Protein AF-A0A6B0ZKD5-F1 (afdb_monomer)

Structure (mmCIF, N/CA/C/O backbone):
data_AF-A0A6B0ZKD5-F1
#
_entry.id   AF-A0A6B0ZKD5-F1
#
loop_
_atom_site.group_PDB
_atom_site.id
_atom_site.type_symbol
_atom_site.label_atom_id
_atom_site.label_alt_id
_atom_site.label_comp_id
_atom_site.label_asym_id
_atom_site.label_entity_id
_atom_site.label_seq_id
_atom_site.pdbx_PDB_ins_code
_atom_site.Cartn_x
_atom_site.Cartn_y
_atom_site.Cartn_z
_atom_site.occupancy
_atom_site.B_iso_or_equiv
_atom_site.auth_seq_id
_atom_site.auth_comp_id
_atom_site.auth_asym_id
_atom_site.auth_atom_id
_atom_site.pdbx_PDB_model_num
ATOM 1 N N . MET A 1 1 ? 13.095 12.455 43.077 1.00 32.50 1 MET A N 1
ATOM 2 C CA . MET A 1 1 ? 12.187 12.335 44.243 1.00 32.50 1 MET A CA 1
ATOM 3 C C . MET A 1 1 ? 10.774 12.578 43.734 1.00 32.50 1 MET A C 1
ATOM 5 O O . MET A 1 1 ? 10.645 13.452 42.883 1.00 32.50 1 MET A O 1
ATOM 9 N N . PRO A 1 2 ? 9.773 11.761 44.107 1.00 31.36 2 PRO A N 1
ATOM 10 C CA . PRO A 1 2 ? 9.274 11.672 45.490 1.00 31.36 2 PRO A CA 1
ATOM 11 C C . PRO A 1 2 ? 9.996 10.660 46.392 1.00 31.36 2 PRO A C 1
ATOM 13 O O . PRO A 1 2 ? 11.012 10.091 46.000 1.00 31.36 2 PRO A O 1
ATOM 16 N N . GLN A 1 3 ? 9.487 10.489 47.613 1.00 25.59 3 GLN A N 1
ATOM 17 C CA . GLN A 1 3 ? 9.979 9.563 48.636 1.00 25.59 3 GLN A CA 1
ATOM 18 C C . GLN A 1 3 ? 8.893 8.533 48.972 1.00 25.59 3 GLN A C 1
ATOM 20 O O . GLN A 1 3 ? 7.734 8.918 49.105 1.00 25.59 3 GLN A O 1
ATOM 25 N N . ASN A 1 4 ? 9.279 7.265 49.147 1.00 24.36 4 ASN A N 1
ATOM 26 C CA . ASN A 1 4 ? 8.912 6.406 50.286 1.00 24.36 4 ASN A CA 1
ATOM 27 C C . ASN A 1 4 ? 9.417 4.977 50.039 1.00 24.36 4 ASN A C 1
ATOM 29 O O . ASN A 1 4 ? 9.015 4.335 49.075 1.00 24.36 4 ASN A O 1
ATOM 33 N N . TRP A 1 5 ? 10.269 4.473 50.932 1.00 24.14 5 TRP A N 1
ATOM 34 C CA . TRP A 1 5 ? 10.707 3.075 50.958 1.00 24.14 5 TRP A CA 1
ATOM 35 C C . TRP A 1 5 ? 10.790 2.646 52.430 1.00 24.14 5 TRP A C 1
ATOM 37 O O . TRP A 1 5 ? 11.478 3.326 53.198 1.00 24.14 5 TRP A O 1
ATOM 47 N N . PRO A 1 6 ? 10.084 1.590 52.870 1.00 25.80 6 PRO A N 1
ATOM 48 C CA . PRO A 1 6 ? 10.218 1.089 54.231 1.00 25.80 6 PRO A CA 1
ATOM 49 C C . PRO A 1 6 ? 11.539 0.330 54.392 1.00 25.80 6 PRO A C 1
ATOM 51 O O . PRO A 1 6 ? 11.945 -0.435 53.519 1.00 25.80 6 PRO A O 1
ATOM 54 N N . SER A 1 7 ? 12.201 0.526 55.527 1.00 23.55 7 SER A N 1
ATOM 55 C CA . SER A 1 7 ? 13.404 -0.207 55.913 1.00 23.55 7 SER A CA 1
ATOM 56 C C . SER A 1 7 ? 13.069 -1.309 56.912 1.00 23.55 7 SER A C 1
ATOM 58 O O . SER A 1 7 ? 12.477 -0.987 57.938 1.00 23.55 7 SER A O 1
ATOM 60 N N . GLU A 1 8 ? 13.575 -2.529 56.711 1.00 25.05 8 GLU A N 1
ATOM 61 C CA . GLU A 1 8 ? 14.349 -3.203 57.764 1.00 25.05 8 GLU A CA 1
ATOM 62 C C . GLU A 1 8 ? 15.214 -4.360 57.234 1.00 25.05 8 GLU A C 1
ATOM 64 O O . GLU A 1 8 ? 15.318 -4.585 56.030 1.00 25.05 8 GLU A O 1
ATOM 69 N N . GLN A 1 9 ? 15.964 -4.985 58.141 1.00 24.61 9 GLN A N 1
ATOM 70 C CA . GLN A 1 9 ? 17.125 -5.839 57.875 1.00 24.61 9 GLN A CA 1
ATOM 71 C C . GLN A 1 9 ? 16.780 -7.327 58.058 1.00 24.61 9 GLN A C 1
ATOM 73 O O . GLN A 1 9 ? 15.927 -7.650 58.877 1.00 24.61 9 GLN A O 1
ATOM 78 N N . THR A 1 10 ? 17.546 -8.247 57.458 1.00 22.11 10 THR A N 1
ATOM 79 C CA . THR A 1 10 ? 18.546 -9.078 58.186 1.00 22.11 10 THR A CA 1
ATOM 80 C C . THR A 1 10 ? 19.118 -10.228 57.340 1.00 22.11 10 THR A C 1
ATOM 82 O O . THR A 1 10 ? 18.389 -10.857 56.592 1.00 22.11 10 THR A O 1
ATOM 85 N N . ALA A 1 11 ? 20.402 -10.545 57.591 1.00 22.91 11 ALA A N 1
ATOM 86 C CA . ALA A 1 11 ? 21.037 -11.877 57.489 1.00 22.91 11 ALA A CA 1
ATOM 87 C C . ALA A 1 11 ? 21.065 -12.627 56.124 1.00 22.91 11 ALA A C 1
ATOM 89 O O . ALA A 1 11 ? 20.282 -12.376 55.226 1.00 22.91 11 ALA A O 1
ATOM 90 N N . SER A 1 12 ? 21.937 -13.619 55.891 1.00 22.58 12 SER A N 1
ATOM 91 C CA . SER A 1 12 ? 23.348 -13.810 56.296 1.00 22.58 12 SER A CA 1
ATOM 92 C C . SER A 1 12 ? 23.932 -14.986 55.493 1.00 22.58 12 SER A C 1
ATOM 94 O O . SER A 1 12 ? 23.327 -16.056 55.485 1.00 22.58 12 SER A O 1
ATOM 96 N N . CYS A 1 13 ? 25.110 -14.851 54.874 1.00 20.25 13 CYS A N 1
ATOM 97 C CA . CYS A 1 13 ? 25.723 -15.973 54.146 1.00 20.25 13 CYS A CA 1
ATOM 98 C C . CYS A 1 13 ? 26.270 -17.056 55.105 1.00 20.25 13 CYS A C 1
ATOM 100 O O . CYS A 1 13 ? 27.072 -16.718 55.982 1.00 20.25 13 CYS A O 1
ATOM 102 N N . PRO A 1 14 ? 25.922 -18.347 54.929 1.00 27.47 14 PRO A N 1
ATOM 103 C CA . PRO A 1 14 ? 26.632 -19.451 55.569 1.00 27.47 14 PRO A CA 1
ATOM 104 C C . PRO A 1 14 ? 27.992 -19.693 54.891 1.00 27.47 14 PRO A C 1
ATOM 106 O O . PRO A 1 14 ? 28.202 -19.335 53.733 1.00 27.47 14 PRO A O 1
ATOM 109 N N . ALA A 1 15 ? 28.928 -20.309 55.614 1.00 22.44 15 ALA A N 1
ATOM 110 C CA . ALA A 1 15 ? 30.298 -20.535 55.151 1.00 22.44 15 ALA A CA 1
ATOM 111 C C . ALA A 1 15 ? 30.579 -22.010 54.825 1.00 22.44 15 ALA A C 1
ATOM 113 O O . ALA A 1 15 ? 30.022 -22.905 55.457 1.00 22.44 15 ALA A O 1
ATOM 114 N N . LEU A 1 16 ? 31.554 -22.252 53.944 1.00 24.36 16 LEU A N 1
ATOM 115 C CA . LEU A 1 16 ? 32.298 -23.514 53.858 1.00 24.36 16 LEU A CA 1
ATOM 116 C C . LEU A 1 16 ? 33.792 -23.237 53.596 1.00 24.36 16 LEU A C 1
ATOM 118 O O . LEU A 1 16 ? 34.178 -22.105 53.299 1.00 24.36 16 LEU A O 1
ATOM 122 N N . ARG A 1 17 ? 34.651 -24.228 53.863 1.00 21.83 17 ARG A N 1
ATOM 123 C CA . ARG A 1 17 ? 36.090 -24.032 54.131 1.00 21.83 17 ARG A CA 1
ATOM 124 C C . ARG A 1 17 ? 37.024 -24.399 52.970 1.00 21.83 17 ARG A C 1
ATOM 126 O O . ARG A 1 17 ? 36.640 -25.078 52.031 1.00 21.83 17 ARG A O 1
ATOM 133 N N . TRP A 1 18 ? 38.261 -23.920 53.134 1.00 23.19 18 TRP A N 1
ATOM 134 C CA . TRP A 1 18 ? 39.512 -24.286 52.460 1.00 23.19 18 TRP A CA 1
ATOM 135 C C . TRP A 1 18 ? 39.600 -25.694 51.851 1.00 23.19 18 TRP A C 1
ATOM 137 O O . TRP A 1 18 ? 39.217 -26.660 52.502 1.00 23.19 18 TRP A O 1
ATOM 147 N N . ASP A 1 19 ? 40.381 -25.792 50.768 1.00 22.67 19 ASP A N 1
ATOM 148 C CA . ASP A 1 19 ? 41.685 -26.464 50.887 1.00 22.67 19 ASP A CA 1
ATOM 149 C C . ASP A 1 19 ? 42.801 -25.793 50.047 1.00 22.67 19 ASP A C 1
ATOM 151 O O . ASP A 1 19 ? 42.557 -24.858 49.280 1.00 22.67 19 ASP A O 1
ATOM 155 N N . ARG A 1 20 ? 44.053 -26.204 50.294 1.00 23.72 20 ARG A N 1
ATOM 156 C CA . ARG A 1 20 ? 45.346 -25.743 49.716 1.00 23.72 20 ARG A CA 1
ATOM 157 C C . ARG A 1 20 ? 46.337 -26.937 49.755 1.00 23.72 20 ARG A C 1
ATOM 159 O O . ARG A 1 20 ? 46.019 -27.887 50.464 1.00 23.72 20 ARG A O 1
ATOM 166 N N . PRO A 1 21 ? 47.543 -26.929 49.125 1.00 39.62 21 PRO A N 1
ATOM 167 C CA . PRO A 1 21 ? 48.383 -25.803 48.677 1.00 39.62 21 PRO A CA 1
ATOM 168 C C . PRO A 1 21 ? 48.635 -25.893 47.138 1.00 39.62 21 PRO A C 1
ATOM 170 O O . PRO A 1 21 ? 47.628 -25.984 46.452 1.00 39.62 21 PRO A O 1
ATOM 173 N N . ALA A 1 22 ? 49.801 -25.815 46.465 1.00 26.08 22 ALA A N 1
ATOM 174 C CA . ALA A 1 22 ? 51.227 -25.599 46.781 1.00 26.08 22 ALA A CA 1
ATOM 175 C C . ALA A 1 22 ? 52.012 -25.086 45.540 1.00 26.08 22 ALA A C 1
ATOM 177 O O . ALA A 1 22 ? 51.499 -25.167 44.434 1.00 26.08 22 ALA A O 1
ATOM 178 N N . GLU A 1 23 ? 53.260 -24.632 45.768 1.00 25.92 23 GLU A N 1
ATOM 179 C CA . GLU A 1 23 ? 54.350 -24.334 44.795 1.00 25.92 23 GLU A CA 1
ATOM 180 C C . GLU A 1 23 ? 54.085 -23.247 43.715 1.00 25.92 23 GLU A C 1
ATOM 182 O O . GLU A 1 23 ? 53.020 -23.173 43.124 1.00 25.92 23 GLU A O 1
ATOM 187 N N . GLY A 1 24 ? 54.998 -22.331 43.362 1.00 25.45 24 GLY A N 1
ATOM 188 C CA . GLY A 1 24 ? 56.330 -21.951 43.871 1.00 25.45 24 GLY A CA 1
ATOM 189 C C . GLY A 1 24 ? 57.078 -21.135 42.786 1.00 25.45 24 GLY A C 1
ATOM 190 O O . GLY A 1 24 ? 56.886 -21.398 41.609 1.00 25.45 24 GLY A O 1
ATOM 191 N N . GLY A 1 25 ? 57.929 -20.131 43.038 1.00 25.55 25 GLY A N 1
ATOM 192 C CA . GLY A 1 25 ? 58.360 -19.426 44.256 1.00 25.55 25 GLY A CA 1
ATOM 193 C C . GLY A 1 25 ? 59.545 -18.475 43.934 1.00 25.55 25 GLY A C 1
ATOM 194 O O . GLY A 1 25 ? 60.042 -18.506 42.812 1.00 25.55 25 GLY A O 1
ATOM 195 N N . ARG A 1 26 ? 60.072 -17.724 44.930 1.00 24.44 26 ARG A N 1
ATOM 196 C CA . ARG A 1 26 ? 61.235 -16.777 44.833 1.00 24.44 26 ARG A CA 1
ATOM 197 C C . ARG A 1 26 ? 60.934 -15.473 44.042 1.00 24.44 26 ARG A C 1
ATOM 199 O O . ARG A 1 26 ? 60.014 -15.461 43.242 1.00 24.44 26 ARG A O 1
ATOM 206 N N . ALA A 1 27 ? 61.655 -14.346 44.161 1.00 26.92 27 ALA A N 1
ATOM 207 C CA . ALA A 1 27 ? 62.470 -13.710 45.227 1.00 26.92 27 ALA A CA 1
ATOM 208 C C . ALA A 1 27 ? 62.927 -12.302 44.729 1.00 26.92 27 ALA A C 1
ATOM 210 O O . ALA A 1 27 ? 63.001 -12.107 43.523 1.00 26.92 27 ALA A O 1
ATOM 211 N N . SER A 1 28 ? 63.334 -11.298 45.524 1.00 27.72 28 SER A N 1
ATOM 212 C CA . SER A 1 28 ? 63.054 -10.916 46.928 1.00 27.72 28 SER A CA 1
ATOM 213 C C . SER A 1 28 ? 63.718 -9.552 47.241 1.00 27.72 28 SER A C 1
ATOM 215 O O . SER A 1 28 ? 64.893 -9.393 46.923 1.00 27.72 28 SER A O 1
ATOM 217 N N . GLY A 1 29 ? 63.055 -8.608 47.931 1.00 26.86 29 GLY A N 1
ATOM 218 C CA . GLY A 1 29 ? 63.664 -7.318 48.325 1.00 26.86 29 GLY A CA 1
ATOM 219 C C . GLY A 1 29 ? 62.989 -6.644 49.534 1.00 26.86 29 GLY A C 1
ATOM 220 O O . GLY A 1 29 ? 61.791 -6.386 49.512 1.00 26.86 29 GLY A O 1
ATOM 221 N N . ARG A 1 30 ? 63.754 -6.380 50.604 1.00 27.56 30 ARG A N 1
ATOM 222 C CA . ARG A 1 30 ? 63.364 -5.632 51.832 1.00 27.56 30 ARG A CA 1
ATOM 223 C C . ARG A 1 30 ? 64.118 -4.280 51.856 1.00 27.56 30 ARG A C 1
ATOM 225 O O . ARG A 1 30 ? 65.011 -4.112 51.036 1.00 27.56 30 ARG A O 1
ATOM 232 N N . TRP A 1 31 ? 63.868 -3.277 52.710 1.00 25.92 31 TRP A N 1
ATOM 233 C CA . TRP A 1 31 ? 63.451 -3.202 54.133 1.00 25.92 31 TRP A CA 1
ATOM 234 C C . TRP A 1 31 ? 62.695 -1.870 54.410 1.00 25.92 31 TRP A C 1
ATOM 236 O O . TRP A 1 31 ? 62.814 -0.960 53.602 1.00 25.92 31 TRP A O 1
ATOM 246 N N . GLY A 1 32 ? 61.965 -1.629 55.517 1.00 25.14 32 GLY A N 1
ATOM 247 C CA . GLY A 1 32 ? 61.517 -2.483 56.639 1.00 25.14 32 GLY A CA 1
ATOM 248 C C . GLY A 1 32 ? 61.256 -1.699 57.960 1.00 25.14 32 GLY A C 1
ATOM 249 O O . GLY A 1 32 ? 61.911 -0.690 58.173 1.00 25.14 32 GLY A O 1
ATOM 250 N N . ARG A 1 33 ? 60.401 -2.232 58.872 1.00 25.94 33 ARG A N 1
ATOM 251 C CA . ARG A 1 33 ? 60.141 -1.806 60.296 1.00 25.94 33 ARG A CA 1
ATOM 252 C C . ARG A 1 33 ? 59.504 -0.387 60.481 1.00 25.94 33 ARG A C 1
ATOM 254 O O . ARG A 1 33 ? 59.696 0.459 59.628 1.00 25.94 33 ARG A O 1
ATOM 261 N N . THR A 1 34 ? 58.698 -0.025 61.505 1.00 26.19 34 THR A N 1
ATOM 262 C CA . THR A 1 34 ? 58.311 -0.599 62.833 1.00 26.19 34 THR A CA 1
ATOM 263 C C . THR A 1 34 ? 56.982 0.036 63.365 1.00 26.19 34 THR A C 1
ATOM 265 O O . THR A 1 34 ? 56.647 1.101 62.878 1.00 26.19 34 THR A O 1
ATOM 268 N N . LEU A 1 35 ? 56.295 -0.584 64.362 1.00 25.58 35 LEU A N 1
ATOM 269 C CA . LEU A 1 35 ? 55.397 -0.058 65.464 1.00 25.58 35 LEU A CA 1
ATOM 270 C C . LEU A 1 35 ? 54.510 1.226 65.281 1.00 25.58 35 LEU A C 1
ATOM 272 O O . LEU A 1 35 ? 54.975 2.209 64.734 1.00 25.58 35 LEU A O 1
ATOM 276 N N . GLY A 1 36 ? 53.293 1.399 65.851 1.00 25.22 36 GLY A N 1
ATOM 277 C CA . GLY A 1 36 ? 52.372 0.541 66.641 1.00 25.22 36 GLY A CA 1
ATOM 278 C C . GLY A 1 36 ? 51.341 1.320 67.534 1.00 25.22 36 GLY A C 1
ATOM 279 O O . GLY A 1 36 ? 51.620 2.444 67.921 1.00 25.22 36 GLY A O 1
ATOM 280 N N . ARG A 1 37 ? 50.217 0.669 67.932 1.00 25.16 37 ARG A N 1
ATOM 281 C CA . ARG A 1 37 ? 49.216 0.976 69.025 1.00 25.16 37 ARG A CA 1
ATOM 282 C C . ARG A 1 37 ? 48.246 2.207 69.000 1.00 25.16 37 ARG A C 1
ATOM 284 O O . ARG A 1 37 ? 48.686 3.338 68.929 1.00 25.16 37 ARG A O 1
ATOM 291 N N . CYS A 1 38 ? 46.956 1.903 69.283 1.00 22.62 38 CYS A N 1
ATOM 292 C CA . CYS A 1 38 ? 45.906 2.551 70.144 1.00 22.62 38 CYS A CA 1
ATOM 293 C C . CYS A 1 38 ? 45.604 4.083 70.122 1.00 22.62 38 CYS A C 1
ATOM 295 O O . CYS A 1 38 ? 46.518 4.881 70.021 1.00 22.62 38 CYS A O 1
ATOM 297 N N . GLY A 1 39 ? 44.371 4.583 70.380 1.00 24.78 39 GLY A N 1
ATOM 298 C CA . GLY A 1 39 ? 43.031 3.958 70.554 1.00 24.78 39 GLY A CA 1
ATOM 299 C C . GLY A 1 39 ? 42.052 4.718 71.510 1.00 24.78 39 GLY A C 1
ATOM 300 O O . GLY A 1 39 ? 42.525 5.417 72.397 1.00 24.78 39 GLY A O 1
ATOM 301 N N . ARG A 1 40 ? 40.718 4.471 71.405 1.00 25.53 40 ARG A N 1
ATOM 302 C CA . ARG A 1 40 ? 39.573 4.984 72.251 1.00 25.53 40 ARG A CA 1
ATOM 303 C C . ARG A 1 40 ? 39.243 6.503 72.106 1.00 25.53 40 ARG A C 1
ATOM 305 O O . ARG A 1 40 ? 40.074 7.222 71.576 1.00 25.53 40 ARG A O 1
ATOM 312 N N . SER A 1 41 ? 38.061 7.062 72.456 1.00 24.70 41 SER A N 1
ATOM 313 C CA . SER A 1 41 ? 36.817 6.577 73.135 1.00 24.70 41 SER A CA 1
ATOM 314 C C . SER A 1 41 ? 35.530 7.366 72.733 1.00 24.70 41 SER A C 1
ATOM 316 O O . SER A 1 41 ? 35.609 8.379 72.052 1.00 24.70 41 SER A O 1
ATOM 318 N N . THR A 1 42 ? 34.358 6.880 73.184 1.00 24.62 42 THR A N 1
ATOM 319 C CA . THR A 1 42 ? 32.969 7.443 73.158 1.00 24.62 42 THR A CA 1
ATOM 320 C C . THR A 1 42 ? 32.735 8.507 74.284 1.00 24.62 42 THR A C 1
ATOM 322 O O . THR A 1 42 ? 33.754 8.842 74.895 1.00 24.62 42 THR A O 1
ATOM 325 N N . PRO A 1 43 ? 31.514 9.030 74.661 1.00 42.50 43 PRO A N 1
ATOM 326 C CA . PRO A 1 43 ? 30.100 8.740 74.261 1.00 42.50 43 PRO A CA 1
ATOM 327 C C . PRO A 1 43 ? 29.080 9.940 74.160 1.00 42.50 43 PRO A C 1
ATOM 329 O O . PRO A 1 43 ? 29.460 11.067 74.419 1.00 42.50 43 PRO A O 1
ATOM 332 N N . ALA A 1 44 ? 27.789 9.633 73.851 1.00 26.80 44 ALA A N 1
ATOM 333 C CA . ALA A 1 44 ? 26.468 10.273 74.209 1.00 26.80 44 ALA A CA 1
ATOM 334 C C . ALA A 1 44 ? 26.267 11.828 74.191 1.00 26.80 44 ALA A C 1
ATOM 336 O O . ALA A 1 44 ? 27.203 12.573 74.410 1.00 26.80 44 ALA A O 1
ATOM 337 N N . GLY A 1 45 ? 25.087 12.462 74.005 1.00 25.06 45 GLY A N 1
ATOM 338 C CA . GLY A 1 45 ? 23.633 12.136 74.067 1.00 25.06 45 GLY A CA 1
ATOM 339 C C . GLY A 1 45 ? 22.892 13.227 74.913 1.00 25.06 45 GLY A C 1
ATOM 340 O O . GLY A 1 45 ? 23.594 14.058 75.481 1.00 25.06 45 GLY A O 1
ATOM 341 N N . PRO A 1 46 ? 21.555 13.230 75.174 1.00 41.81 46 PRO A N 1
ATOM 342 C CA . PRO A 1 46 ? 20.363 12.883 74.358 1.00 41.81 46 PRO A CA 1
ATOM 343 C C . PRO A 1 46 ? 19.115 13.849 74.508 1.00 41.81 46 PRO A C 1
ATOM 345 O O . PRO A 1 46 ? 18.950 14.437 75.564 1.00 41.81 46 PRO A O 1
ATOM 348 N N . ARG A 1 47 ? 18.140 13.840 73.554 1.00 24.17 47 ARG A N 1
ATOM 349 C CA . ARG A 1 47 ? 16.633 13.975 73.722 1.00 24.17 47 ARG A CA 1
ATOM 350 C C . ARG A 1 47 ? 15.985 15.214 74.460 1.00 24.17 47 ARG A C 1
ATOM 352 O O . ARG A 1 47 ? 16.697 15.937 75.135 1.00 24.17 47 ARG A O 1
ATOM 359 N N . PRO A 1 48 ? 14.627 15.413 74.512 1.00 43.06 48 PRO A N 1
ATOM 360 C CA . PRO A 1 48 ? 13.503 15.231 73.539 1.00 43.06 48 PRO A CA 1
ATOM 361 C C . PRO A 1 48 ? 12.367 16.339 73.587 1.00 43.06 48 PRO A C 1
ATOM 363 O O . PRO A 1 48 ? 12.489 17.296 74.337 1.00 43.06 48 PRO A O 1
ATOM 366 N N . ARG A 1 49 ? 11.199 16.088 72.925 1.00 25.52 49 ARG A N 1
ATOM 367 C CA . ARG A 1 49 ? 9.796 16.607 73.172 1.00 25.52 49 ARG A CA 1
ATOM 368 C C . ARG A 1 49 ? 9.429 18.051 72.715 1.00 25.52 49 ARG A C 1
ATOM 370 O O . ARG A 1 49 ? 10.153 18.980 73.025 1.00 25.52 49 ARG A O 1
ATOM 377 N N . SER A 1 50 ? 8.461 18.267 71.794 1.00 27.55 50 SER A N 1
ATOM 378 C CA . SER A 1 50 ? 6.953 18.268 71.839 1.00 27.55 50 SER A CA 1
ATOM 379 C C . SER A 1 50 ? 6.345 19.561 72.436 1.00 27.55 50 SER A C 1
ATOM 381 O O . SER A 1 50 ? 6.799 19.980 73.490 1.00 27.55 50 SER A O 1
ATOM 383 N N . HIS A 1 51 ? 5.392 20.296 71.827 1.00 27.67 51 HIS A N 1
ATOM 384 C CA . HIS A 1 51 ? 4.021 19.982 71.328 1.00 27.67 51 HIS A CA 1
ATOM 385 C C . HIS A 1 51 ? 3.613 20.888 70.112 1.00 27.67 51 HIS A C 1
ATOM 387 O O . HIS A 1 51 ? 4.338 21.828 69.812 1.00 27.67 51 HIS A O 1
ATOM 393 N N . LEU A 1 52 ? 2.626 20.578 69.239 1.00 27.73 52 LEU A N 1
ATOM 394 C CA . LEU A 1 52 ? 1.158 20.874 69.302 1.00 27.73 52 LEU A CA 1
ATOM 395 C C . LEU A 1 52 ? 0.791 22.224 69.975 1.00 27.73 52 LEU A C 1
ATOM 397 O O . LEU A 1 52 ? 1.335 22.513 71.031 1.00 27.73 52 LEU A O 1
ATOM 401 N N . SER A 1 53 ? -0.134 23.079 69.506 1.00 26.69 53 SER A N 1
ATOM 402 C CA . SER A 1 53 ? -1.059 23.155 68.339 1.00 26.69 53 SER A CA 1
ATOM 403 C C . SER A 1 53 ? -1.420 24.655 68.124 1.00 26.69 53 SER A C 1
ATOM 405 O O . SER A 1 53 ? -1.340 25.412 69.082 1.00 26.69 53 SER A O 1
ATOM 407 N N . GLY A 1 54 ? -1.720 25.207 66.940 1.00 25.09 54 GLY A N 1
ATOM 408 C CA . GLY A 1 54 ? -2.920 24.984 66.111 1.00 25.09 54 GLY A CA 1
ATOM 409 C C . GLY A 1 54 ? -4.015 26.042 66.393 1.00 25.09 54 GLY A C 1
ATOM 410 O O . GLY A 1 54 ? -4.585 26.026 67.478 1.00 25.09 54 GLY A O 1
ATOM 411 N N . GLY A 1 55 ? -4.321 26.945 65.443 1.00 25.44 55 GLY A N 1
ATOM 412 C CA . GLY A 1 55 ? -5.358 27.986 65.606 1.00 25.44 55 GLY A CA 1
ATOM 413 C C . GLY A 1 55 ? -5.484 28.990 64.440 1.00 25.44 55 GLY A C 1
ATOM 414 O O . GLY A 1 55 ? -4.507 29.284 63.760 1.00 25.44 55 GLY A O 1
ATOM 415 N N . SER A 1 56 ? -6.706 29.492 64.221 1.00 25.30 56 SER A N 1
ATOM 416 C CA . SER A 1 56 ? -7.148 30.546 63.272 1.00 25.30 56 SER A CA 1
ATOM 417 C C . SER A 1 56 ? -6.373 31.878 63.356 1.00 25.30 56 SER A C 1
ATOM 419 O O . SER A 1 56 ? -5.840 32.185 64.415 1.00 25.30 56 SER A O 1
ATOM 421 N N . GLY A 1 57 ? -6.368 32.778 62.359 1.00 26.30 57 GLY A N 1
ATOM 422 C CA . GLY A 1 57 ? -7.097 32.860 61.078 1.00 26.30 57 GLY A CA 1
ATOM 423 C C . GLY A 1 57 ? -6.786 34.196 60.353 1.00 26.30 57 GLY A C 1
ATOM 424 O O . GLY A 1 57 ? -5.969 34.969 60.844 1.00 26.30 57 GLY A O 1
ATOM 425 N N . GLY A 1 58 ? -7.387 34.468 59.183 1.00 22.64 58 GLY A N 1
ATOM 426 C CA . GLY A 1 58 ? -7.156 35.710 58.400 1.00 22.64 58 GLY A CA 1
ATOM 427 C C . GLY A 1 58 ? -7.929 36.955 58.901 1.00 22.64 58 GLY A C 1
ATOM 428 O O . GLY A 1 58 ? -8.547 36.853 59.962 1.00 22.64 58 GLY A O 1
ATOM 429 N N . PRO A 1 59 ? -7.992 38.087 58.142 1.00 41.66 59 PRO A N 1
ATOM 430 C CA . PRO A 1 59 ? -7.650 38.217 56.709 1.00 41.66 59 PRO A CA 1
ATOM 431 C C . PRO A 1 59 ? -6.940 39.528 56.230 1.00 41.66 59 PRO A C 1
ATOM 433 O O . PRO A 1 59 ? -6.931 40.541 56.913 1.00 41.66 59 PRO A O 1
ATOM 436 N N . ALA A 1 60 ? -6.503 39.500 54.958 1.00 24.64 60 ALA A N 1
ATOM 437 C CA . ALA A 1 60 ? -6.515 40.587 53.946 1.00 24.64 60 ALA A CA 1
ATOM 438 C C . ALA A 1 60 ? -5.662 41.893 54.047 1.00 24.64 60 ALA A C 1
ATOM 440 O O . ALA A 1 60 ? -5.351 42.428 55.102 1.00 24.64 60 ALA A O 1
ATOM 441 N N . SER A 1 61 ? -5.405 42.445 52.844 1.00 25.19 61 SER A N 1
ATOM 442 C CA . SER A 1 61 ? -4.964 43.815 52.468 1.00 25.19 61 SER A CA 1
ATOM 443 C C . SER A 1 61 ? -3.544 44.330 52.809 1.00 25.19 61 SER A C 1
ATOM 445 O O . SER A 1 61 ? -3.290 44.878 53.872 1.00 25.19 61 SER A O 1
ATOM 447 N N . THR A 1 62 ? -2.657 44.230 51.803 1.00 25.28 62 THR A N 1
ATOM 448 C CA . THR A 1 62 ? -1.927 45.319 51.078 1.00 25.28 62 THR A CA 1
ATOM 449 C C . THR A 1 62 ? -1.942 46.774 51.605 1.00 25.28 62 THR A C 1
ATOM 451 O O . THR A 1 62 ? -2.977 47.179 52.130 1.00 25.28 62 THR A O 1
ATOM 454 N N . PRO A 1 63 ? -0.945 47.643 51.264 1.00 37.72 63 PRO A N 1
ATOM 455 C CA . PRO A 1 63 ? 0.137 47.488 50.266 1.00 37.72 63 PRO A CA 1
ATOM 456 C C . PRO A 1 63 ? 1.561 47.807 50.806 1.00 37.72 63 PRO A C 1
ATOM 458 O O . PRO A 1 63 ? 1.768 47.970 52.003 1.00 37.72 63 PRO A O 1
ATOM 461 N N . ALA A 1 64 ? 2.560 47.876 49.916 1.00 23.94 64 ALA A N 1
ATOM 462 C CA . ALA A 1 64 ? 3.970 48.137 50.241 1.00 23.94 64 ALA A CA 1
ATOM 463 C C . ALA A 1 64 ? 4.387 49.611 50.062 1.00 23.94 64 ALA A C 1
ATOM 465 O O . ALA A 1 64 ? 3.860 50.266 49.170 1.00 23.94 64 ALA A O 1
ATOM 466 N N . THR A 1 65 ? 5.414 50.065 50.802 1.00 24.34 65 THR A N 1
ATOM 467 C CA . THR A 1 65 ? 6.659 50.642 50.226 1.00 24.34 65 THR A CA 1
ATOM 468 C C . THR A 1 65 ? 7.782 50.815 51.264 1.00 24.34 65 THR A C 1
ATOM 470 O O . THR A 1 65 ? 7.537 50.924 52.459 1.00 24.34 65 THR A O 1
ATOM 473 N N . ALA A 1 66 ? 9.009 50.840 50.736 1.00 24.73 66 ALA A N 1
ATOM 474 C CA . ALA A 1 66 ? 10.322 51.119 51.332 1.00 24.73 66 ALA A CA 1
ATOM 475 C C . ALA A 1 66 ? 10.422 52.450 52.146 1.00 24.73 66 ALA A C 1
ATOM 477 O O . ALA A 1 66 ? 9.498 53.254 52.123 1.00 24.73 66 ALA A O 1
ATOM 478 N N . THR A 1 67 ? 11.515 52.802 52.853 1.00 24.39 67 THR A N 1
ATOM 479 C CA . THR A 1 67 ? 12.954 52.512 52.608 1.00 24.39 67 THR A CA 1
ATOM 480 C C . THR A 1 67 ? 13.829 52.772 53.859 1.00 24.39 67 THR A C 1
ATOM 482 O O . THR A 1 67 ? 13.400 53.516 54.734 1.00 24.39 67 THR A O 1
ATOM 485 N N . ALA A 1 68 ? 15.091 52.297 53.837 1.00 22.78 68 ALA A N 1
ATOM 486 C CA . ALA A 1 68 ? 16.257 52.769 54.627 1.00 22.78 68 ALA A CA 1
ATOM 487 C C . ALA A 1 68 ? 16.306 52.428 56.148 1.00 22.78 68 ALA A C 1
ATOM 489 O O . ALA A 1 68 ? 15.271 52.218 56.764 1.00 22.78 68 ALA A O 1
ATOM 490 N N . SER A 1 69 ? 17.460 52.378 56.848 1.00 24.69 69 SER A N 1
ATOM 491 C CA . SER A 1 69 ? 18.866 52.058 56.472 1.00 24.69 69 SER A CA 1
ATOM 492 C C . SER A 1 69 ? 19.793 52.052 57.714 1.00 24.69 69 SER A C 1
ATOM 494 O O . SER A 1 69 ? 19.831 53.075 58.397 1.00 24.69 69 SER A O 1
ATOM 496 N N . SER A 1 70 ? 20.632 51.024 57.941 1.00 24.52 70 SER A N 1
ATOM 497 C CA . SER A 1 70 ? 21.894 51.180 58.712 1.00 24.52 70 SER A CA 1
ATOM 498 C C . SER A 1 70 ? 22.875 49.986 58.674 1.00 24.52 70 SER A C 1
ATOM 500 O O . SER A 1 70 ? 22.529 48.835 58.912 1.00 24.52 70 SER A O 1
ATOM 502 N N . THR A 1 71 ? 24.132 50.354 58.416 1.00 26.84 71 THR A N 1
ATOM 503 C CA . THR A 1 71 ? 25.450 49.833 58.855 1.00 26.84 71 THR A CA 1
ATOM 504 C C . THR A 1 71 ? 25.500 49.176 60.266 1.00 26.84 71 THR A C 1
ATOM 506 O O . THR A 1 71 ? 24.631 49.451 61.084 1.00 26.84 71 THR A O 1
ATOM 509 N N . ILE A 1 72 ? 26.497 48.350 60.666 1.00 25.72 72 ILE A N 1
ATOM 510 C CA . ILE A 1 72 ? 27.970 48.529 60.533 1.00 25.72 72 ILE A CA 1
ATOM 511 C C . ILE A 1 72 ? 28.819 47.219 60.683 1.00 25.72 72 ILE A C 1
ATOM 513 O O . ILE A 1 72 ? 28.312 46.178 61.087 1.00 25.72 72 ILE A O 1
ATOM 517 N N . LEU A 1 73 ? 30.115 47.341 60.346 1.00 28.41 73 LEU A N 1
ATOM 518 C CA . LEU A 1 73 ? 31.308 46.444 60.415 1.00 28.41 73 LEU A CA 1
ATOM 519 C C . LEU A 1 73 ? 31.733 45.966 61.845 1.00 28.41 73 LEU A C 1
ATOM 521 O O . LEU A 1 73 ? 31.123 46.410 62.810 1.00 28.41 73 LEU A O 1
ATOM 525 N N . GLU A 1 74 ? 32.826 45.222 62.145 1.00 30.06 74 GLU A N 1
ATOM 526 C CA . GLU A 1 74 ? 33.723 44.191 61.523 1.00 30.06 74 GLU A CA 1
ATOM 527 C C . GLU A 1 74 ? 34.940 43.949 62.479 1.00 30.06 74 GLU A C 1
ATOM 529 O O . GLU A 1 74 ? 35.317 44.886 63.179 1.00 30.06 74 GLU A O 1
ATOM 534 N N . ALA A 1 75 ? 35.572 42.753 62.509 1.00 26.94 75 ALA A N 1
ATOM 535 C CA . ALA A 1 75 ? 36.998 42.489 62.878 1.00 26.94 75 ALA A CA 1
ATOM 536 C C . ALA A 1 75 ? 37.313 40.962 62.869 1.00 26.94 75 ALA A C 1
ATOM 538 O O . ALA A 1 75 ? 36.402 40.184 63.133 1.00 26.94 75 ALA A O 1
ATOM 539 N N . ALA A 1 76 ? 38.536 40.409 62.722 1.00 31.17 76 ALA A N 1
ATOM 540 C CA . ALA A 1 76 ? 39.840 40.758 62.098 1.00 31.17 76 ALA A CA 1
ATOM 541 C C . ALA A 1 76 ? 40.801 39.533 62.304 1.00 31.17 76 ALA A C 1
ATOM 543 O O . ALA A 1 76 ? 40.544 38.735 63.200 1.00 31.17 76 ALA A O 1
ATOM 544 N N . GLY A 1 77 ? 41.927 39.281 61.608 1.00 24.09 77 GLY A N 1
ATOM 545 C CA . GLY A 1 77 ? 42.546 39.861 60.402 1.00 24.09 77 GLY A CA 1
ATOM 546 C C . GLY A 1 77 ? 44.074 39.565 60.301 1.00 24.09 77 GLY A C 1
ATOM 547 O O . GLY A 1 77 ? 44.703 39.302 61.320 1.00 24.09 77 GLY A O 1
ATOM 548 N N . LEU A 1 78 ? 44.674 39.733 59.101 1.00 26.66 78 LEU A N 1
ATOM 549 C CA . LEU A 1 78 ? 46.121 40.016 58.835 1.00 26.66 78 LEU A CA 1
ATOM 550 C C . LEU A 1 78 ? 47.167 38.846 58.933 1.00 26.66 78 LEU A C 1
ATOM 552 O O . LEU A 1 78 ? 46.842 37.780 59.442 1.00 26.66 78 LEU A O 1
ATOM 556 N N . PRO A 1 79 ? 48.445 39.011 58.477 1.00 41.97 79 PRO A N 1
ATOM 557 C CA . PRO A 1 79 ? 48.879 39.372 57.102 1.00 41.97 79 PRO A CA 1
ATOM 558 C C . PRO A 1 79 ? 50.158 38.623 56.581 1.00 41.97 79 PRO A C 1
ATOM 560 O O . PRO A 1 79 ? 50.904 38.042 57.363 1.00 41.97 79 PRO A O 1
ATOM 563 N N . GLY A 1 80 ? 50.521 38.743 55.283 1.00 24.31 80 GLY A N 1
ATOM 564 C CA . GLY A 1 80 ? 51.915 38.509 54.804 1.00 24.31 80 GLY A CA 1
ATOM 565 C C . GLY A 1 80 ? 52.129 37.925 53.384 1.00 24.31 80 GLY A C 1
ATOM 566 O O . GLY A 1 80 ? 51.279 37.217 52.857 1.00 24.31 80 GLY A O 1
ATOM 567 N N . ARG A 1 81 ? 53.295 38.204 52.765 1.00 24.31 81 ARG A N 1
ATOM 568 C CA . ARG A 1 81 ? 53.821 37.652 51.479 1.00 24.31 81 ARG A CA 1
ATOM 569 C C . ARG A 1 81 ? 55.329 37.343 51.630 1.00 24.31 81 ARG A C 1
ATOM 571 O O . ARG A 1 81 ? 55.979 38.079 52.372 1.00 24.31 81 ARG A O 1
ATOM 578 N N . PRO A 1 82 ? 55.908 36.322 50.950 1.00 26.38 82 PRO A N 1
ATOM 579 C CA . PRO A 1 82 ? 56.588 36.561 49.656 1.00 26.38 82 PRO A CA 1
ATOM 580 C C . PRO A 1 82 ? 56.498 35.389 48.630 1.00 26.38 82 PRO A C 1
ATOM 582 O O . PRO A 1 82 ? 55.632 34.528 48.728 1.00 26.38 82 PRO A O 1
ATOM 585 N N . ILE A 1 83 ? 57.350 35.421 47.591 1.00 26.12 83 ILE A N 1
ATOM 586 C CA . ILE A 1 83 ? 57.290 34.679 46.305 1.00 26.12 83 ILE A CA 1
ATOM 587 C C . ILE A 1 83 ? 58.405 33.602 46.234 1.00 26.12 83 ILE A C 1
ATOM 589 O O . ILE A 1 83 ? 59.504 33.867 46.723 1.00 26.12 83 ILE A O 1
ATOM 593 N N . PRO A 1 84 ? 58.169 32.409 45.638 1.00 29.58 84 PRO A N 1
ATOM 594 C CA . PRO A 1 84 ? 58.825 32.076 44.358 1.00 29.58 84 PRO A CA 1
ATOM 595 C C . PRO A 1 84 ? 57.937 31.335 43.330 1.00 29.58 84 PRO A C 1
ATOM 597 O O . PRO A 1 84 ? 56.891 30.774 43.642 1.00 29.58 84 PRO A O 1
ATOM 600 N N . CYS A 1 85 ? 58.380 31.346 42.069 1.00 19.78 85 CYS A N 1
ATOM 601 C CA . CYS A 1 85 ? 57.694 30.768 40.906 1.00 19.78 85 CYS A CA 1
ATOM 602 C C . CYS A 1 85 ? 58.027 29.281 40.669 1.00 19.78 85 CYS A C 1
ATOM 604 O O . CYS A 1 85 ? 59.097 28.827 41.057 1.00 19.78 85 CYS A O 1
ATOM 606 N N . VAL A 1 86 ? 57.229 28.604 39.830 1.00 23.94 86 VAL A N 1
ATOM 607 C CA . VAL A 1 86 ? 57.715 27.966 38.580 1.00 23.94 86 VAL A CA 1
ATOM 608 C C . VAL A 1 86 ? 56.543 27.786 37.598 1.00 23.94 86 VAL A C 1
ATOM 610 O O . VAL A 1 86 ? 55.383 27.741 37.996 1.00 23.94 86 VAL A O 1
ATOM 613 N N . ARG A 1 87 ? 56.841 27.758 36.293 1.00 24.39 87 ARG A N 1
ATOM 614 C CA . ARG A 1 87 ? 55.873 27.793 35.182 1.00 24.39 87 ARG A CA 1
ATOM 615 C C . ARG A 1 87 ? 56.145 26.640 34.214 1.00 24.39 87 ARG A C 1
ATOM 617 O O . ARG A 1 87 ? 57.197 26.637 33.580 1.00 24.39 87 ARG A O 1
ATOM 624 N N . GLN A 1 88 ? 55.192 25.729 34.017 1.00 24.36 88 GLN A N 1
ATOM 625 C CA . GLN A 1 88 ? 55.209 24.781 32.892 1.00 24.36 88 GLN A CA 1
ATOM 626 C C . GLN A 1 88 ? 53.855 24.717 32.173 1.00 24.36 88 GLN A C 1
ATOM 628 O O . GLN A 1 88 ? 52.825 25.124 32.704 1.00 24.36 88 GLN A O 1
ATOM 633 N N . ARG A 1 89 ? 53.897 24.289 30.906 1.00 25.53 89 ARG A N 1
ATOM 634 C CA . ARG A 1 89 ? 52.757 24.238 29.980 1.00 25.53 89 ARG A CA 1
ATOM 635 C C . ARG A 1 89 ? 52.128 22.844 30.002 1.00 25.53 89 ARG A C 1
ATOM 637 O O . ARG A 1 89 ? 52.851 21.865 29.864 1.00 25.53 89 ARG A O 1
ATOM 644 N N . GLY A 1 90 ? 50.801 22.767 30.022 1.00 22.73 90 GLY A N 1
ATOM 645 C CA . GLY A 1 90 ? 50.050 21.537 29.766 1.00 22.73 90 GLY A CA 1
ATOM 646 C C . GLY A 1 90 ? 48.596 21.863 29.431 1.00 22.73 90 GLY A C 1
ATOM 647 O O . GLY A 1 90 ? 48.003 22.725 30.072 1.00 22.73 90 GLY A O 1
ATOM 648 N N . ARG A 1 91 ? 48.037 21.219 28.402 1.00 29.28 91 ARG A N 1
ATOM 649 C CA . ARG A 1 91 ? 46.591 21.250 28.126 1.00 29.28 91 ARG A CA 1
ATOM 650 C C . ARG A 1 91 ? 45.915 20.157 28.950 1.00 29.28 91 ARG A C 1
ATOM 652 O O . ARG A 1 91 ? 46.469 19.065 29.002 1.00 29.28 91 ARG A O 1
ATOM 659 N N . LEU A 1 92 ? 44.704 20.409 29.442 1.00 24.78 92 LEU A N 1
ATOM 660 C CA . LEU A 1 92 ? 43.591 19.447 29.463 1.00 24.78 92 LEU A CA 1
ATOM 661 C C . LEU A 1 92 ? 42.286 20.177 29.830 1.00 24.78 92 LEU A C 1
ATOM 663 O O . LEU A 1 92 ? 42.314 21.159 30.566 1.00 24.78 92 LEU A O 1
ATOM 667 N N . THR A 1 93 ? 41.163 19.728 29.269 1.00 26.06 93 THR A N 1
ATOM 668 C CA . THR A 1 93 ? 39.842 20.382 29.360 1.00 26.06 93 THR A CA 1
ATOM 669 C C . THR A 1 93 ? 38.769 19.373 29.762 1.00 26.06 93 THR A C 1
ATOM 671 O O . THR A 1 93 ? 38.533 18.416 29.027 1.00 26.06 93 THR A O 1
ATOM 674 N N . ALA A 1 94 ? 38.132 19.606 30.911 1.00 26.14 94 ALA A N 1
ATOM 675 C CA . ALA A 1 94 ? 37.049 18.827 31.527 1.00 26.14 94 ALA A CA 1
ATOM 676 C C . ALA A 1 94 ? 36.529 19.653 32.734 1.00 26.14 94 ALA A C 1
ATOM 678 O O . ALA A 1 94 ? 37.364 20.242 33.415 1.00 26.14 94 ALA A O 1
ATOM 679 N N . LEU A 1 95 ? 35.237 19.797 33.069 1.00 25.05 95 LEU A N 1
ATOM 680 C CA . LEU A 1 95 ? 33.960 19.307 32.511 1.00 25.05 95 LEU A CA 1
ATOM 681 C C . LEU A 1 95 ? 32.859 20.402 32.647 1.00 25.05 95 LEU A C 1
ATOM 683 O O . LEU A 1 95 ? 33.070 21.426 33.289 1.00 25.05 95 LEU A O 1
ATOM 687 N N . HIS A 1 96 ? 31.689 20.159 32.043 1.00 24.78 96 HIS A N 1
ATOM 688 C CA . HIS A 1 96 ? 30.393 20.843 32.274 1.00 24.78 96 HIS A CA 1
ATOM 689 C C . HIS A 1 96 ? 29.778 20.475 33.662 1.00 24.78 96 HIS A C 1
ATOM 691 O O . HIS A 1 96 ? 30.360 19.600 34.309 1.00 24.78 96 HIS A O 1
ATOM 697 N N . PRO A 1 97 ? 28.606 21.013 34.110 1.00 39.03 97 PRO A N 1
ATOM 698 C CA . PRO A 1 97 ? 27.601 21.827 33.395 1.00 39.03 97 PRO A CA 1
ATOM 699 C C . PRO A 1 97 ? 27.122 23.136 34.079 1.00 39.03 97 PRO A C 1
ATOM 701 O O . PRO A 1 97 ? 27.536 23.488 35.173 1.00 39.03 97 PRO A O 1
ATOM 704 N N . TRP A 1 98 ? 26.240 23.820 33.338 1.00 27.33 98 TRP A N 1
ATOM 705 C CA . TRP A 1 98 ? 25.287 24.900 33.652 1.00 27.33 98 TRP A CA 1
ATOM 706 C C . TRP A 1 98 ? 24.969 25.264 35.114 1.00 27.33 98 TRP A C 1
ATOM 708 O O . TRP A 1 98 ? 24.604 24.394 35.896 1.00 27.33 98 TRP A O 1
ATOM 718 N N . ASP A 1 99 ? 24.895 26.577 35.367 1.00 23.00 99 ASP A N 1
ATOM 719 C CA . ASP A 1 99 ? 23.868 27.203 36.217 1.00 23.00 99 ASP A CA 1
ATOM 720 C C . ASP A 1 99 ? 23.525 28.619 35.689 1.00 23.00 99 ASP A C 1
ATOM 722 O O . ASP A 1 99 ? 24.203 29.137 34.794 1.00 23.00 99 ASP A O 1
ATOM 726 N N . GLU A 1 100 ? 22.419 29.199 36.159 1.00 26.25 100 GLU A N 1
ATOM 727 C CA . GLU A 1 100 ? 21.666 30.274 35.484 1.00 26.25 100 GLU A CA 1
ATOM 728 C C . GLU A 1 100 ? 22.264 31.700 35.576 1.00 26.25 100 GLU A C 1
ATOM 730 O O . GLU A 1 100 ? 22.879 32.094 36.566 1.00 26.25 100 GLU A O 1
ATOM 735 N N . CYS A 1 101 ? 21.997 32.535 34.559 1.00 23.20 101 CYS A N 1
ATOM 736 C CA . CYS A 1 101 ? 22.219 33.986 34.624 1.00 23.20 101 CYS A CA 1
ATOM 737 C C . CYS A 1 101 ? 20.914 34.739 34.925 1.00 23.20 101 CYS A C 1
ATOM 739 O O . CYS A 1 101 ? 20.164 35.074 34.006 1.00 23.20 101 CYS A O 1
ATOM 741 N N . THR A 1 102 ? 20.696 35.093 36.192 1.00 30.34 102 THR A N 1
ATOM 742 C CA . THR A 1 102 ? 19.661 36.053 36.607 1.00 30.34 102 THR A CA 1
ATOM 743 C C . THR A 1 102 ? 20.251 37.182 37.451 1.00 30.34 102 THR A C 1
ATOM 745 O O . THR A 1 102 ? 20.466 36.995 38.644 1.00 30.34 102 THR A O 1
ATOM 748 N N . ASP A 1 103 ? 20.443 38.362 36.853 1.00 24.88 103 ASP A N 1
ATOM 749 C CA . ASP A 1 103 ? 20.054 39.636 37.482 1.00 24.88 103 ASP A CA 1
ATOM 750 C C . ASP A 1 103 ? 19.968 40.776 36.438 1.00 24.88 103 ASP A C 1
ATOM 752 O O . ASP A 1 103 ? 20.563 40.694 35.360 1.00 24.88 103 ASP A O 1
ATOM 756 N N . GLN A 1 104 ? 19.241 41.850 36.757 1.00 37.25 104 GLN A N 1
ATOM 757 C CA . GLN A 1 104 ? 19.229 43.118 36.020 1.00 37.25 104 GLN A CA 1
ATOM 758 C C . GLN A 1 104 ? 19.183 44.318 36.977 1.00 37.25 104 GLN A C 1
ATOM 760 O O . GLN A 1 104 ? 18.128 44.662 37.507 1.00 37.25 104 GLN A O 1
ATOM 765 N N . SER A 1 105 ? 20.287 45.060 37.094 1.00 27.05 105 SER A N 1
ATOM 766 C CA . SER A 1 105 ? 20.250 46.462 37.534 1.00 27.05 105 SER A CA 1
ATOM 767 C C . SER A 1 105 ? 21.492 47.241 37.073 1.00 27.05 105 SER A C 1
ATOM 769 O O . SER A 1 105 ? 22.590 46.694 37.015 1.00 27.05 105 SER A O 1
ATOM 771 N N . GLY A 1 106 ? 21.316 48.527 36.736 1.00 23.77 106 GLY A N 1
ATOM 772 C CA . GLY A 1 106 ? 22.406 49.448 36.366 1.00 23.77 106 GLY A CA 1
ATOM 773 C C . GLY A 1 106 ? 22.304 50.027 34.941 1.00 23.77 106 GLY A C 1
ATOM 774 O O . GLY A 1 106 ? 22.474 49.290 33.973 1.00 23.77 106 GLY A O 1
ATOM 775 N N . PRO A 1 107 ? 22.045 51.340 34.774 1.00 45.50 107 PRO A N 1
ATOM 776 C CA . PRO A 1 107 ? 22.037 52.002 33.467 1.00 45.50 107 PRO A CA 1
ATOM 777 C C . PRO A 1 107 ? 23.414 52.578 33.092 1.00 45.50 107 PRO A C 1
ATOM 779 O O . PRO A 1 107 ? 24.142 53.004 33.984 1.00 45.50 107 PRO A O 1
ATOM 782 N N . LEU A 1 108 ? 23.715 52.700 31.786 1.00 29.06 108 LEU A N 1
ATOM 783 C CA . LEU A 1 108 ? 24.277 53.915 31.149 1.00 29.06 108 LEU A CA 1
ATOM 784 C C . LEU A 1 108 ? 24.502 53.762 29.622 1.00 29.06 108 LEU A C 1
ATOM 786 O O . LEU A 1 108 ? 24.756 52.680 29.109 1.00 29.06 108 LEU A O 1
ATOM 790 N N . GLU A 1 109 ? 24.431 54.912 28.946 1.00 26.36 109 GLU A N 1
ATOM 791 C CA . GLU A 1 109 ? 25.005 55.289 27.636 1.00 26.36 109 GLU A CA 1
ATOM 792 C C . GLU A 1 109 ? 24.659 54.545 26.323 1.00 26.36 109 GLU A C 1
ATOM 794 O O . GLU A 1 109 ? 25.061 53.424 26.022 1.00 26.36 109 GLU A O 1
ATOM 799 N N . TRP A 1 110 ? 24.040 55.318 25.419 1.00 29.61 110 TRP A N 1
ATOM 800 C CA . TRP A 1 110 ? 23.918 55.041 23.986 1.00 29.61 110 TRP A CA 1
ATOM 801 C C . TRP A 1 110 ? 25.293 55.009 23.286 1.00 29.61 110 TRP A C 1
ATOM 803 O O . TRP A 1 110 ? 25.817 56.052 22.887 1.00 29.61 110 TRP A O 1
ATOM 813 N N . ARG A 1 111 ? 25.819 53.819 22.971 1.00 24.66 111 ARG A N 1
ATOM 814 C CA . ARG A 1 111 ? 26.767 53.661 21.851 1.00 24.66 111 ARG A CA 1
ATOM 815 C C . ARG A 1 111 ? 26.027 53.128 20.625 1.00 24.66 111 ARG A C 1
ATOM 817 O O . ARG A 1 111 ? 25.743 51.940 20.524 1.00 24.66 111 ARG A O 1
ATOM 824 N N . ARG A 1 112 ? 25.708 54.032 19.692 1.00 32.81 112 ARG A N 1
ATOM 825 C CA . ARG A 1 112 ? 24.951 53.764 18.454 1.00 32.81 112 ARG A CA 1
ATOM 826 C C . ARG A 1 112 ? 25.770 52.925 17.457 1.00 32.81 112 ARG A C 1
ATOM 828 O O . ARG A 1 112 ? 26.326 53.470 16.508 1.00 32.81 112 ARG A O 1
ATOM 835 N N . SER A 1 113 ? 25.862 51.613 17.668 1.00 29.69 113 SER A N 1
ATOM 836 C CA . SER A 1 113 ? 26.342 50.675 16.647 1.00 29.69 113 SER A CA 1
ATOM 837 C C . SER A 1 113 ? 25.250 50.410 15.603 1.00 29.69 113 SER A C 1
ATOM 839 O O . SER A 1 113 ? 24.061 50.364 15.923 1.00 29.69 113 SER A O 1
ATOM 841 N N . ASN A 1 114 ? 25.645 50.248 14.337 1.00 32.06 114 ASN A N 1
ATOM 842 C CA . ASN A 1 114 ? 24.714 49.870 13.273 1.00 32.06 114 ASN A CA 1
ATOM 843 C C . ASN A 1 114 ? 24.225 48.434 13.501 1.00 32.06 114 ASN A C 1
ATOM 845 O O . ASN A 1 114 ? 25.024 47.537 13.766 1.00 32.06 114 ASN A O 1
ATOM 849 N N . SER A 1 115 ? 22.916 48.217 13.400 1.00 35.03 115 SER A N 1
ATOM 850 C CA . SER A 1 115 ? 22.256 46.968 13.779 1.00 35.03 115 SER A CA 1
ATOM 851 C C . SER A 1 115 ? 22.374 45.878 12.696 1.00 35.03 115 SER A C 1
ATOM 853 O O . SER A 1 115 ? 21.785 46.018 11.623 1.00 35.03 115 SER A O 1
ATOM 855 N N . PRO A 1 116 ? 23.030 44.727 12.961 1.00 39.50 116 PRO A N 1
ATOM 856 C CA . PRO A 1 116 ? 23.131 43.611 12.012 1.00 39.50 116 PRO A CA 1
ATOM 857 C C . PRO A 1 116 ? 21.853 42.741 11.989 1.00 39.50 116 PRO A C 1
ATOM 859 O O . PRO A 1 116 ? 21.913 41.521 11.857 1.00 39.50 116 PRO A O 1
ATOM 862 N N . GLY A 1 117 ? 20.670 43.355 12.128 1.00 39.91 117 GLY A N 1
ATOM 863 C CA . GLY A 1 117 ? 19.396 42.652 12.343 1.00 39.91 117 GLY A CA 1
ATOM 864 C C . GLY A 1 117 ? 18.911 41.789 11.169 1.00 39.91 117 GLY A C 1
ATOM 865 O O . GLY A 1 117 ? 18.046 40.935 11.360 1.00 39.91 117 GLY A O 1
ATOM 866 N N . GLY A 1 118 ? 19.461 41.990 9.967 1.00 47.69 118 GLY A N 1
ATOM 867 C CA . GLY A 1 118 ? 19.194 41.145 8.798 1.00 47.69 118 GLY A CA 1
ATOM 868 C C . GLY A 1 118 ? 19.993 39.838 8.798 1.00 47.69 118 GLY A C 1
ATOM 869 O O . GLY A 1 118 ? 19.428 38.775 8.543 1.00 47.69 118 GLY A O 1
ATOM 870 N N . ASN A 1 119 ? 21.285 39.898 9.131 1.00 52.12 119 ASN A N 1
ATOM 871 C CA . ASN A 1 119 ? 22.223 38.786 8.940 1.00 52.12 119 ASN A CA 1
ATOM 872 C C . ASN A 1 119 ? 21.845 37.549 9.769 1.00 52.12 119 ASN A C 1
ATOM 874 O O . ASN A 1 119 ? 21.757 36.450 9.223 1.00 52.12 119 ASN A O 1
ATOM 878 N N . CYS A 1 120 ? 21.510 37.730 11.051 1.00 59.91 120 CYS A N 1
ATOM 879 C CA . CYS A 1 120 ? 21.124 36.616 11.924 1.00 59.91 120 CYS A CA 1
ATOM 880 C C . CYS A 1 120 ? 19.871 35.870 11.424 1.00 59.91 120 CYS A C 1
ATOM 882 O O . CYS A 1 120 ? 19.766 34.658 11.602 1.00 59.91 120 CYS A O 1
ATOM 884 N N . ARG A 1 121 ? 18.932 36.567 10.760 1.00 72.12 121 ARG A N 1
ATOM 885 C CA . ARG A 1 121 ? 17.721 35.947 10.190 1.00 72.12 121 ARG A CA 1
ATOM 886 C C . ARG A 1 121 ? 18.027 35.091 8.961 1.00 72.12 121 ARG A C 1
ATOM 888 O O . ARG A 1 121 ? 17.404 34.048 8.791 1.00 72.12 121 ARG A O 1
ATOM 895 N N . VAL A 1 122 ? 18.983 35.512 8.129 1.00 80.12 122 VAL A N 1
ATOM 896 C CA . VAL A 1 122 ? 19.447 34.733 6.967 1.00 80.12 122 VAL A CA 1
ATOM 897 C C . VAL A 1 122 ? 20.201 33.482 7.426 1.00 80.12 122 VAL A C 1
ATOM 899 O O . VAL A 1 122 ? 19.969 32.401 6.891 1.00 80.12 122 VAL A O 1
ATOM 902 N N . GLY A 1 123 ? 21.036 33.603 8.461 1.00 81.12 123 GLY A N 1
ATOM 903 C CA . GLY A 1 123 ? 21.740 32.461 9.043 1.00 81.12 123 GLY A CA 1
ATOM 904 C C . GLY A 1 123 ? 20.811 31.404 9.632 1.00 81.12 123 GLY A C 1
ATOM 905 O O . GLY A 1 123 ? 20.938 30.222 9.318 1.00 81.12 123 GLY A O 1
ATOM 906 N N . GLU A 1 124 ? 19.818 31.827 10.418 1.00 84.38 124 GLU A N 1
ATOM 907 C CA . GLU A 1 124 ? 18.793 30.926 10.955 1.00 84.38 124 GLU A CA 1
ATOM 908 C C . GLU A 1 124 ? 17.989 30.232 9.841 1.00 84.38 124 GLU A C 1
ATOM 910 O O . GLU A 1 124 ? 17.788 29.018 9.890 1.00 84.38 124 GLU A O 1
ATOM 915 N N . PHE A 1 125 ? 17.603 30.969 8.794 1.00 87.88 125 PHE A N 1
ATOM 916 C CA . PHE A 1 125 ? 16.904 30.415 7.631 1.00 87.88 125 PHE A CA 1
ATOM 917 C C . PHE A 1 125 ? 17.713 29.312 6.928 1.00 87.88 125 PHE A C 1
ATOM 919 O O . PHE A 1 125 ? 17.157 28.271 6.568 1.00 87.88 125 PHE A O 1
ATOM 926 N N . ILE A 1 126 ? 19.027 29.516 6.764 1.00 87.12 126 ILE A N 1
ATOM 927 C CA . ILE A 1 126 ? 19.936 28.551 6.127 1.00 87.12 126 ILE A CA 1
ATOM 928 C C . ILE A 1 126 ? 20.200 27.347 7.041 1.00 87.12 126 ILE A C 1
ATOM 930 O O . ILE A 1 126 ? 20.144 26.214 6.567 1.00 87.12 126 ILE A O 1
ATOM 934 N N . GLN A 1 127 ? 20.414 27.550 8.345 1.00 87.81 127 GLN A N 1
ATOM 935 C CA . GLN A 1 127 ? 20.563 26.453 9.312 1.00 87.81 127 GLN A CA 1
ATOM 936 C C . GLN A 1 127 ? 19.312 25.554 9.336 1.00 87.81 127 GLN A C 1
ATOM 938 O O . GLN A 1 127 ? 19.453 24.331 9.380 1.00 87.81 127 GLN A O 1
ATOM 943 N N . LEU A 1 128 ? 18.107 26.137 9.247 1.00 90.12 128 LEU A N 1
ATOM 944 C CA . LEU A 1 128 ? 16.834 25.406 9.167 1.00 90.12 128 LEU A CA 1
ATOM 945 C C . LEU A 1 128 ? 16.600 24.733 7.808 1.00 90.12 128 LEU A C 1
ATOM 947 O O . LEU A 1 128 ? 16.049 23.636 7.763 1.00 90.12 128 LEU A O 1
ATOM 951 N N . LEU A 1 129 ? 17.043 25.346 6.703 1.00 93.44 129 LEU A N 1
ATOM 952 C CA . LEU A 1 129 ? 17.046 24.696 5.389 1.00 93.44 129 LEU A CA 1
ATOM 953 C C . LEU A 1 129 ? 17.949 23.457 5.409 1.00 93.44 129 LEU A C 1
ATOM 955 O O . LEU A 1 129 ? 17.554 22.406 4.913 1.00 93.44 129 LEU A O 1
ATOM 959 N N . VAL A 1 130 ? 19.143 23.549 6.002 1.00 91.81 130 VAL A N 1
ATOM 960 C CA . VAL A 1 130 ? 20.089 22.427 6.058 1.00 91.81 130 VAL A CA 1
ATOM 961 C C . VAL A 1 130 ? 19.588 21.326 6.997 1.00 91.81 130 VAL A C 1
ATOM 963 O O . VAL A 1 130 ? 19.538 20.170 6.580 1.00 91.81 130 VAL A O 1
ATOM 966 N N . SER A 1 131 ? 19.150 21.645 8.223 1.00 89.44 131 SER A N 1
ATOM 967 C CA . SER A 1 131 ? 18.613 20.634 9.152 1.00 89.44 131 SER A CA 1
ATOM 968 C C . SER A 1 131 ? 17.337 19.971 8.623 1.00 89.44 131 SER A C 1
ATOM 970 O O . SER A 1 131 ? 17.218 18.744 8.674 1.00 89.44 131 SER A O 1
ATOM 972 N N . GLY A 1 132 ? 16.434 20.753 8.026 1.00 92.56 132 GLY A N 1
ATOM 973 C CA . GLY A 1 132 ? 15.239 20.247 7.360 1.00 92.56 132 GLY A CA 1
ATOM 974 C C . GLY A 1 132 ? 15.563 19.362 6.154 1.00 92.56 132 GLY A C 1
ATOM 975 O O . GLY A 1 132 ? 14.955 18.307 5.996 1.00 92.56 132 GLY A O 1
ATOM 976 N N . ALA A 1 133 ? 16.568 19.707 5.341 1.00 95.12 133 ALA A N 1
ATOM 977 C CA . ALA A 1 133 ? 17.019 18.873 4.225 1.00 95.12 133 ALA A CA 1
ATOM 978 C C . ALA A 1 133 ? 17.681 17.559 4.683 1.00 95.12 133 ALA A C 1
ATOM 980 O O . ALA A 1 133 ? 17.543 16.539 4.006 1.00 95.12 133 ALA A O 1
ATOM 981 N N . ILE A 1 134 ? 18.356 17.548 5.838 1.00 94.50 134 ILE A N 1
ATOM 982 C CA . ILE A 1 134 ? 18.897 16.327 6.456 1.00 94.50 134 ILE A CA 1
ATOM 983 C C . ILE A 1 134 ? 17.756 15.403 6.908 1.00 94.50 134 ILE A C 1
ATOM 985 O O . ILE A 1 134 ? 17.712 14.245 6.496 1.00 94.50 134 ILE A O 1
ATOM 989 N N . ALA A 1 135 ? 16.792 15.902 7.690 1.00 91.75 135 ALA A N 1
ATOM 990 C CA . ALA A 1 135 ? 15.629 15.106 8.101 1.00 91.75 135 ALA A CA 1
ATOM 991 C C . ALA A 1 135 ? 14.816 14.627 6.881 1.00 91.75 135 ALA A C 1
ATOM 993 O O . ALA A 1 135 ? 14.477 13.448 6.756 1.00 91.75 135 ALA A O 1
ATOM 994 N N . GLY A 1 136 ? 14.599 15.529 5.921 1.00 95.06 136 GLY A N 1
ATOM 995 C CA . GLY A 1 136 ? 13.936 15.255 4.652 1.00 95.06 136 GLY A CA 1
ATOM 996 C C . GLY A 1 136 ? 14.627 14.180 3.817 1.00 95.06 136 GLY A C 1
ATOM 997 O O . GLY A 1 136 ? 13.957 13.387 3.160 1.00 95.06 136 GLY A O 1
ATOM 998 N N . SER A 1 137 ? 15.955 14.080 3.879 1.00 96.25 137 SER A N 1
ATOM 999 C CA . SER A 1 137 ? 16.733 13.049 3.185 1.00 96.25 137 SER A CA 1
ATOM 1000 C C . SER A 1 137 ? 16.431 11.635 3.711 1.00 96.25 137 SER A C 1
ATOM 1002 O O . SER A 1 137 ? 16.310 10.706 2.913 1.00 96.25 137 SER A O 1
ATOM 1004 N N . ILE A 1 138 ? 16.189 11.463 5.017 1.00 95.81 138 ILE A N 1
ATOM 1005 C CA . ILE A 1 138 ? 15.742 10.180 5.601 1.00 95.81 138 ILE A CA 1
ATOM 1006 C C . ILE A 1 138 ? 14.345 9.820 5.069 1.00 95.81 138 ILE A C 1
ATOM 1008 O O . ILE A 1 138 ? 14.123 8.702 4.596 1.00 95.81 138 ILE A O 1
ATOM 1012 N N . TYR A 1 139 ? 13.419 10.788 5.045 1.00 95.75 139 TYR A N 1
ATOM 1013 C CA . TYR A 1 139 ? 12.090 10.597 4.451 1.00 95.75 139 TYR A CA 1
ATOM 1014 C C . TYR A 1 139 ? 12.168 10.289 2.946 1.00 95.75 139 TYR A C 1
ATOM 1016 O O . TYR A 1 139 ? 11.378 9.494 2.446 1.00 95.75 139 TYR A O 1
ATOM 1024 N N . SER A 1 140 ? 13.142 10.860 2.232 1.00 96.69 140 SER A N 1
ATOM 1025 C CA . SER A 1 140 ? 13.358 10.673 0.789 1.00 96.69 140 SER A CA 1
ATOM 1026 C C . SER A 1 140 ? 13.764 9.244 0.433 1.00 96.69 140 SER A C 1
ATOM 1028 O O . SER A 1 140 ? 13.270 8.694 -0.551 1.00 96.69 140 SER A O 1
ATOM 1030 N N . LEU A 1 141 ? 14.620 8.620 1.251 1.00 97.00 141 LEU A N 1
ATOM 1031 C CA . LEU A 1 141 ? 15.016 7.216 1.096 1.00 97.00 141 LEU A CA 1
ATOM 1032 C C . LEU A 1 141 ? 13.802 6.282 1.235 1.00 97.00 141 LEU A C 1
ATOM 1034 O O . LEU A 1 141 ? 13.551 5.450 0.360 1.00 97.00 141 LEU A O 1
ATOM 1038 N N . ILE A 1 142 ? 12.996 6.466 2.287 1.00 97.19 142 ILE A N 1
ATOM 1039 C CA . ILE A 1 142 ? 11.781 5.667 2.513 1.00 97.19 142 ILE A CA 1
ATOM 1040 C C . ILE A 1 142 ? 10.731 5.950 1.422 1.00 97.19 142 ILE A C 1
ATOM 1042 O O . ILE A 1 142 ? 10.134 5.014 0.892 1.00 97.19 142 ILE A O 1
ATOM 1046 N N . ALA A 1 143 ? 10.538 7.210 1.019 1.00 97.00 143 ALA A N 1
ATOM 1047 C CA . ALA A 1 143 ? 9.594 7.606 -0.031 1.00 97.00 143 ALA A CA 1
ATOM 1048 C C . ALA A 1 143 ? 9.963 7.026 -1.408 1.00 97.00 143 ALA A C 1
ATOM 1050 O O . ALA A 1 143 ? 9.079 6.607 -2.163 1.00 97.00 143 ALA A O 1
ATOM 1051 N N . ALA A 1 144 ? 11.259 6.939 -1.724 1.00 94.56 144 ALA A N 1
ATOM 1052 C CA . ALA A 1 144 ? 11.753 6.262 -2.917 1.00 94.56 144 ALA A CA 1
ATOM 1053 C C . ALA A 1 144 ? 11.439 4.754 -2.886 1.00 94.56 144 ALA A C 1
ATOM 1055 O O . ALA A 1 144 ? 10.941 4.219 -3.878 1.00 94.56 144 ALA A O 1
ATOM 1056 N N . GLY A 1 145 ? 11.641 4.084 -1.742 1.00 93.88 145 GLY A N 1
ATOM 1057 C CA . GLY A 1 145 ? 11.295 2.669 -1.550 1.00 93.88 145 GLY A CA 1
ATOM 1058 C C . GLY A 1 145 ? 9.786 2.387 -1.615 1.00 93.88 145 GLY A C 1
ATOM 1059 O O . GLY A 1 145 ? 9.358 1.453 -2.300 1.00 93.88 145 GLY A O 1
ATOM 1060 N N . LEU A 1 146 ? 8.965 3.232 -0.980 1.00 93.81 146 LEU A N 1
ATOM 1061 C CA . LEU A 1 146 ? 7.497 3.210 -1.076 1.00 93.81 146 LEU A CA 1
ATOM 1062 C C . LEU A 1 146 ? 7.028 3.358 -2.526 1.00 93.81 146 LEU A C 1
ATOM 1064 O O . LEU A 1 146 ? 6.177 2.600 -2.988 1.00 93.81 146 LEU A O 1
ATOM 1068 N N . THR A 1 147 ? 7.619 4.298 -3.264 1.00 91.38 147 THR A N 1
ATOM 1069 C CA . THR A 1 147 ? 7.272 4.536 -4.668 1.00 91.38 147 THR A CA 1
ATOM 1070 C C . THR A 1 147 ? 7.692 3.358 -5.548 1.00 91.38 147 THR A C 1
ATOM 1072 O O . THR A 1 147 ? 6.891 2.895 -6.354 1.00 91.38 147 THR A O 1
ATOM 1075 N N . LEU A 1 148 ? 8.898 2.808 -5.381 1.00 89.00 148 LEU A N 1
ATOM 1076 C CA . LEU A 1 148 ? 9.392 1.675 -6.176 1.00 89.00 148 LEU A CA 1
ATOM 1077 C C . LEU A 1 148 ? 8.599 0.371 -5.939 1.00 89.00 148 LEU A C 1
ATOM 1079 O O . LEU A 1 148 ? 8.273 -0.341 -6.890 1.00 89.00 148 LEU A O 1
ATOM 1083 N N . SER A 1 149 ? 8.252 0.056 -4.690 1.00 87.62 149 SER A N 1
ATOM 1084 C CA . SER A 1 149 ? 7.446 -1.134 -4.356 1.00 87.62 149 SER A CA 1
ATOM 1085 C C . SER A 1 149 ? 5.998 -1.015 -4.841 1.00 87.62 149 SER A C 1
ATOM 1087 O O . SER A 1 149 ? 5.498 -1.924 -5.511 1.00 87.62 149 SER A O 1
ATOM 1089 N N . TYR A 1 150 ? 5.345 0.127 -4.603 1.00 86.88 150 TYR A N 1
ATOM 1090 C CA . TYR A 1 150 ? 3.979 0.359 -5.072 1.00 86.88 150 TYR A CA 1
ATOM 1091 C C . TYR A 1 150 ? 3.882 0.388 -6.601 1.00 86.88 150 TYR A C 1
ATOM 1093 O O . TYR A 1 150 ? 3.003 -0.254 -7.168 1.00 86.88 150 TYR A O 1
ATOM 1101 N N . THR A 1 151 ? 4.801 1.063 -7.295 1.00 78.38 151 THR A N 1
ATOM 1102 C CA . THR A 1 151 ? 4.765 1.142 -8.768 1.00 78.38 151 THR A CA 1
ATOM 1103 C C . THR A 1 151 ? 5.013 -0.195 -9.464 1.00 78.38 151 THR A C 1
ATOM 1105 O O . THR A 1 151 ? 4.467 -0.430 -10.536 1.00 78.38 151 THR A O 1
ATOM 1108 N N . SER A 1 152 ? 5.804 -1.085 -8.862 1.00 75.62 152 SER A N 1
ATOM 1109 C CA . SER A 1 152 ? 6.143 -2.393 -9.439 1.00 75.62 152 SER A CA 1
ATOM 1110 C C . SER A 1 152 ? 5.138 -3.511 -9.133 1.00 75.62 152 SER A C 1
ATOM 1112 O O . SER A 1 152 ? 5.209 -4.563 -9.768 1.00 75.62 152 SER A O 1
ATOM 1114 N N . THR A 1 153 ? 4.231 -3.326 -8.162 1.00 76.25 153 THR A N 1
ATOM 1115 C CA . THR A 1 153 ? 3.313 -4.392 -7.691 1.00 76.25 153 THR A CA 1
ATOM 1116 C C . THR A 1 153 ? 1.887 -3.957 -7.339 1.00 76.25 153 THR A C 1
ATOM 1118 O O . THR A 1 153 ? 1.039 -4.809 -7.075 1.00 76.25 153 THR A O 1
ATOM 1121 N N . GLY A 1 154 ? 1.606 -2.654 -7.263 1.00 76.44 154 GLY A N 1
ATOM 1122 C CA . GLY A 1 154 ? 0.360 -2.114 -6.709 1.00 76.44 154 GLY A CA 1
ATOM 1123 C C . GLY A 1 154 ? 0.221 -2.248 -5.184 1.00 76.44 154 GLY A C 1
ATOM 1124 O O . GLY A 1 154 ? -0.814 -1.874 -4.639 1.00 76.44 154 GLY A O 1
ATOM 1125 N N . ILE A 1 155 ? 1.229 -2.773 -4.473 1.00 84.00 155 ILE A N 1
ATOM 1126 C CA . ILE A 1 155 ? 1.196 -2.965 -3.015 1.00 84.00 155 ILE A CA 1
ATOM 1127 C C . ILE A 1 155 ? 1.931 -1.809 -2.333 1.00 84.00 155 ILE A C 1
ATOM 1129 O O . ILE A 1 155 ? 3.131 -1.627 -2.516 1.00 84.00 155 ILE A O 1
ATOM 1133 N N . PHE A 1 156 ? 1.217 -1.027 -1.523 1.00 88.25 156 PHE A N 1
ATOM 1134 C CA . PHE A 1 156 ? 1.809 0.082 -0.775 1.00 88.25 156 PHE A CA 1
ATOM 1135 C C . PHE A 1 156 ? 2.371 -0.404 0.559 1.00 88.25 156 PHE A C 1
ATOM 1137 O O . PHE A 1 156 ? 1.616 -0.738 1.471 1.00 88.25 156 PHE A O 1
ATOM 1144 N N . ASN A 1 157 ? 3.698 -0.473 0.667 1.00 91.12 157 ASN A N 1
ATOM 1145 C CA . ASN A 1 157 ? 4.334 -1.164 1.779 1.00 91.12 157 ASN A CA 1
ATOM 1146 C C . ASN A 1 157 ? 4.440 -0.332 3.067 1.00 91.12 157 ASN A C 1
ATOM 1148 O O . ASN A 1 157 ? 5.493 0.227 3.375 1.00 91.12 157 ASN A O 1
ATOM 1152 N N . LEU A 1 158 ? 3.382 -0.362 3.879 1.00 91.81 158 LEU A N 1
ATOM 1153 C CA . LEU A 1 158 ? 3.397 0.179 5.242 1.00 91.81 158 LEU A CA 1
ATOM 1154 C C . LEU A 1 158 ? 4.418 -0.508 6.174 1.00 91.81 158 LEU A C 1
ATOM 1156 O O . LEU A 1 158 ? 4.675 0.006 7.252 1.00 91.81 158 LEU A O 1
ATOM 1160 N N . ALA A 1 159 ? 5.045 -1.624 5.783 1.00 93.00 159 ALA A N 1
ATOM 1161 C CA . ALA A 1 159 ? 6.039 -2.309 6.611 1.00 93.00 159 ALA A CA 1
ATOM 1162 C C . ALA A 1 159 ? 7.403 -1.602 6.700 1.00 93.00 159 ALA A C 1
ATOM 1164 O O . ALA A 1 159 ? 8.252 -2.028 7.483 1.00 93.00 159 ALA A O 1
ATOM 1165 N N . TYR A 1 160 ? 7.669 -0.565 5.894 1.00 95.56 160 TYR A N 1
ATOM 1166 C CA . TYR A 1 160 ? 9.007 0.035 5.847 1.00 95.56 160 TYR A CA 1
ATOM 1167 C C . TYR A 1 160 ? 9.433 0.739 7.142 1.00 95.56 160 TYR A C 1
ATOM 1169 O O . TYR A 1 160 ? 10.634 0.817 7.378 1.00 95.56 160 TYR A O 1
ATOM 1177 N N . GLY A 1 161 ? 8.499 1.165 8.003 1.00 94.25 161 GLY A N 1
ATOM 1178 C CA . GLY A 1 161 ? 8.829 1.610 9.365 1.00 94.25 161 GLY A CA 1
ATOM 1179 C C . GLY A 1 161 ? 9.498 0.493 10.171 1.00 94.25 161 GLY A C 1
ATOM 1180 O O . GLY A 1 161 ? 10.625 0.649 10.639 1.00 94.25 161 GLY A O 1
ATOM 1181 N N . GLY A 1 162 ? 8.870 -0.685 10.209 1.00 94.19 162 GLY A N 1
ATOM 1182 C CA . GLY A 1 162 ? 9.434 -1.858 10.876 1.00 94.19 162 GLY A CA 1
ATOM 1183 C C . GLY A 1 162 ? 10.720 -2.384 10.233 1.00 94.19 162 GLY A C 1
ATOM 1184 O O . GLY A 1 162 ? 11.646 -2.749 10.942 1.00 94.19 162 GLY A O 1
ATOM 1185 N N . ILE A 1 163 ? 10.841 -2.358 8.901 1.00 96.62 163 ILE A N 1
ATOM 1186 C CA . ILE A 1 163 ? 12.075 -2.784 8.207 1.00 96.62 163 ILE A CA 1
ATOM 1187 C C . ILE A 1 163 ? 13.243 -1.827 8.504 1.00 96.62 163 ILE A C 1
ATOM 1189 O O . ILE A 1 163 ? 14.370 -2.284 8.714 1.00 96.62 163 ILE A O 1
ATOM 1193 N N . ALA A 1 164 ? 12.985 -0.515 8.551 1.00 96.94 164 ALA A N 1
ATOM 1194 C CA . ALA A 1 164 ? 13.973 0.482 8.959 1.00 96.94 164 ALA A CA 1
ATOM 1195 C C . ALA A 1 164 ? 14.424 0.248 10.409 1.00 96.94 164 ALA A C 1
ATOM 1197 O O . ALA A 1 164 ? 15.625 0.208 10.676 1.00 96.94 164 ALA A O 1
ATOM 1198 N N . TYR A 1 165 ? 13.468 0.007 11.310 1.00 95.88 165 TYR A N 1
ATOM 1199 C CA . TYR A 1 165 ? 13.730 -0.307 12.710 1.00 95.88 165 TYR A CA 1
ATOM 1200 C C . TYR A 1 165 ? 14.585 -1.569 12.894 1.00 95.88 165 TYR A C 1
ATOM 1202 O O . TYR A 1 165 ? 15.663 -1.495 13.475 1.00 95.88 165 TYR A O 1
ATOM 1210 N N . THR A 1 166 ? 14.168 -2.708 12.332 1.00 95.94 166 THR A N 1
ATOM 1211 C CA . THR A 1 166 ? 14.903 -3.980 12.430 1.00 95.94 166 THR A CA 1
ATOM 1212 C C . THR A 1 166 ? 16.326 -3.869 11.886 1.00 95.94 166 THR A C 1
ATOM 1214 O O . THR A 1 166 ? 17.254 -4.445 12.449 1.00 95.94 166 THR A O 1
ATOM 1217 N N . SER A 1 167 ? 16.527 -3.093 10.817 1.00 96.44 167 SER A N 1
ATOM 1218 C CA . SER A 1 167 ? 17.862 -2.847 10.259 1.00 96.44 167 SER A CA 1
ATOM 1219 C C . SER A 1 167 ? 18.725 -1.984 11.186 1.00 96.44 167 SER A C 1
ATOM 1221 O O . SER A 1 167 ? 19.902 -2.285 11.375 1.00 96.44 167 SER A O 1
ATOM 1223 N N . ALA A 1 168 ? 18.148 -0.940 11.793 1.00 95.06 168 ALA A N 1
ATOM 1224 C CA . ALA A 1 168 ? 18.831 -0.099 12.775 1.00 95.06 168 ALA A CA 1
ATOM 1225 C C . ALA A 1 168 ? 19.203 -0.885 14.045 1.00 95.06 168 ALA A C 1
ATOM 1227 O O . ALA A 1 168 ? 20.333 -0.774 14.516 1.00 95.06 168 ALA A O 1
ATOM 1228 N N . MET A 1 169 ? 18.290 -1.724 14.548 1.00 92.88 169 MET A N 1
ATOM 1229 C CA . MET A 1 169 ? 18.520 -2.595 15.703 1.00 92.88 169 MET A CA 1
ATOM 1230 C C . MET A 1 169 ? 19.614 -3.630 15.418 1.00 92.88 169 MET A C 1
ATOM 1232 O O . MET A 1 169 ? 20.568 -3.734 16.183 1.00 92.88 169 MET A O 1
ATOM 1236 N N . LEU A 1 170 ? 19.556 -4.332 14.280 1.00 92.88 170 LEU A N 1
ATOM 1237 C CA . LEU A 1 170 ? 20.601 -5.285 13.892 1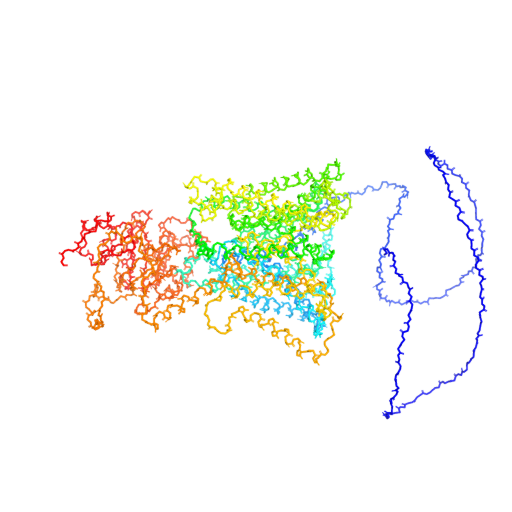.00 92.88 170 LEU A CA 1
ATOM 1238 C C . LEU A 1 170 ? 21.979 -4.611 13.774 1.00 92.88 170 LEU A C 1
ATOM 1240 O O . LEU A 1 170 ? 22.977 -5.160 14.231 1.00 92.88 170 LEU A O 1
ATOM 1244 N N . TYR A 1 171 ? 22.043 -3.406 13.204 1.00 93.06 171 TYR A N 1
ATOM 1245 C CA . TYR A 1 171 ? 23.280 -2.626 13.112 1.00 93.06 171 TYR A CA 1
ATOM 1246 C C . TYR A 1 171 ? 23.817 -2.187 14.490 1.00 93.06 171 TYR A C 1
ATOM 1248 O O . TYR A 1 171 ? 25.020 -2.291 14.733 1.00 93.06 171 TYR A O 1
ATOM 1256 N N . PHE A 1 172 ? 22.940 -1.741 15.398 1.00 90.94 172 PHE A N 1
ATOM 1257 C CA . PHE A 1 172 ? 23.287 -1.397 16.783 1.00 90.94 172 PHE A CA 1
ATOM 1258 C C . PHE A 1 172 ? 23.874 -2.604 17.527 1.00 90.94 172 PHE A C 1
ATOM 1260 O O . PHE A 1 172 ? 24.981 -2.525 18.064 1.00 90.94 172 PHE A O 1
ATOM 1267 N N . GLN A 1 173 ? 23.178 -3.742 17.480 1.00 89.19 173 GLN A N 1
ATOM 1268 C CA . GLN A 1 173 ? 23.612 -4.980 18.126 1.00 89.19 173 GLN A CA 1
ATOM 1269 C C . GLN A 1 173 ? 24.942 -5.496 17.554 1.00 89.19 173 GLN A C 1
ATOM 1271 O O . GLN A 1 173 ? 25.832 -5.854 18.320 1.00 89.19 173 GLN A O 1
ATOM 1276 N N . LEU A 1 174 ? 25.138 -5.455 16.227 1.00 88.19 174 LEU A N 1
ATOM 1277 C CA . LEU A 1 174 ? 26.400 -5.854 15.587 1.00 88.19 174 LEU A CA 1
ATOM 1278 C C . LEU A 1 174 ? 27.610 -5.021 16.038 1.00 88.19 174 LEU A C 1
ATOM 1280 O O . LEU A 1 174 ? 28.716 -5.550 16.090 1.00 88.19 174 LEU A O 1
ATOM 1284 N N . ILE A 1 175 ? 27.437 -3.732 16.345 1.00 85.69 175 ILE A N 1
ATOM 1285 C CA . ILE A 1 175 ? 28.542 -2.893 16.836 1.00 85.69 175 ILE A CA 1
ATOM 1286 C C . ILE A 1 175 ? 28.873 -3.220 18.292 1.00 85.69 175 ILE A C 1
ATOM 1288 O O . ILE A 1 175 ? 30.049 -3.382 18.624 1.00 85.69 175 ILE A O 1
ATOM 1292 N N . ASN A 1 176 ? 27.853 -3.347 19.141 1.00 80.88 176 ASN A N 1
ATOM 1293 C CA . ASN A 1 176 ? 28.053 -3.526 20.577 1.00 80.88 176 ASN A CA 1
ATOM 1294 C C . ASN A 1 176 ? 28.507 -4.948 20.926 1.00 80.88 176 ASN A C 1
ATOM 1296 O O . ASN A 1 176 ? 29.504 -5.103 21.624 1.00 80.88 176 ASN A O 1
ATOM 1300 N N . ALA A 1 177 ? 27.845 -5.978 20.387 1.00 71.75 177 ALA A N 1
ATOM 1301 C CA . ALA A 1 177 ? 28.140 -7.379 20.705 1.00 71.75 177 ALA A CA 1
ATOM 1302 C C . ALA A 1 177 ? 29.505 -7.851 20.167 1.00 71.75 177 ALA A C 1
ATOM 1304 O O . ALA A 1 177 ? 30.116 -8.755 20.730 1.00 71.75 177 ALA A O 1
ATOM 1305 N N . LEU A 1 178 ? 30.020 -7.227 19.097 1.00 68.56 178 LEU A N 1
ATOM 1306 C CA . LEU A 1 178 ? 31.389 -7.471 18.625 1.00 68.56 178 LEU A CA 1
ATOM 1307 C C . LEU A 1 178 ? 32.438 -6.628 19.377 1.00 68.56 178 LEU A C 1
ATOM 1309 O O . LEU A 1 178 ? 33.620 -6.961 19.334 1.00 68.56 178 LEU A O 1
ATOM 1313 N N . GLY A 1 179 ? 32.037 -5.533 20.034 1.00 65.31 179 GLY A N 1
ATOM 1314 C CA . GLY A 1 179 ? 32.930 -4.651 20.793 1.00 65.31 179 GLY A CA 1
ATOM 1315 C C . GLY A 1 179 ? 33.947 -3.865 19.951 1.00 65.31 179 GLY A C 1
ATOM 1316 O O . GLY A 1 179 ? 34.992 -3.475 20.471 1.00 65.31 179 GLY A O 1
ATOM 1317 N N . ILE A 1 180 ? 33.699 -3.647 18.648 1.00 61.50 180 ILE A N 1
ATOM 1318 C CA . ILE A 1 180 ? 34.703 -3.081 17.724 1.00 61.50 180 ILE A CA 1
ATOM 1319 C C . ILE A 1 180 ? 34.341 -1.663 17.264 1.00 61.50 180 ILE A C 1
ATOM 1321 O O . ILE A 1 180 ? 33.698 -1.459 16.235 1.00 61.50 180 ILE A O 1
ATOM 1325 N N . GLU A 1 181 ? 34.878 -0.658 17.957 1.00 67.94 181 GLU A N 1
ATOM 1326 C CA . GLU A 1 181 ? 34.687 0.771 17.648 1.00 67.94 181 GLU A CA 1
ATOM 1327 C C . GLU A 1 181 ? 35.370 1.260 16.348 1.00 67.94 181 GLU A C 1
ATOM 1329 O O . GLU A 1 181 ? 35.332 2.453 16.021 1.00 67.94 181 GLU A O 1
ATOM 1334 N N . SER A 1 182 ? 36.035 0.384 15.589 1.00 82.56 182 SER A N 1
ATOM 1335 C CA . SER A 1 182 ? 36.793 0.798 14.403 1.00 82.56 182 SER A CA 1
ATOM 1336 C C . SER A 1 182 ? 35.876 1.211 13.243 1.00 82.56 182 SER A C 1
ATOM 1338 O O . SER A 1 182 ? 34.850 0.584 12.972 1.00 82.56 182 SER A O 1
ATOM 1340 N N . LEU A 1 183 ? 36.277 2.250 12.499 1.00 83.81 183 LEU A N 1
ATOM 1341 C CA . LEU A 1 183 ? 35.558 2.707 11.299 1.00 83.81 183 LEU A CA 1
ATOM 1342 C C . LEU A 1 183 ? 35.365 1.571 10.279 1.00 83.81 183 LEU A C 1
ATOM 1344 O O . LEU A 1 183 ? 34.310 1.481 9.657 1.00 83.81 183 LEU A O 1
ATOM 1348 N N . GLY A 1 184 ? 36.359 0.686 10.141 1.00 85.06 184 GLY A N 1
ATOM 1349 C CA . GLY A 1 184 ? 36.286 -0.475 9.255 1.00 85.06 184 GLY A CA 1
ATOM 1350 C C . GLY A 1 184 ? 35.144 -1.423 9.620 1.00 85.06 184 GLY A C 1
ATOM 1351 O O . GLY A 1 184 ? 34.380 -1.804 8.737 1.00 85.06 184 GLY A O 1
ATOM 1352 N N . MET A 1 185 ? 34.969 -1.739 10.908 1.00 84.19 185 MET A N 1
ATOM 1353 C CA . MET A 1 185 ? 33.871 -2.608 11.348 1.00 84.19 185 MET A CA 1
ATOM 1354 C C . MET A 1 185 ? 32.511 -1.907 11.330 1.00 84.19 185 MET A C 1
ATOM 1356 O O . MET A 1 185 ? 31.538 -2.536 10.932 1.00 84.19 185 MET A O 1
ATOM 1360 N N . ARG A 1 186 ? 32.420 -0.603 11.635 1.00 88.50 186 ARG A N 1
ATOM 1361 C CA . ARG A 1 186 ? 31.158 0.145 11.446 1.00 88.50 186 ARG A CA 1
ATOM 1362 C C . ARG A 1 186 ? 30.694 0.132 9.989 1.00 88.50 186 ARG A C 1
ATOM 1364 O O . ARG A 1 186 ? 29.523 -0.132 9.720 1.00 88.50 186 ARG A O 1
ATOM 1371 N N . LEU A 1 187 ? 31.608 0.367 9.045 1.00 90.44 187 LEU A N 1
ATOM 1372 C CA . LEU A 1 187 ? 31.305 0.299 7.615 1.00 90.44 187 LEU A CA 1
ATOM 1373 C C . LEU A 1 187 ? 30.993 -1.136 7.163 1.00 90.44 187 LEU A C 1
ATOM 1375 O O . LEU A 1 187 ? 30.056 -1.324 6.390 1.00 90.44 187 LEU A O 1
ATOM 1379 N N . LEU A 1 188 ? 31.704 -2.149 7.671 1.00 90.81 188 LEU A N 1
ATOM 1380 C CA . LEU A 1 188 ? 31.397 -3.555 7.390 1.00 90.81 188 LEU A CA 1
ATOM 1381 C C . LEU A 1 188 ? 29.990 -3.933 7.877 1.00 90.81 188 LEU A C 1
ATOM 1383 O O . LEU A 1 188 ? 29.228 -4.503 7.104 1.00 90.81 188 LEU A O 1
ATOM 1387 N N . SER A 1 189 ? 29.616 -3.563 9.105 1.00 91.25 189 SER A N 1
ATOM 1388 C CA . SER A 1 189 ? 28.275 -3.789 9.659 1.00 91.25 189 SER A CA 1
ATOM 1389 C C . SER A 1 189 ? 27.199 -3.045 8.868 1.00 91.25 189 SER A C 1
ATOM 1391 O O . SER A 1 189 ? 26.161 -3.625 8.558 1.00 91.25 189 SER A O 1
ATOM 1393 N N . PHE A 1 190 ? 27.454 -1.796 8.457 1.00 93.12 190 PHE A N 1
ATOM 1394 C CA . PHE A 1 190 ? 26.563 -1.049 7.563 1.00 93.12 190 PHE A CA 1
ATOM 1395 C C . PHE A 1 190 ? 26.347 -1.785 6.230 1.00 93.12 190 PHE A C 1
ATOM 1397 O O . PHE A 1 190 ? 25.204 -2.010 5.829 1.00 93.12 190 PHE A O 1
ATOM 1404 N N . PHE A 1 191 ? 27.419 -2.216 5.557 1.00 94.44 191 PHE A N 1
ATOM 1405 C CA . PHE A 1 191 ? 27.306 -2.942 4.290 1.00 94.44 191 PHE A CA 1
ATOM 1406 C C . PHE A 1 191 ? 26.702 -4.341 4.456 1.00 94.44 191 PHE A C 1
ATOM 1408 O O . PHE A 1 191 ? 25.939 -4.764 3.594 1.00 94.44 191 PHE A O 1
ATOM 1415 N N . LEU A 1 192 ? 26.957 -5.046 5.558 1.00 95.06 192 LEU A N 1
ATOM 1416 C CA . LEU A 1 192 ? 26.338 -6.342 5.846 1.00 95.06 192 LEU A CA 1
ATOM 1417 C C . LEU A 1 192 ? 24.824 -6.195 6.063 1.00 95.06 192 LEU A C 1
ATOM 1419 O O . LEU A 1 192 ? 24.039 -6.947 5.481 1.00 95.06 192 LEU A O 1
ATOM 1423 N N . VAL A 1 193 ? 24.387 -5.183 6.816 1.00 95.69 193 VAL A N 1
ATOM 1424 C CA . VAL A 1 193 ? 22.956 -4.910 7.009 1.00 95.69 193 VAL A CA 1
ATOM 1425 C C . VAL A 1 193 ? 22.296 -4.461 5.700 1.00 95.69 193 VAL A C 1
ATOM 1427 O O . VAL A 1 193 ? 21.274 -5.023 5.305 1.00 95.69 193 VAL A O 1
ATOM 1430 N N . VAL A 1 194 ? 22.876 -3.496 4.980 1.00 95.75 194 VAL A N 1
ATOM 1431 C CA . VAL A 1 194 ? 22.242 -2.891 3.794 1.00 95.75 194 VAL A CA 1
ATOM 1432 C C . VAL A 1 194 ? 22.374 -3.749 2.528 1.00 95.75 194 VAL A C 1
ATOM 1434 O O . VAL A 1 194 ? 21.452 -3.746 1.717 1.00 95.75 194 VAL A O 1
ATOM 1437 N N . LEU A 1 195 ? 23.463 -4.504 2.337 1.00 95.94 195 LEU A N 1
ATOM 1438 C CA . LEU A 1 195 ? 23.719 -5.291 1.115 1.00 95.94 195 LEU A CA 1
ATOM 1439 C C . LEU A 1 195 ? 23.502 -6.806 1.271 1.00 95.94 195 LEU A C 1
ATOM 1441 O O . LEU A 1 195 ? 23.436 -7.494 0.255 1.00 95.94 195 LEU A O 1
ATOM 1445 N N . VAL A 1 196 ? 23.368 -7.337 2.495 1.00 96.81 196 VAL A N 1
ATOM 1446 C CA . VAL A 1 196 ? 23.097 -8.772 2.725 1.00 96.81 196 VAL A CA 1
ATOM 1447 C C . VAL A 1 196 ? 21.761 -8.975 3.438 1.00 96.81 196 VAL A C 1
ATOM 1449 O O . VAL A 1 196 ? 20.859 -9.590 2.869 1.00 96.81 196 VAL A O 1
ATOM 1452 N N . PHE A 1 197 ? 21.579 -8.415 4.637 1.00 97.12 197 PHE A N 1
ATOM 1453 C CA . PHE A 1 197 ? 20.343 -8.608 5.406 1.00 97.12 197 PHE A CA 1
ATOM 1454 C C . PHE A 1 197 ? 19.113 -7.999 4.713 1.00 97.12 197 PHE A C 1
ATOM 1456 O O . PHE A 1 197 ? 18.120 -8.697 4.508 1.00 97.12 197 PHE A O 1
ATOM 1463 N N . CYS A 1 198 ? 19.173 -6.733 4.286 1.00 97.38 198 CYS A N 1
ATOM 1464 C CA . CYS A 1 198 ? 18.028 -6.061 3.663 1.00 97.38 198 CYS A CA 1
ATOM 1465 C C . CYS A 1 198 ? 17.551 -6.740 2.358 1.00 97.38 198 CYS A C 1
ATOM 1467 O O . CYS A 1 198 ? 16.336 -6.911 2.208 1.00 97.38 198 CYS A O 1
ATOM 1469 N N . PRO A 1 199 ? 18.431 -7.185 1.433 1.00 97.31 199 PRO A N 1
ATOM 1470 C CA . PRO A 1 199 ? 18.029 -7.986 0.275 1.00 97.31 199 PRO A CA 1
ATOM 1471 C C . PRO A 1 199 ? 17.432 -9.348 0.629 1.00 97.31 199 PRO A C 1
ATOM 1473 O O . PRO A 1 199 ? 16.420 -9.729 0.040 1.00 97.31 199 PRO A O 1
ATOM 1476 N N . LEU A 1 200 ? 18.012 -10.073 1.595 1.00 96.88 200 LEU A N 1
ATOM 1477 C CA . LEU A 1 200 ? 17.479 -11.366 2.039 1.00 96.88 200 LEU A CA 1
ATOM 1478 C C . LEU A 1 200 ? 16.082 -11.205 2.652 1.00 96.88 200 LEU A C 1
ATOM 1480 O O . LEU A 1 200 ? 15.162 -11.921 2.258 1.00 96.88 200 LEU A O 1
ATOM 1484 N N . LEU A 1 201 ? 15.893 -10.217 3.530 1.00 94.88 201 LEU A N 1
ATOM 1485 C CA . LEU A 1 201 ? 14.600 -9.879 4.125 1.00 94.88 201 LEU A CA 1
ATOM 1486 C C . LEU A 1 201 ? 13.578 -9.431 3.065 1.00 94.88 201 LEU A C 1
ATOM 1488 O O . LEU A 1 201 ? 12.434 -9.878 3.086 1.00 94.88 201 LEU A O 1
ATOM 1492 N N . GLY A 1 202 ? 13.981 -8.598 2.100 1.00 93.19 202 GLY A N 1
ATOM 1493 C CA . GLY A 1 202 ? 13.107 -8.142 1.013 1.00 93.19 202 GLY A CA 1
ATOM 1494 C C . GLY A 1 202 ? 12.661 -9.268 0.085 1.00 93.19 202 GLY A C 1
ATOM 1495 O O . GLY A 1 202 ? 11.482 -9.360 -0.262 1.00 93.19 202 GLY A O 1
ATOM 1496 N N . GLN A 1 203 ? 13.572 -10.175 -0.267 1.00 93.50 203 GLN A N 1
ATOM 1497 C CA . GLN A 1 203 ? 13.249 -11.354 -1.066 1.00 93.50 203 GLN A CA 1
ATOM 1498 C C . GLN A 1 203 ? 12.397 -12.363 -0.280 1.00 93.50 203 GLN A C 1
ATOM 1500 O O . GLN A 1 203 ? 11.463 -12.933 -0.848 1.00 93.50 203 GLN A O 1
ATOM 1505 N N . LEU A 1 204 ? 12.667 -12.548 1.019 1.00 90.56 204 LEU A N 1
ATOM 1506 C CA . LEU A 1 204 ? 11.856 -13.371 1.916 1.00 90.56 204 LEU A CA 1
ATOM 1507 C C . LEU A 1 204 ? 10.423 -12.834 2.001 1.00 90.56 204 LEU A C 1
ATOM 1509 O O . LEU A 1 204 ? 9.491 -13.573 1.700 1.00 90.56 204 LEU A O 1
ATOM 1513 N N . LEU A 1 205 ? 10.234 -11.550 2.323 1.00 88.00 205 LEU A N 1
ATOM 1514 C CA . LEU A 1 205 ? 8.911 -10.921 2.401 1.00 88.00 205 LEU A CA 1
ATOM 1515 C C . LEU A 1 205 ? 8.184 -10.929 1.047 1.00 88.00 205 LEU A C 1
ATOM 1517 O O . LEU A 1 205 ? 6.979 -11.187 1.002 1.00 88.00 205 LEU A O 1
ATOM 1521 N N . ASN A 1 206 ? 8.892 -10.736 -0.072 1.00 87.25 206 ASN A N 1
ATOM 1522 C CA . ASN A 1 206 ? 8.275 -10.866 -1.392 1.00 87.25 206 ASN A CA 1
ATOM 1523 C C . ASN A 1 206 ? 7.761 -12.292 -1.645 1.00 87.25 206 ASN A C 1
ATOM 1525 O O . ASN A 1 206 ? 6.597 -12.477 -1.994 1.00 87.25 206 ASN A O 1
ATOM 1529 N N . VAL A 1 207 ? 8.598 -13.315 -1.451 1.00 83.31 207 VAL A N 1
ATOM 1530 C CA . VAL A 1 207 ? 8.214 -14.712 -1.714 1.00 83.31 207 VAL A CA 1
ATOM 1531 C C . VAL A 1 207 ? 7.158 -15.209 -0.723 1.00 83.31 207 VAL A C 1
ATOM 1533 O O . VAL A 1 207 ? 6.187 -15.840 -1.143 1.00 83.31 207 VAL A O 1
ATOM 1536 N N . ALA A 1 208 ? 7.329 -14.917 0.567 1.00 78.06 208 ALA A N 1
ATOM 1537 C CA . ALA A 1 208 ? 6.506 -15.441 1.652 1.00 78.06 208 ALA A CA 1
ATOM 1538 C C . ALA A 1 208 ? 5.210 -14.655 1.890 1.00 78.06 208 ALA A C 1
ATOM 1540 O O . ALA A 1 208 ? 4.265 -15.237 2.424 1.00 78.06 208 ALA A O 1
ATOM 1541 N N . VAL A 1 209 ? 5.128 -13.375 1.494 1.00 77.19 209 VAL A N 1
ATOM 1542 C CA . VAL A 1 209 ? 3.979 -12.493 1.777 1.00 77.19 209 VAL A CA 1
ATOM 1543 C C . VAL A 1 209 ? 3.432 -11.835 0.509 1.00 77.19 209 VAL A C 1
ATOM 1545 O O . VAL A 1 209 ? 2.316 -12.164 0.103 1.00 77.19 209 VAL A O 1
ATOM 1548 N N . PHE A 1 210 ? 4.197 -10.947 -0.138 1.00 79.12 210 PHE A N 1
ATOM 1549 C CA . PHE A 1 210 ? 3.662 -10.010 -1.139 1.00 79.12 210 PHE A CA 1
ATOM 1550 C C . PHE A 1 210 ? 3.310 -10.632 -2.491 1.00 79.12 210 PHE A C 1
ATOM 1552 O O . PHE A 1 210 ? 2.269 -10.306 -3.061 1.00 79.12 210 PHE A O 1
ATOM 1559 N N . ARG A 1 211 ? 4.119 -11.559 -3.010 1.00 76.75 211 ARG A N 1
ATOM 1560 C CA . ARG A 1 211 ? 3.885 -12.193 -4.317 1.00 76.75 211 ARG A CA 1
ATOM 1561 C C . ARG A 1 211 ? 2.563 -12.982 -4.371 1.00 76.75 211 ARG A C 1
ATOM 1563 O O . ARG A 1 211 ? 1.872 -12.870 -5.381 1.00 76.75 211 ARG A O 1
ATOM 1570 N N . PRO A 1 212 ? 2.148 -13.721 -3.321 1.00 72.38 212 PRO A N 1
ATOM 1571 C CA . PRO A 1 212 ? 0.780 -14.243 -3.215 1.00 72.38 212 PRO A CA 1
ATOM 1572 C C . PRO A 1 212 ? -0.324 -13.173 -3.129 1.00 72.38 212 PRO A C 1
ATOM 1574 O O . PRO A 1 212 ? -1.443 -13.432 -3.557 1.00 72.38 212 PRO A O 1
ATOM 1577 N N . LEU A 1 213 ? -0.031 -11.980 -2.600 1.00 69.50 213 LEU A N 1
ATOM 1578 C CA . LEU A 1 213 ? -1.005 -10.896 -2.403 1.00 69.50 213 LEU A CA 1
ATOM 1579 C C . LEU A 1 213 ? -1.176 -9.966 -3.611 1.00 69.50 213 LEU A C 1
ATOM 1581 O O . LEU A 1 213 ? -2.098 -9.156 -3.614 1.00 69.50 213 LEU A O 1
ATOM 1585 N N . ALA A 1 214 ? -0.355 -10.084 -4.659 1.00 66.31 214 ALA A N 1
ATOM 1586 C CA . ALA A 1 214 ? -0.479 -9.268 -5.873 1.00 66.31 214 ALA A CA 1
ATOM 1587 C C . ALA A 1 214 ? -1.893 -9.335 -6.498 1.00 66.31 214 ALA A C 1
ATOM 1589 O O . ALA A 1 214 ? -2.417 -8.325 -6.969 1.00 66.31 214 ALA A O 1
ATOM 1590 N N . ARG A 1 215 ? -2.539 -10.510 -6.419 1.00 62.50 215 ARG A N 1
ATOM 1591 C CA . ARG A 1 215 ? -3.916 -10.773 -6.883 1.00 62.50 215 ARG A CA 1
ATOM 1592 C C . ARG A 1 215 ? -5.002 -10.591 -5.811 1.00 62.50 215 ARG A C 1
ATOM 1594 O O . ARG A 1 215 ? -6.167 -10.829 -6.101 1.00 62.50 215 ARG A O 1
ATOM 1601 N N . ALA A 1 216 ? -4.646 -10.203 -4.587 1.00 65.69 216 ALA A N 1
ATOM 1602 C CA . ALA A 1 216 ? -5.621 -9.863 -3.553 1.00 65.69 216 ALA A CA 1
ATOM 1603 C C . ALA A 1 216 ? -6.146 -8.429 -3.753 1.00 65.69 216 ALA A C 1
ATOM 1605 O O . ALA A 1 216 ? -5.505 -7.611 -4.423 1.00 65.69 216 ALA A O 1
ATOM 1606 N N . ASN A 1 217 ? -7.295 -8.105 -3.161 1.00 64.38 217 ASN A N 1
ATOM 1607 C CA . ASN A 1 217 ? -7.871 -6.767 -3.280 1.00 64.38 217 ASN A CA 1
ATOM 1608 C C . ASN A 1 217 ? -7.071 -5.698 -2.509 1.00 64.38 217 ASN A C 1
ATOM 1610 O O . ASN A 1 217 ? -6.255 -6.008 -1.637 1.00 64.38 217 ASN A O 1
ATOM 1614 N N . ASP A 1 218 ? -7.311 -4.421 -2.818 1.00 68.25 218 ASP A N 1
ATOM 1615 C CA . ASP A 1 218 ? -6.611 -3.282 -2.197 1.00 68.25 218 ASP A CA 1
ATOM 1616 C C . ASP A 1 218 ? -6.682 -3.308 -0.663 1.00 68.25 218 ASP A C 1
ATOM 1618 O O . ASP A 1 218 ? -5.697 -3.005 0.015 1.00 68.25 218 ASP A O 1
ATOM 1622 N N . ALA A 1 219 ? -7.824 -3.725 -0.106 1.00 67.31 219 ALA A N 1
ATOM 1623 C CA . ALA A 1 219 ? -7.992 -3.874 1.334 1.00 67.31 219 ALA A CA 1
ATOM 1624 C C . ALA A 1 219 ? -7.005 -4.903 1.908 1.00 67.31 219 ALA A C 1
ATOM 1626 O O . ALA A 1 219 ? -6.253 -4.584 2.825 1.00 67.31 219 ALA A O 1
ATOM 1627 N N . ALA A 1 220 ? -6.949 -6.113 1.344 1.00 70.94 220 ALA A N 1
ATOM 1628 C CA . ALA A 1 220 ? -6.010 -7.156 1.750 1.00 70.94 220 ALA A CA 1
ATOM 1629 C C . ALA A 1 220 ? -4.540 -6.722 1.630 1.00 70.94 220 ALA A C 1
ATOM 1631 O O . ALA A 1 220 ? -3.752 -6.968 2.545 1.00 70.94 220 ALA A O 1
ATOM 1632 N N . LYS A 1 221 ? -4.179 -6.032 0.542 1.00 78.19 221 LYS A N 1
ATOM 1633 C CA . LYS A 1 221 ? -2.822 -5.507 0.316 1.00 78.19 221 LYS A CA 1
ATOM 1634 C C . LYS A 1 221 ? -2.387 -4.555 1.436 1.00 78.19 221 LYS A C 1
ATOM 1636 O O . LYS A 1 221 ? -1.302 -4.723 1.989 1.00 78.19 221 LYS A O 1
ATOM 1641 N N . VAL A 1 222 ? -3.254 -3.617 1.831 1.00 81.12 222 VAL A N 1
ATOM 1642 C CA . VAL A 1 222 ? -3.002 -2.711 2.968 1.00 81.12 222 VAL A CA 1
ATOM 1643 C C . VAL A 1 222 ? -2.948 -3.488 4.290 1.00 81.12 222 VAL A C 1
ATOM 1645 O O . VAL A 1 222 ? -1.990 -3.337 5.047 1.00 81.12 222 VAL A O 1
ATOM 1648 N N . MET A 1 223 ? -3.915 -4.375 4.541 1.00 76.19 223 MET A N 1
ATOM 1649 C CA . MET A 1 223 ? -4.008 -5.171 5.773 1.00 76.19 223 MET A CA 1
ATOM 1650 C C . MET A 1 223 ? -2.762 -6.038 6.031 1.00 76.19 223 MET A C 1
ATOM 1652 O O . MET A 1 223 ? -2.278 -6.085 7.160 1.00 76.19 223 MET A O 1
ATOM 1656 N N . ALA A 1 224 ? -2.183 -6.657 4.997 1.00 80.88 224 ALA A N 1
ATOM 1657 C CA . ALA A 1 224 ? -0.940 -7.421 5.129 1.00 80.88 224 ALA A CA 1
ATOM 1658 C C . ALA A 1 224 ? 0.268 -6.554 5.503 1.00 80.88 224 ALA A C 1
ATOM 1660 O O . ALA A 1 224 ? 1.093 -6.962 6.319 1.00 80.88 224 ALA A O 1
ATOM 1661 N N . THR A 1 225 ? 0.383 -5.360 4.914 1.00 88.88 225 THR A N 1
ATOM 1662 C CA . THR A 1 225 ? 1.522 -4.465 5.177 1.00 88.88 225 THR A CA 1
ATOM 1663 C C . THR A 1 225 ? 1.468 -3.862 6.583 1.00 88.88 225 THR A C 1
ATOM 1665 O O . THR A 1 225 ? 2.515 -3.711 7.205 1.00 88.88 225 THR A O 1
ATOM 1668 N N . ILE A 1 226 ? 0.265 -3.633 7.129 1.00 86.75 226 ILE A N 1
ATOM 1669 C CA . ILE A 1 226 ? 0.053 -3.330 8.557 1.00 86.75 226 ILE A CA 1
ATOM 1670 C C . ILE A 1 226 ? 0.428 -4.542 9.428 1.00 86.75 226 ILE A C 1
ATOM 1672 O O . ILE A 1 226 ? 1.072 -4.377 10.459 1.00 86.75 226 ILE A O 1
ATOM 1676 N N . GLY A 1 227 ? 0.100 -5.764 8.992 1.00 81.56 227 GLY A N 1
ATOM 1677 C CA . GLY A 1 227 ? 0.520 -6.996 9.666 1.00 81.56 227 GLY A CA 1
ATOM 1678 C C . GLY A 1 227 ? 2.040 -7.096 9.840 1.00 81.56 227 GLY A C 1
ATOM 1679 O O . GLY A 1 227 ? 2.510 -7.310 10.954 1.00 81.56 227 GLY A O 1
ATOM 1680 N N . ILE A 1 228 ? 2.824 -6.869 8.778 1.00 87.94 228 ILE A N 1
ATOM 1681 C CA . ILE A 1 228 ? 4.300 -6.859 8.870 1.00 87.94 228 ILE A CA 1
ATOM 1682 C C . ILE A 1 228 ? 4.797 -5.683 9.721 1.00 87.94 228 ILE A C 1
ATOM 1684 O O . ILE A 1 228 ? 5.710 -5.868 10.519 1.00 87.94 228 ILE A O 1
ATOM 1688 N N . LEU A 1 229 ? 4.206 -4.489 9.571 1.00 90.69 229 LEU A N 1
ATOM 1689 C CA . LEU A 1 229 ? 4.575 -3.292 10.340 1.00 90.69 229 LEU A CA 1
ATOM 1690 C C . LEU A 1 229 ? 4.519 -3.529 11.858 1.00 90.69 229 LEU A C 1
ATOM 1692 O O . LEU A 1 229 ? 5.344 -2.988 12.587 1.00 90.69 229 LEU A O 1
ATOM 1696 N N . VAL A 1 230 ? 3.566 -4.344 12.314 1.00 84.31 230 VAL A N 1
ATOM 1697 C CA . VAL A 1 230 ? 3.419 -4.747 13.718 1.00 84.31 230 VAL A CA 1
ATOM 1698 C C . VAL A 1 230 ? 4.319 -5.940 14.065 1.00 84.31 230 VAL A C 1
ATOM 1700 O O . VAL A 1 230 ? 5.023 -5.896 15.069 1.00 84.31 230 VAL A O 1
ATOM 1703 N N . ALA A 1 231 ? 4.327 -7.000 13.249 1.00 81.75 231 ALA A N 1
ATOM 1704 C CA . ALA A 1 231 ? 5.046 -8.232 13.587 1.00 81.75 231 ALA A CA 1
ATOM 1705 C C . ALA A 1 231 ? 6.572 -8.127 13.496 1.00 81.75 231 ALA A C 1
ATOM 1707 O O . ALA A 1 231 ? 7.260 -8.813 14.245 1.00 81.75 231 ALA A O 1
ATOM 1708 N N . LEU A 1 232 ? 7.117 -7.340 12.565 1.00 89.75 232 LEU A N 1
ATOM 1709 C CA . LEU A 1 232 ? 8.555 -7.342 12.300 1.00 89.75 232 LEU A CA 1
ATOM 1710 C C . LEU A 1 232 ? 9.378 -6.649 13.409 1.00 89.75 232 LEU A C 1
ATOM 1712 O O . LEU A 1 232 ? 10.367 -7.252 13.830 1.00 89.75 232 LEU A O 1
ATOM 1716 N N . PRO A 1 233 ? 8.983 -5.474 13.950 1.00 89.94 233 PRO A N 1
ATOM 1717 C CA . PRO A 1 233 ? 9.600 -4.932 15.161 1.00 89.94 233 PRO A CA 1
ATOM 1718 C C . PRO A 1 233 ? 9.489 -5.898 16.332 1.00 89.94 233 PRO A C 1
ATOM 1720 O O . PRO A 1 233 ? 10.503 -6.312 16.869 1.00 89.94 233 PRO A O 1
ATOM 1723 N N . ALA A 1 234 ? 8.276 -6.375 16.616 1.00 81.62 234 ALA A N 1
ATOM 1724 C CA . ALA A 1 234 ? 8.008 -7.250 17.749 1.00 81.62 234 ALA A CA 1
ATOM 1725 C C . ALA A 1 234 ? 8.794 -8.577 17.706 1.00 81.62 234 ALA A C 1
ATOM 1727 O O . ALA A 1 234 ? 9.210 -9.082 18.743 1.00 81.62 234 ALA A O 1
ATOM 1728 N N . LEU A 1 235 ? 9.051 -9.126 16.510 1.00 84.56 235 LEU A N 1
ATOM 1729 C CA . LEU A 1 235 ? 9.968 -10.255 16.320 1.00 84.56 235 LEU A CA 1
ATOM 1730 C C . LEU A 1 235 ? 11.431 -9.876 16.581 1.00 84.56 235 LEU A C 1
ATOM 1732 O O . LEU A 1 235 ? 12.188 -10.695 17.089 1.00 84.56 235 LEU A O 1
ATOM 1736 N N . THR A 1 236 ? 11.842 -8.670 16.191 1.00 90.00 236 THR A N 1
ATOM 1737 C CA . THR A 1 236 ? 13.211 -8.178 16.411 1.00 90.00 236 THR A CA 1
ATOM 1738 C C . THR A 1 236 ? 13.477 -8.036 17.902 1.00 90.00 236 THR A C 1
ATOM 1740 O O . THR A 1 236 ? 14.469 -8.568 18.389 1.00 90.00 236 THR A O 1
ATOM 1743 N N . ASP A 1 237 ? 12.551 -7.387 18.604 1.00 84.94 237 ASP A N 1
ATOM 1744 C CA . ASP A 1 237 ? 12.618 -7.127 20.039 1.00 84.94 237 ASP A CA 1
ATOM 1745 C C . ASP A 1 237 ? 12.653 -8.458 20.794 1.00 84.94 237 ASP A C 1
ATOM 1747 O O . ASP A 1 237 ? 13.614 -8.733 21.497 1.00 84.94 237 ASP A O 1
ATOM 1751 N N . LEU A 1 238 ? 11.729 -9.379 20.488 1.00 80.38 238 LEU A N 1
ATOM 1752 C CA . LEU A 1 238 ? 11.719 -10.732 21.055 1.00 80.38 238 LEU A CA 1
ATOM 1753 C C . LEU A 1 238 ? 13.023 -11.523 20.816 1.00 80.38 238 LEU A C 1
ATOM 1755 O O . LEU A 1 238 ? 13.446 -12.283 21.683 1.00 80.38 238 LEU A O 1
ATOM 1759 N N . ILE A 1 239 ? 13.672 -11.377 19.655 1.00 84.50 239 ILE A N 1
ATOM 1760 C CA . ILE A 1 239 ? 14.961 -12.040 19.376 1.00 84.50 239 ILE A CA 1
ATOM 1761 C C . ILE A 1 239 ? 16.101 -11.417 20.200 1.00 84.50 239 ILE A C 1
ATOM 1763 O O . ILE A 1 239 ? 17.000 -12.143 20.626 1.00 84.50 239 ILE A O 1
ATOM 1767 N N . VAL A 1 240 ? 16.071 -10.103 20.443 1.00 85.38 240 VAL A N 1
ATOM 1768 C CA . VAL A 1 240 ? 17.039 -9.406 21.308 1.00 85.38 240 VAL A CA 1
ATOM 1769 C C . VAL A 1 240 ? 16.795 -9.739 22.782 1.00 85.38 240 VAL A C 1
ATOM 1771 O O . VAL A 1 240 ? 17.745 -10.067 23.491 1.00 85.38 240 VAL A O 1
ATOM 1774 N N . ASP A 1 241 ? 15.541 -9.734 23.230 1.00 78.88 241 ASP A N 1
ATOM 1775 C CA . ASP A 1 241 ? 15.148 -10.031 24.609 1.00 78.88 241 ASP A CA 1
ATOM 1776 C C . ASP A 1 241 ? 15.556 -11.471 24.990 1.00 78.88 241 ASP A C 1
ATOM 1778 O O . ASP A 1 241 ? 16.271 -11.678 25.968 1.00 78.88 241 ASP A O 1
ATOM 1782 N N . LEU A 1 242 ? 15.224 -12.472 24.162 1.00 77.88 242 LEU A N 1
ATOM 1783 C CA . LEU A 1 242 ? 15.659 -13.863 24.377 1.00 77.88 242 LEU A CA 1
ATOM 1784 C C . LEU A 1 242 ? 17.185 -14.027 24.245 1.00 77.88 242 LEU A C 1
ATOM 1786 O O . LEU A 1 242 ? 17.808 -14.781 24.997 1.00 77.88 242 LEU A O 1
ATOM 1790 N N . GLY A 1 243 ? 17.809 -13.314 23.302 1.00 80.25 243 GLY A N 1
ATOM 1791 C CA . GLY A 1 243 ? 19.258 -13.345 23.092 1.00 80.25 243 GLY A CA 1
ATOM 1792 C C . GLY A 1 243 ? 20.064 -12.724 24.238 1.00 80.25 243 GLY A C 1
ATOM 1793 O O . GLY A 1 243 ? 21.185 -13.155 24.489 1.00 80.25 243 GLY A O 1
ATOM 1794 N N . THR A 1 244 ? 19.499 -11.748 24.952 1.00 79.38 244 THR A N 1
ATOM 1795 C CA . THR A 1 244 ? 20.090 -11.155 26.163 1.00 79.38 244 THR A CA 1
ATOM 1796 C C . THR A 1 244 ? 19.793 -11.995 27.403 1.00 79.38 244 THR A C 1
ATOM 1798 O O . THR A 1 244 ? 20.723 -12.429 28.076 1.00 79.38 244 THR A O 1
ATOM 1801 N N . LYS A 1 245 ? 18.514 -12.261 27.695 1.00 74.19 245 LYS A N 1
ATOM 1802 C CA . LYS A 1 245 ? 18.061 -12.849 28.968 1.00 74.19 245 LYS A CA 1
ATOM 1803 C C . LYS A 1 245 ? 18.173 -14.373 29.027 1.00 74.19 245 LYS A C 1
ATOM 1805 O O . LYS A 1 245 ? 18.476 -14.916 30.083 1.00 74.19 245 LYS A O 1
ATOM 1810 N N . THR A 1 246 ? 17.915 -15.081 27.923 1.00 73.81 246 THR A N 1
ATOM 1811 C CA . THR A 1 246 ? 17.822 -16.557 27.916 1.00 73.81 246 THR A CA 1
ATOM 1812 C C . THR A 1 246 ? 19.102 -17.248 27.443 1.00 73.81 246 THR A C 1
ATOM 1814 O O . THR A 1 246 ? 19.396 -18.357 27.892 1.00 73.81 246 THR A O 1
ATOM 1817 N N . TRP A 1 247 ? 19.856 -16.634 26.524 1.00 73.94 247 TRP A N 1
ATOM 1818 C CA . TRP A 1 247 ? 20.993 -17.291 25.859 1.00 73.94 247 TRP A CA 1
ATOM 1819 C C . TRP A 1 247 ? 22.349 -16.575 25.973 1.00 73.94 247 TRP A C 1
ATOM 1821 O O . TRP A 1 247 ? 23.322 -17.096 25.428 1.00 73.94 247 TRP A O 1
ATOM 1831 N N . ASP A 1 248 ? 22.419 -15.427 26.657 1.00 77.44 248 ASP A N 1
ATOM 1832 C CA . ASP A 1 248 ? 23.632 -14.611 26.862 1.00 77.44 248 ASP A CA 1
ATOM 1833 C C . ASP A 1 248 ? 24.514 -14.478 25.599 1.00 77.44 248 ASP A C 1
ATOM 1835 O O . ASP A 1 248 ? 25.702 -14.801 25.562 1.00 77.44 248 ASP A O 1
ATOM 1839 N N . TRP A 1 249 ? 23.910 -14.013 24.504 1.00 78.56 249 TRP A N 1
ATOM 1840 C CA . TRP A 1 249 ? 24.589 -13.789 23.222 1.00 78.56 249 TRP A CA 1
ATOM 1841 C C . TRP A 1 249 ? 25.474 -12.524 23.206 1.00 78.56 249 TRP A C 1
ATOM 1843 O O . TRP A 1 249 ? 25.862 -12.065 22.131 1.00 78.56 249 TRP A O 1
ATOM 1853 N N . GLY A 1 250 ? 25.765 -11.914 24.363 1.00 76.88 250 GLY A N 1
ATOM 1854 C CA . GLY A 1 250 ? 26.507 -10.649 24.456 1.00 76.88 250 GLY A CA 1
ATOM 1855 C C . GLY A 1 250 ? 25.788 -9.441 23.833 1.00 76.88 250 GLY A C 1
ATOM 1856 O O . GLY A 1 250 ? 26.414 -8.415 23.560 1.00 76.88 250 GLY A O 1
ATOM 1857 N N . LEU A 1 251 ? 24.482 -9.559 23.576 1.00 82.00 251 LEU A N 1
ATOM 1858 C CA . LEU A 1 251 ? 23.642 -8.473 23.073 1.00 82.00 251 LEU A CA 1
ATOM 1859 C C . LEU A 1 251 ? 23.438 -7.381 24.142 1.00 82.00 251 LEU A C 1
ATOM 1861 O O . LEU A 1 251 ? 23.727 -7.567 25.322 1.00 82.00 251 LEU A O 1
ATOM 1865 N N . GLN A 1 252 ? 22.941 -6.218 23.730 1.00 80.31 252 GLN A N 1
ATOM 1866 C CA . GLN A 1 252 ? 22.496 -5.154 24.639 1.00 80.31 252 GLN A CA 1
ATOM 1867 C C . GLN A 1 252 ? 20.974 -5.168 24.771 1.00 80.31 252 GLN A C 1
ATOM 1869 O O . GLN A 1 252 ? 20.293 -5.484 23.794 1.00 80.31 252 GLN A O 1
ATOM 1874 N N . SER A 1 253 ? 20.443 -4.805 25.946 1.00 73.38 253 SER A N 1
ATOM 1875 C CA . SER A 1 253 ? 18.988 -4.768 26.147 1.00 73.38 253 SER A CA 1
ATOM 1876 C C . SER A 1 253 ? 18.305 -3.777 25.205 1.00 73.38 253 SER A C 1
ATOM 1878 O O . SER A 1 253 ? 18.888 -2.776 24.775 1.00 73.38 253 SER A O 1
ATOM 1880 N N . THR A 1 254 ? 17.044 -4.068 24.912 1.00 66.31 254 THR A N 1
ATOM 1881 C CA . THR A 1 254 ? 16.143 -3.278 24.070 1.00 66.31 254 THR A CA 1
ATOM 1882 C C . THR A 1 254 ? 15.727 -1.957 24.751 1.00 66.31 254 THR A C 1
ATOM 1884 O O . THR A 1 254 ? 15.266 -1.023 24.091 1.00 66.31 254 THR A O 1
ATOM 1887 N N . ASP A 1 255 ? 15.932 -1.848 26.068 1.00 63.06 255 ASP A N 1
ATOM 1888 C CA . ASP A 1 255 ? 15.477 -0.745 26.919 1.00 63.06 255 ASP A CA 1
ATOM 1889 C C . ASP A 1 255 ? 16.193 0.590 26.649 1.00 63.06 255 ASP A C 1
ATOM 1891 O O . ASP A 1 255 ? 17.357 0.790 26.998 1.00 63.06 255 ASP A O 1
ATOM 1895 N N . TYR A 1 256 ? 15.447 1.553 26.099 1.00 57.12 256 TYR A N 1
ATOM 1896 C CA . TYR A 1 256 ? 15.774 2.987 26.105 1.00 57.12 256 TYR A CA 1
ATOM 1897 C C . TYR A 1 256 ? 17.186 3.359 25.602 1.00 57.12 256 TYR A C 1
ATOM 1899 O O . TYR A 1 256 ? 17.916 4.153 26.202 1.00 57.12 256 TYR A O 1
ATOM 1907 N N . VAL A 1 257 ? 17.559 2.833 24.434 1.00 67.31 257 VAL A N 1
ATOM 1908 C CA . VAL A 1 257 ? 18.810 3.178 23.738 1.00 67.31 257 VAL A CA 1
ATOM 1909 C C . VAL A 1 257 ? 18.775 4.621 23.198 1.00 67.31 257 VAL A C 1
ATOM 1911 O O . VAL A 1 257 ? 18.387 4.878 22.056 1.00 67.31 257 VAL A O 1
ATOM 1914 N N . PHE A 1 258 ? 19.235 5.575 24.014 1.00 61.25 258 PHE A N 1
ATOM 1915 C CA . PHE A 1 258 ? 19.318 7.006 23.665 1.00 61.25 258 PHE A CA 1
ATOM 1916 C C . PHE A 1 258 ? 20.582 7.418 22.880 1.00 61.25 258 PHE A C 1
ATOM 1918 O O . PHE A 1 258 ? 20.673 8.541 22.387 1.00 61.25 258 PHE A O 1
ATOM 1925 N N . LEU A 1 259 ? 21.595 6.550 22.785 1.00 73.00 259 LEU A N 1
ATOM 1926 C CA . LEU A 1 259 ? 22.903 6.862 22.187 1.00 73.00 259 LEU A CA 1
ATOM 1927 C C . LEU A 1 259 ? 23.300 5.800 21.155 1.00 73.00 259 LEU A C 1
ATOM 1929 O O . LEU A 1 259 ? 24.168 4.961 21.384 1.00 73.00 259 LEU A O 1
ATOM 1933 N N . THR A 1 260 ? 22.643 5.831 19.996 1.00 80.06 260 THR A N 1
ATOM 1934 C CA . THR A 1 260 ? 22.956 4.937 18.874 1.00 80.06 260 THR A CA 1
ATOM 1935 C C . THR A 1 260 ? 24.257 5.365 18.162 1.00 80.06 260 THR A C 1
ATOM 1937 O O . THR A 1 260 ? 24.498 6.559 17.956 1.00 80.06 260 THR A O 1
ATOM 1940 N N . PRO A 1 261 ? 25.141 4.423 17.775 1.00 82.56 261 PRO A N 1
ATOM 1941 C CA . PRO A 1 261 ? 26.456 4.745 17.229 1.00 82.56 261 PRO A CA 1
ATOM 1942 C C . PRO A 1 261 ? 26.377 5.222 15.771 1.00 82.56 261 PRO A C 1
ATOM 1944 O O . PRO A 1 261 ? 25.890 4.520 14.882 1.00 82.56 261 PRO A O 1
ATOM 1947 N N . GLY A 1 262 ? 26.933 6.404 15.500 1.00 83.69 262 GLY A N 1
ATOM 1948 C CA . GLY A 1 262 ? 27.056 6.951 14.148 1.00 83.69 262 GLY A CA 1
ATOM 1949 C C . GLY A 1 262 ? 27.915 6.084 13.222 1.00 83.69 262 GLY A C 1
ATOM 1950 O O . GLY A 1 262 ? 28.980 5.612 13.616 1.00 83.69 262 GLY A O 1
ATOM 1951 N N . VAL A 1 263 ? 27.497 5.922 11.960 1.00 86.38 263 VAL A N 1
ATOM 1952 C CA . VAL A 1 263 ? 28.241 5.144 10.942 1.00 86.38 263 VAL A CA 1
ATOM 1953 C C . VAL A 1 263 ? 29.668 5.673 10.749 1.00 86.38 263 VAL A C 1
ATOM 1955 O O . VAL A 1 263 ? 30.623 4.902 10.655 1.00 86.38 263 VAL A O 1
ATOM 1958 N N . TRP A 1 264 ? 29.834 6.999 10.750 1.00 82.94 264 TRP A N 1
ATOM 1959 C CA . TRP A 1 264 ? 31.111 7.654 10.465 1.00 82.94 264 TRP A CA 1
ATOM 1960 C C . TRP A 1 264 ? 32.009 7.806 11.704 1.00 82.94 264 TRP A C 1
ATOM 1962 O O . TRP A 1 264 ? 33.087 7.210 11.764 1.00 82.94 264 TRP A O 1
ATOM 1972 N N . LYS A 1 265 ? 31.585 8.574 12.715 1.00 80.50 265 LYS A N 1
ATOM 1973 C CA . LYS A 1 265 ? 32.369 8.852 13.932 1.00 80.50 265 LYS A CA 1
ATOM 1974 C C . LYS A 1 265 ? 31.544 8.624 15.197 1.00 80.50 265 LYS A C 1
ATOM 1976 O O . LYS A 1 265 ? 30.361 8.943 15.240 1.00 80.50 265 LYS A O 1
ATOM 1981 N N . VAL A 1 266 ? 32.217 8.091 16.214 1.00 80.81 266 VAL A N 1
ATOM 1982 C CA . VAL A 1 266 ? 31.723 7.902 17.582 1.00 80.81 266 VAL A CA 1
ATOM 1983 C C . VAL A 1 266 ? 32.861 8.337 18.522 1.00 80.81 266 VAL A C 1
ATOM 1985 O O . VAL A 1 266 ? 33.978 7.856 18.327 1.00 80.81 266 VAL A O 1
ATOM 1988 N N . PRO A 1 267 ? 32.632 9.247 19.490 1.00 78.50 267 PRO A N 1
ATOM 1989 C CA . PRO A 1 267 ? 31.471 10.135 19.608 1.00 78.50 267 PRO A CA 1
ATOM 1990 C C . PRO A 1 267 ? 31.238 10.989 18.348 1.00 78.50 267 PRO A C 1
ATOM 1992 O O . PRO A 1 267 ? 32.120 11.131 17.497 1.00 78.50 267 PRO A O 1
ATOM 1995 N N . SER A 1 268 ? 30.042 11.562 18.210 1.00 82.94 268 SER A N 1
ATOM 1996 C CA . SER A 1 268 ? 29.696 12.367 17.038 1.00 82.94 268 SER A CA 1
ATOM 1997 C C . SER A 1 268 ? 30.419 13.719 17.047 1.00 82.94 268 SER A C 1
ATOM 1999 O O . SER A 1 268 ? 30.100 14.607 17.839 1.00 82.94 268 SER A O 1
ATOM 2001 N N . GLU A 1 269 ? 31.359 13.911 16.125 1.00 88.06 269 GLU A N 1
ATOM 2002 C CA . GLU A 1 269 ? 32.004 15.209 15.897 1.00 88.06 269 GLU A CA 1
ATOM 2003 C C . GLU A 1 269 ? 31.018 16.191 15.243 1.00 88.06 269 GLU A C 1
ATOM 2005 O O . GLU A 1 269 ? 30.185 15.775 14.432 1.00 88.06 269 GLU A O 1
ATOM 2010 N N . THR A 1 270 ? 31.096 17.477 15.600 1.00 88.44 270 THR A N 1
ATOM 2011 C CA . THR A 1 270 ? 30.273 18.557 15.031 1.00 88.44 270 THR A CA 1
ATOM 2012 C C . THR A 1 270 ? 31.170 19.663 14.507 1.00 88.44 270 THR A C 1
ATOM 2014 O O . THR A 1 270 ? 31.940 20.240 15.271 1.00 88.44 270 THR A O 1
ATOM 2017 N N . TRP A 1 271 ? 31.037 19.982 13.221 1.00 88.50 271 TRP A N 1
ATOM 2018 C CA . TRP A 1 271 ? 31.760 21.080 12.590 1.00 88.50 271 TRP A CA 1
ATOM 2019 C C . TRP A 1 271 ? 30.908 22.346 12.576 1.00 88.50 271 TRP A C 1
ATOM 2021 O O . TRP A 1 271 ? 29.696 22.304 12.353 1.00 88.50 271 TRP A O 1
ATOM 2031 N N . THR A 1 272 ? 31.571 23.467 12.838 1.00 87.38 272 THR A N 1
ATOM 2032 C CA . THR A 1 272 ? 31.038 24.829 12.788 1.00 87.38 272 THR A CA 1
ATOM 2033 C C . THR A 1 272 ? 31.704 25.538 11.614 1.00 87.38 272 THR A C 1
ATOM 2035 O O . THR A 1 272 ? 32.911 25.785 11.653 1.00 87.38 272 THR A O 1
ATOM 2038 N N . TYR A 1 273 ? 30.947 25.823 10.558 1.00 84.12 273 TYR A N 1
ATOM 2039 C CA . TYR A 1 273 ? 31.440 26.562 9.400 1.00 84.12 273 TYR A CA 1
ATOM 2040 C C . TYR A 1 273 ? 31.045 28.031 9.547 1.00 84.12 273 TYR A C 1
ATOM 2042 O O . TYR A 1 273 ? 29.870 28.370 9.399 1.00 84.12 273 TYR A O 1
ATOM 2050 N N . ASP A 1 274 ? 32.029 28.879 9.842 1.00 81.81 274 ASP A N 1
ATOM 2051 C CA . ASP A 1 274 ? 31.880 30.335 9.842 1.00 81.81 274 ASP A CA 1
ATOM 2052 C C . ASP A 1 274 ? 31.612 30.813 8.403 1.00 81.81 274 ASP A C 1
ATOM 2054 O O . ASP A 1 274 ? 32.438 30.631 7.503 1.00 81.81 274 ASP A O 1
ATOM 2058 N N . LEU A 1 275 ? 30.430 31.392 8.180 1.00 79.50 275 LEU A N 1
ATOM 2059 C CA . LEU A 1 275 ? 30.007 31.985 6.907 1.00 79.50 275 LEU A CA 1
ATOM 2060 C C . LEU A 1 275 ? 29.977 33.526 6.992 1.00 79.50 275 LEU A C 1
ATOM 2062 O O . LEU A 1 275 ? 29.170 34.193 6.338 1.00 79.50 275 LEU A O 1
ATOM 2066 N N . GLY A 1 276 ? 30.821 34.102 7.856 1.00 75.19 276 GLY A N 1
ATOM 2067 C CA . GLY A 1 276 ? 31.068 35.534 8.082 1.00 75.19 276 GLY A CA 1
ATOM 2068 C C . GLY A 1 276 ? 29.909 36.313 8.713 1.00 75.19 276 GLY A C 1
ATOM 2069 O O . GLY A 1 276 ? 30.078 37.441 9.173 1.00 75.19 276 GLY A O 1
ATOM 2070 N N . SER A 1 277 ? 28.713 35.731 8.708 1.00 70.81 277 SER A N 1
ATOM 2071 C CA . SER A 1 277 ? 27.457 36.341 9.154 1.00 70.81 277 SER A CA 1
ATOM 2072 C C . SER A 1 277 ? 26.626 35.426 10.061 1.00 70.81 277 SER A C 1
ATOM 2074 O O . SER A 1 277 ? 25.684 35.904 10.693 1.00 70.81 277 SER A O 1
ATOM 2076 N N . PHE A 1 278 ? 26.981 34.138 10.131 1.00 76.06 278 PHE A N 1
ATOM 2077 C CA . PHE A 1 278 ? 26.441 33.108 11.020 1.00 76.06 278 PHE A CA 1
ATOM 2078 C C . PHE A 1 278 ? 27.330 31.851 10.974 1.00 76.06 278 PHE A C 1
ATOM 2080 O O . PHE A 1 278 ? 28.042 31.637 9.991 1.00 76.06 278 PHE A O 1
ATOM 2087 N N . ASP A 1 279 ? 27.226 30.999 11.997 1.00 81.06 279 ASP A N 1
ATOM 2088 C CA . ASP A 1 279 ? 27.849 29.671 12.028 1.00 81.06 279 ASP A CA 1
ATOM 2089 C C . ASP A 1 279 ? 26.869 28.594 11.547 1.00 81.06 279 ASP A C 1
ATOM 2091 O O . ASP A 1 279 ? 25.811 28.396 12.150 1.00 81.06 279 ASP A O 1
ATOM 2095 N N . LEU A 1 280 ? 27.238 27.837 10.512 1.00 85.12 280 LEU A N 1
ATOM 2096 C CA . LEU A 1 280 ? 26.509 26.638 10.093 1.00 85.12 280 LEU A CA 1
ATOM 2097 C C . LEU A 1 280 ? 27.030 25.416 10.865 1.00 85.12 280 LEU A C 1
ATOM 2099 O O . LEU A 1 280 ? 28.189 25.027 10.718 1.00 85.12 280 LEU A O 1
ATOM 2103 N N . ARG A 1 281 ? 26.177 24.790 11.684 1.00 87.06 281 ARG A N 1
ATOM 2104 C CA . ARG A 1 281 ? 26.530 23.635 12.531 1.00 87.06 281 ARG A CA 1
ATOM 2105 C C . ARG A 1 281 ? 26.007 22.330 11.929 1.00 87.06 281 ARG A C 1
ATOM 2107 O O . ARG A 1 281 ? 24.795 22.190 11.766 1.00 87.06 281 ARG A O 1
ATOM 2114 N N . ILE A 1 282 ? 26.903 21.377 11.642 1.00 90.38 282 ILE A N 1
ATOM 2115 C CA . ILE A 1 282 ? 26.564 20.049 11.088 1.00 90.38 282 ILE A CA 1
ATOM 2116 C C . ILE A 1 282 ? 27.363 18.945 11.800 1.00 90.38 282 ILE A C 1
ATOM 2118 O O . ILE A 1 282 ? 28.586 19.043 11.935 1.00 90.38 282 ILE A O 1
ATOM 2122 N N . SER A 1 283 ? 26.691 17.875 12.234 1.00 92.12 283 SER A N 1
ATOM 2123 C CA . SER A 1 283 ? 27.327 16.709 12.865 1.00 92.12 283 SER A CA 1
ATOM 2124 C C . SER A 1 283 ? 27.759 15.626 11.869 1.00 92.12 283 SER A C 1
ATOM 2126 O O . SER A 1 283 ? 27.253 15.521 10.754 1.00 92.12 283 SER A O 1
ATOM 2128 N N . SER A 1 284 ? 28.679 14.761 12.288 1.00 91.44 284 SER A N 1
ATOM 2129 C CA . SER A 1 284 ? 29.105 13.558 11.549 1.00 91.44 284 SER A CA 1
ATOM 2130 C C . SER A 1 284 ? 27.963 12.608 11.176 1.00 91.44 284 SER A C 1
ATOM 2132 O O . SER A 1 284 ? 28.021 11.981 10.119 1.00 91.44 284 SER A O 1
ATOM 2134 N N . ASN A 1 285 ? 26.901 12.550 11.980 1.00 92.19 285 ASN A N 1
ATOM 2135 C CA . ASN A 1 285 ? 25.728 11.718 11.707 1.00 92.19 285 ASN A CA 1
ATOM 2136 C C . ASN A 1 285 ? 24.851 12.366 10.619 1.00 92.19 285 ASN A C 1
ATOM 2138 O O . ASN A 1 285 ? 24.411 11.703 9.684 1.00 92.19 285 ASN A O 1
ATOM 2142 N N . GLN A 1 286 ? 24.691 13.691 10.677 1.00 93.06 286 GLN A N 1
ATOM 2143 C CA . GLN A 1 286 ? 23.996 14.482 9.658 1.00 93.06 286 GLN A CA 1
ATOM 2144 C C . GLN A 1 286 ? 24.731 14.467 8.305 1.00 93.06 286 GLN A C 1
ATOM 2146 O O . GLN A 1 286 ? 24.103 14.303 7.259 1.00 93.06 286 GLN A O 1
ATOM 2151 N N . TRP A 1 287 ? 26.066 14.559 8.315 1.00 92.50 287 TRP A N 1
ATOM 2152 C CA . TRP A 1 287 ? 26.893 14.374 7.118 1.00 92.50 287 TRP A CA 1
ATOM 2153 C C . TRP A 1 287 ? 26.741 12.973 6.517 1.00 92.50 287 TRP A C 1
ATOM 2155 O O . TRP A 1 287 ? 26.627 12.853 5.297 1.00 92.50 287 TRP A O 1
ATOM 2165 N N . ALA A 1 288 ? 26.682 11.922 7.344 1.00 91.94 288 ALA A N 1
ATOM 2166 C CA . ALA A 1 288 ? 26.449 10.560 6.865 1.00 91.94 288 ALA A CA 1
ATOM 2167 C C . ALA A 1 288 ? 25.092 10.430 6.148 1.00 91.94 288 ALA A C 1
ATOM 2169 O O . ALA A 1 288 ? 25.047 9.860 5.058 1.00 91.94 288 ALA A O 1
ATOM 2170 N N . VAL A 1 289 ? 24.015 11.021 6.692 1.00 94.25 289 VAL A N 1
ATOM 2171 C CA . VAL A 1 289 ? 22.701 11.081 6.018 1.00 94.25 289 VAL A CA 1
ATOM 2172 C C . VAL A 1 289 ? 22.812 11.750 4.647 1.00 94.25 289 VAL A C 1
ATOM 2174 O O . VAL A 1 289 ? 22.359 11.174 3.660 1.00 94.25 289 VAL A O 1
ATOM 2177 N N . LEU A 1 290 ? 23.426 12.936 4.561 1.00 93.00 290 LEU A N 1
ATOM 2178 C CA . LEU A 1 290 ? 23.532 13.688 3.303 1.00 93.00 290 LEU A CA 1
ATOM 2179 C C . LEU A 1 290 ? 24.341 12.938 2.238 1.00 93.00 290 LEU A C 1
ATOM 2181 O O . LEU A 1 290 ? 23.902 12.838 1.093 1.00 93.00 290 LEU A O 1
ATOM 2185 N N . VAL A 1 291 ? 25.497 12.375 2.605 1.00 94.31 291 VAL A N 1
ATOM 2186 C CA . VAL A 1 291 ? 26.346 11.617 1.672 1.00 94.31 291 VAL A CA 1
ATOM 2187 C C . VAL A 1 291 ? 25.617 10.371 1.166 1.00 94.31 291 VAL A C 1
ATOM 2189 O O . VAL A 1 291 ? 25.577 10.139 -0.042 1.00 94.31 291 VAL A O 1
ATOM 2192 N N . VAL A 1 292 ? 24.983 9.603 2.059 1.00 94.44 292 VAL A N 1
ATOM 2193 C CA . VAL A 1 292 ? 24.203 8.415 1.679 1.00 94.44 292 VAL A CA 1
ATOM 2194 C C . VAL A 1 292 ? 23.022 8.795 0.785 1.00 94.44 292 VAL A C 1
ATOM 2196 O O . VAL A 1 292 ? 22.814 8.160 -0.246 1.00 94.44 292 VAL A O 1
ATOM 2199 N N . ALA A 1 293 ? 22.291 9.861 1.112 1.00 94.31 293 ALA A N 1
ATOM 2200 C CA . ALA A 1 293 ? 21.165 10.337 0.315 1.00 94.31 293 ALA A CA 1
ATOM 2201 C C . ALA A 1 293 ? 21.584 10.766 -1.103 1.00 94.31 293 ALA A C 1
ATOM 2203 O O . ALA A 1 293 ? 20.921 10.389 -2.070 1.00 94.31 293 ALA A O 1
ATOM 2204 N N . VAL A 1 294 ? 22.707 11.479 -1.257 1.00 94.62 294 VAL A N 1
ATOM 2205 C CA . VAL A 1 294 ? 23.248 11.865 -2.575 1.00 94.62 294 VAL A CA 1
ATOM 2206 C C . VAL A 1 294 ? 23.717 10.644 -3.371 1.00 94.62 294 VAL A C 1
ATOM 2208 O O . VAL A 1 294 ? 23.352 10.506 -4.540 1.00 94.62 294 VAL A O 1
ATOM 2211 N N . VAL A 1 295 ? 24.466 9.723 -2.753 1.00 95.06 295 VAL A N 1
ATOM 2212 C CA . VAL A 1 295 ? 24.920 8.478 -3.405 1.00 95.06 295 VAL A CA 1
ATOM 2213 C C . VAL A 1 295 ? 23.729 7.638 -3.871 1.00 95.06 295 VAL A C 1
ATOM 2215 O O . VAL A 1 295 ? 23.727 7.140 -4.997 1.00 95.06 295 VAL A O 1
ATOM 2218 N N . VAL A 1 296 ? 22.678 7.532 -3.054 1.00 94.25 296 VAL A N 1
ATOM 2219 C CA . VAL A 1 296 ? 21.442 6.828 -3.411 1.00 94.25 296 VAL A CA 1
ATOM 2220 C C . VAL A 1 296 ? 20.670 7.545 -4.517 1.00 94.25 296 VAL A C 1
ATOM 2222 O O . VAL A 1 296 ? 20.198 6.880 -5.436 1.00 94.25 296 VAL A O 1
ATOM 2225 N 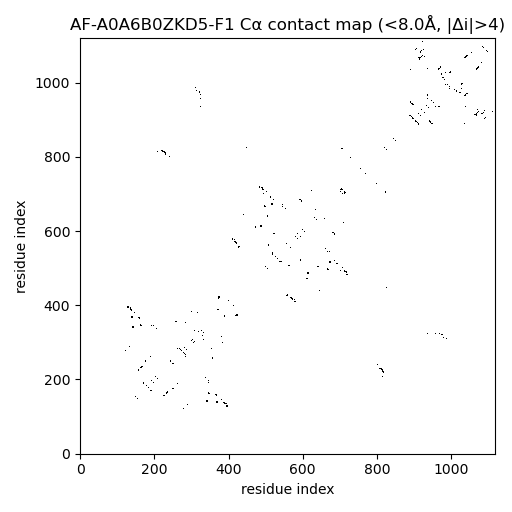N . ALA A 1 297 ? 20.557 8.875 -4.487 1.00 92.31 297 ALA A N 1
ATOM 2226 C CA . ALA A 1 297 ? 19.882 9.633 -5.542 1.00 92.31 297 ALA A CA 1
ATOM 2227 C C . ALA A 1 297 ? 20.569 9.441 -6.906 1.00 92.31 297 ALA A C 1
ATOM 2229 O O . ALA A 1 297 ? 19.897 9.166 -7.902 1.00 92.31 297 ALA A O 1
ATOM 2230 N N . VAL A 1 298 ? 21.906 9.503 -6.943 1.00 93.62 298 VAL A N 1
ATOM 2231 C CA . VAL A 1 298 ? 22.707 9.230 -8.149 1.00 93.62 298 VAL A CA 1
ATOM 2232 C C . VAL A 1 298 ? 22.582 7.763 -8.575 1.00 93.62 298 VAL A C 1
ATOM 2234 O O . VAL A 1 298 ? 22.372 7.490 -9.757 1.00 93.62 298 VAL A O 1
ATOM 2237 N N . GLY A 1 299 ? 22.638 6.817 -7.633 1.00 92.88 299 GLY A N 1
ATOM 2238 C CA . GLY A 1 299 ? 22.486 5.385 -7.904 1.00 92.88 299 GLY A CA 1
ATOM 2239 C C . GLY A 1 299 ? 21.112 5.019 -8.476 1.00 92.88 299 GLY A C 1
ATOM 2240 O O . GLY A 1 299 ? 21.032 4.293 -9.466 1.00 92.88 299 GLY A O 1
ATOM 2241 N N . LEU A 1 300 ? 20.029 5.568 -7.919 1.00 90.00 300 LEU A N 1
ATOM 2242 C CA . LEU A 1 300 ? 18.665 5.387 -8.426 1.00 90.00 300 LEU A CA 1
ATOM 2243 C C . LEU A 1 300 ? 18.460 6.083 -9.777 1.00 90.00 300 LEU A C 1
ATOM 2245 O O . LEU A 1 300 ? 17.816 5.515 -10.657 1.00 90.00 300 LEU A O 1
ATOM 2249 N N . TRP A 1 301 ? 19.029 7.274 -9.984 1.00 90.12 301 TRP A N 1
ATOM 2250 C CA . TRP A 1 301 ? 19.010 7.946 -11.287 1.00 90.12 301 TRP A CA 1
ATOM 2251 C C . TRP A 1 301 ? 19.720 7.107 -12.360 1.00 90.12 301 TRP A C 1
ATOM 2253 O O . TRP A 1 301 ? 19.143 6.854 -13.420 1.00 90.12 301 TRP A O 1
ATOM 2263 N N . ALA A 1 302 ? 20.918 6.597 -12.060 1.00 92.19 302 ALA A N 1
ATOM 2264 C CA . ALA A 1 302 ? 21.678 5.729 -12.955 1.00 92.19 302 ALA A CA 1
ATOM 2265 C C . ALA A 1 302 ? 20.919 4.426 -13.250 1.00 92.19 302 ALA A C 1
ATOM 2267 O O . ALA A 1 302 ? 20.761 4.053 -14.414 1.00 92.19 302 ALA A O 1
ATOM 2268 N N . LEU A 1 303 ? 20.361 3.780 -12.220 1.00 89.94 303 LEU A N 1
ATOM 2269 C CA . LEU A 1 303 ? 19.534 2.583 -12.358 1.00 89.94 303 LEU A CA 1
ATOM 2270 C C . LEU A 1 303 ? 18.343 2.825 -13.298 1.00 89.94 303 LEU A C 1
ATOM 2272 O O . LEU A 1 303 ? 18.172 2.095 -14.275 1.00 89.94 303 LEU A O 1
ATOM 2276 N N . MET A 1 304 ? 17.538 3.856 -13.026 1.00 86.25 304 MET A N 1
ATOM 2277 C CA . MET A 1 304 ? 16.268 4.115 -13.715 1.00 86.25 304 MET A CA 1
ATOM 2278 C C . MET A 1 304 ? 16.436 4.652 -15.145 1.00 86.25 304 MET A C 1
ATOM 2280 O O . MET A 1 304 ? 15.556 4.425 -15.985 1.00 86.25 304 MET A O 1
ATOM 2284 N N . ARG A 1 305 ? 17.541 5.360 -15.426 1.00 86.19 305 ARG A N 1
ATOM 2285 C CA . ARG A 1 305 ? 17.809 6.012 -16.720 1.00 86.19 305 ARG A CA 1
ATOM 2286 C C . ARG A 1 305 ? 18.765 5.234 -17.629 1.00 86.19 305 ARG A C 1
ATOM 2288 O O . ARG A 1 305 ? 18.587 5.289 -18.840 1.00 86.19 305 ARG A O 1
ATOM 2295 N N . HIS A 1 306 ? 19.749 4.520 -17.078 1.00 88.31 306 HIS A N 1
ATOM 2296 C CA . HIS A 1 306 ? 20.835 3.910 -17.861 1.00 88.31 306 HIS A CA 1
ATOM 2297 C C . HIS A 1 306 ? 20.852 2.371 -17.857 1.00 88.31 306 HIS A C 1
ATOM 2299 O O . HIS A 1 306 ? 21.631 1.784 -18.606 1.00 88.31 306 HIS A O 1
ATOM 2305 N N . THR A 1 307 ? 19.993 1.689 -17.087 1.00 91.50 307 THR A N 1
ATOM 2306 C CA . THR A 1 307 ? 19.930 0.211 -17.090 1.00 91.50 307 THR A CA 1
ATOM 2307 C C . THR A 1 307 ? 18.671 -0.333 -17.767 1.00 91.50 307 THR A C 1
ATOM 2309 O O . THR A 1 307 ? 17.579 0.229 -17.645 1.00 91.50 307 THR A O 1
ATOM 2312 N N . ARG A 1 308 ? 18.794 -1.506 -18.411 1.00 88.88 308 ARG A N 1
ATOM 2313 C CA . ARG A 1 308 ? 17.640 -2.257 -18.948 1.00 88.88 308 ARG A CA 1
ATOM 2314 C C . ARG A 1 308 ? 16.618 -2.601 -17.856 1.00 88.88 308 ARG A C 1
ATOM 2316 O O . ARG A 1 308 ? 15.426 -2.623 -18.135 1.00 88.88 308 ARG A O 1
ATOM 2323 N N . MET A 1 309 ? 17.070 -2.822 -16.619 1.00 87.81 309 MET A N 1
ATOM 2324 C CA . MET A 1 309 ? 16.199 -3.093 -15.473 1.00 87.81 309 MET A CA 1
ATOM 2325 C C . MET A 1 309 ? 15.342 -1.875 -15.107 1.00 87.81 309 MET A C 1
ATOM 2327 O O . MET A 1 309 ? 14.145 -2.029 -14.903 1.00 87.81 309 MET A O 1
ATOM 2331 N N . GLY A 1 310 ? 15.911 -0.666 -15.101 1.00 87.50 310 GLY A N 1
ATOM 2332 C CA . GLY A 1 310 ? 15.167 0.577 -14.872 1.00 87.50 310 GLY A CA 1
ATOM 2333 C C . GLY A 1 310 ? 14.122 0.872 -15.953 1.00 87.50 310 GLY A C 1
ATOM 2334 O O . GLY A 1 310 ? 13.019 1.327 -15.645 1.00 87.50 310 GLY A O 1
ATOM 2335 N N . LEU A 1 311 ? 14.433 0.551 -17.212 1.00 89.19 311 LEU A N 1
ATOM 2336 C CA . LEU A 1 311 ? 13.481 0.620 -18.324 1.00 89.19 311 LEU A CA 1
ATOM 2337 C C . LEU A 1 311 ? 12.349 -0.417 -18.171 1.00 89.19 311 LEU A C 1
ATOM 2339 O O . LEU A 1 311 ? 11.175 -0.061 -18.251 1.00 89.19 311 LEU A O 1
ATOM 2343 N N . GLN A 1 312 ? 12.683 -1.677 -17.869 1.00 89.56 312 GLN A N 1
ATOM 2344 C CA . GLN A 1 312 ? 11.707 -2.747 -17.612 1.00 89.56 312 GLN A CA 1
ATOM 2345 C C . GLN A 1 312 ? 10.830 -2.476 -16.384 1.00 89.56 312 GLN A C 1
ATOM 2347 O O . GLN A 1 312 ? 9.642 -2.791 -16.406 1.00 89.56 312 GLN A O 1
ATOM 2352 N N . MET A 1 313 ? 11.383 -1.858 -15.337 1.00 85.12 313 MET A N 1
ATOM 2353 C CA . MET A 1 313 ? 10.616 -1.351 -14.201 1.00 85.12 313 MET A CA 1
ATOM 2354 C C . MET A 1 313 ? 9.577 -0.344 -14.684 1.00 85.12 313 MET A C 1
ATOM 2356 O O . MET A 1 313 ? 8.390 -0.603 -14.519 1.00 85.12 313 MET A O 1
ATOM 2360 N N . ARG A 1 314 ? 9.989 0.744 -15.353 1.00 85.19 314 ARG A N 1
ATOM 2361 C CA . ARG A 1 314 ? 9.067 1.787 -15.847 1.00 85.19 314 ARG A CA 1
ATOM 2362 C C . ARG A 1 314 ? 8.004 1.259 -16.821 1.00 85.19 314 ARG A C 1
ATOM 2364 O O . ARG A 1 314 ? 6.868 1.715 -16.750 1.00 85.19 314 ARG A O 1
ATOM 2371 N N . ALA A 1 315 ? 8.329 0.267 -17.650 1.00 85.81 315 ALA A N 1
ATOM 2372 C CA . ALA A 1 315 ? 7.356 -0.421 -18.503 1.00 85.81 315 ALA A CA 1
ATOM 2373 C C . ALA A 1 315 ? 6.257 -1.130 -17.686 1.00 85.81 315 ALA A C 1
ATOM 2375 O O . ALA A 1 315 ? 5.069 -0.957 -17.960 1.00 85.81 315 ALA A O 1
ATOM 2376 N N . VAL A 1 316 ? 6.643 -1.868 -16.636 1.00 80.69 316 VAL A N 1
ATOM 2377 C CA . VAL A 1 316 ? 5.698 -2.508 -15.703 1.00 80.69 316 VAL A CA 1
ATOM 2378 C C . VAL A 1 316 ? 4.874 -1.468 -14.931 1.00 80.69 316 VAL A C 1
ATOM 2380 O O . VAL A 1 316 ? 3.692 -1.707 -14.712 1.00 80.69 316 VAL A O 1
ATOM 2383 N N . VAL A 1 317 ? 5.439 -0.303 -14.576 1.00 72.94 317 VAL A N 1
ATOM 2384 C CA . VAL A 1 317 ? 4.680 0.789 -13.922 1.00 72.94 317 VAL A CA 1
ATOM 2385 C C . VAL A 1 317 ? 3.561 1.345 -14.813 1.00 72.94 317 VAL A C 1
ATOM 2387 O O . VAL A 1 317 ? 2.501 1.711 -14.305 1.00 72.94 317 VAL A O 1
ATOM 2390 N N . ASP A 1 318 ? 3.795 1.452 -16.124 1.00 77.25 318 ASP A N 1
ATOM 2391 C CA . ASP A 1 318 ? 2.829 2.036 -17.064 1.00 77.25 318 ASP A CA 1
ATOM 2392 C C . ASP A 1 318 ? 1.730 1.034 -17.469 1.00 77.25 318 ASP A C 1
ATOM 2394 O O . ASP A 1 318 ? 0.545 1.353 -17.340 1.00 77.25 318 ASP A O 1
ATOM 2398 N N . ARG A 1 319 ? 2.104 -0.186 -17.897 1.00 78.31 319 ARG A N 1
ATOM 2399 C CA . ARG A 1 319 ? 1.173 -1.283 -18.245 1.00 78.31 319 ARG A CA 1
ATOM 2400 C C . ARG A 1 319 ? 1.794 -2.668 -17.933 1.00 78.31 319 ARG A C 1
ATOM 2402 O O . ARG A 1 319 ? 2.516 -3.198 -18.782 1.00 78.31 319 ARG A O 1
ATOM 2409 N N . PRO A 1 320 ? 1.495 -3.306 -16.779 1.00 77.50 320 PRO A N 1
ATOM 2410 C CA . PRO A 1 320 ? 2.059 -4.611 -16.405 1.00 77.50 320 PRO A CA 1
ATOM 2411 C C . PRO A 1 320 ? 1.821 -5.722 -17.437 1.00 77.50 320 PRO A C 1
ATOM 2413 O O . PRO A 1 320 ? 2.747 -6.455 -17.784 1.00 77.50 320 PRO A O 1
ATOM 2416 N N . ASP A 1 321 ? 0.600 -5.824 -17.964 1.00 81.75 321 ASP A N 1
ATOM 2417 C CA . ASP A 1 321 ? 0.205 -6.883 -18.901 1.00 81.75 321 ASP A CA 1
ATOM 2418 C C . ASP A 1 321 ? 0.920 -6.740 -20.248 1.00 81.75 321 ASP A C 1
ATOM 2420 O O . ASP A 1 321 ? 1.462 -7.709 -20.780 1.00 81.75 321 ASP A O 1
ATOM 2424 N N . LEU A 1 322 ? 1.028 -5.501 -20.746 1.00 86.44 322 LEU A N 1
ATOM 2425 C CA . LEU A 1 322 ? 1.788 -5.175 -21.951 1.00 86.44 322 LEU A CA 1
ATOM 2426 C C . LEU A 1 322 ? 3.288 -5.429 -21.752 1.00 86.44 322 LEU A C 1
ATOM 2428 O O . LEU A 1 322 ? 3.942 -5.922 -22.665 1.00 86.44 322 LEU A O 1
ATOM 2432 N N . ALA A 1 323 ? 3.843 -5.159 -20.566 1.00 86.94 323 ALA A N 1
ATOM 2433 C CA . ALA A 1 323 ? 5.216 -5.547 -20.240 1.00 86.94 323 ALA A CA 1
ATOM 2434 C C . ALA A 1 323 ? 5.384 -7.077 -20.280 1.00 86.94 323 ALA A C 1
ATOM 2436 O O . ALA A 1 323 ? 6.385 -7.564 -20.804 1.00 86.94 323 ALA A O 1
ATOM 2437 N N . GLY A 1 324 ? 4.377 -7.837 -19.838 1.00 85.69 324 GLY A N 1
ATOM 2438 C CA . GLY A 1 324 ? 4.295 -9.283 -20.049 1.00 85.69 324 GLY A CA 1
ATOM 2439 C C . GLY A 1 324 ? 4.314 -9.680 -21.532 1.00 85.69 324 GLY A C 1
ATOM 2440 O O . GLY A 1 324 ? 5.128 -10.516 -21.919 1.00 85.69 324 GLY A O 1
ATOM 2441 N N . LEU A 1 325 ? 3.488 -9.046 -22.376 1.00 87.25 325 LEU A N 1
ATOM 2442 C CA . LEU A 1 325 ? 3.475 -9.261 -23.835 1.00 87.25 325 LEU A CA 1
ATOM 2443 C C . LEU A 1 325 ? 4.795 -8.873 -24.520 1.00 87.25 325 LEU A C 1
ATOM 2445 O O . LEU A 1 325 ? 5.197 -9.510 -25.489 1.00 87.25 325 LEU A O 1
ATOM 2449 N N . ARG A 1 326 ? 5.498 -7.855 -24.009 1.00 88.12 326 ARG A N 1
ATOM 2450 C CA . ARG A 1 326 ? 6.838 -7.447 -24.462 1.00 88.12 326 ARG A CA 1
ATOM 2451 C C . ARG A 1 326 ? 7.965 -8.228 -23.739 1.00 88.12 326 ARG A C 1
ATOM 2453 O O . ARG A 1 326 ? 9.072 -7.726 -23.565 1.00 88.12 326 ARG A O 1
ATOM 2460 N N . GLY A 1 327 ? 7.686 -9.444 -23.256 1.00 86.06 327 GLY A N 1
ATOM 2461 C CA . GLY A 1 327 ? 8.686 -10.387 -22.737 1.00 86.06 327 GLY A CA 1
ATOM 2462 C C . GLY A 1 327 ? 9.296 -10.057 -21.363 1.00 86.06 327 GLY A C 1
ATOM 2463 O O . GLY A 1 327 ? 10.250 -10.723 -20.939 1.00 86.06 327 GLY A O 1
ATOM 2464 N N . VAL A 1 328 ? 8.789 -9.062 -20.631 1.00 87.56 328 VAL A N 1
ATOM 2465 C CA . VAL A 1 328 ? 9.318 -8.652 -19.317 1.00 87.56 328 VAL A CA 1
ATOM 2466 C C . VAL A 1 328 ? 8.826 -9.593 -18.213 1.00 87.56 328 VAL A C 1
ATOM 2468 O O . VAL A 1 328 ? 7.639 -9.884 -18.080 1.00 87.56 328 VAL A O 1
ATOM 2471 N N . SER A 1 329 ? 9.748 -10.073 -17.374 1.00 85.62 329 SER A N 1
ATOM 2472 C CA . SER A 1 329 ? 9.411 -10.974 -16.267 1.00 85.62 329 SER A CA 1
ATOM 2473 C C . SER A 1 329 ? 8.935 -10.190 -15.042 1.00 85.62 329 SER A C 1
ATOM 2475 O O . SER A 1 329 ? 9.745 -9.787 -14.209 1.00 85.62 329 SER A O 1
ATOM 2477 N N . GLU A 1 330 ? 7.613 -10.046 -14.908 1.00 75.44 330 GLU A N 1
ATOM 2478 C CA . GLU A 1 330 ? 6.901 -9.557 -13.709 1.00 75.44 330 GLU A CA 1
ATOM 2479 C C . GLU A 1 330 ? 7.569 -10.029 -12.401 1.00 75.44 330 GLU A C 1
ATOM 2481 O O . GLU A 1 330 ? 7.907 -9.217 -11.540 1.00 75.44 330 GLU A O 1
ATOM 2486 N N . LYS A 1 331 ? 7.845 -11.339 -12.276 1.00 81.12 331 LYS A N 1
ATOM 2487 C CA . LYS A 1 331 ? 8.482 -11.936 -11.087 1.00 81.12 331 LYS A CA 1
ATOM 2488 C C . LYS A 1 331 ? 9.853 -11.317 -10.786 1.00 81.12 331 LYS A C 1
ATOM 2490 O O . LYS A 1 331 ? 10.152 -11.069 -9.622 1.00 81.12 331 LYS A O 1
ATOM 2495 N N . PHE A 1 332 ? 10.695 -11.124 -11.803 1.00 83.00 332 PHE A N 1
ATOM 2496 C CA . PHE A 1 332 ? 12.047 -10.589 -11.620 1.00 83.00 332 PHE A CA 1
ATOM 2497 C C . PHE A 1 332 ? 12.004 -9.098 -11.276 1.00 83.00 332 PHE A C 1
ATOM 2499 O O . PHE A 1 332 ? 12.576 -8.692 -10.266 1.00 83.00 332 PHE A O 1
ATOM 2506 N N . THR A 1 333 ? 11.259 -8.313 -12.059 1.00 83.94 333 THR A N 1
ATOM 2507 C CA . THR A 1 333 ? 11.082 -6.869 -11.851 1.00 83.94 333 THR A CA 1
ATOM 2508 C C . THR A 1 333 ? 10.512 -6.572 -10.460 1.00 83.94 333 THR A C 1
ATOM 2510 O O . THR A 1 333 ? 11.034 -5.709 -9.757 1.00 83.94 333 THR A O 1
ATOM 2513 N N . SER A 1 334 ? 9.510 -7.345 -10.022 1.00 82.38 334 SER A N 1
ATOM 2514 C CA . SER A 1 334 ? 8.939 -7.274 -8.673 1.00 82.38 334 SER A CA 1
ATOM 2515 C C . SER A 1 334 ? 9.961 -7.627 -7.585 1.00 82.38 334 SER A C 1
ATOM 2517 O O . SER A 1 334 ? 10.161 -6.832 -6.671 1.00 82.38 334 SER A O 1
ATOM 2519 N N . SER A 1 335 ? 10.660 -8.770 -7.677 1.00 88.12 335 SER A N 1
ATOM 2520 C CA . SER A 1 335 ? 11.696 -9.144 -6.694 1.00 88.12 335 SER A CA 1
ATOM 2521 C C . SER A 1 335 ? 12.775 -8.073 -6.546 1.00 88.12 335 SER A C 1
ATOM 2523 O O . SER A 1 335 ? 13.135 -7.726 -5.424 1.00 88.12 335 SER A O 1
ATOM 2525 N N . ALA A 1 336 ? 13.266 -7.521 -7.656 1.00 89.62 336 ALA A N 1
ATOM 2526 C CA . ALA A 1 336 ? 14.305 -6.501 -7.624 1.00 89.62 336 ALA A CA 1
ATOM 2527 C C . ALA A 1 336 ? 13.798 -5.163 -7.047 1.00 89.62 336 ALA A C 1
ATOM 2529 O O . ALA A 1 336 ? 14.525 -4.503 -6.306 1.00 89.62 336 ALA A O 1
ATOM 2530 N N . ALA A 1 337 ? 12.540 -4.792 -7.312 1.00 88.81 337 ALA A N 1
ATOM 2531 C CA . ALA A 1 337 ? 11.901 -3.629 -6.698 1.00 88.81 337 ALA A CA 1
ATOM 2532 C C . ALA A 1 337 ? 11.746 -3.777 -5.175 1.00 88.81 337 ALA A C 1
ATOM 2534 O O . ALA A 1 337 ? 12.054 -2.842 -4.435 1.00 88.81 337 ALA A O 1
ATOM 2535 N N . TRP A 1 338 ? 11.324 -4.956 -4.701 1.00 90.19 338 TRP A N 1
ATOM 2536 C CA . TRP A 1 338 ? 11.221 -5.256 -3.270 1.00 90.19 338 TRP A CA 1
ATOM 2537 C C . TRP A 1 338 ? 12.575 -5.207 -2.568 1.00 90.19 338 TRP A C 1
ATOM 2539 O O . TRP A 1 338 ? 12.679 -4.557 -1.532 1.00 90.19 338 TRP A O 1
ATOM 2549 N N . ILE A 1 339 ? 13.601 -5.837 -3.153 1.00 94.25 339 ILE A N 1
ATOM 2550 C CA . ILE A 1 339 ? 14.978 -5.828 -2.641 1.00 94.25 339 ILE A CA 1
ATOM 2551 C C . ILE A 1 339 ? 15.496 -4.392 -2.510 1.00 94.25 339 ILE A C 1
ATOM 2553 O O . ILE A 1 339 ? 15.912 -3.991 -1.430 1.00 94.25 339 ILE A O 1
ATOM 2557 N N . ILE A 1 340 ? 15.419 -3.581 -3.568 1.00 94.12 340 ILE A N 1
ATOM 2558 C CA . ILE A 1 340 ? 15.898 -2.192 -3.503 1.00 94.12 340 ILE A CA 1
ATOM 2559 C C . ILE A 1 340 ? 15.073 -1.388 -2.491 1.00 94.12 340 ILE A C 1
ATOM 2561 O O . ILE A 1 340 ? 15.635 -0.626 -1.709 1.00 94.12 340 ILE A O 1
ATOM 2565 N N . GLY A 1 341 ? 13.755 -1.585 -2.438 1.00 94.88 341 GLY A N 1
ATOM 2566 C CA . GLY A 1 341 ? 12.899 -0.920 -1.461 1.00 94.88 341 GLY A CA 1
ATOM 2567 C C . GLY A 1 341 ? 13.246 -1.254 -0.003 1.00 94.88 341 GLY A C 1
ATOM 2568 O O . GLY A 1 341 ? 13.259 -0.349 0.830 1.00 94.88 341 GLY A O 1
ATOM 2569 N N . THR A 1 342 ? 13.578 -2.512 0.325 1.00 96.12 342 THR A N 1
ATOM 2570 C CA . THR A 1 342 ? 14.040 -2.870 1.681 1.00 96.12 342 THR A CA 1
ATOM 2571 C C . THR A 1 342 ? 15.442 -2.354 1.976 1.00 96.12 342 THR A C 1
ATOM 2573 O O . THR A 1 342 ? 15.666 -1.890 3.089 1.00 96.12 342 THR A O 1
ATOM 2576 N N . MET A 1 343 ? 16.358 -2.350 1.001 1.00 97.25 343 MET A N 1
ATOM 2577 C CA . MET A 1 343 ? 17.678 -1.716 1.143 1.00 97.25 343 MET A CA 1
ATOM 2578 C C . MET A 1 343 ? 17.549 -0.222 1.465 1.00 97.25 343 MET A C 1
ATOM 2580 O O . MET A 1 343 ? 18.208 0.265 2.378 1.00 97.25 343 MET A O 1
ATOM 2584 N N . LEU A 1 344 ? 16.673 0.498 0.756 1.00 97.12 344 LEU A N 1
ATOM 2585 C CA . LEU A 1 344 ? 16.414 1.924 0.979 1.00 97.12 344 LEU A CA 1
ATOM 2586 C C . LEU A 1 344 ? 15.832 2.198 2.372 1.00 97.12 344 LEU A C 1
ATOM 2588 O O . LEU A 1 344 ? 16.304 3.103 3.057 1.00 97.12 344 LEU A O 1
ATOM 2592 N N . ALA A 1 345 ? 14.847 1.408 2.810 1.00 96.88 345 ALA A N 1
ATOM 2593 C CA . ALA A 1 345 ? 14.248 1.553 4.136 1.00 96.88 345 ALA A CA 1
ATOM 2594 C C . ALA A 1 345 ? 15.230 1.199 5.266 1.00 96.88 345 ALA A C 1
ATOM 2596 O O . ALA A 1 345 ? 15.364 1.962 6.219 1.00 96.88 345 ALA A O 1
ATOM 2597 N N . GLY A 1 346 ? 15.960 0.086 5.145 1.00 96.88 346 GLY A N 1
ATOM 2598 C CA . GLY A 1 346 ? 16.952 -0.325 6.138 1.00 96.88 346 GLY A CA 1
ATOM 2599 C C . GLY A 1 346 ? 18.099 0.676 6.274 1.00 96.88 346 GLY A C 1
ATOM 2600 O O . GLY A 1 346 ? 18.478 1.042 7.383 1.00 96.88 346 GLY A O 1
ATOM 2601 N N . MET A 1 347 ? 18.584 1.206 5.151 1.00 96.50 347 MET A N 1
ATOM 2602 C CA . MET A 1 347 ? 19.588 2.272 5.106 1.00 96.50 347 MET A CA 1
ATOM 2603 C C . MET A 1 347 ? 19.076 3.592 5.703 1.00 96.50 347 MET A C 1
ATOM 2605 O O . MET A 1 347 ? 19.812 4.249 6.435 1.00 96.50 347 MET A O 1
ATOM 2609 N N . ALA A 1 348 ? 17.812 3.961 5.466 1.00 96.62 348 ALA A N 1
ATOM 2610 C CA . ALA A 1 348 ? 17.187 5.106 6.133 1.00 96.62 348 ALA A CA 1
ATOM 2611 C C . ALA A 1 348 ? 17.115 4.918 7.659 1.00 96.62 348 ALA A C 1
ATOM 2613 O O . ALA A 1 348 ? 17.359 5.866 8.402 1.00 96.62 348 ALA A O 1
ATOM 2614 N N . GLY A 1 349 ? 16.834 3.695 8.121 1.00 95.19 349 GLY A N 1
ATOM 2615 C CA . GLY A 1 349 ? 16.858 3.334 9.538 1.00 95.19 349 GLY A CA 1
ATOM 2616 C C . GLY A 1 349 ? 18.250 3.468 10.154 1.00 95.19 349 GLY A C 1
ATOM 2617 O O . GLY A 1 349 ? 18.439 4.253 11.078 1.00 95.19 349 GLY A O 1
ATOM 2618 N N . VAL A 1 350 ? 19.238 2.753 9.605 1.00 95.19 350 VAL A N 1
ATOM 2619 C CA . VAL A 1 350 ? 20.613 2.695 10.135 1.00 95.19 350 VAL A CA 1
ATOM 2620 C C . VAL A 1 350 ? 21.280 4.073 10.209 1.00 95.19 350 VAL A C 1
ATOM 2622 O O . VAL A 1 350 ? 21.939 4.382 11.199 1.00 95.19 350 VAL A O 1
ATOM 2625 N N . VAL A 1 351 ? 21.114 4.919 9.186 1.00 95.06 351 VAL A N 1
ATOM 2626 C CA . VAL A 1 351 ? 21.742 6.255 9.164 1.00 95.06 351 VAL A CA 1
ATOM 2627 C C . VAL A 1 351 ? 20.876 7.306 9.877 1.00 95.06 351 VAL A C 1
ATOM 2629 O O . VAL A 1 351 ? 21.403 8.312 10.349 1.00 95.06 351 VAL A O 1
ATOM 2632 N N . GLY A 1 352 ? 19.566 7.070 10.013 1.00 92.94 352 GLY A N 1
ATOM 2633 C CA . GLY A 1 352 ? 18.645 7.944 10.744 1.00 92.94 352 GLY A CA 1
ATOM 2634 C C . GLY A 1 352 ? 18.702 7.785 12.266 1.00 92.94 352 GLY A C 1
ATOM 2635 O O . GLY A 1 352 ? 18.636 8.787 12.976 1.00 92.94 352 GLY A O 1
ATOM 2636 N N . ALA A 1 353 ? 18.894 6.565 12.778 1.00 92.25 353 ALA A N 1
ATOM 2637 C CA . ALA A 1 353 ? 18.993 6.277 14.213 1.00 92.25 353 ALA A CA 1
ATOM 2638 C C . ALA A 1 353 ? 19.913 7.248 14.998 1.00 92.25 353 ALA A C 1
ATOM 2640 O O . ALA A 1 353 ? 19.434 7.851 15.963 1.00 92.25 353 ALA A O 1
ATOM 2641 N N . PRO A 1 354 ? 21.173 7.503 14.576 1.00 91.25 354 PRO A N 1
ATOM 2642 C CA . PRO A 1 354 ? 22.092 8.424 15.260 1.00 91.25 354 PRO A CA 1
ATOM 2643 C C . PRO A 1 354 ? 21.843 9.916 14.947 1.00 91.25 354 PRO A C 1
ATOM 2645 O O . PRO A 1 354 ? 22.652 10.775 15.300 1.00 91.25 354 PRO A O 1
ATOM 2648 N N . VAL A 1 355 ? 20.759 10.249 14.239 1.00 90.06 355 VAL A N 1
ATOM 2649 C CA . VAL A 1 355 ? 20.253 11.625 14.071 1.00 90.06 355 VAL A CA 1
ATOM 2650 C C . VAL A 1 355 ? 19.018 11.861 14.946 1.00 90.06 355 VAL A C 1
ATOM 2652 O O . VAL A 1 355 ? 18.836 12.972 15.437 1.00 90.06 355 VAL A O 1
ATOM 2655 N N . PHE A 1 356 ? 18.209 10.826 15.186 1.00 86.00 356 PHE A N 1
ATOM 2656 C CA . PHE A 1 356 ? 17.057 10.881 16.092 1.00 86.00 356 PHE A CA 1
ATOM 2657 C C . PHE A 1 356 ? 17.414 10.602 17.562 1.00 86.00 356 PHE A C 1
ATOM 2659 O O . PHE A 1 356 ? 16.652 10.992 18.441 1.00 86.00 356 PHE A O 1
ATOM 2666 N N . ASN A 1 357 ? 18.562 9.965 17.839 1.00 86.94 357 ASN A N 1
ATOM 2667 C CA . ASN A 1 357 ? 19.002 9.557 19.184 1.00 86.94 357 ASN A CA 1
ATOM 2668 C C . ASN A 1 357 ? 17.966 8.684 19.925 1.00 86.94 357 ASN A C 1
ATOM 2670 O O . ASN A 1 357 ? 17.788 8.785 21.137 1.00 86.94 357 ASN A O 1
ATOM 2674 N N . SER A 1 358 ? 17.276 7.819 19.178 1.00 86.19 358 SER A N 1
ATOM 2675 C CA . SER A 1 358 ? 16.359 6.811 19.713 1.00 86.19 358 SER A CA 1
ATOM 2676 C C . SER A 1 358 ? 16.330 5.567 18.820 1.00 86.19 358 SER A C 1
ATOM 2678 O O . SER A 1 358 ? 16.487 5.630 17.592 1.00 86.19 358 SER A O 1
ATOM 2680 N N . LEU A 1 359 ? 16.111 4.421 19.461 1.00 88.81 359 LEU A N 1
ATOM 2681 C CA . LEU A 1 359 ? 15.925 3.116 18.842 1.00 88.81 359 LEU A CA 1
ATOM 2682 C C . LEU A 1 359 ? 14.563 2.524 19.249 1.00 88.81 359 LEU A C 1
ATOM 2684 O O . LEU A 1 359 ? 14.463 1.387 19.693 1.00 88.81 359 LEU A O 1
ATOM 2688 N N . GLU A 1 360 ? 13.499 3.315 19.091 1.00 87.75 360 GLU A N 1
ATOM 2689 C CA . GLU A 1 360 ? 12.109 2.915 19.352 1.00 87.75 360 GLU A CA 1
ATOM 2690 C C . GLU A 1 360 ? 11.344 2.630 18.052 1.00 87.75 360 GLU A C 1
ATOM 2692 O O . GLU A 1 360 ? 11.189 3.516 17.206 1.00 87.75 360 GLU A O 1
ATOM 2697 N N . SER A 1 361 ? 10.766 1.434 17.917 1.00 88.75 361 SER A N 1
ATOM 2698 C CA . SER A 1 361 ? 9.983 1.015 16.740 1.00 88.75 361 SER A CA 1
ATOM 2699 C C . SER A 1 361 ? 8.860 1.993 16.356 1.00 88.75 361 SER A C 1
ATOM 2701 O O . SER A 1 361 ? 8.662 2.299 15.176 1.00 88.75 361 SER A O 1
ATOM 2703 N N . ASN A 1 362 ? 8.181 2.571 17.350 1.00 88.12 362 ASN A N 1
ATOM 2704 C CA . ASN A 1 362 ? 7.139 3.581 17.156 1.00 88.12 362 ASN A CA 1
ATOM 2705 C C . ASN A 1 362 ? 7.630 4.831 16.404 1.00 88.12 362 ASN A C 1
ATOM 2707 O O . ASN A 1 362 ? 6.858 5.403 15.630 1.00 88.12 362 ASN A O 1
ATOM 2711 N N . GLN A 1 363 ? 8.892 5.243 16.560 1.00 91.06 363 GLN A N 1
ATOM 2712 C CA . GLN A 1 363 ? 9.421 6.431 15.882 1.00 91.06 363 GLN A CA 1
ATOM 2713 C C . GLN A 1 363 ? 9.662 6.170 14.387 1.00 91.06 363 GLN A C 1
ATOM 2715 O O . GLN A 1 363 ? 9.189 6.941 13.550 1.00 91.06 363 GLN A O 1
ATOM 2720 N N . TYR A 1 364 ? 10.269 5.033 14.022 1.00 93.88 364 TYR A N 1
ATOM 2721 C CA . TYR A 1 364 ? 10.437 4.626 12.614 1.00 93.88 364 TYR A CA 1
ATOM 2722 C C . TYR A 1 364 ? 9.093 4.468 11.895 1.00 93.88 364 TYR A C 1
ATOM 2724 O O . TYR A 1 364 ? 8.969 4.817 10.717 1.00 93.88 364 TYR A O 1
ATOM 2732 N N . ASN A 1 365 ? 8.059 4.032 12.617 1.00 93.06 365 ASN A N 1
ATOM 2733 C CA . ASN A 1 365 ? 6.696 3.978 12.102 1.00 93.06 365 ASN A CA 1
ATOM 2734 C C . ASN A 1 365 ? 6.162 5.390 11.779 1.00 93.06 365 ASN A C 1
ATOM 2736 O O . ASN A 1 365 ? 5.654 5.599 10.677 1.00 93.06 365 ASN A O 1
ATOM 2740 N N . VAL A 1 366 ? 6.353 6.387 12.662 1.00 92.75 366 VAL A N 1
ATOM 2741 C CA . VAL A 1 366 ? 6.024 7.800 12.359 1.00 92.75 366 VAL A CA 1
ATOM 2742 C C . VAL A 1 366 ? 6.809 8.313 11.149 1.00 92.75 366 VAL A C 1
ATOM 2744 O O . VAL A 1 366 ? 6.200 8.854 10.226 1.00 92.75 366 VAL A O 1
ATOM 2747 N N . PHE A 1 367 ? 8.129 8.106 11.093 1.00 93.94 367 PHE A N 1
ATOM 2748 C CA . PHE A 1 367 ? 8.957 8.571 9.971 1.00 93.94 367 PHE A CA 1
ATOM 2749 C C . PHE A 1 367 ? 8.532 7.956 8.630 1.00 93.94 367 PHE A C 1
ATOM 2751 O O . PHE A 1 367 ? 8.587 8.628 7.598 1.00 93.94 367 PHE A O 1
ATOM 2758 N N . MET A 1 368 ? 8.026 6.720 8.626 1.00 95.69 368 MET A N 1
ATOM 2759 C CA . MET A 1 368 ? 7.474 6.104 7.421 1.00 95.69 368 MET A CA 1
ATOM 2760 C C . MET A 1 368 ? 6.117 6.704 7.002 1.00 95.69 368 MET A C 1
ATOM 2762 O O . MET A 1 368 ? 5.854 6.855 5.804 1.00 95.69 368 MET A O 1
ATOM 2766 N N . PHE A 1 369 ? 5.260 7.115 7.945 1.00 94.50 369 PHE A N 1
ATOM 2767 C CA . PHE A 1 369 ? 4.036 7.855 7.604 1.00 94.50 369 PHE A CA 1
ATOM 2768 C C . PHE A 1 369 ? 4.343 9.277 7.101 1.00 94.50 369 PHE A C 1
ATOM 2770 O O . PHE A 1 369 ? 3.690 9.751 6.173 1.00 94.50 369 PHE A O 1
ATOM 2777 N N . ILE A 1 370 ? 5.396 9.922 7.613 1.00 95.25 370 ILE A N 1
ATOM 2778 C CA . ILE A 1 370 ? 5.915 11.189 7.071 1.00 95.25 370 ILE A CA 1
ATOM 2779 C C . ILE A 1 370 ? 6.445 10.985 5.639 1.00 95.25 370 ILE A C 1
ATOM 2781 O O . ILE A 1 370 ? 6.065 11.713 4.723 1.00 95.25 370 ILE A O 1
ATOM 2785 N N . ALA A 1 371 ? 7.234 9.935 5.396 1.00 96.44 371 ALA A N 1
ATOM 2786 C CA . ALA A 1 371 ? 7.701 9.571 4.056 1.00 96.44 371 ALA A CA 1
ATOM 2787 C C . ALA A 1 371 ? 6.563 9.196 3.081 1.00 96.44 371 ALA A C 1
ATOM 2789 O O . ALA A 1 371 ? 6.704 9.346 1.866 1.00 96.44 371 ALA A O 1
ATOM 2790 N N . THR A 1 372 ? 5.407 8.762 3.590 1.00 95.88 372 THR A N 1
ATOM 2791 C CA . THR A 1 372 ? 4.206 8.515 2.776 1.00 95.88 372 THR A CA 1
ATOM 2792 C C . THR A 1 372 ? 3.650 9.809 2.174 1.00 95.88 372 THR A C 1
ATOM 2794 O O . THR A 1 372 ? 3.223 9.802 1.019 1.00 95.88 372 THR A O 1
ATOM 2797 N N . ALA A 1 373 ? 3.731 10.939 2.887 1.00 95.38 373 ALA A N 1
ATOM 2798 C CA . ALA A 1 373 ? 3.391 12.256 2.341 1.00 95.38 373 ALA A CA 1
ATOM 2799 C C . ALA A 1 373 ? 4.291 12.624 1.149 1.00 95.38 373 ALA A C 1
ATOM 2801 O O . ALA A 1 373 ? 3.799 13.005 0.088 1.00 95.38 373 ALA A O 1
ATOM 2802 N N . ALA A 1 374 ? 5.604 12.421 1.290 1.00 95.44 374 ALA A N 1
ATOM 2803 C CA . ALA A 1 374 ? 6.578 12.645 0.223 1.00 95.44 374 ALA A CA 1
ATOM 2804 C C . ALA A 1 374 ? 6.349 11.731 -0.998 1.00 95.44 374 ALA A C 1
ATOM 2806 O O . ALA A 1 374 ? 6.374 12.199 -2.137 1.00 95.44 374 ALA A O 1
ATOM 2807 N N . ALA A 1 375 ? 6.038 10.448 -0.785 1.00 94.75 375 ALA A N 1
ATOM 2808 C CA . ALA A 1 375 ? 5.691 9.522 -1.867 1.00 94.75 375 ALA A CA 1
ATOM 2809 C C . ALA A 1 375 ? 4.411 9.946 -2.621 1.00 94.75 375 ALA A C 1
ATOM 2811 O O . ALA A 1 375 ? 4.341 9.823 -3.846 1.00 94.75 375 ALA A O 1
ATOM 2812 N N . VAL A 1 376 ? 3.419 10.496 -1.911 1.00 93.12 376 VAL A N 1
ATOM 2813 C CA . VAL A 1 376 ? 2.193 11.064 -2.501 1.00 93.12 376 VAL A CA 1
ATOM 2814 C C . VAL A 1 376 ? 2.465 12.358 -3.276 1.00 93.12 376 VAL A C 1
ATOM 2816 O O . VAL A 1 376 ? 1.900 12.531 -4.353 1.00 93.12 376 VAL A O 1
ATOM 2819 N N . VAL A 1 377 ? 3.383 13.219 -2.821 1.00 91.00 377 VAL A N 1
ATOM 2820 C CA . VAL A 1 377 ? 3.877 14.367 -3.616 1.00 91.00 377 VAL A CA 1
ATOM 2821 C C . VAL A 1 377 ? 4.568 13.892 -4.906 1.00 91.00 377 VAL A C 1
ATOM 2823 O O . VAL A 1 377 ? 4.398 14.503 -5.958 1.00 91.00 377 VAL A O 1
ATOM 2826 N N . GLY A 1 378 ? 5.246 12.739 -4.877 1.00 87.00 378 GLY A N 1
ATOM 2827 C CA . GLY A 1 378 ? 5.736 12.028 -6.068 1.00 87.00 378 GLY A CA 1
ATOM 2828 C C . GLY A 1 378 ? 4.659 11.328 -6.918 1.00 87.00 378 GLY A C 1
ATOM 2829 O O . GLY A 1 378 ? 4.993 10.521 -7.795 1.00 87.00 378 GLY A O 1
ATOM 2830 N N . GLY A 1 379 ? 3.371 11.572 -6.644 1.00 86.75 379 GLY A N 1
ATOM 2831 C CA . GLY A 1 379 ? 2.221 10.966 -7.323 1.00 86.75 379 GLY A CA 1
ATOM 2832 C C . GLY A 1 379 ? 2.126 9.445 -7.167 1.00 86.75 379 GLY A C 1
ATOM 2833 O O . GLY A 1 379 ? 1.485 8.791 -7.991 1.00 86.75 379 GLY A O 1
ATOM 2834 N N . LEU A 1 380 ? 2.828 8.868 -6.181 1.00 85.94 380 LEU A N 1
ATOM 2835 C CA . LEU A 1 380 ? 3.090 7.429 -6.043 1.00 85.94 380 LEU A CA 1
ATOM 2836 C C . LEU A 1 380 ? 3.639 6.775 -7.332 1.00 85.94 380 LEU A C 1
ATOM 2838 O O . LEU A 1 380 ? 3.430 5.585 -7.558 1.00 85.94 380 LEU A O 1
ATOM 2842 N N . ARG A 1 381 ? 4.311 7.544 -8.204 1.00 81.88 381 ARG A N 1
ATOM 2843 C CA . ARG A 1 381 ? 4.796 7.078 -9.520 1.00 81.88 381 ARG A CA 1
ATOM 2844 C C . ARG A 1 381 ? 6.225 7.484 -9.852 1.00 81.88 381 ARG A C 1
ATOM 2846 O O . ARG A 1 381 ? 6.946 6.709 -10.474 1.00 81.88 381 ARG A O 1
ATOM 2853 N N . SER A 1 382 ? 6.638 8.687 -9.469 1.00 85.00 382 SER A N 1
ATOM 2854 C CA . SER A 1 382 ? 7.940 9.237 -9.845 1.00 85.00 382 SER A CA 1
ATOM 2855 C C . SER A 1 382 ? 8.895 9.207 -8.658 1.00 85.00 382 SER A C 1
ATOM 2857 O O . SER A 1 382 ? 8.807 10.041 -7.761 1.00 85.00 382 SER A O 1
ATOM 2859 N N . ILE A 1 383 ? 9.832 8.253 -8.665 1.00 88.56 383 ILE A N 1
ATOM 2860 C CA . ILE A 1 383 ? 10.858 8.108 -7.617 1.00 88.56 383 ILE A CA 1
ATOM 2861 C C . ILE A 1 383 ? 11.665 9.413 -7.423 1.00 88.56 383 ILE A C 1
ATOM 2863 O O . ILE A 1 383 ? 11.826 9.817 -6.272 1.00 88.56 383 ILE A O 1
ATOM 2867 N N . PRO A 1 384 ? 12.103 10.141 -8.478 1.00 88.69 384 PRO A N 1
ATOM 2868 C CA . PRO A 1 384 ? 12.784 11.426 -8.299 1.00 88.69 384 PRO A CA 1
ATOM 2869 C C . PRO A 1 384 ? 11.911 12.510 -7.651 1.00 88.69 384 PRO A C 1
ATOM 2871 O O . PRO A 1 384 ? 12.419 13.282 -6.843 1.00 88.69 384 PRO A O 1
ATOM 2874 N N . LEU A 1 385 ? 10.607 12.563 -7.957 1.00 90.06 385 LEU A N 1
ATOM 2875 C CA . LEU A 1 385 ? 9.695 13.531 -7.330 1.00 90.06 385 LEU A CA 1
ATOM 2876 C C . LEU A 1 385 ? 9.331 13.136 -5.893 1.00 90.06 385 LEU A C 1
ATOM 2878 O O . LEU A 1 385 ? 9.183 14.015 -5.054 1.00 90.06 385 LEU A O 1
ATOM 2882 N N . ALA A 1 386 ? 9.248 11.839 -5.582 1.00 92.88 386 ALA A N 1
ATOM 2883 C CA . ALA A 1 386 ? 9.092 11.353 -4.211 1.00 92.88 386 ALA A CA 1
ATOM 2884 C C . ALA A 1 386 ? 10.326 11.673 -3.350 1.00 92.88 386 ALA A C 1
ATOM 2886 O O . ALA A 1 386 ? 10.192 12.076 -2.196 1.00 92.88 386 ALA A O 1
ATOM 2887 N N . PHE A 1 387 ? 11.527 11.552 -3.926 1.00 94.31 387 PHE A N 1
ATOM 2888 C CA . PHE A 1 387 ? 12.778 11.931 -3.273 1.00 94.31 387 PHE A CA 1
ATOM 2889 C C . PHE A 1 387 ? 12.862 13.453 -3.069 1.00 94.31 387 PHE A C 1
ATOM 2891 O O . PHE A 1 387 ? 13.053 13.916 -1.950 1.00 94.31 387 PHE A O 1
ATOM 2898 N N . ALA A 1 388 ? 12.633 14.256 -4.114 1.00 94.12 388 ALA A N 1
ATOM 2899 C CA . ALA A 1 388 ? 12.596 15.717 -3.991 1.00 94.12 388 ALA A CA 1
ATOM 2900 C C . ALA A 1 388 ? 11.511 16.191 -3.003 1.00 94.12 388 ALA A C 1
ATOM 2902 O O . ALA A 1 388 ? 11.749 17.102 -2.212 1.00 94.12 388 ALA A O 1
ATOM 2903 N N . GLY A 1 389 ? 10.348 15.531 -3.001 1.00 94.00 389 GLY A N 1
ATOM 2904 C CA . GLY A 1 389 ? 9.263 15.754 -2.050 1.00 94.00 389 GLY A CA 1
ATOM 2905 C C . GLY A 1 389 ? 9.648 15.436 -0.604 1.00 94.00 389 GLY A C 1
ATOM 2906 O O . GLY A 1 389 ? 9.192 16.134 0.293 1.00 94.00 389 GLY A O 1
ATOM 2907 N N . GLY A 1 390 ? 10.516 14.449 -0.362 1.00 95.38 390 GLY A N 1
ATOM 2908 C CA . GLY A 1 390 ? 11.036 14.134 0.973 1.00 95.38 390 GLY A CA 1
ATOM 2909 C C . GLY A 1 390 ? 11.934 15.240 1.519 1.00 95.38 390 GLY A C 1
ATOM 2910 O O . GLY A 1 390 ? 11.688 15.742 2.617 1.00 95.38 390 GLY A O 1
ATOM 2911 N N . VAL A 1 391 ? 12.918 15.681 0.726 1.00 96.00 391 VAL A N 1
ATOM 2912 C CA . VAL A 1 391 ? 13.803 16.807 1.075 1.00 96.00 391 VAL A CA 1
ATOM 2913 C C . VAL A 1 391 ? 12.984 18.080 1.307 1.00 96.00 391 VAL A C 1
ATOM 2915 O O . VAL A 1 391 ? 13.126 18.720 2.348 1.00 96.00 391 VAL A O 1
ATOM 2918 N N . ALA A 1 392 ? 12.081 18.414 0.378 1.00 95.88 392 ALA A N 1
ATOM 2919 C CA . ALA A 1 392 ? 11.221 19.589 0.482 1.00 95.88 392 ALA A CA 1
ATOM 2920 C C . ALA A 1 392 ? 10.302 19.536 1.712 1.00 95.88 392 ALA A C 1
ATOM 2922 O O . ALA A 1 392 ? 10.149 20.545 2.396 1.00 95.88 392 ALA A O 1
ATOM 2923 N N . LEU A 1 393 ? 9.727 18.372 2.033 1.00 95.50 393 LEU A N 1
ATOM 2924 C CA . LEU A 1 393 ? 8.867 18.206 3.204 1.00 95.50 393 LEU A CA 1
ATOM 2925 C C . LEU A 1 393 ? 9.628 18.451 4.511 1.00 95.50 393 LEU A C 1
ATOM 2927 O O . LEU A 1 393 ? 9.105 19.137 5.385 1.00 95.50 393 LEU A O 1
ATOM 2931 N N . GLY A 1 394 ? 10.861 17.948 4.623 1.00 94.19 394 GLY A N 1
ATOM 2932 C CA . GLY A 1 394 ? 11.721 18.196 5.782 1.00 94.19 394 GLY A CA 1
ATOM 2933 C C . GLY A 1 394 ? 12.043 19.684 5.972 1.00 94.19 394 GLY A C 1
ATOM 2934 O O . GLY A 1 394 ? 11.861 20.223 7.066 1.00 94.19 394 GLY A O 1
ATOM 2935 N N . VAL A 1 395 ? 12.425 20.379 4.893 1.00 95.25 395 VAL A N 1
ATOM 2936 C CA . VAL A 1 395 ? 12.638 21.841 4.894 1.00 95.25 395 VAL A CA 1
ATOM 2937 C C . VAL A 1 395 ? 11.368 22.591 5.310 1.00 95.25 395 VAL A C 1
ATOM 2939 O O . VAL A 1 395 ? 11.424 23.460 6.178 1.00 95.25 395 VAL A O 1
ATOM 2942 N N . VAL A 1 396 ? 10.209 22.220 4.755 1.00 94.56 396 VAL A N 1
ATOM 2943 C CA . VAL A 1 396 ? 8.918 22.829 5.106 1.00 94.56 396 VAL A CA 1
ATOM 2944 C C . VAL A 1 396 ? 8.568 22.601 6.578 1.00 94.56 396 VAL A C 1
ATOM 2946 O O . VAL A 1 396 ? 8.132 23.551 7.224 1.00 94.56 396 VAL A O 1
ATOM 2949 N N . THR A 1 397 ? 8.799 21.412 7.151 1.00 92.94 397 THR A N 1
ATOM 2950 C CA . THR A 1 397 ? 8.569 21.190 8.592 1.00 92.94 397 THR A CA 1
ATOM 2951 C C . THR A 1 397 ? 9.432 22.108 9.461 1.00 92.94 397 THR A C 1
ATOM 2953 O O . THR A 1 397 ? 8.887 22.832 10.292 1.00 92.94 397 THR A O 1
ATOM 2956 N N . SER A 1 398 ? 10.745 22.177 9.210 1.00 91.00 398 SER A N 1
ATOM 2957 C CA . SER A 1 398 ? 11.664 23.014 9.998 1.00 91.00 398 SER A CA 1
ATOM 2958 C C . SER A 1 398 ? 11.403 24.517 9.841 1.00 91.00 398 SER A C 1
ATOM 2960 O O . SER A 1 398 ? 11.587 25.280 10.789 1.00 91.00 398 SER A O 1
ATOM 2962 N N . TRP A 1 399 ? 10.933 24.968 8.674 1.00 92.00 399 TRP A N 1
ATOM 2963 C CA . TRP A 1 399 ? 10.500 26.354 8.488 1.00 92.00 399 TRP A CA 1
ATOM 2964 C C . TRP A 1 399 ? 9.159 26.662 9.158 1.00 92.00 399 TRP A C 1
ATOM 2966 O O . TRP A 1 399 ? 9.017 27.751 9.712 1.00 92.00 399 TRP A O 1
ATOM 2976 N N . VAL A 1 400 ? 8.188 25.740 9.154 1.00 90.38 400 VAL A N 1
ATOM 2977 C CA . VAL A 1 400 ? 6.910 25.948 9.858 1.00 90.38 400 VAL A CA 1
ATOM 2978 C C . VAL A 1 400 ? 7.143 26.086 11.362 1.00 90.38 400 VAL A C 1
ATOM 2980 O O . VAL A 1 400 ? 6.650 27.053 11.938 1.00 90.38 400 VAL A O 1
ATOM 2983 N N . GLY A 1 401 ? 7.952 25.212 11.974 1.00 84.94 401 GLY A N 1
ATOM 2984 C CA . GLY A 1 401 ? 8.276 25.283 13.407 1.00 84.94 401 GLY A CA 1
ATOM 2985 C C . GLY A 1 401 ? 8.842 26.637 13.855 1.00 84.94 401 GLY A C 1
ATOM 2986 O O . GLY A 1 401 ? 8.526 27.122 14.944 1.00 84.94 401 GLY A O 1
ATOM 2987 N N . ARG A 1 402 ? 9.628 27.309 12.996 1.00 87.56 402 ARG A N 1
ATOM 2988 C CA . ARG A 1 402 ? 10.196 28.632 13.306 1.00 87.56 402 ARG A CA 1
ATOM 2989 C C . ARG A 1 402 ? 9.320 29.815 12.895 1.00 87.56 402 ARG A C 1
ATOM 2991 O O . ARG A 1 402 ? 9.179 30.749 13.682 1.00 87.56 402 ARG A O 1
ATOM 2998 N N . TYR A 1 403 ? 8.798 29.824 11.668 1.00 86.56 403 TYR A N 1
ATOM 2999 C CA . TYR A 1 403 ? 8.228 31.029 11.048 1.00 86.56 403 TYR A CA 1
ATOM 3000 C C . TYR A 1 403 ? 6.698 31.113 11.100 1.00 86.56 403 TYR A C 1
ATOM 3002 O O . TYR A 1 403 ? 6.157 32.208 10.943 1.00 86.56 403 TYR A O 1
ATOM 3010 N N . ALA A 1 404 ? 5.983 30.010 11.340 1.00 84.62 404 ALA A N 1
ATOM 3011 C CA . ALA A 1 404 ? 4.531 30.047 11.501 1.00 84.62 404 ALA A CA 1
ATOM 3012 C C . ALA A 1 404 ? 4.167 30.498 12.925 1.00 84.62 404 ALA A C 1
ATOM 3014 O O . ALA A 1 404 ? 3.835 29.687 13.783 1.00 84.62 404 ALA A O 1
ATOM 3015 N N . THR A 1 405 ? 4.219 31.805 13.193 1.00 79.06 405 THR A N 1
ATOM 3016 C CA . THR A 1 405 ? 3.913 32.366 14.525 1.00 79.06 405 THR A CA 1
ATOM 3017 C C . THR A 1 405 ? 2.524 31.962 15.029 1.00 79.06 405 THR A C 1
ATOM 3019 O O . THR A 1 405 ? 2.396 31.542 16.171 1.00 79.06 405 THR A O 1
ATOM 3022 N N . PHE A 1 406 ? 1.509 31.957 14.157 1.00 79.31 406 PHE A N 1
ATOM 3023 C CA . PHE A 1 406 ? 0.153 31.478 14.477 1.00 79.31 406 PHE A CA 1
ATOM 3024 C C . PHE A 1 406 ? 0.091 29.993 14.891 1.00 79.31 406 PHE A C 1
ATOM 3026 O O . PHE A 1 406 ? -0.887 29.560 15.495 1.00 79.31 406 PHE A O 1
ATOM 3033 N N . ALA A 1 407 ? 1.098 29.192 14.531 1.00 72.81 407 ALA A N 1
ATOM 3034 C CA . ALA A 1 407 ? 1.181 27.781 14.889 1.00 72.81 407 ALA A CA 1
ATOM 3035 C C . ALA A 1 407 ? 1.853 27.557 16.252 1.00 72.81 407 ALA A C 1
ATOM 3037 O O . ALA A 1 407 ? 1.732 26.469 16.804 1.00 72.81 407 ALA A O 1
ATOM 3038 N N . GLN A 1 408 ? 2.520 28.566 16.824 1.00 71.50 408 GLN A N 1
ATOM 3039 C CA . GLN A 1 408 ? 3.135 28.463 18.154 1.00 71.50 408 GLN A CA 1
ATOM 3040 C C . GLN A 1 408 ? 2.066 28.387 19.260 1.00 71.50 408 GLN A C 1
ATOM 3042 O O . GLN A 1 408 ? 2.263 27.695 20.258 1.00 71.50 408 GLN A O 1
ATOM 3047 N N . ASP A 1 409 ? 0.893 28.987 19.027 1.00 74.19 409 ASP A N 1
ATOM 3048 C CA . ASP A 1 409 ? -0.301 28.850 19.874 1.00 74.19 409 ASP A CA 1
ATOM 3049 C C . ASP A 1 409 ? -0.991 27.473 19.741 1.00 74.19 409 ASP A C 1
ATOM 3051 O O . ASP A 1 409 ? -1.800 27.085 20.589 1.00 74.19 409 ASP A O 1
ATOM 3055 N N . ILE A 1 410 ? -0.685 26.713 18.680 1.00 81.00 410 ILE A N 1
ATOM 3056 C CA . ILE A 1 410 ? -1.332 25.441 18.337 1.00 81.00 410 ILE A CA 1
ATOM 3057 C C . ILE A 1 410 ? -0.331 24.296 18.532 1.00 81.00 410 ILE A C 1
ATOM 3059 O O . ILE A 1 410 ? 0.391 23.892 17.615 1.00 81.00 410 ILE A O 1
ATOM 3063 N N . ARG A 1 411 ? -0.305 23.739 19.750 1.00 81.50 411 ARG A N 1
ATOM 3064 C CA . ARG A 1 411 ? 0.552 22.592 20.093 1.00 81.50 411 ARG A CA 1
ATOM 3065 C C . ARG A 1 411 ? 0.433 21.471 19.058 1.00 81.50 411 ARG A C 1
ATOM 3067 O O . ARG A 1 411 ? -0.658 21.125 18.621 1.00 81.50 411 ARG A O 1
ATOM 3074 N N . GLY A 1 412 ? 1.589 20.929 18.675 1.00 81.25 412 GLY A N 1
ATOM 3075 C CA . GLY A 1 412 ? 1.716 19.813 17.740 1.00 81.25 412 GLY A CA 1
ATOM 3076 C C . GLY A 1 412 ? 1.430 20.132 16.265 1.00 81.25 412 GLY A C 1
ATOM 3077 O O . GLY A 1 412 ? 1.660 19.251 15.432 1.00 81.25 412 GLY A O 1
ATOM 3078 N N . PHE A 1 413 ? 1.051 21.370 15.902 1.00 87.69 413 PHE A N 1
ATOM 3079 C CA . PHE A 1 413 ? 0.816 21.773 14.506 1.00 87.69 413 PHE A CA 1
ATOM 3080 C C . PHE A 1 413 ? 2.004 21.453 13.588 1.00 87.69 413 PHE A C 1
ATOM 3082 O O . PHE A 1 413 ? 1.803 20.835 12.545 1.00 87.69 413 PHE A O 1
ATOM 3089 N N . GLU A 1 414 ? 3.237 21.780 13.995 1.00 88.00 414 GLU A N 1
ATOM 3090 C CA . GLU A 1 414 ? 4.466 21.439 13.256 1.00 88.00 414 GLU A CA 1
ATOM 3091 C C . GLU A 1 414 ? 4.550 19.934 12.944 1.00 88.00 414 GLU A C 1
ATOM 3093 O O . GLU A 1 414 ? 4.708 19.541 11.788 1.00 88.00 414 GLU A O 1
ATOM 3098 N N . SER A 1 415 ? 4.330 19.080 13.952 1.00 89.50 415 SER A N 1
ATOM 3099 C CA . SER A 1 415 ? 4.333 17.618 13.789 1.00 89.50 415 SER A CA 1
ATOM 3100 C C . SER A 1 415 ? 3.173 17.092 12.929 1.00 89.50 415 SER A C 1
ATOM 3102 O O . SER A 1 415 ? 3.230 15.964 12.443 1.00 89.50 415 SER A O 1
ATOM 3104 N N . SER A 1 416 ? 2.136 17.908 12.702 1.00 92.62 416 SER A N 1
ATOM 3105 C CA . SER A 1 416 ? 0.998 17.573 11.841 1.00 92.62 416 SER A CA 1
ATOM 3106 C C . SER A 1 416 ? 1.228 17.895 10.357 1.00 92.62 416 SER A C 1
ATOM 3108 O O . SER A 1 416 ? 0.555 17.314 9.504 1.00 92.62 416 SER A O 1
ATOM 3110 N N . VAL A 1 417 ? 2.183 18.780 10.027 1.00 94.19 417 VAL A N 1
ATOM 3111 C CA . VAL A 1 417 ? 2.423 19.276 8.655 1.00 94.19 417 VAL A CA 1
ATOM 3112 C C . VAL A 1 417 ? 2.578 18.152 7.616 1.00 94.19 417 VAL A C 1
ATOM 3114 O O . VAL A 1 417 ? 1.929 18.246 6.572 1.00 94.19 417 VAL A O 1
ATOM 3117 N N . PRO A 1 418 ? 3.325 17.053 7.863 1.00 95.44 418 PRO A N 1
ATOM 3118 C CA . PRO A 1 418 ? 3.388 15.924 6.930 1.00 95.44 418 PRO A CA 1
ATOM 3119 C C . PRO A 1 418 ? 2.029 15.302 6.614 1.00 95.44 418 PRO A C 1
ATOM 3121 O O . PRO A 1 418 ? 1.757 14.943 5.472 1.00 95.44 418 PRO A O 1
ATOM 3124 N N . PHE A 1 419 ? 1.149 15.216 7.605 1.00 95.38 419 PHE A N 1
ATOM 3125 C CA . PHE A 1 419 ? -0.175 14.623 7.461 1.00 95.38 419 PHE A CA 1
ATOM 3126 C C . PHE A 1 419 ? -1.148 15.576 6.753 1.00 95.38 419 PHE A C 1
ATOM 3128 O O . PHE A 1 419 ? -1.945 15.128 5.930 1.00 95.38 419 PHE A O 1
ATOM 3135 N N . VAL A 1 420 ? -1.005 16.892 6.956 1.00 94.19 420 VAL A N 1
ATOM 3136 C CA . VAL A 1 420 ? -1.684 17.912 6.136 1.00 94.19 420 VAL A CA 1
ATOM 3137 C C . VAL A 1 420 ? -1.256 17.791 4.667 1.00 94.19 420 VAL A C 1
ATOM 3139 O O . VAL A 1 420 ? -2.113 17.717 3.786 1.00 94.19 420 VAL A O 1
ATOM 3142 N N . VAL A 1 421 ? 0.051 17.701 4.390 1.00 94.75 421 VAL A N 1
ATOM 3143 C CA . VAL A 1 421 ? 0.588 17.535 3.025 1.00 94.75 421 VAL A CA 1
ATOM 3144 C C . VAL A 1 421 ? 0.114 16.222 2.390 1.00 94.75 421 VAL A C 1
ATOM 3146 O O . VAL A 1 421 ? -0.297 16.227 1.229 1.00 94.75 421 VAL A O 1
ATOM 3149 N N . LEU A 1 422 ? 0.090 15.118 3.146 1.00 94.75 422 LEU A N 1
ATOM 3150 C CA . LEU A 1 422 ? -0.455 13.831 2.704 1.00 94.75 422 LEU A CA 1
ATOM 3151 C C . LEU A 1 422 ? -1.933 13.951 2.309 1.00 94.75 422 LEU A C 1
ATOM 3153 O O . LEU A 1 422 ? -2.301 13.585 1.193 1.00 94.75 422 LEU A O 1
ATOM 3157 N N . LEU A 1 423 ? -2.777 14.496 3.190 1.00 92.31 423 LEU A N 1
ATOM 3158 C CA . LEU A 1 423 ? -4.212 14.644 2.942 1.00 92.31 423 LEU A CA 1
ATOM 3159 C C . LEU A 1 423 ? -4.492 15.529 1.717 1.00 92.31 423 LEU A C 1
ATOM 3161 O O . LEU A 1 423 ? -5.298 15.164 0.860 1.00 92.31 423 LEU A O 1
ATOM 3165 N N . VAL A 1 424 ? -3.796 16.664 1.600 1.00 91.56 424 VAL A N 1
ATOM 3166 C CA . VAL A 1 424 ? -3.931 17.588 0.464 1.00 91.56 424 VAL A CA 1
ATOM 3167 C C . VAL A 1 424 ? -3.451 16.941 -0.840 1.00 91.56 424 VAL A C 1
ATOM 3169 O O . VAL A 1 424 ? -4.167 16.990 -1.842 1.00 91.56 424 VAL A O 1
ATOM 3172 N N . GLY A 1 425 ? -2.291 16.277 -0.839 1.00 90.19 425 GLY A N 1
ATOM 3173 C CA . GLY A 1 425 ? -1.747 15.597 -2.019 1.00 90.19 425 GLY A CA 1
ATOM 3174 C C . GLY A 1 425 ? -2.664 14.488 -2.547 1.00 90.19 425 GLY A C 1
ATOM 3175 O O . GLY A 1 425 ? -2.928 14.420 -3.749 1.00 90.19 425 GLY A O 1
ATOM 3176 N N . LEU A 1 426 ? -3.243 13.678 -1.652 1.00 89.50 426 LEU A N 1
ATOM 3177 C CA . LEU A 1 426 ? -4.222 12.645 -2.014 1.00 89.50 426 LEU A CA 1
ATOM 3178 C C . LEU A 1 426 ? -5.472 13.239 -2.688 1.00 89.50 426 LEU A C 1
ATOM 3180 O O . LEU A 1 426 ? -5.980 12.670 -3.657 1.00 89.50 426 LEU A O 1
ATOM 3184 N N . LEU A 1 427 ? -5.947 14.398 -2.222 1.00 85.31 427 LEU A N 1
ATOM 3185 C CA . LEU A 1 427 ? -7.104 15.088 -2.804 1.00 85.31 427 LEU A CA 1
ATOM 3186 C C . LEU A 1 427 ? -6.817 15.685 -4.189 1.00 85.31 427 LEU A C 1
ATOM 3188 O O . LEU A 1 427 ? -7.726 15.731 -5.021 1.00 85.31 427 LEU A O 1
ATOM 3192 N N . PHE A 1 428 ? -5.572 16.075 -4.479 1.00 83.88 428 PHE A N 1
ATOM 3193 C CA . PHE A 1 428 ? -5.161 16.423 -5.842 1.00 83.88 428 PHE A CA 1
ATOM 3194 C C . PHE A 1 428 ? -5.103 15.184 -6.751 1.00 83.88 428 PHE A C 1
ATOM 3196 O O . PHE A 1 428 ? -5.716 15.201 -7.820 1.00 83.88 428 PHE A O 1
ATOM 3203 N N . MET A 1 429 ? -4.484 14.079 -6.307 1.00 78.06 429 MET A N 1
ATOM 3204 C CA . MET A 1 429 ? -4.429 12.817 -7.073 1.00 78.06 429 MET A CA 1
ATOM 3205 C C . MET A 1 429 ? -5.823 12.274 -7.448 1.00 78.06 429 MET A C 1
ATOM 3207 O O . MET A 1 429 ? -5.999 11.679 -8.514 1.00 78.06 429 MET A O 1
ATOM 3211 N N . ALA A 1 430 ? -6.835 12.503 -6.603 1.00 66.50 430 ALA A N 1
ATOM 3212 C CA . ALA A 1 430 ? -8.226 12.127 -6.869 1.00 66.50 430 ALA A CA 1
ATOM 3213 C C . ALA A 1 430 ? -8.763 12.693 -8.198 1.00 66.50 430 ALA A C 1
ATOM 3215 O O . ALA A 1 430 ? -9.499 12.019 -8.919 1.00 66.50 430 ALA A O 1
ATOM 3216 N N . ARG A 1 431 ? -8.386 13.939 -8.519 1.00 61.34 431 ARG A N 1
ATOM 3217 C CA . ARG A 1 431 ? -8.939 14.730 -9.628 1.00 61.34 431 ARG A CA 1
ATOM 3218 C C . ARG A 1 431 ? -8.474 14.254 -11.007 1.00 61.34 431 ARG A C 1
ATOM 3220 O O . ARG A 1 431 ? -9.144 14.529 -11.997 1.00 61.34 431 ARG A O 1
ATOM 3227 N N . GLU A 1 432 ? -7.353 13.540 -11.072 1.00 55.66 432 GLU A N 1
ATOM 3228 C CA . GLU A 1 432 ? -6.842 12.939 -12.309 1.00 55.66 432 GLU A CA 1
ATOM 3229 C C . GLU A 1 432 ? -7.441 11.550 -12.565 1.00 55.66 432 GLU A C 1
ATOM 3231 O O . GLU A 1 432 ? -7.694 11.171 -13.711 1.00 55.66 432 GLU A O 1
ATOM 3236 N N . ARG A 1 433 ? -7.690 10.779 -11.496 1.00 53.47 433 ARG A N 1
ATOM 3237 C CA . ARG A 1 433 ? -8.105 9.369 -11.595 1.00 53.47 433 ARG A CA 1
ATOM 3238 C C . ARG A 1 433 ? -9.510 9.206 -12.189 1.00 53.47 433 ARG A C 1
ATOM 3240 O O . ARG A 1 433 ? -9.762 8.218 -12.870 1.00 53.47 433 ARG A O 1
ATOM 3247 N N . THR A 1 434 ? -10.383 10.202 -12.029 1.00 41.91 434 THR A N 1
ATOM 3248 C CA . THR A 1 434 ? -11.738 10.251 -12.616 1.00 41.91 434 THR A CA 1
ATOM 3249 C C . THR A 1 434 ? -11.779 10.355 -14.147 1.00 41.91 434 THR A C 1
ATOM 3251 O O . THR A 1 434 ? -12.863 10.284 -14.717 1.00 41.91 434 THR A O 1
ATOM 3254 N N . ARG A 1 435 ? -10.633 10.481 -14.838 1.00 39.94 435 ARG A N 1
ATOM 3255 C CA . ARG A 1 435 ? -10.542 10.416 -16.312 1.00 39.94 435 ARG A CA 1
ATOM 3256 C C . ARG A 1 435 ? -10.222 9.023 -16.879 1.00 39.94 435 ARG A C 1
ATOM 3258 O O . ARG A 1 435 ? -10.083 8.900 -18.092 1.00 39.94 435 ARG A O 1
ATOM 3265 N N . ARG A 1 436 ? -10.075 7.980 -16.050 1.00 33.28 436 ARG A N 1
ATOM 3266 C CA . ARG A 1 436 ? -9.806 6.602 -16.510 1.00 33.28 436 ARG A CA 1
ATOM 3267 C C . ARG A 1 436 ? -10.922 5.645 -16.081 1.00 33.28 436 ARG A C 1
ATOM 3269 O O . ARG A 1 436 ? -10.845 5.020 -15.027 1.00 33.28 436 ARG A O 1
ATOM 3276 N N . SER A 1 437 ? -11.954 5.561 -16.917 1.00 25.08 437 SER A N 1
ATOM 3277 C CA . SER A 1 437 ? -13.008 4.540 -16.858 1.00 25.08 437 SER A CA 1
ATOM 3278 C C . SER A 1 437 ? -12.442 3.149 -17.167 1.00 25.08 437 SER A C 1
ATOM 3280 O O . SER A 1 437 ? -11.490 3.040 -17.935 1.00 25.08 437 SER A O 1
ATOM 3282 N N . GLY A 1 438 ? -13.056 2.096 -16.618 1.00 31.17 438 GLY A N 1
ATOM 3283 C CA . GLY A 1 438 ? -12.638 0.708 -16.843 1.00 31.17 438 GLY A CA 1
ATOM 3284 C C . GLY A 1 438 ? -11.715 0.179 -15.744 1.00 31.17 438 GLY A C 1
ATOM 3285 O O . GLY A 1 438 ? -10.494 0.199 -15.866 1.00 31.17 438 GLY A O 1
ATOM 3286 N N . VAL A 1 439 ? -12.318 -0.329 -14.669 1.00 33.03 439 VAL A N 1
ATOM 3287 C CA . VAL A 1 439 ? -11.656 -1.204 -13.692 1.00 33.03 439 VAL A CA 1
ATOM 3288 C C . VAL A 1 439 ? -12.398 -2.534 -13.738 1.00 33.03 439 VAL A C 1
ATOM 3290 O O . VAL A 1 439 ? -13.623 -2.550 -13.609 1.00 33.03 439 VAL A O 1
ATOM 3293 N N . VAL A 1 440 ? -11.666 -3.626 -13.961 1.00 33.81 440 VAL A N 1
ATOM 3294 C CA . VAL A 1 440 ? -12.214 -4.991 -13.957 1.00 33.81 440 VAL A CA 1
ATOM 3295 C C . VAL A 1 440 ? -12.866 -5.259 -12.601 1.00 33.81 440 VAL A C 1
ATOM 3297 O O . VAL A 1 440 ? -12.316 -4.874 -11.569 1.00 33.81 440 VAL A O 1
ATOM 3300 N N . ALA A 1 441 ? -14.037 -5.900 -12.597 1.00 31.91 441 ALA A N 1
ATOM 3301 C CA . ALA A 1 441 ? -14.721 -6.246 -11.359 1.00 31.91 441 ALA A CA 1
ATOM 3302 C C . ALA A 1 441 ? -13.829 -7.145 -10.487 1.00 31.91 441 ALA A C 1
ATOM 3304 O O . ALA A 1 441 ? -13.336 -8.179 -10.943 1.00 31.91 441 ALA A O 1
ATOM 3305 N N . ASP A 1 442 ? -13.634 -6.739 -9.232 1.00 37.16 442 ASP A N 1
ATOM 3306 C CA . ASP A 1 442 ? -12.929 -7.532 -8.226 1.00 37.16 442 ASP A CA 1
ATOM 3307 C C . ASP A 1 442 ? -13.655 -8.881 -8.076 1.00 37.16 442 ASP A C 1
ATOM 3309 O O . ASP A 1 442 ? -14.891 -8.926 -8.062 1.00 37.16 442 ASP A O 1
ATOM 3313 N N . ALA A 1 443 ? -12.913 -9.990 -7.999 1.00 35.81 443 ALA A N 1
ATOM 3314 C CA . ALA A 1 443 ? -13.529 -11.317 -7.976 1.00 35.81 443 ALA A CA 1
ATOM 3315 C C . ALA A 1 443 ? -14.525 -11.427 -6.799 1.00 35.81 443 ALA A C 1
ATOM 3317 O O . ALA A 1 443 ? -14.175 -11.047 -5.673 1.00 35.81 443 ALA A O 1
ATOM 3318 N N . PRO A 1 444 ? -15.757 -11.934 -7.021 1.00 35.16 444 PRO A N 1
ATOM 3319 C CA . PRO A 1 444 ? -16.771 -11.968 -5.976 1.00 35.16 444 PRO A CA 1
ATOM 3320 C C . PRO A 1 444 ? -16.256 -12.762 -4.766 1.00 35.16 444 PRO A C 1
ATOM 3322 O O . PRO A 1 444 ? -15.618 -13.805 -4.942 1.00 35.16 444 PRO A O 1
ATOM 3325 N N . PRO A 1 445 ? -16.502 -12.290 -3.528 1.00 41.22 445 PRO A N 1
ATOM 3326 C CA . PRO A 1 445 ? -16.014 -12.973 -2.338 1.00 41.22 445 PRO A CA 1
ATOM 3327 C C . PRO A 1 445 ? -16.569 -14.399 -2.286 1.00 41.22 445 PRO A C 1
ATOM 3329 O O . PRO A 1 445 ? -17.754 -14.610 -2.546 1.00 41.22 445 PRO A O 1
ATOM 3332 N N . ALA A 1 446 ? -15.712 -15.359 -1.926 1.00 40.38 446 ALA A N 1
ATOM 3333 C CA . ALA A 1 446 ? -16.073 -16.772 -1.863 1.00 40.38 446 ALA A CA 1
ATOM 3334 C C . ALA A 1 446 ? -17.373 -16.993 -1.067 1.00 40.38 446 ALA A C 1
ATOM 3336 O O . ALA A 1 446 ? -17.566 -16.424 0.012 1.00 40.38 446 ALA A O 1
ATOM 3337 N N . THR A 1 447 ? -18.262 -17.827 -1.612 1.00 38.94 447 THR A N 1
ATOM 3338 C CA . THR A 1 447 ? -19.581 -18.127 -1.039 1.00 38.94 447 THR A CA 1
ATOM 3339 C C . THR A 1 447 ? -19.456 -18.611 0.402 1.00 38.94 447 THR A C 1
ATOM 3341 O O . THR A 1 447 ? -18.681 -19.526 0.697 1.00 38.94 447 THR A O 1
ATOM 3344 N N . VAL A 1 448 ? -20.214 -18.005 1.318 1.00 44.97 448 VAL A N 1
ATOM 3345 C CA . VAL A 1 448 ? -20.006 -18.212 2.752 1.00 44.97 448 VAL A CA 1
ATOM 3346 C C . VAL A 1 448 ? -20.476 -19.612 3.164 1.00 44.97 448 VAL A C 1
ATOM 3348 O O . VAL A 1 448 ? -21.666 -19.873 3.295 1.00 44.97 448 VAL A O 1
ATOM 3351 N N . TYR A 1 449 ? -19.510 -20.488 3.461 1.00 46.06 449 TYR A N 1
ATOM 3352 C CA . TYR A 1 449 ? -19.639 -21.890 3.916 1.00 46.06 449 TYR A CA 1
ATOM 3353 C C . TYR A 1 449 ? -20.768 -22.195 4.928 1.00 46.06 449 TYR A C 1
ATOM 3355 O O . TYR A 1 449 ? -21.149 -23.352 5.104 1.00 46.06 449 TYR A O 1
ATOM 3363 N N . THR A 1 450 ? -21.259 -21.195 5.666 1.00 48.31 450 THR A N 1
ATOM 3364 C CA . THR A 1 450 ? -22.326 -21.347 6.663 1.00 48.31 450 THR A CA 1
ATOM 3365 C C . THR A 1 450 ? -23.735 -21.392 6.097 1.00 48.31 450 THR A C 1
ATOM 3367 O O . THR A 1 450 ? -24.625 -21.803 6.836 1.00 48.31 450 THR A O 1
ATOM 3370 N N . ASP A 1 451 ? -23.955 -20.983 4.851 1.00 46.81 451 ASP A N 1
ATOM 3371 C CA . ASP A 1 451 ? -25.314 -20.868 4.311 1.00 46.81 451 ASP A CA 1
ATOM 3372 C C . ASP A 1 451 ? -25.903 -22.253 3.969 1.00 46.81 451 ASP A C 1
ATOM 3374 O O . ASP A 1 451 ? -27.101 -22.471 4.137 1.00 46.81 451 ASP A O 1
ATOM 3378 N N . ASP A 1 452 ? -25.038 -23.236 3.680 1.00 47.91 452 ASP A N 1
ATOM 3379 C CA . ASP A 1 452 ? -25.377 -24.667 3.584 1.00 47.91 452 ASP A CA 1
ATOM 3380 C C . ASP A 1 452 ? -25.665 -25.330 4.952 1.00 47.91 452 ASP A C 1
ATOM 3382 O O . ASP A 1 452 ? -26.114 -26.478 5.015 1.00 47.91 452 ASP A O 1
ATOM 3386 N N . LEU A 1 453 ? -25.313 -24.687 6.077 1.00 55.31 453 LEU A N 1
ATOM 3387 C CA . LEU A 1 453 ? -25.327 -25.335 7.393 1.00 55.31 453 LEU A CA 1
ATOM 3388 C C . LEU A 1 453 ? -26.650 -25.123 8.147 1.00 55.31 453 LEU A C 1
ATOM 3390 O O . LEU A 1 453 ? -27.110 -23.987 8.283 1.00 55.31 453 LEU A O 1
ATOM 3394 N N . PRO A 1 454 ? -27.198 -26.177 8.794 1.00 65.56 454 PRO A N 1
ATOM 3395 C CA . PRO A 1 454 ? -28.348 -26.048 9.683 1.00 65.56 454 PRO A CA 1
ATOM 3396 C C . PRO A 1 454 ? -28.145 -24.933 10.710 1.00 65.56 454 PRO A C 1
ATOM 3398 O O . PRO A 1 454 ? -27.143 -24.910 11.430 1.00 65.56 454 PRO A O 1
ATOM 3401 N N . ALA A 1 455 ? -29.118 -24.025 10.812 1.00 61.28 455 ALA A N 1
ATOM 3402 C CA . ALA A 1 455 ? -28.968 -22.779 11.563 1.00 61.28 455 ALA A CA 1
ATOM 3403 C C . ALA A 1 455 ? -28.565 -22.977 13.038 1.00 61.28 455 ALA A C 1
ATOM 3405 O O . ALA A 1 455 ? -27.907 -22.107 13.609 1.00 61.28 455 ALA A O 1
ATOM 3406 N N . TRP A 1 456 ? -28.902 -24.117 13.652 1.00 57.84 456 TRP A N 1
ATOM 3407 C CA . TRP A 1 456 ? -28.450 -24.464 15.000 1.00 57.84 456 TRP A CA 1
ATOM 3408 C C . TRP A 1 456 ? -26.934 -24.707 15.072 1.00 57.84 456 TRP A C 1
ATOM 3410 O O . TRP A 1 456 ? -26.301 -24.194 15.986 1.00 57.84 456 TRP A O 1
ATOM 3420 N N . ARG A 1 457 ? -26.310 -25.366 14.082 1.00 58.84 457 ARG A N 1
ATOM 3421 C CA . ARG A 1 457 ? -24.845 -25.574 14.028 1.00 58.84 457 ARG A CA 1
ATOM 3422 C C . ARG A 1 457 ? -24.069 -24.267 13.862 1.00 58.84 457 ARG A C 1
ATOM 3424 O O . ARG A 1 457 ? -22.913 -24.187 14.263 1.00 58.84 457 ARG A O 1
ATOM 3431 N N . VAL A 1 458 ? -24.706 -23.244 13.291 1.00 57.28 458 VAL A N 1
ATOM 3432 C CA . VAL A 1 458 ? -24.136 -21.895 13.136 1.00 57.28 458 VAL A CA 1
ATOM 3433 C C . VAL A 1 458 ? -24.369 -21.024 14.381 1.00 57.28 458 VAL A C 1
ATOM 3435 O O . VAL A 1 458 ? -23.572 -20.131 14.646 1.00 57.28 458 VAL A O 1
ATOM 3438 N N . ARG A 1 459 ? -25.438 -21.260 15.160 1.00 62.69 459 ARG A N 1
ATOM 3439 C CA . ARG A 1 459 ? -25.798 -20.461 16.355 1.00 62.69 459 ARG A CA 1
ATOM 3440 C C . ARG A 1 459 ? -25.260 -21.032 17.670 1.00 62.69 459 ARG A C 1
ATOM 3442 O O . ARG A 1 459 ? -24.796 -20.259 18.501 1.00 62.69 459 ARG A O 1
ATOM 3449 N N . LEU A 1 460 ? -25.297 -22.353 17.848 1.00 64.25 460 LEU A N 1
ATOM 3450 C CA . LEU A 1 460 ? -24.903 -23.053 19.076 1.00 64.25 460 LEU A CA 1
ATOM 3451 C C . LEU A 1 460 ? -23.496 -22.679 19.587 1.00 64.25 460 LEU A C 1
ATOM 3453 O O . LEU A 1 460 ? -23.385 -22.444 20.785 1.00 64.25 460 LEU A O 1
ATOM 3457 N N . PRO A 1 461 ? -22.444 -22.537 18.750 1.00 60.00 461 PRO A N 1
ATOM 3458 C CA . PRO A 1 461 ? -21.110 -22.195 19.252 1.00 60.00 461 PRO A CA 1
ATOM 3459 C C . PRO A 1 461 ? -21.065 -20.795 19.879 1.00 60.00 461 PRO A C 1
ATOM 3461 O O . PRO A 1 461 ? -20.408 -20.589 20.893 1.00 60.00 461 PRO A O 1
ATOM 3464 N N . TRP A 1 462 ? -21.813 -19.841 19.314 1.00 61.38 462 TRP A N 1
ATOM 3465 C CA . TRP A 1 462 ? -21.924 -18.482 19.850 1.00 61.38 462 TRP A CA 1
ATOM 3466 C C . TRP A 1 462 ? -22.829 -18.411 21.079 1.00 61.38 462 TRP A C 1
ATOM 3468 O O . TRP A 1 462 ? -22.560 -17.616 21.970 1.00 61.38 462 TRP A O 1
ATOM 3478 N N . PHE A 1 463 ? -23.869 -19.248 21.153 1.00 65.94 463 PHE A N 1
ATOM 3479 C CA . PHE A 1 463 ? -24.687 -19.375 22.360 1.00 65.94 463 PHE A CA 1
ATOM 3480 C C . PHE A 1 463 ? -23.869 -19.951 23.522 1.00 65.94 463 PHE A C 1
ATOM 3482 O O . PHE A 1 463 ? -23.872 -19.373 24.601 1.00 65.94 463 PHE A O 1
ATOM 3489 N N . LEU A 1 464 ? -23.108 -21.026 23.284 1.00 65.69 464 LEU A N 1
ATOM 3490 C CA . LEU A 1 464 ? -22.197 -21.606 24.275 1.00 65.69 464 LEU A CA 1
ATOM 3491 C C . LEU A 1 464 ? -21.092 -20.619 24.677 1.00 65.69 464 LEU A C 1
ATOM 3493 O O . LEU A 1 464 ? -20.824 -20.475 25.862 1.00 65.69 464 LEU A O 1
ATOM 3497 N N . GLY A 1 465 ? -20.502 -19.891 23.723 1.00 63.84 465 GLY A N 1
ATOM 3498 C CA . GLY A 1 465 ? -19.511 -18.849 24.011 1.00 63.84 465 GLY A CA 1
ATOM 3499 C C . GLY A 1 465 ? -20.075 -17.691 24.843 1.00 63.84 465 GLY A C 1
ATOM 3500 O O . GLY A 1 465 ? -19.459 -17.291 25.823 1.00 63.84 465 GLY A O 1
ATOM 3501 N N . ALA A 1 466 ? -21.267 -17.187 24.511 1.00 65.44 466 ALA A N 1
ATOM 3502 C CA . ALA A 1 466 ? -21.924 -16.135 25.289 1.00 65.44 466 ALA A CA 1
ATOM 3503 C C . ALA A 1 466 ? -22.327 -16.623 26.691 1.00 65.44 466 ALA A C 1
ATOM 3505 O O . ALA A 1 466 ? -22.074 -15.931 27.673 1.00 65.44 466 ALA A O 1
ATOM 3506 N N . ALA A 1 467 ? -22.889 -17.833 26.799 1.00 68.50 467 ALA A N 1
ATOM 3507 C CA . ALA A 1 467 ? -23.213 -18.458 28.079 1.00 68.50 467 ALA A CA 1
ATOM 3508 C C . ALA A 1 467 ? -21.958 -18.702 28.933 1.00 68.50 467 ALA A C 1
ATOM 3510 O O . ALA A 1 467 ? -22.011 -18.515 30.143 1.00 68.50 467 ALA A O 1
ATOM 3511 N N . PHE A 1 468 ? -20.823 -19.052 28.318 1.00 69.50 468 PHE A N 1
ATOM 3512 C CA . PHE A 1 468 ? -19.539 -19.183 29.003 1.00 69.50 468 PHE A CA 1
ATOM 3513 C C . PHE A 1 468 ? -19.012 -17.833 29.508 1.00 69.50 468 PHE A C 1
ATOM 3515 O O . PHE A 1 468 ? -18.622 -17.754 30.665 1.00 69.50 468 PHE A O 1
ATOM 3522 N N . ILE A 1 469 ? -19.048 -16.764 28.701 1.00 66.12 469 ILE A N 1
ATOM 3523 C CA . ILE A 1 469 ? -18.638 -15.413 29.142 1.00 66.12 469 ILE A CA 1
ATOM 3524 C C . ILE A 1 469 ? -19.503 -14.946 30.323 1.00 66.12 469 ILE A C 1
ATOM 3526 O O . ILE A 1 469 ? -18.972 -14.474 31.324 1.00 66.12 469 ILE A O 1
ATOM 3530 N N . VAL A 1 470 ? -20.824 -15.141 30.244 1.00 70.12 470 VAL A N 1
ATOM 3531 C CA . VAL A 1 470 ? -21.753 -14.860 31.352 1.00 70.12 470 VAL A CA 1
ATOM 3532 C C . VAL A 1 470 ? -21.395 -15.698 32.584 1.00 70.12 470 VAL A C 1
ATOM 3534 O O . VAL A 1 470 ? -21.232 -15.144 33.667 1.00 70.12 470 VAL A O 1
ATOM 3537 N N . LEU A 1 471 ? -21.199 -17.010 32.434 1.00 70.81 471 LEU A N 1
ATOM 3538 C CA . LEU A 1 471 ? -20.808 -17.893 33.536 1.00 70.81 471 LEU A CA 1
ATOM 3539 C C . LEU A 1 471 ? -19.488 -17.444 34.188 1.00 70.81 471 LEU A C 1
ATOM 3541 O O . LEU A 1 471 ? -19.391 -17.448 35.412 1.00 70.81 471 LEU A O 1
ATOM 3545 N N . GLN A 1 472 ? -18.502 -17.011 33.394 1.00 68.00 472 GLN A N 1
ATOM 3546 C CA . GLN A 1 472 ? -17.234 -16.493 33.907 1.00 68.00 472 GLN A CA 1
ATOM 3547 C C . GLN A 1 472 ? -17.427 -15.214 34.728 1.00 68.00 472 GLN A C 1
ATOM 3549 O O . GLN A 1 472 ? -17.050 -15.182 35.898 1.00 68.00 472 GLN A O 1
ATOM 3554 N N . VAL A 1 473 ? -18.072 -14.193 34.156 1.00 69.94 473 VAL A N 1
ATOM 3555 C CA . VAL A 1 473 ? -18.300 -12.893 34.814 1.00 69.94 473 VAL A CA 1
ATOM 3556 C C . VAL A 1 473 ? -19.116 -13.025 36.109 1.00 69.94 473 VAL A C 1
ATOM 3558 O O . VAL A 1 473 ? -18.823 -12.339 37.086 1.00 69.94 473 VAL A O 1
ATOM 3561 N N . PHE A 1 474 ? -20.120 -13.909 36.149 1.00 68.94 474 PHE A N 1
ATOM 3562 C CA . PHE A 1 474 ? -21.007 -14.041 37.313 1.00 68.94 474 PHE A CA 1
ATOM 3563 C C . PHE A 1 474 ? -20.503 -14.997 38.406 1.00 68.94 474 PHE A C 1
ATOM 3565 O O . PHE A 1 474 ? -20.698 -14.703 39.585 1.00 68.94 474 PHE A O 1
ATOM 3572 N N . VAL A 1 475 ? -19.903 -16.139 38.046 1.00 70.69 475 VAL A N 1
ATOM 3573 C CA . VAL A 1 475 ? -19.598 -17.231 39.002 1.00 70.69 475 VAL A CA 1
ATOM 3574 C C . VAL A 1 475 ? -18.117 -17.298 39.376 1.00 70.69 475 VAL A C 1
ATOM 3576 O O . VAL A 1 475 ? -17.785 -17.770 40.460 1.00 70.69 475 VAL A O 1
ATOM 3579 N N . PHE A 1 476 ? -17.229 -16.844 38.491 1.00 63.50 476 PHE A N 1
ATOM 3580 C CA . PHE A 1 476 ? -15.833 -17.291 38.478 1.00 63.50 476 PHE A CA 1
ATOM 3581 C C . PHE A 1 476 ? -14.787 -16.170 38.464 1.00 63.50 476 PHE A C 1
ATOM 3583 O O . PHE A 1 476 ? -13.647 -16.424 38.840 1.00 63.50 476 PHE A O 1
ATOM 3590 N N . ALA A 1 477 ? -15.137 -14.952 38.050 1.00 65.38 477 ALA A N 1
ATOM 3591 C CA . ALA A 1 477 ? -14.201 -13.834 37.987 1.00 65.38 477 ALA A CA 1
ATOM 3592 C C . ALA A 1 477 ? -14.081 -13.082 39.331 1.00 65.38 477 ALA A C 1
ATOM 3594 O O . ALA A 1 477 ? -15.079 -12.639 39.914 1.00 65.38 477 ALA A O 1
ATOM 3595 N N . ASP A 1 478 ? -12.839 -12.908 39.788 1.00 71.50 478 ASP A N 1
ATOM 3596 C CA . ASP A 1 478 ? -12.444 -11.894 40.773 1.00 71.50 478 ASP A CA 1
ATOM 3597 C C . ASP A 1 478 ? -12.313 -10.504 40.109 1.00 71.50 478 ASP A C 1
ATOM 3599 O O . ASP A 1 478 ? -12.553 -10.358 38.911 1.00 71.50 478 ASP A O 1
ATOM 3603 N N . GLN A 1 479 ? -11.938 -9.470 40.872 1.00 74.62 479 GLN A N 1
ATOM 3604 C CA . GLN A 1 479 ? -11.755 -8.108 40.338 1.00 74.62 479 GLN A CA 1
ATOM 3605 C C . GLN A 1 479 ? -10.728 -8.041 39.197 1.00 74.62 479 GLN A C 1
ATOM 3607 O O . GLN A 1 479 ? -10.943 -7.336 38.214 1.00 74.62 479 GLN A O 1
ATOM 3612 N N . PHE A 1 480 ? -9.645 -8.815 39.270 1.00 72.50 480 PHE A N 1
ATOM 3613 C CA . PHE A 1 480 ? -8.623 -8.804 38.233 1.00 72.50 480 PHE A CA 1
ATOM 3614 C C . PHE A 1 480 ? -9.165 -9.366 36.905 1.00 72.50 480 PHE A C 1
ATOM 3616 O O . PHE A 1 480 ? -9.080 -8.715 35.857 1.00 72.50 480 PHE A O 1
ATOM 3623 N N . TRP A 1 481 ? -9.806 -10.537 36.945 1.00 73.75 481 TRP A N 1
ATOM 3624 C CA . TRP A 1 481 ? -10.432 -11.122 35.757 1.00 73.75 481 TRP A CA 1
ATOM 3625 C C . TRP A 1 481 ? -11.621 -10.289 35.258 1.00 73.75 481 TRP A C 1
ATOM 3627 O O . TRP A 1 481 ? -11.832 -10.206 34.047 1.00 73.75 481 TRP A O 1
ATOM 3637 N N . LEU A 1 482 ? -12.376 -9.628 36.143 1.00 78.62 482 LEU A N 1
ATOM 3638 C CA . LEU A 1 482 ? -13.437 -8.689 35.757 1.00 78.62 482 LEU A CA 1
ATOM 3639 C C . LEU A 1 482 ? -12.885 -7.493 34.978 1.00 78.62 482 LEU A C 1
ATOM 3641 O O . LEU A 1 482 ? -13.433 -7.182 33.922 1.00 78.62 482 LEU A O 1
ATOM 3645 N N . GLY A 1 483 ? -11.782 -6.881 35.418 1.00 80.94 483 GLY A N 1
ATOM 3646 C CA . GLY A 1 483 ? -11.118 -5.801 34.683 1.00 80.94 483 GLY A CA 1
ATOM 3647 C C . GLY A 1 483 ? -10.694 -6.212 33.266 1.00 80.94 483 GLY A C 1
ATOM 3648 O O . GLY A 1 483 ? -10.917 -5.466 32.304 1.00 80.94 483 GLY A O 1
ATOM 3649 N N . LEU A 1 484 ? -10.179 -7.438 33.099 1.00 79.19 484 LEU A N 1
ATOM 3650 C CA . LEU A 1 484 ? -9.887 -8.014 31.778 1.00 79.19 484 LEU A CA 1
ATOM 3651 C C . LEU A 1 484 ? -11.156 -8.210 30.929 1.00 79.19 484 LEU A C 1
ATOM 3653 O O . LEU A 1 484 ? -11.158 -7.856 29.746 1.00 79.19 484 LEU A O 1
ATOM 3657 N N . TRP A 1 485 ? -12.249 -8.725 31.506 1.00 82.88 485 TRP A N 1
ATOM 3658 C CA . TRP A 1 485 ? -13.527 -8.883 30.797 1.00 82.88 485 TRP A CA 1
ATOM 3659 C C . TRP A 1 485 ? -14.142 -7.536 30.392 1.00 82.88 485 TRP A C 1
ATOM 3661 O O . TRP A 1 485 ? -14.555 -7.387 29.242 1.00 82.88 485 TRP A O 1
ATOM 3671 N N . VAL A 1 486 ? -14.161 -6.544 31.287 1.00 87.06 486 VAL A N 1
ATOM 3672 C CA . VAL A 1 486 ? -14.634 -5.173 31.022 1.00 87.06 486 VAL A CA 1
ATOM 3673 C C . VAL A 1 486 ? -13.845 -4.551 29.869 1.00 87.06 486 VAL A C 1
ATOM 3675 O O . VAL A 1 486 ? -14.436 -4.130 28.872 1.00 87.06 486 VAL A O 1
ATOM 3678 N N . THR A 1 487 ? -12.511 -4.582 29.947 1.00 86.25 487 THR A N 1
ATOM 3679 C CA . THR A 1 487 ? -11.619 -4.075 28.891 1.00 86.25 487 THR A CA 1
ATOM 3680 C C . THR A 1 487 ? -11.862 -4.793 27.561 1.00 86.25 487 THR A C 1
ATOM 3682 O O . THR A 1 487 ? -12.001 -4.158 26.513 1.00 86.25 487 THR A O 1
ATOM 3685 N N . GLY A 1 488 ? -11.974 -6.124 27.593 1.00 86.81 488 GLY A N 1
ATOM 3686 C CA . GLY A 1 488 ? -12.170 -6.949 26.404 1.00 86.81 488 GLY A CA 1
ATOM 3687 C C . GLY A 1 488 ? -13.520 -6.735 25.718 1.00 86.81 488 GLY A C 1
ATOM 3688 O O . GLY A 1 488 ? -13.594 -6.714 24.488 1.00 86.81 488 GLY A O 1
ATOM 3689 N N . LEU A 1 489 ? -14.586 -6.518 26.490 1.00 90.06 489 LEU A N 1
ATOM 3690 C CA . LEU A 1 489 ? -15.918 -6.201 25.972 1.00 90.06 489 LEU A CA 1
ATOM 3691 C C . LEU A 1 489 ? -15.995 -4.762 25.437 1.00 90.06 489 LEU A C 1
ATOM 3693 O O . LEU A 1 489 ? -16.609 -4.544 24.390 1.00 90.06 489 LEU A O 1
ATOM 3697 N N . ALA A 1 490 ? -15.327 -3.800 26.085 1.00 92.06 490 ALA A N 1
ATOM 3698 C CA . ALA A 1 490 ? -15.219 -2.425 25.594 1.00 92.06 490 ALA A CA 1
ATOM 3699 C C . ALA A 1 490 ? -14.469 -2.362 24.249 1.00 92.06 490 ALA A C 1
ATOM 3701 O O . ALA A 1 490 ? -14.988 -1.797 23.282 1.00 92.06 490 ALA A O 1
ATOM 3702 N N . PHE A 1 491 ? -13.321 -3.042 24.120 1.00 91.88 491 PHE A N 1
ATOM 3703 C CA . PHE A 1 491 ? -12.673 -3.225 22.815 1.00 91.88 491 PHE A CA 1
ATOM 3704 C C . PHE A 1 491 ? -13.559 -3.995 21.831 1.00 91.88 491 PHE A C 1
ATOM 3706 O O . PHE A 1 491 ? -13.610 -3.641 20.656 1.00 91.88 491 PHE A O 1
ATOM 3713 N N . GLY A 1 492 ? -14.332 -4.980 22.297 1.00 92.31 492 GLY A N 1
ATOM 3714 C CA . GLY A 1 492 ? -15.332 -5.676 21.487 1.00 92.31 492 GLY A CA 1
ATOM 3715 C C . GLY A 1 492 ? -16.352 -4.736 20.832 1.00 92.31 492 GLY A C 1
ATOM 3716 O O . GLY A 1 492 ? -16.660 -4.909 19.651 1.00 92.31 492 GLY A O 1
ATOM 3717 N N . LEU A 1 493 ? -16.825 -3.708 21.549 1.00 94.62 493 LEU A N 1
ATOM 3718 C CA . LEU A 1 493 ? -17.677 -2.645 20.994 1.00 94.62 493 LEU A CA 1
ATOM 3719 C C . LEU A 1 493 ? -16.927 -1.796 19.959 1.00 94.62 493 LEU A C 1
ATOM 3721 O O . LEU A 1 493 ? -17.433 -1.612 18.850 1.00 94.62 493 LEU A O 1
ATOM 3725 N N . VAL A 1 494 ? -15.710 -1.334 20.276 1.00 95.25 494 VAL A N 1
ATOM 3726 C CA . VAL A 1 494 ? -14.879 -0.552 19.339 1.00 95.25 494 VAL A CA 1
ATOM 3727 C C . VAL A 1 494 ? -14.647 -1.330 18.043 1.00 95.25 494 VAL A C 1
ATOM 3729 O O . VAL A 1 494 ? -14.801 -0.791 16.949 1.00 95.25 494 VAL A O 1
ATOM 3732 N N . PHE A 1 495 ? -14.328 -2.619 18.135 1.00 93.69 495 PHE A N 1
ATOM 3733 C CA . PHE A 1 495 ? -13.930 -3.456 17.004 1.00 93.69 495 PHE A CA 1
ATOM 3734 C C . PHE A 1 495 ? -15.100 -3.825 16.075 1.00 93.69 495 PHE A C 1
ATOM 3736 O O . PHE A 1 495 ? -14.884 -4.112 14.893 1.00 93.69 495 PHE A O 1
ATOM 3743 N N . MET A 1 496 ? -16.351 -3.722 16.543 1.00 93.25 496 MET A N 1
ATOM 3744 C CA . MET A 1 496 ? -17.537 -3.820 15.679 1.00 93.25 496 MET A CA 1
ATOM 3745 C C . MET A 1 496 ? -17.579 -2.708 14.613 1.00 93.25 496 MET A C 1
ATOM 3747 O O . MET A 1 496 ? -18.161 -2.917 13.545 1.00 93.25 496 MET A O 1
ATOM 3751 N N . SER A 1 497 ? -16.928 -1.558 14.844 1.00 95.00 497 SER A N 1
ATOM 3752 C CA . SER A 1 497 ? -16.814 -0.480 13.847 1.00 95.00 497 SER A CA 1
ATOM 3753 C C . SER A 1 497 ? -16.119 -0.943 12.559 1.00 95.00 497 SER A C 1
ATOM 3755 O O . SER A 1 497 ? -16.600 -0.650 11.464 1.00 95.00 497 SER A O 1
ATOM 3757 N N . TRP A 1 498 ? -15.049 -1.739 12.661 1.00 90.94 498 TRP A N 1
ATOM 3758 C CA . TRP A 1 498 ? -14.368 -2.332 11.506 1.00 90.94 498 TRP A CA 1
ATOM 3759 C C . TRP A 1 498 ? -15.158 -3.480 10.878 1.00 90.94 498 TRP A C 1
ATOM 3761 O O . TRP A 1 498 ? -15.100 -3.639 9.658 1.00 90.94 498 TRP A O 1
ATOM 3771 N N . VAL A 1 499 ? -15.947 -4.233 11.656 1.00 87.62 499 VAL A N 1
ATOM 3772 C CA . VAL A 1 499 ? -16.874 -5.237 11.097 1.00 87.62 499 VAL A CA 1
ATOM 3773 C C . VAL A 1 499 ? -17.922 -4.580 10.202 1.00 87.62 499 VAL A C 1
ATOM 3775 O O . VAL A 1 499 ? -18.260 -5.113 9.147 1.00 87.62 499 VAL A O 1
ATOM 3778 N N . LEU A 1 500 ? -18.392 -3.391 10.572 1.00 90.25 500 LEU A N 1
ATOM 3779 C CA . LEU A 1 500 ? -19.252 -2.575 9.725 1.00 90.25 500 LEU A CA 1
ATOM 3780 C C . LEU A 1 500 ? -18.482 -1.963 8.537 1.00 90.25 500 LEU A C 1
ATOM 3782 O O . LEU A 1 500 ? -18.880 -2.141 7.385 1.00 90.25 500 LEU A O 1
ATOM 3786 N N . LEU A 1 501 ? -17.377 -1.260 8.787 1.00 88.81 501 LEU A N 1
ATOM 3787 C CA . LEU A 1 501 ? -16.716 -0.438 7.770 1.00 88.81 501 LEU A CA 1
ATOM 3788 C C . LEU A 1 501 ? -15.903 -1.249 6.752 1.00 88.81 501 LEU A C 1
ATOM 3790 O O . LEU A 1 501 ? -16.149 -1.157 5.548 1.00 88.81 501 LEU A O 1
ATOM 3794 N N . THR A 1 502 ? -14.976 -2.076 7.231 1.00 83.38 502 THR A N 1
ATOM 3795 C CA . THR A 1 502 ? -14.141 -2.941 6.387 1.00 83.38 502 THR A CA 1
ATOM 3796 C C . THR A 1 502 ? -14.877 -4.243 6.067 1.00 83.38 502 THR A C 1
ATOM 3798 O O . THR A 1 502 ? -14.890 -4.692 4.921 1.00 83.38 502 THR A O 1
ATOM 3801 N N . GLY A 1 503 ? -15.536 -4.837 7.068 1.00 78.94 503 GLY A N 1
ATOM 3802 C CA . GLY A 1 503 ? -16.204 -6.135 6.967 1.00 78.94 503 GLY A CA 1
ATOM 3803 C C . GLY A 1 503 ? -17.456 -6.146 6.088 1.00 78.94 503 GLY A C 1
ATOM 3804 O O . GLY A 1 503 ? -17.681 -7.140 5.392 1.00 78.94 503 GLY A O 1
ATOM 3805 N N . LEU A 1 504 ? -18.234 -5.054 6.057 1.00 80.06 504 LEU A N 1
ATOM 3806 C CA . LEU A 1 504 ? -19.398 -4.891 5.171 1.00 80.06 504 LEU A CA 1
ATOM 3807 C C . LEU A 1 504 ? -19.158 -3.859 4.074 1.00 80.06 504 LEU A C 1
ATOM 3809 O O . LEU A 1 504 ? -19.340 -4.203 2.911 1.00 80.06 504 LEU A O 1
ATOM 3813 N N . GLY A 1 505 ? -18.711 -2.648 4.418 1.00 78.25 505 GLY A N 1
ATOM 3814 C CA . GLY A 1 505 ? -18.467 -1.570 3.453 1.00 78.25 505 GLY A CA 1
ATOM 3815 C C . GLY A 1 505 ? -17.254 -1.765 2.538 1.00 78.25 505 GLY A C 1
ATOM 3816 O O . GLY A 1 505 ? -17.143 -1.061 1.540 1.00 78.25 505 GLY A O 1
ATOM 3817 N N . GLY A 1 506 ? -16.346 -2.698 2.850 1.00 75.62 506 GLY A N 1
ATOM 3818 C CA . GLY A 1 506 ? -15.145 -2.980 2.049 1.00 75.62 506 GLY A CA 1
ATOM 3819 C C . GLY A 1 506 ? -14.066 -1.892 2.108 1.00 75.62 506 GLY A C 1
ATOM 3820 O O . GLY A 1 506 ? -13.048 -2.002 1.430 1.00 75.62 506 GLY A O 1
ATOM 3821 N N . MET A 1 507 ? -14.268 -0.850 2.916 1.00 83.06 507 MET A N 1
ATOM 3822 C CA . MET A 1 507 ? -13.370 0.296 3.031 1.00 83.06 507 MET A CA 1
ATOM 3823 C C . MET A 1 507 ? -12.407 0.097 4.201 1.00 83.06 507 MET A C 1
ATOM 3825 O O . MET A 1 507 ? -12.845 -0.086 5.333 1.00 83.06 507 MET A O 1
ATOM 3829 N N . VAL A 1 508 ? -11.099 0.185 3.956 1.00 82.38 508 VAL A N 1
ATOM 3830 C CA . VAL A 1 508 ? -10.110 0.255 5.042 1.00 82.38 508 VAL A CA 1
ATOM 3831 C C . VAL A 1 508 ? -10.048 1.692 5.557 1.00 82.38 508 VAL A C 1
ATOM 3833 O O . VAL A 1 508 ? -9.798 2.618 4.789 1.00 82.38 508 VAL A O 1
ATOM 3836 N N . SER A 1 509 ? -10.250 1.867 6.863 1.00 88.62 509 SER A N 1
ATOM 3837 C CA . SER A 1 509 ? -10.021 3.127 7.575 1.00 88.62 509 SER A CA 1
ATOM 3838 C C . SER A 1 509 ? -9.119 2.892 8.772 1.00 88.62 509 SER A C 1
ATOM 3840 O O . SER A 1 509 ? -9.302 1.933 9.529 1.00 88.62 509 SER A O 1
ATOM 3842 N N . LEU A 1 510 ? -8.169 3.804 8.934 1.00 89.69 510 LEU A N 1
ATOM 3843 C CA . LEU A 1 510 ? -7.128 3.788 9.955 1.00 89.69 510 LEU A CA 1
ATOM 3844 C C . LEU A 1 510 ? -7.404 4.833 11.060 1.00 89.69 510 LEU A C 1
ATOM 3846 O O . LEU A 1 510 ? -6.541 5.112 11.881 1.00 89.69 510 LEU A O 1
ATOM 3850 N N . ALA A 1 511 ? -8.624 5.394 11.094 1.00 93.44 511 ALA A N 1
ATOM 3851 C CA . ALA A 1 511 ? -9.028 6.478 11.998 1.00 93.44 511 ALA A CA 1
ATOM 3852 C C . ALA A 1 511 ? -9.859 6.058 13.230 1.00 93.44 511 ALA A C 1
ATOM 3854 O O . ALA A 1 511 ? -10.225 6.924 14.021 1.00 93.44 511 ALA A O 1
ATOM 3855 N N . GLN A 1 512 ? -10.161 4.768 13.439 1.00 94.62 512 GLN A N 1
ATOM 3856 C CA . GLN A 1 512 ? -11.067 4.354 14.532 1.00 94.62 512 GLN A CA 1
ATOM 3857 C C . GLN A 1 512 ? -10.562 4.762 15.932 1.00 94.62 512 GLN A C 1
ATOM 3859 O O . GLN A 1 512 ? -11.367 5.152 16.775 1.00 94.62 512 GLN A O 1
ATOM 3864 N N . ALA A 1 513 ? -9.243 4.762 16.166 1.00 93.69 513 ALA A N 1
ATOM 3865 C CA . ALA A 1 513 ? -8.650 5.246 17.419 1.00 93.69 513 ALA A CA 1
ATOM 3866 C C . ALA A 1 513 ? -8.900 6.750 17.660 1.00 93.69 513 ALA A C 1
ATOM 3868 O O . ALA A 1 513 ? -9.178 7.158 18.785 1.00 93.69 513 ALA A O 1
ATOM 3869 N N . ALA A 1 514 ? -8.916 7.569 16.602 1.00 95.06 514 ALA A N 1
ATOM 3870 C CA . ALA A 1 514 ? -9.282 8.978 16.718 1.00 95.06 514 ALA A CA 1
ATOM 3871 C C . ALA A 1 514 ? -10.769 9.154 17.078 1.00 95.06 514 ALA A C 1
ATOM 3873 O O . ALA A 1 514 ? -11.096 10.038 17.861 1.00 95.06 514 ALA A O 1
ATOM 3874 N N . PHE A 1 515 ? -11.677 8.300 16.589 1.00 96.06 515 PHE A N 1
ATOM 3875 C CA . PHE A 1 515 ? -13.097 8.359 16.980 1.00 96.06 515 PHE A CA 1
ATOM 3876 C C . PHE A 1 515 ? -13.329 7.896 18.427 1.00 96.06 515 PHE A C 1
ATOM 3878 O O . PHE A 1 515 ? -14.152 8.488 19.123 1.00 96.06 515 PHE A O 1
ATOM 3885 N N . VAL A 1 516 ? -12.555 6.909 18.898 1.00 96.06 516 VAL A N 1
ATOM 3886 C CA . VAL A 1 516 ? -12.488 6.503 20.314 1.00 96.06 516 VAL A CA 1
ATOM 3887 C C . VAL A 1 516 ? -12.073 7.682 21.201 1.00 96.06 516 VAL A C 1
ATOM 3889 O O . VAL A 1 516 ? -12.839 8.069 22.085 1.00 96.06 516 VAL A O 1
ATOM 3892 N N . THR A 1 517 ? -10.915 8.300 20.935 1.00 94.88 517 THR A N 1
ATOM 3893 C CA . THR A 1 517 ? -10.404 9.428 21.737 1.00 94.88 517 THR A CA 1
ATOM 3894 C C . THR A 1 517 ? -11.315 10.654 21.645 1.00 94.88 517 THR A C 1
ATOM 3896 O O . THR A 1 517 ? -11.614 11.261 22.670 1.00 94.88 517 THR A O 1
ATOM 3899 N N . MET A 1 518 ? -11.837 10.984 20.455 1.00 95.44 518 MET A N 1
ATOM 3900 C CA . MET A 1 518 ? -12.770 12.102 20.253 1.00 95.44 518 MET A CA 1
ATOM 3901 C C . MET A 1 518 ? -14.030 11.954 21.116 1.00 95.44 518 MET A C 1
ATOM 3903 O O . MET A 1 518 ? -14.415 12.909 21.792 1.00 95.44 518 MET A O 1
ATOM 3907 N N . ALA A 1 519 ? -14.666 10.776 21.123 1.00 96.56 519 ALA A N 1
ATOM 3908 C CA . ALA A 1 519 ? -15.872 10.548 21.917 1.00 96.56 519 ALA A CA 1
ATOM 3909 C C . ALA A 1 519 ? -15.584 10.583 23.421 1.00 96.56 519 ALA A C 1
ATOM 3911 O O . ALA A 1 519 ? -16.283 11.277 24.157 1.00 96.56 519 ALA A O 1
ATOM 3912 N N . ALA A 1 520 ? -14.536 9.881 23.863 1.00 94.94 520 ALA A N 1
ATOM 3913 C CA . ALA A 1 520 ? -14.150 9.813 25.266 1.00 94.94 520 ALA A CA 1
ATOM 3914 C C . ALA A 1 520 ? -13.758 11.193 25.821 1.00 94.94 520 ALA A C 1
ATOM 3916 O O . ALA A 1 520 ? -14.329 11.630 26.818 1.00 94.94 520 ALA A O 1
ATOM 3917 N N . MET A 1 521 ? -12.865 11.929 25.148 1.00 93.75 521 MET A N 1
ATOM 3918 C CA . MET A 1 521 ? -12.483 13.282 25.575 1.00 93.75 521 MET A CA 1
ATOM 3919 C C . MET A 1 521 ? -13.665 14.256 25.551 1.00 93.75 521 MET A C 1
ATOM 3921 O O . MET A 1 521 ? -13.759 15.093 26.440 1.00 93.75 521 MET A O 1
ATOM 3925 N N . THR A 1 522 ? -14.598 14.130 24.599 1.00 94.62 522 THR A N 1
ATOM 3926 C CA . THR A 1 522 ? -15.820 14.955 24.590 1.00 94.62 522 THR A CA 1
ATOM 3927 C C . THR A 1 522 ? -16.733 14.625 25.772 1.00 94.62 522 THR A C 1
ATOM 3929 O O . THR A 1 522 ? -17.263 15.538 26.399 1.00 94.62 522 THR A O 1
ATOM 3932 N N . ALA A 1 523 ? -16.899 13.344 26.117 1.00 94.19 523 ALA A N 1
ATOM 3933 C CA . ALA A 1 523 ? -17.691 12.938 27.275 1.00 94.19 523 ALA A CA 1
ATOM 3934 C C . ALA A 1 523 ? -17.073 13.448 28.591 1.00 94.19 523 ALA A C 1
ATOM 3936 O O . ALA A 1 523 ? -17.782 14.051 29.392 1.00 94.19 523 ALA A O 1
ATOM 3937 N N . GLY A 1 524 ? -15.757 13.293 28.781 1.00 92.31 524 GLY A N 1
ATOM 3938 C CA . GLY A 1 524 ? -15.038 13.810 29.954 1.00 92.31 524 GLY A CA 1
ATOM 3939 C C . GLY A 1 524 ? -15.071 15.339 30.070 1.00 92.31 524 GLY A C 1
ATOM 3940 O O . GLY A 1 524 ? -15.378 15.871 31.133 1.00 92.31 524 GLY A O 1
ATOM 3941 N N . LEU A 1 52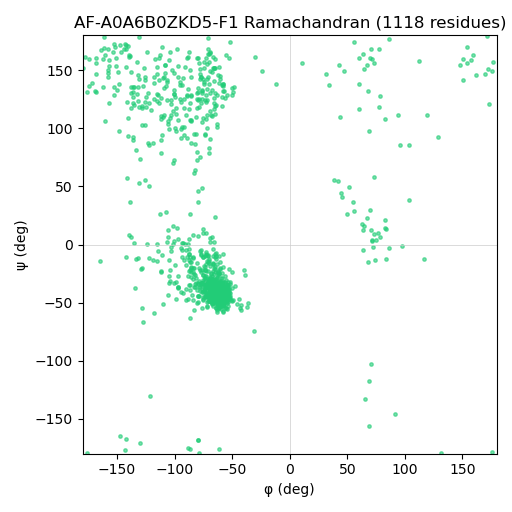5 ? -14.857 16.051 28.958 1.00 91.88 525 LEU A N 1
ATOM 3942 C CA . LEU A 1 525 ? -14.996 17.510 28.867 1.00 91.88 525 LEU A CA 1
ATOM 3943 C C . LEU A 1 525 ? -16.386 17.992 29.315 1.00 91.88 525 LEU A C 1
ATOM 3945 O O . LEU A 1 525 ? -16.500 19.036 29.956 1.00 91.88 525 LEU A O 1
ATOM 3949 N N . ILE A 1 526 ? -17.440 17.252 28.959 1.00 92.25 526 ILE A N 1
ATOM 3950 C CA . ILE A 1 526 ? -18.826 17.573 29.316 1.00 92.25 526 ILE A CA 1
ATOM 3951 C C . ILE A 1 526 ? -19.100 17.257 30.790 1.00 92.25 526 ILE A C 1
ATOM 3953 O O . ILE A 1 526 ? -19.656 18.112 31.481 1.00 92.25 526 ILE A O 1
ATOM 3957 N N . LEU A 1 527 ? -18.691 16.079 31.272 1.00 90.44 527 LEU A N 1
ATOM 3958 C CA . LEU A 1 527 ? -18.827 15.669 32.675 1.00 90.44 527 LEU A CA 1
ATOM 3959 C C . LEU A 1 527 ? -18.216 16.718 33.618 1.00 90.44 527 LEU A C 1
ATOM 3961 O O . LEU A 1 527 ? -18.916 17.230 34.489 1.00 90.44 527 LEU A O 1
ATOM 3965 N N . ASP A 1 528 ? -16.956 17.094 33.385 1.00 86.38 528 ASP A N 1
ATOM 3966 C CA . ASP A 1 528 ? -16.208 18.027 34.238 1.00 86.38 528 ASP A CA 1
ATOM 3967 C C . ASP A 1 528 ? -16.696 19.483 34.104 1.00 86.38 528 ASP A C 1
ATOM 3969 O O . ASP A 1 528 ? -17.071 20.108 35.095 1.00 86.38 528 ASP A O 1
ATOM 3973 N N . LYS A 1 529 ? -16.772 20.040 32.881 1.00 85.19 529 LYS A N 1
ATOM 3974 C CA . LYS A 1 529 ? -17.095 21.473 32.705 1.00 85.19 529 LYS A CA 1
ATOM 3975 C C . LYS A 1 529 ? -18.573 21.827 32.851 1.00 85.19 529 LYS A C 1
ATOM 3977 O O . LYS A 1 529 ? -18.877 23.001 33.051 1.00 85.19 529 LYS A O 1
ATOM 3982 N N . THR A 1 530 ? -19.496 20.877 32.671 1.00 83.56 530 THR A N 1
ATOM 3983 C CA . THR A 1 530 ? -20.945 21.178 32.648 1.00 83.56 530 THR A CA 1
ATOM 3984 C C . THR A 1 530 ? -21.749 20.482 33.741 1.00 83.56 530 THR A C 1
ATOM 3986 O O . THR A 1 530 ? -22.906 20.844 33.942 1.00 83.56 530 THR A O 1
ATOM 3989 N N . GLY A 1 531 ? -21.177 19.489 34.433 1.00 81.75 531 GLY A N 1
ATOM 3990 C CA . GLY A 1 531 ? -21.891 18.701 35.443 1.00 81.75 531 GLY A CA 1
ATOM 3991 C C . GLY A 1 531 ? -23.067 17.884 34.891 1.00 81.75 531 GLY A C 1
ATOM 3992 O O . GLY A 1 531 ? -23.892 17.398 35.665 1.00 81.75 531 GLY A O 1
ATOM 3993 N N . LEU A 1 532 ? -23.186 17.741 33.564 1.00 85.56 532 LEU A N 1
ATOM 3994 C CA . LEU A 1 532 ? -24.223 16.916 32.948 1.00 85.56 532 LEU A CA 1
ATOM 3995 C C . LEU A 1 532 ? -24.006 15.434 33.292 1.00 85.56 532 LEU A C 1
ATOM 3997 O O . LEU A 1 532 ? -22.869 14.961 33.261 1.00 85.56 532 LEU A O 1
ATOM 4001 N N . PRO A 1 533 ? -25.079 14.665 33.558 1.00 88.69 533 PRO A N 1
ATOM 4002 C CA . PRO A 1 533 ? -24.952 13.246 33.858 1.00 88.69 533 PRO A CA 1
ATOM 4003 C C . PRO A 1 533 ? -24.425 12.452 32.654 1.00 88.69 533 PRO A C 1
ATOM 4005 O O . PRO A 1 533 ? -24.530 12.864 31.494 1.00 88.69 533 PRO A O 1
ATOM 4008 N N . PHE A 1 534 ? -23.891 11.264 32.938 1.00 89.62 534 PHE A N 1
ATOM 4009 C CA . PHE A 1 534 ? -23.142 10.457 31.974 1.00 89.62 534 PHE A CA 1
ATOM 4010 C C . PHE A 1 534 ? -23.896 10.108 30.687 1.00 89.62 534 PHE A C 1
ATOM 4012 O O . PHE A 1 534 ? -23.289 10.118 29.623 1.00 89.62 534 PHE A O 1
ATOM 4019 N N . ILE A 1 535 ? -25.202 9.824 30.735 1.00 91.06 535 ILE A N 1
ATOM 4020 C CA . ILE A 1 535 ? -25.950 9.416 29.531 1.00 91.06 535 ILE A CA 1
ATOM 4021 C C . ILE A 1 535 ? -26.007 10.546 28.477 1.00 91.06 535 ILE A C 1
ATOM 4023 O O . ILE A 1 535 ? -25.630 10.287 27.332 1.00 91.06 535 ILE A O 1
ATOM 4027 N N . PRO A 1 536 ? -26.370 11.802 28.813 1.00 91.88 536 PRO A N 1
ATOM 4028 C CA . PRO A 1 536 ? -26.135 12.953 27.939 1.00 91.88 536 PRO A CA 1
ATOM 4029 C C . PRO A 1 536 ? -24.687 13.104 27.446 1.00 91.88 536 PRO A C 1
ATOM 4031 O O . PRO A 1 536 ? -24.484 13.294 26.247 1.00 91.88 536 PRO A O 1
ATOM 4034 N N . ALA A 1 537 ? -23.683 12.982 28.323 1.00 93.00 537 ALA A N 1
ATOM 4035 C CA . ALA A 1 537 ? -22.272 13.133 27.941 1.00 93.00 537 ALA A CA 1
ATOM 4036 C C . ALA A 1 537 ? -21.813 12.063 26.926 1.00 93.00 537 ALA A C 1
ATOM 4038 O O . ALA A 1 537 ? -21.186 12.391 25.916 1.00 93.00 537 ALA A O 1
ATOM 4039 N N . LEU A 1 538 ? -22.204 10.803 27.144 1.00 93.88 538 LEU A N 1
ATOM 4040 C CA . LEU A 1 538 ? -22.027 9.669 26.235 1.00 93.88 538 LEU A CA 1
ATOM 4041 C C . LEU A 1 538 ? -22.690 9.937 24.878 1.00 93.88 538 LEU A C 1
ATOM 4043 O O . LEU A 1 538 ? -22.047 9.775 23.843 1.00 93.88 538 LEU A O 1
ATOM 4047 N N . ILE A 1 539 ? -23.954 10.377 24.866 1.00 95.75 539 ILE A N 1
ATOM 4048 C CA . ILE A 1 539 ? -24.697 10.659 23.627 1.00 95.75 539 ILE A CA 1
ATOM 4049 C C . ILE A 1 539 ? -24.018 11.776 22.823 1.00 95.75 539 ILE A C 1
ATOM 4051 O O . ILE A 1 539 ? -23.815 11.616 21.619 1.00 95.75 539 ILE A O 1
ATOM 4055 N N . VAL A 1 540 ? -23.621 12.880 23.465 1.00 96.12 540 VAL A N 1
ATOM 4056 C CA . VAL A 1 540 ? -22.949 13.991 22.771 1.00 96.12 540 VAL A CA 1
ATOM 4057 C C . VAL A 1 540 ? -21.561 13.575 22.279 1.00 96.12 540 VAL A C 1
ATOM 4059 O O . VAL A 1 540 ? -21.245 13.829 21.118 1.00 96.12 540 VAL A O 1
ATOM 4062 N N . GLY A 1 541 ? -20.757 12.879 23.090 1.00 95.81 541 GLY A N 1
ATOM 4063 C CA . GLY A 1 541 ? -19.442 12.380 22.670 1.00 95.81 541 GLY A CA 1
ATOM 4064 C C . GLY A 1 541 ? -19.520 11.429 21.472 1.00 95.81 541 GLY A C 1
ATOM 4065 O O . GLY A 1 541 ? -18.772 11.579 20.504 1.00 95.81 541 GLY A O 1
ATOM 4066 N N . VAL A 1 542 ? -20.493 10.514 21.480 1.00 97.44 542 VAL A N 1
ATOM 4067 C CA . VAL A 1 542 ? -20.791 9.625 20.349 1.00 97.44 542 VAL A CA 1
ATOM 4068 C C . VAL A 1 542 ? -21.186 10.424 19.107 1.00 97.44 542 VAL A C 1
ATOM 4070 O O . VAL A 1 542 ? -20.597 10.215 18.047 1.00 97.44 542 VAL A O 1
ATOM 4073 N N . ILE A 1 543 ? -22.123 11.373 19.218 1.00 97.50 543 ILE A N 1
ATOM 4074 C CA . ILE A 1 543 ? -22.551 12.218 18.090 1.00 97.50 543 ILE A CA 1
ATOM 4075 C C . ILE A 1 543 ? -21.371 13.014 17.516 1.00 97.50 543 ILE A C 1
ATOM 4077 O O . ILE A 1 543 ? -21.213 13.050 16.297 1.00 97.50 543 ILE A O 1
ATOM 4081 N N . VAL A 1 544 ? -20.510 13.594 18.357 1.00 96.69 544 VAL A N 1
ATOM 4082 C CA . VAL A 1 544 ? -19.325 14.349 17.917 1.00 96.69 544 VAL A CA 1
ATOM 4083 C C . VAL A 1 544 ? -18.322 13.450 17.187 1.00 96.69 544 VAL A C 1
ATOM 4085 O O . VAL A 1 544 ? -17.817 13.848 16.138 1.00 96.69 544 VAL A O 1
ATOM 4088 N N . ALA A 1 545 ? -18.097 12.212 17.638 1.00 96.12 545 ALA A N 1
ATOM 4089 C CA . ALA A 1 545 ? -17.298 11.241 16.885 1.00 96.12 545 ALA A CA 1
ATOM 4090 C C . ALA A 1 545 ? -17.953 10.837 15.548 1.00 96.12 545 ALA A C 1
ATOM 4092 O O . ALA A 1 545 ? -17.258 10.704 14.541 1.00 96.12 545 ALA A O 1
ATOM 4093 N N . GLY A 1 546 ? -19.284 10.719 15.493 1.00 96.06 546 GLY A N 1
ATOM 4094 C CA . GLY A 1 546 ? -20.032 10.514 14.246 1.00 96.06 546 GLY A CA 1
ATOM 4095 C C . GLY A 1 546 ? -19.900 11.679 13.256 1.00 96.06 546 GLY A C 1
ATOM 4096 O O . GLY A 1 546 ? -19.680 11.455 12.064 1.00 96.06 546 GLY A O 1
ATOM 4097 N N . VAL A 1 547 ? -19.971 12.922 13.746 1.00 95.56 547 VAL A N 1
ATOM 4098 C CA . VAL A 1 547 ? -19.750 14.150 12.961 1.00 95.56 547 VAL A CA 1
ATOM 4099 C C . VAL A 1 547 ? -18.305 14.235 12.475 1.00 95.56 547 VAL A C 1
ATOM 4101 O O . VAL A 1 547 ? -18.090 14.486 11.290 1.00 95.56 547 VAL A O 1
ATOM 4104 N N . LEU A 1 548 ? -17.316 13.945 13.331 1.00 93.19 548 LEU A N 1
ATOM 4105 C CA . LEU A 1 548 ? -15.919 13.836 12.908 1.00 93.19 548 LEU A CA 1
ATOM 4106 C C . LEU A 1 548 ? -15.781 12.773 11.808 1.00 93.19 548 LEU A C 1
ATOM 4108 O O . LEU A 1 548 ? -15.187 13.056 10.774 1.00 93.19 548 LEU A O 1
ATOM 4112 N N . GLY A 1 549 ?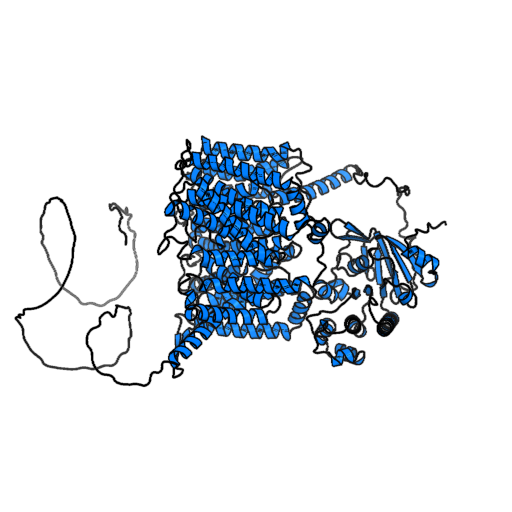 -16.413 11.605 11.965 1.00 91.81 549 GLY A N 1
ATOM 4113 C CA . GLY A 1 549 ? -16.496 10.556 10.945 1.00 91.81 549 GLY A CA 1
ATOM 4114 C C . GLY A 1 549 ? -17.024 11.050 9.591 1.00 91.81 549 GLY A C 1
ATOM 4115 O O . GLY A 1 549 ? -16.427 10.760 8.555 1.00 91.81 549 GLY A O 1
ATOM 4116 N N . VAL A 1 550 ? -18.098 11.848 9.583 1.00 92.81 550 VAL A N 1
ATOM 4117 C CA . VAL A 1 550 ? -18.624 12.505 8.370 1.00 92.81 550 VAL A CA 1
ATOM 4118 C C . VAL A 1 550 ? -17.602 13.476 7.768 1.00 92.81 550 VAL A C 1
ATOM 4120 O O . VAL A 1 550 ? -17.392 13.459 6.555 1.00 92.81 550 VAL A O 1
ATOM 4123 N N . VAL A 1 551 ? -16.927 14.279 8.596 1.00 90.12 551 VAL A N 1
ATOM 4124 C CA . VAL A 1 551 ? -15.886 15.229 8.163 1.00 90.12 551 VAL A CA 1
ATOM 4125 C C . VAL A 1 551 ? -14.651 14.515 7.595 1.00 90.12 551 VAL A C 1
ATOM 4127 O O . VAL A 1 551 ? -14.091 14.997 6.614 1.00 90.12 551 VAL A O 1
ATOM 4130 N N . VAL A 1 552 ? -14.264 13.344 8.119 1.00 85.94 552 VAL A N 1
ATOM 4131 C CA . VAL A 1 552 ? -13.207 12.493 7.527 1.00 85.94 552 VAL A CA 1
ATOM 4132 C C . VAL A 1 552 ? -13.648 11.954 6.168 1.00 85.94 552 VAL A C 1
ATOM 4134 O O . VAL A 1 552 ? -12.887 11.960 5.199 1.00 85.94 552 VAL A O 1
ATOM 4137 N N . ALA A 1 553 ? -14.886 11.468 6.096 1.00 85.56 553 ALA A N 1
ATOM 4138 C CA . ALA A 1 553 ? -15.403 10.771 4.933 1.00 85.56 553 ALA A CA 1
ATOM 4139 C C . ALA A 1 553 ? -15.625 11.705 3.734 1.00 85.56 553 ALA A C 1
ATOM 4141 O O . ALA A 1 553 ? -15.225 11.362 2.629 1.00 85.56 553 ALA A O 1
ATOM 4142 N N . LEU A 1 554 ? -16.219 12.888 3.906 1.00 86.44 554 LEU A N 1
ATOM 4143 C CA . LEU A 1 554 ? -16.542 13.794 2.790 1.00 86.44 554 LEU A CA 1
ATOM 4144 C C . LEU A 1 554 ? -15.380 14.071 1.800 1.00 86.44 554 LEU A C 1
ATOM 4146 O O . LEU A 1 554 ? -15.612 13.947 0.591 1.00 86.44 554 LEU A O 1
ATOM 4150 N N . PRO A 1 555 ? -14.146 14.403 2.237 1.00 80.19 555 PRO A N 1
ATOM 4151 C CA . PRO A 1 555 ? -12.994 14.494 1.342 1.00 80.19 555 PRO A CA 1
ATOM 4152 C C . PRO A 1 555 ? -12.507 13.108 0.888 1.00 80.19 555 PRO A C 1
ATOM 4154 O O . PRO A 1 555 ? -12.268 12.899 -0.303 1.00 80.19 555 PRO A O 1
ATOM 4157 N N . ALA A 1 556 ? -12.390 12.144 1.807 1.00 75.75 556 ALA A N 1
ATOM 4158 C CA . ALA A 1 556 ? -11.756 10.856 1.536 1.00 75.75 556 ALA A CA 1
ATOM 4159 C C . ALA A 1 556 ? -12.593 9.915 0.645 1.00 75.75 556 ALA A C 1
ATOM 4161 O O . ALA A 1 556 ? -12.031 9.076 -0.047 1.00 75.75 556 ALA A O 1
ATOM 4162 N N . LEU A 1 557 ? -13.917 10.074 0.571 1.00 72.19 557 LEU A N 1
ATOM 4163 C CA . LEU A 1 557 ? -14.808 9.285 -0.295 1.00 72.19 557 LEU A CA 1
ATOM 4164 C C . LEU A 1 557 ? -14.661 9.599 -1.792 1.00 72.19 557 LEU A C 1
ATOM 4166 O O . LEU A 1 557 ? -15.204 8.872 -2.623 1.00 72.19 557 LEU A O 1
ATOM 4170 N N . ARG A 1 558 ? -13.903 10.644 -2.149 1.00 73.44 558 ARG A N 1
ATOM 4171 C CA . ARG A 1 558 ? -13.425 10.878 -3.524 1.00 73.44 558 ARG A CA 1
ATOM 4172 C C . ARG A 1 558 ? -12.236 9.977 -3.893 1.00 73.44 558 ARG A C 1
ATOM 4174 O O . ARG A 1 558 ? -11.775 10.010 -5.031 1.00 73.44 558 ARG A O 1
ATOM 4181 N N . LEU A 1 559 ? -11.734 9.193 -2.938 1.00 71.44 559 LEU A N 1
ATOM 4182 C CA . LEU A 1 559 ? -10.611 8.274 -3.065 1.00 71.44 559 LEU A CA 1
ATOM 4183 C C . LEU A 1 559 ? -11.140 6.831 -3.026 1.00 71.44 559 LEU A C 1
ATOM 4185 O O . LEU A 1 559 ? -11.964 6.479 -2.183 1.00 71.44 559 LEU A O 1
ATOM 4189 N N . GLY A 1 560 ? -10.655 5.982 -3.933 1.00 65.38 560 GLY A N 1
ATOM 4190 C CA . GLY A 1 560 ? -10.947 4.544 -3.944 1.00 65.38 560 GLY A CA 1
ATOM 4191 C C . GLY A 1 560 ? -9.742 3.725 -3.486 1.00 65.38 560 GLY A C 1
ATOM 4192 O O . GLY A 1 560 ? -8.616 4.046 -3.870 1.00 65.38 560 GLY A O 1
ATOM 4193 N N . GLY A 1 561 ? -9.976 2.671 -2.698 1.00 73.94 561 GLY A N 1
ATOM 4194 C CA . GLY A 1 561 ? -8.939 1.729 -2.260 1.00 73.94 561 GLY A CA 1
ATOM 4195 C C . GLY A 1 561 ? -7.888 2.356 -1.337 1.00 73.94 561 GLY A C 1
ATOM 4196 O O . GLY A 1 561 ? -8.222 3.065 -0.389 1.00 73.94 561 GLY A O 1
ATOM 4197 N N . LEU A 1 562 ? -6.609 2.103 -1.625 1.00 81.25 562 LEU A N 1
ATOM 4198 C CA . LEU A 1 562 ? -5.453 2.600 -0.860 1.00 81.25 562 LEU A CA 1
ATOM 4199 C C . LEU A 1 562 ? -5.530 4.082 -0.406 1.00 81.25 562 LEU A C 1
ATOM 4201 O O . LEU A 1 562 ? -5.391 4.331 0.793 1.00 81.25 562 LEU A O 1
ATOM 4205 N N . PRO A 1 563 ? -5.717 5.084 -1.292 1.00 84.94 563 PRO A N 1
ATOM 4206 C CA . PRO A 1 563 ? -5.693 6.493 -0.894 1.00 84.94 563 PRO A CA 1
ATOM 4207 C C . PRO A 1 563 ? -6.790 6.883 0.113 1.00 84.94 563 PRO A C 1
ATOM 4209 O O . PRO A 1 563 ? -6.564 7.802 0.894 1.00 84.94 563 PRO A O 1
ATOM 4212 N N . LEU A 1 564 ? -7.924 6.169 0.179 1.00 85.00 564 LEU A N 1
ATOM 4213 C CA . LEU A 1 564 ? -8.912 6.349 1.256 1.00 85.00 564 LEU A CA 1
ATOM 4214 C C . LEU A 1 564 ? -8.298 5.978 2.616 1.00 85.00 564 LEU A C 1
ATOM 4216 O O . LEU A 1 564 ? -8.354 6.777 3.550 1.00 85.00 564 LEU A O 1
ATOM 4220 N N . ALA A 1 565 ? -7.636 4.821 2.714 1.00 87.69 565 ALA A N 1
ATOM 4221 C CA . ALA A 1 565 ? -6.961 4.402 3.942 1.00 87.69 565 ALA A CA 1
ATOM 4222 C C . ALA A 1 565 ? -5.878 5.413 4.365 1.00 87.69 565 ALA A C 1
ATOM 4224 O O . ALA A 1 565 ? -5.859 5.842 5.520 1.00 87.69 565 ALA A O 1
ATOM 4225 N N . LEU A 1 566 ? -5.041 5.872 3.425 1.00 91.12 566 LEU A N 1
ATOM 4226 C CA . LEU A 1 566 ? -3.996 6.869 3.701 1.00 91.12 566 LEU A CA 1
ATOM 4227 C C . LEU A 1 566 ? -4.564 8.236 4.127 1.00 91.12 566 LEU A C 1
ATOM 4229 O O . LEU A 1 566 ? -4.005 8.866 5.022 1.00 91.12 566 LEU A O 1
ATOM 4233 N N . ALA A 1 567 ? -5.692 8.679 3.563 1.00 91.38 567 ALA A N 1
ATOM 4234 C CA . ALA A 1 567 ? -6.354 9.916 3.987 1.00 91.38 567 ALA A CA 1
ATOM 4235 C C . ALA A 1 567 ? -6.953 9.803 5.399 1.00 91.38 567 ALA A C 1
ATOM 4237 O O . ALA A 1 567 ? -6.844 10.740 6.189 1.00 91.38 567 ALA A O 1
ATOM 4238 N N . THR A 1 568 ? -7.534 8.649 5.755 1.00 92.81 568 THR A N 1
ATOM 4239 C CA . THR A 1 568 ? -8.019 8.419 7.130 1.00 92.81 568 THR A CA 1
ATOM 4240 C C . THR A 1 568 ? -6.875 8.376 8.144 1.00 92.81 568 THR A C 1
ATOM 4242 O O . THR A 1 568 ? -7.018 8.923 9.231 1.00 92.81 568 THR A O 1
ATOM 4245 N N . LEU A 1 569 ? -5.720 7.809 7.774 1.00 93.31 569 LEU A N 1
ATOM 4246 C CA . LEU A 1 569 ? -4.507 7.806 8.598 1.00 93.31 569 LEU A CA 1
ATOM 4247 C C . LEU A 1 569 ? -3.947 9.217 8.803 1.00 93.31 569 LEU A C 1
ATOM 4249 O O . LEU A 1 569 ? -3.601 9.589 9.921 1.00 93.31 569 LEU A O 1
ATOM 4253 N N . ALA A 1 570 ? -3.898 10.013 7.731 1.00 94.25 570 ALA A N 1
ATOM 4254 C CA . ALA A 1 570 ? -3.477 11.405 7.791 1.00 94.25 570 ALA A CA 1
ATOM 4255 C C . ALA A 1 570 ? -4.346 12.209 8.768 1.00 94.25 570 ALA A C 1
ATOM 4257 O O . ALA A 1 570 ? -3.821 12.875 9.659 1.00 94.25 570 ALA A O 1
ATOM 4258 N N . LEU A 1 571 ? -5.675 12.091 8.666 1.00 92.44 571 LEU A N 1
ATOM 4259 C CA . LEU A 1 571 ? -6.565 12.802 9.580 1.00 92.44 571 LEU A CA 1
ATOM 4260 C C . LEU A 1 571 ? -6.521 12.248 11.016 1.00 92.44 571 LEU A C 1
ATOM 4262 O O . LEU A 1 571 ? -6.716 13.013 11.958 1.00 92.44 571 LEU A O 1
ATOM 4266 N N . ALA A 1 572 ? -6.238 10.957 11.211 1.00 93.38 572 ALA A N 1
ATOM 4267 C CA . ALA A 1 572 ? -6.049 10.384 12.543 1.00 93.38 572 ALA A CA 1
ATOM 4268 C C . ALA A 1 572 ? -4.854 11.033 13.261 1.00 93.38 572 ALA A C 1
ATOM 4270 O O . ALA A 1 572 ? -5.025 11.570 14.355 1.00 93.38 572 ALA A O 1
ATOM 4271 N N . PHE A 1 573 ? -3.696 11.123 12.595 1.00 94.31 573 PHE A N 1
ATOM 4272 C CA . PHE A 1 573 ? -2.534 11.839 13.129 1.00 94.31 573 PHE A CA 1
ATOM 4273 C C . PHE A 1 573 ? -2.774 13.348 13.284 1.00 94.31 573 PHE A C 1
ATOM 4275 O O . PHE A 1 573 ? -2.336 13.924 14.274 1.00 94.31 573 PHE A O 1
ATOM 4282 N N . MET A 1 574 ? -3.508 14.006 12.377 1.00 93.06 574 MET A N 1
ATOM 4283 C CA . MET A 1 574 ? -3.914 15.408 12.582 1.00 93.06 574 MET A CA 1
ATOM 4284 C C . MET A 1 574 ? -4.830 15.575 13.807 1.00 93.06 574 MET A C 1
ATOM 4286 O O . MET A 1 574 ? -4.732 16.574 14.517 1.00 93.06 574 MET A O 1
ATOM 4290 N N . SER A 1 575 ? -5.700 14.601 14.086 1.00 92.44 575 SER A N 1
ATOM 4291 C CA . SER A 1 575 ? -6.578 14.628 15.262 1.00 92.44 575 SER A CA 1
ATOM 4292 C C . SER A 1 575 ? -5.768 14.443 16.549 1.00 92.44 575 SER A C 1
ATOM 4294 O O . SER A 1 575 ? -5.862 15.268 17.453 1.00 92.44 575 SER A O 1
ATOM 4296 N N . GLU A 1 576 ? -4.896 13.430 16.582 1.00 91.31 576 GLU A N 1
ATOM 4297 C CA . GLU A 1 576 ? -3.957 13.151 17.677 1.00 91.31 576 GLU A CA 1
ATOM 4298 C C . GLU A 1 576 ? -3.048 14.351 17.986 1.00 91.31 576 GLU A C 1
ATOM 4300 O O . GLU A 1 576 ? -2.902 14.737 19.143 1.00 91.31 576 GLU A O 1
ATOM 4305 N N . ARG A 1 577 ? -2.445 14.957 16.955 1.00 90.62 577 ARG A N 1
ATOM 4306 C CA . ARG A 1 577 ? -1.402 15.984 17.112 1.00 90.62 577 ARG A CA 1
ATOM 4307 C C . ARG A 1 577 ? -1.908 17.416 17.196 1.00 90.62 577 ARG A C 1
ATOM 4309 O O . ARG A 1 577 ? -1.135 18.262 17.620 1.00 90.62 577 ARG A O 1
ATOM 4316 N N . VAL A 1 578 ? -3.145 17.703 16.789 1.00 91.38 578 VAL A N 1
ATOM 4317 C CA . VAL A 1 578 ? -3.681 19.077 16.772 1.00 91.38 578 VAL A CA 1
ATOM 4318 C C . VAL A 1 578 ? -5.017 19.170 17.490 1.00 91.38 578 VAL A C 1
ATOM 4320 O O . VAL A 1 578 ? -5.158 19.978 18.401 1.00 91.38 578 VAL A O 1
ATOM 4323 N N . LEU A 1 579 ? -6.004 18.352 17.110 1.00 91.38 579 LEU A N 1
ATOM 4324 C CA . LEU A 1 579 ? -7.364 18.475 17.649 1.00 91.38 579 LEU A CA 1
ATOM 4325 C C . LEU A 1 579 ? -7.424 18.147 19.148 1.00 91.38 579 LEU A C 1
ATOM 4327 O O . LEU A 1 579 ? -8.086 18.858 19.899 1.00 91.38 579 LEU A O 1
ATOM 4331 N N . PHE A 1 580 ? -6.717 17.102 19.586 1.00 90.50 580 PHE A N 1
ATOM 4332 C CA . PHE A 1 580 ? -6.746 16.646 20.979 1.00 90.50 580 PHE A CA 1
ATOM 4333 C C . PHE A 1 580 ? -5.791 17.429 21.900 1.00 90.50 580 PHE A C 1
ATOM 4335 O O . PHE A 1 580 ? -6.061 17.551 23.093 1.00 90.50 580 PHE A O 1
ATOM 4342 N N . GLU A 1 581 ? -4.719 18.021 21.360 1.00 87.44 581 GLU A N 1
ATOM 4343 C CA . GLU A 1 581 ? -3.804 18.916 22.094 1.00 87.44 581 GLU A CA 1
ATOM 4344 C C . GLU A 1 581 ? -4.251 20.395 22.101 1.00 87.44 581 GLU A C 1
ATOM 4346 O O . GLU A 1 581 ? -3.614 21.223 22.758 1.00 87.44 581 GLU A O 1
ATOM 4351 N N . TRP A 1 582 ? -5.342 20.756 21.410 1.00 87.06 582 TRP A N 1
ATOM 4352 C CA . TRP A 1 582 ? -5.821 22.142 21.360 1.00 87.06 582 TRP A CA 1
ATOM 4353 C C . TRP A 1 582 ? -6.285 22.621 22.746 1.00 87.06 582 TRP A C 1
ATOM 4355 O O . TRP A 1 582 ? -7.105 21.988 23.414 1.00 87.06 582 TRP A O 1
ATOM 4365 N N . SER A 1 583 ? -5.798 23.792 23.154 1.00 82.25 583 SER A N 1
ATOM 4366 C CA . SER A 1 583 ? -6.027 24.450 24.449 1.00 82.25 583 SER A CA 1
ATOM 4367 C C . SER A 1 583 ? -7.485 24.584 24.923 1.00 82.25 583 SER A C 1
ATOM 4369 O O . SER A 1 583 ? -7.704 24.690 26.127 1.00 82.25 583 SER A O 1
ATOM 4371 N N . TRP A 1 584 ? -8.488 24.570 24.036 1.00 82.69 584 TRP A N 1
ATOM 4372 C CA . TRP A 1 584 ? -9.906 24.597 24.438 1.00 82.69 584 TRP A CA 1
ATOM 4373 C C . TRP A 1 584 ? -10.460 23.211 24.817 1.00 82.69 584 TRP A C 1
ATOM 4375 O O . TRP A 1 584 ? -11.403 23.116 25.613 1.00 82.69 584 TRP A O 1
ATOM 4385 N N . PHE A 1 585 ? -9.868 22.151 24.255 1.00 86.19 585 PHE A N 1
ATOM 4386 C CA . PHE A 1 585 ? -10.318 20.760 24.344 1.00 86.19 585 PHE A CA 1
ATOM 4387 C C . PHE A 1 585 ? -9.480 19.910 25.315 1.00 86.19 585 PHE A C 1
ATOM 4389 O O . PHE A 1 585 ? -9.968 18.909 25.836 1.00 86.19 585 PHE A O 1
ATOM 4396 N N . LYS A 1 586 ? -8.240 20.319 25.604 1.00 82.25 586 LYS A N 1
ATOM 4397 C CA . LYS A 1 586 ? -7.343 19.691 26.586 1.00 82.25 586 LYS A CA 1
ATOM 4398 C C . LYS A 1 586 ? -7.555 20.233 28.012 1.00 82.25 586 LYS A C 1
ATOM 4400 O O . LYS A 1 586 ? -7.918 21.395 28.187 1.00 82.25 586 LYS A O 1
ATOM 4405 N N . ASN A 1 587 ? -7.307 19.408 29.037 1.00 80.38 587 ASN A N 1
ATOM 4406 C CA . ASN A 1 587 ? -7.441 19.802 30.444 1.00 80.38 587 ASN A CA 1
ATOM 4407 C C . ASN A 1 587 ? -6.119 20.331 31.038 1.00 80.38 587 ASN A C 1
ATOM 4409 O O . ASN A 1 587 ? -5.285 19.573 31.531 1.00 80.38 587 ASN A O 1
ATOM 4413 N N . GLY A 1 588 ? -5.925 21.651 31.010 1.00 67.94 588 GLY A N 1
ATOM 4414 C CA . GLY A 1 588 ? -4.786 22.307 31.662 1.00 67.94 588 GLY A CA 1
ATOM 4415 C C . GLY A 1 588 ? -3.420 22.027 31.014 1.00 67.94 588 GLY A C 1
ATOM 4416 O O . GLY A 1 588 ? -3.312 21.750 29.819 1.00 67.94 588 GLY A O 1
ATOM 4417 N N . GLN A 1 589 ? -2.348 22.160 31.804 1.00 55.75 589 GLN A N 1
ATOM 4418 C CA . GLN A 1 589 ? -0.968 21.941 31.353 1.00 55.75 589 GLN A CA 1
ATOM 4419 C C . GLN A 1 589 ? -0.466 20.531 31.710 1.00 55.75 589 GLN A C 1
ATOM 4421 O O . GLN A 1 589 ? -0.754 20.009 32.784 1.00 55.75 589 GLN A O 1
ATOM 4426 N N . GLY A 1 590 ? 0.343 19.940 30.824 1.00 59.47 590 GLY A N 1
ATOM 4427 C CA . GLY A 1 590 ? 0.951 18.617 31.017 1.00 59.47 590 GLY A CA 1
ATOM 4428 C C . GLY A 1 590 ? 0.109 17.471 30.451 1.00 59.47 590 GLY A C 1
ATOM 4429 O O . GLY A 1 590 ? -0.539 17.628 29.415 1.00 59.47 590 GLY A O 1
ATOM 4430 N N . SER A 1 591 ? 0.146 16.316 31.119 1.00 60.91 591 SER A N 1
ATOM 4431 C CA . SER A 1 591 ? -0.568 15.087 30.725 1.00 60.91 591 SER A CA 1
ATOM 4432 C C . SER A 1 591 ? -1.893 14.886 31.471 1.00 60.91 591 SER A C 1
ATOM 4434 O O . SER A 1 591 ? -2.435 13.783 31.454 1.00 60.91 591 SER A O 1
ATOM 4436 N N . LYS A 1 592 ? -2.411 15.917 32.156 1.00 70.44 592 LYS A N 1
ATOM 4437 C CA . LYS A 1 592 ? -3.677 15.812 32.890 1.00 70.44 592 LYS A CA 1
ATOM 4438 C C . LYS A 1 592 ? -4.832 15.589 31.903 1.00 70.44 592 LYS A C 1
ATOM 4440 O O . LYS A 1 592 ? -4.976 16.321 30.923 1.00 70.44 592 LYS A O 1
ATOM 4445 N N . GLY A 1 593 ? -5.605 14.534 32.142 1.00 83.00 593 GLY A N 1
ATOM 4446 C CA . GLY A 1 593 ? -6.735 14.141 31.307 1.00 83.00 593 GLY A CA 1
ATOM 4447 C C . GLY A 1 593 ? -8.042 14.834 31.686 1.00 83.00 593 GLY A C 1
ATOM 4448 O O . GLY A 1 593 ? -8.086 15.672 32.588 1.00 83.00 593 GLY A O 1
ATOM 4449 N N . TRP A 1 594 ? -9.121 14.443 31.013 1.00 88.44 594 TRP A N 1
ATOM 4450 C CA . TRP A 1 594 ? -10.462 14.561 31.585 1.00 88.44 594 TRP A CA 1
ATOM 4451 C C . TRP A 1 594 ? -10.729 13.318 32.424 1.00 88.44 594 TRP A C 1
ATOM 4453 O O . TRP A 1 594 ? -10.556 12.202 31.931 1.00 88.44 594 TRP A O 1
ATOM 4463 N N . ASP A 1 595 ? -11.140 13.504 33.671 1.00 87.00 595 ASP A N 1
ATOM 4464 C CA . ASP A 1 595 ? -11.522 12.397 34.540 1.00 87.00 595 ASP A CA 1
ATOM 4465 C C . ASP A 1 595 ? -12.956 11.959 34.180 1.00 87.00 595 ASP A C 1
ATOM 4467 O O . ASP A 1 595 ? -13.836 12.786 33.932 1.00 87.00 595 ASP A O 1
ATOM 4471 N N . ILE A 1 596 ? -13.183 10.649 34.071 1.00 86.88 596 ILE A N 1
ATOM 4472 C CA . ILE A 1 596 ? -14.466 10.044 33.687 1.00 86.88 596 ILE A CA 1
ATOM 4473 C C . ILE A 1 596 ? -14.876 9.098 34.818 1.00 86.88 596 ILE A C 1
ATOM 4475 O O . ILE A 1 596 ? -14.524 7.916 34.781 1.00 86.88 596 ILE A O 1
ATOM 4479 N N . PRO A 1 597 ? -15.587 9.601 35.847 1.00 81.88 597 PRO A N 1
ATOM 4480 C CA . PRO A 1 597 ? -16.015 8.774 36.965 1.00 81.88 597 PRO A CA 1
ATOM 4481 C C . PRO A 1 597 ? -16.964 7.666 36.498 1.00 81.88 597 PRO A C 1
ATOM 4483 O O . PRO A 1 597 ? -17.775 7.855 35.585 1.00 81.88 597 PRO A O 1
ATOM 4486 N N . ARG A 1 598 ? -16.876 6.507 37.158 1.00 82.25 598 ARG A N 1
ATOM 4487 C CA . ARG A 1 598 ? -17.802 5.388 36.959 1.00 82.25 598 ARG A CA 1
ATOM 4488 C C . ARG A 1 598 ? -19.214 5.835 37.392 1.00 82.25 598 ARG A C 1
ATOM 4490 O O . ARG A 1 598 ? -19.372 6.277 38.526 1.00 82.25 598 ARG A O 1
ATOM 4497 N N . PRO A 1 599 ? -20.227 5.822 36.505 1.00 75.94 599 PRO A N 1
ATOM 4498 C CA . PRO A 1 599 ? -21.458 6.576 36.739 1.00 75.94 599 PRO A CA 1
ATOM 4499 C C . PRO A 1 599 ? -22.600 5.699 37.262 1.00 75.94 599 PRO A C 1
ATOM 4501 O O . PRO A 1 599 ? -22.970 4.707 36.638 1.00 75.94 599 PRO A O 1
ATOM 4504 N N . GLN A 1 600 ? -23.239 6.117 38.352 1.00 76.31 600 GLN A N 1
ATOM 4505 C CA . GLN A 1 600 ? -24.412 5.432 38.903 1.00 76.31 600 GLN A CA 1
ATOM 4506 C C . GLN A 1 600 ? -25.628 5.605 37.968 1.00 76.31 600 GLN A C 1
ATOM 4508 O O . GLN A 1 600 ? -26.129 6.712 37.757 1.00 76.31 600 GLN A O 1
ATOM 4513 N N . LEU A 1 601 ? -26.108 4.505 37.378 1.00 72.19 601 LEU A N 1
ATOM 4514 C CA . LEU A 1 601 ? -27.233 4.470 36.437 1.00 72.19 601 LEU A CA 1
ATOM 4515 C C . LEU A 1 601 ? -28.519 4.014 37.139 1.00 72.19 601 LEU A C 1
ATOM 4517 O O . LEU A 1 601 ? -29.026 2.910 36.931 1.00 72.19 601 LEU A O 1
ATOM 4521 N N . GLY A 1 602 ? -29.070 4.900 37.970 1.00 71.69 602 GLY A N 1
ATOM 4522 C CA . GLY A 1 602 ? -30.290 4.633 38.733 1.00 71.69 602 GLY A CA 1
ATOM 4523 C C . GLY A 1 602 ? -30.040 3.570 39.810 1.00 71.69 602 GLY A C 1
ATOM 4524 O O . GLY A 1 602 ? -29.239 3.828 40.701 1.00 71.69 602 GLY A O 1
ATOM 4525 N N . PRO A 1 603 ? -30.694 2.391 39.767 1.00 68.12 603 PRO A N 1
ATOM 4526 C CA . PRO A 1 603 ? -30.456 1.319 40.735 1.00 68.12 603 PRO A CA 1
ATOM 4527 C C . PRO A 1 603 ? -29.174 0.508 40.464 1.00 68.12 603 PRO A C 1
ATOM 4529 O O . PRO A 1 603 ? -28.856 -0.378 41.253 1.00 68.12 603 PRO A O 1
ATOM 4532 N N . PHE A 1 604 ? -28.468 0.759 39.354 1.00 71.56 604 PHE A N 1
ATOM 4533 C CA . PHE A 1 604 ? -27.217 0.080 39.015 1.00 71.56 604 PHE A CA 1
ATOM 4534 C C . PHE A 1 604 ? -26.026 0.992 39.296 1.00 71.56 604 PHE A C 1
ATOM 4536 O O . PHE A 1 604 ? -25.818 1.985 38.596 1.00 71.56 604 PHE A O 1
ATOM 4543 N N . ASP A 1 605 ? -25.233 0.637 40.300 1.00 78.00 605 ASP A N 1
ATOM 4544 C CA . ASP A 1 605 ? -23.921 1.236 40.508 1.00 78.00 605 ASP A CA 1
ATOM 4545 C C . ASP A 1 605 ? -22.925 0.657 39.489 1.00 78.00 605 ASP A C 1
ATOM 4547 O O . ASP A 1 605 ? -22.891 -0.553 39.277 1.00 78.00 605 ASP A O 1
ATOM 4551 N N . LEU A 1 606 ? -22.146 1.515 38.828 1.00 80.06 606 LEU A N 1
ATOM 4552 C CA . LEU A 1 606 ? -21.097 1.106 37.886 1.00 80.06 606 LEU A CA 1
ATOM 4553 C C . LEU A 1 606 ? -19.684 1.288 38.451 1.00 80.06 606 LEU A C 1
ATOM 4555 O O . LEU A 1 606 ? -18.720 0.998 37.742 1.00 80.06 606 LEU A O 1
ATOM 4559 N N . GLU A 1 607 ? -19.539 1.744 39.701 1.00 80.38 607 GLU A N 1
ATOM 4560 C CA . GLU A 1 607 ? -18.277 1.612 40.436 1.00 80.38 607 GLU A CA 1
ATOM 4561 C C . GLU A 1 607 ? -17.908 0.122 40.588 1.00 80.38 607 GLU A C 1
ATOM 4563 O O . GLU A 1 607 ? -16.747 -0.248 40.376 1.00 80.38 607 GLU A O 1
ATOM 4568 N N . ASP A 1 608 ? -18.917 -0.733 40.821 1.00 83.62 608 ASP A N 1
ATOM 4569 C CA . ASP A 1 608 ? -18.826 -2.196 40.764 1.00 83.62 608 ASP A CA 1
ATOM 4570 C C . ASP A 1 608 ? -18.545 -2.723 39.343 1.00 83.62 608 ASP A C 1
ATOM 4572 O O . ASP A 1 608 ? -19.322 -2.571 38.394 1.00 83.62 608 ASP A O 1
ATOM 4576 N N . GLU A 1 609 ? -17.439 -3.453 39.227 1.00 79.75 609 GLU A N 1
ATOM 4577 C CA . GLU A 1 609 ? -16.962 -4.029 37.972 1.00 79.75 609 GLU A CA 1
ATOM 4578 C C . GLU A 1 609 ? -17.821 -5.194 37.478 1.00 79.75 609 GLU A C 1
ATOM 4580 O O . GLU A 1 609 ? -17.860 -5.436 36.270 1.00 79.75 609 GLU A O 1
ATOM 4585 N N . LYS A 1 610 ? -18.569 -5.879 38.358 1.00 83.31 610 LYS A N 1
ATOM 4586 C CA . LYS 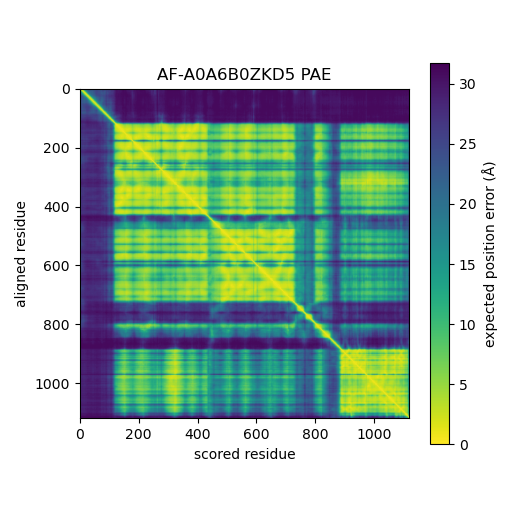A 1 610 ? -19.547 -6.891 37.926 1.00 83.31 610 LYS A CA 1
ATOM 4587 C C . LYS A 1 610 ? -20.702 -6.224 37.191 1.00 83.31 610 LYS A C 1
ATOM 4589 O O . LYS A 1 610 ? -21.007 -6.608 36.063 1.00 83.31 610 LYS A O 1
ATOM 4594 N N . SER A 1 611 ? -21.294 -5.189 37.773 1.00 85.06 611 SER A N 1
ATOM 4595 C CA . SER A 1 611 ? -22.373 -4.407 37.163 1.00 85.06 611 SER A CA 1
ATOM 4596 C C . SER A 1 611 ? -21.942 -3.752 35.842 1.00 85.06 611 SER A C 1
ATOM 4598 O O . SER A 1 611 ? -22.674 -3.834 34.849 1.00 85.06 611 SER A O 1
ATOM 4600 N N . LEU A 1 612 ? -20.716 -3.217 35.767 1.00 85.62 612 LEU A N 1
ATOM 4601 C CA . LEU A 1 612 ? -20.136 -2.705 34.518 1.00 85.62 612 LEU A CA 1
ATOM 4602 C C . LEU A 1 612 ? -19.913 -3.807 33.463 1.00 85.62 612 LEU A C 1
ATOM 4604 O O . LEU A 1 612 ? -20.271 -3.619 32.296 1.00 85.62 612 LEU A O 1
ATOM 4608 N N . ALA A 1 613 ? -19.387 -4.974 33.847 1.00 84.56 613 ALA A N 1
ATOM 4609 C CA . ALA A 1 613 ? -19.210 -6.108 32.936 1.00 84.56 613 ALA A CA 1
ATOM 4610 C C . ALA A 1 613 ? -20.552 -6.620 32.383 1.00 84.56 613 ALA A C 1
ATOM 4612 O O . ALA A 1 613 ? -20.671 -6.882 31.184 1.00 84.56 613 ALA A O 1
ATOM 4613 N N . VAL A 1 614 ? -21.586 -6.712 33.226 1.00 84.88 614 VAL A N 1
ATOM 4614 C CA . VAL A 1 614 ? -22.942 -7.128 32.827 1.00 84.88 614 VAL A CA 1
ATOM 4615 C C . VAL A 1 614 ? -23.556 -6.144 31.831 1.00 84.88 614 VAL A C 1
ATOM 4617 O O . VAL A 1 614 ? -24.072 -6.572 30.793 1.00 84.88 614 VAL A O 1
ATOM 4620 N N . LEU A 1 615 ? -23.443 -4.836 32.087 1.00 87.94 615 LEU A N 1
ATOM 4621 C CA . LEU A 1 615 ? -23.872 -3.803 31.143 1.00 87.94 615 LEU A CA 1
ATOM 4622 C C . LEU A 1 615 ? -23.154 -3.958 29.793 1.00 87.94 615 LEU A C 1
ATOM 4624 O O . LEU A 1 615 ? -23.800 -3.948 28.744 1.00 87.94 615 LEU A O 1
ATOM 4628 N N . LEU A 1 616 ? -21.836 -4.171 29.800 1.00 89.38 616 LEU A N 1
ATOM 4629 C CA . LEU A 1 616 ? -21.056 -4.348 28.576 1.00 89.38 616 LEU A CA 1
ATOM 4630 C C . LEU A 1 616 ? -21.418 -5.623 27.801 1.00 89.38 616 LEU A C 1
ATOM 4632 O O . LEU A 1 616 ? -21.497 -5.563 26.574 1.00 89.38 616 LEU A O 1
ATOM 4636 N N . VAL A 1 617 ? -21.723 -6.745 28.464 1.00 87.62 617 VAL A N 1
ATOM 4637 C CA . VAL A 1 617 ? -22.251 -7.948 27.786 1.00 87.62 617 VAL A CA 1
ATOM 4638 C C . VAL A 1 617 ? -23.572 -7.635 27.074 1.00 87.62 617 VAL A C 1
ATOM 4640 O O . VAL A 1 617 ? -23.733 -7.985 25.901 1.00 87.62 617 VAL A O 1
ATOM 4643 N N . ILE A 1 618 ? -24.500 -6.936 27.737 1.00 88.38 618 ILE A N 1
ATOM 4644 C CA . ILE A 1 618 ? -25.791 -6.540 27.147 1.00 88.38 618 ILE A CA 1
ATOM 4645 C C . ILE A 1 618 ? -25.573 -5.628 25.930 1.00 88.38 618 ILE A C 1
ATOM 4647 O O . ILE A 1 618 ? -26.153 -5.867 24.867 1.00 88.38 618 ILE A O 1
ATOM 4651 N N . LEU A 1 619 ? -24.698 -4.626 26.047 1.00 91.75 619 LEU A N 1
ATOM 4652 C CA . LEU A 1 619 ? -24.382 -3.690 24.964 1.00 91.75 619 LEU A CA 1
ATOM 4653 C C . LEU A 1 619 ? -23.692 -4.373 23.773 1.00 91.75 619 LEU A C 1
ATOM 4655 O O . LEU A 1 619 ? -24.048 -4.100 22.626 1.00 91.75 619 LEU A O 1
ATOM 4659 N N . VAL A 1 620 ? -22.761 -5.300 24.015 1.00 90.38 620 VAL A N 1
ATOM 4660 C CA . VAL A 1 620 ? -22.096 -6.092 22.965 1.00 90.38 620 VAL A CA 1
ATOM 4661 C C . VAL A 1 620 ? -23.096 -6.974 22.213 1.00 90.38 620 VAL A C 1
ATOM 4663 O O . VAL A 1 620 ? -23.059 -7.040 20.979 1.00 90.38 620 VAL A O 1
ATOM 4666 N N . LEU A 1 621 ? -24.027 -7.618 22.925 1.00 87.94 621 LEU A N 1
ATOM 4667 C CA . LEU A 1 621 ? -25.088 -8.421 22.312 1.00 87.94 621 LEU A CA 1
ATOM 4668 C C . LEU A 1 621 ? -26.059 -7.551 21.496 1.00 87.94 621 LEU A C 1
ATOM 4670 O O . LEU A 1 621 ? -26.402 -7.920 20.369 1.00 87.94 621 LEU A O 1
ATOM 4674 N N . ALA A 1 622 ? -26.444 -6.379 22.010 1.00 90.88 622 ALA A N 1
ATOM 4675 C CA . ALA A 1 622 ? -27.296 -5.420 21.306 1.00 90.88 622 ALA A CA 1
ATOM 4676 C C . ALA A 1 622 ? -26.625 -4.864 20.035 1.00 90.88 622 ALA A C 1
ATOM 4678 O O . ALA A 1 622 ? -27.241 -4.853 18.967 1.00 90.88 622 ALA A O 1
ATOM 4679 N N . ALA A 1 623 ? -25.345 -4.483 20.108 1.00 91.69 623 ALA A N 1
ATOM 4680 C CA . ALA A 1 623 ? -24.564 -4.029 18.957 1.00 91.69 623 ALA A CA 1
ATOM 4681 C C . ALA A 1 623 ? -24.412 -5.136 17.897 1.00 91.69 623 ALA A C 1
ATOM 4683 O O . ALA A 1 623 ? -24.656 -4.905 16.710 1.00 91.69 623 ALA A O 1
ATOM 4684 N N . GLY A 1 624 ? -24.092 -6.366 18.315 1.00 88.12 624 GLY A N 1
ATOM 4685 C CA . GLY A 1 624 ? -24.000 -7.521 17.418 1.00 88.12 624 GLY A CA 1
ATOM 4686 C C . GLY A 1 624 ? -25.331 -7.872 16.739 1.00 88.12 624 GLY A C 1
ATOM 4687 O O . GLY A 1 624 ? -25.348 -8.229 15.558 1.00 88.12 624 GLY A O 1
ATOM 4688 N N . TRP A 1 625 ? -26.454 -7.727 17.450 1.00 87.81 625 TRP A N 1
ATOM 4689 C CA . TRP A 1 625 ? -27.808 -7.874 16.903 1.00 87.81 625 TRP A CA 1
ATOM 4690 C C . TRP A 1 625 ? -28.141 -6.766 15.893 1.00 87.81 625 TRP A C 1
ATOM 4692 O O . TRP A 1 625 ? -28.601 -7.067 14.789 1.00 87.81 625 TRP A O 1
ATOM 4702 N N . LEU A 1 626 ? -27.832 -5.506 16.216 1.00 90.19 626 LEU A N 1
ATOM 4703 C CA . LEU A 1 626 ? -28.059 -4.353 15.343 1.00 90.19 626 LEU A CA 1
ATOM 4704 C C . LEU A 1 626 ? -27.273 -4.474 14.029 1.00 90.19 626 LEU A C 1
ATOM 4706 O O . LEU A 1 626 ? -27.861 -4.356 12.954 1.00 90.19 626 LEU A O 1
ATOM 4710 N N . VAL A 1 627 ? -25.975 -4.798 14.095 1.00 88.62 627 VAL A N 1
ATOM 4711 C CA . VAL A 1 627 ? -25.136 -5.030 12.904 1.00 88.62 627 VAL A CA 1
ATOM 4712 C C . VAL A 1 627 ? -25.684 -6.191 12.065 1.00 88.62 627 VAL A C 1
ATOM 4714 O O . VAL A 1 627 ? -25.756 -6.087 10.840 1.00 88.62 627 VAL A O 1
ATOM 4717 N N . ARG A 1 628 ? -26.146 -7.280 12.694 1.00 84.50 628 ARG A N 1
ATOM 4718 C CA . ARG A 1 628 ? -26.732 -8.432 11.984 1.00 84.50 628 ARG A CA 1
ATOM 4719 C C . ARG A 1 628 ? -28.076 -8.120 11.316 1.00 84.50 628 ARG A C 1
ATOM 4721 O O . ARG A 1 628 ? -28.373 -8.674 10.257 1.00 84.50 628 ARG A O 1
ATOM 4728 N N . ASN A 1 629 ? -28.885 -7.243 11.902 1.00 88.50 629 ASN A N 1
ATOM 4729 C CA . ASN A 1 629 ? -30.122 -6.774 11.279 1.00 88.50 629 ASN A CA 1
ATOM 4730 C C . ASN A 1 629 ? -29.834 -5.783 10.145 1.00 88.50 629 ASN A C 1
ATOM 4732 O O . ASN A 1 629 ? -30.437 -5.897 9.077 1.00 88.50 629 ASN A O 1
ATOM 4736 N N . LEU A 1 630 ? -28.846 -4.897 10.311 1.00 89.00 630 LEU A N 1
ATOM 4737 C CA . LEU A 1 630 ? -28.375 -4.014 9.245 1.00 89.00 630 LEU A CA 1
ATOM 4738 C C . LEU A 1 630 ? -27.912 -4.821 8.023 1.00 89.00 630 LEU A C 1
ATOM 4740 O O . LEU A 1 630 ? -28.378 -4.533 6.925 1.00 89.00 630 LEU A O 1
ATOM 4744 N N . GLN A 1 631 ? -27.114 -5.882 8.205 1.00 84.19 631 GLN A N 1
ATOM 4745 C CA . GLN A 1 631 ? -26.698 -6.814 7.137 1.00 84.19 631 GLN A CA 1
ATOM 4746 C C . GLN A 1 631 ? -27.872 -7.386 6.321 1.00 84.19 631 GLN A C 1
ATOM 4748 O O . GLN A 1 631 ? -27.737 -7.626 5.124 1.00 84.19 631 GLN A O 1
ATOM 4753 N N . ARG A 1 632 ? -29.027 -7.607 6.961 1.00 83.00 632 ARG A N 1
ATOM 4754 C CA . ARG A 1 632 ? -30.233 -8.199 6.354 1.00 83.00 632 ARG A CA 1
ATOM 4755 C C . ARG A 1 632 ? -31.211 -7.169 5.783 1.00 83.00 632 ARG A C 1
ATOM 4757 O O . ARG A 1 632 ? -32.127 -7.537 5.046 1.00 83.00 632 ARG A O 1
ATOM 4764 N N . SER A 1 633 ? -31.034 -5.895 6.118 1.00 90.50 633 SER A N 1
ATOM 4765 C CA . SER A 1 633 ? -31.867 -4.791 5.638 1.00 90.50 633 SER A CA 1
ATOM 4766 C C . SER A 1 633 ? -31.637 -4.482 4.150 1.00 90.50 633 SER A C 1
ATOM 4768 O O . SER A 1 633 ? -30.664 -4.933 3.542 1.00 90.50 633 SER A O 1
ATOM 4770 N N . VAL A 1 634 ? -32.517 -3.663 3.564 1.00 88.00 634 VAL A N 1
ATOM 4771 C CA . VAL A 1 634 ? -32.315 -3.095 2.216 1.00 88.00 634 VAL A CA 1
ATOM 4772 C C . VAL A 1 634 ? -31.007 -2.295 2.164 1.00 88.00 634 VAL A C 1
ATOM 4774 O O . VAL A 1 634 ? -30.215 -2.475 1.244 1.00 88.00 634 VAL A O 1
ATOM 4777 N N . THR A 1 635 ? -30.728 -1.496 3.198 1.00 88.94 635 THR A N 1
ATOM 4778 C CA . THR A 1 635 ? -29.483 -0.727 3.342 1.00 88.94 635 THR A CA 1
ATOM 4779 C C . THR A 1 635 ? -28.252 -1.635 3.356 1.00 88.94 635 THR A C 1
ATOM 4781 O O . THR A 1 635 ? -27.274 -1.345 2.676 1.00 88.94 635 THR A O 1
ATOM 4784 N N . GLY A 1 636 ? -28.308 -2.773 4.057 1.00 86.69 636 GLY A N 1
ATOM 4785 C CA . GLY A 1 636 ? -27.236 -3.775 4.071 1.00 86.69 636 GLY A CA 1
ATOM 4786 C C . GLY A 1 636 ? -26.941 -4.348 2.688 1.00 86.69 636 GLY A C 1
ATOM 4787 O O . GLY A 1 636 ? -25.781 -4.419 2.288 1.00 86.69 636 GLY A O 1
ATOM 4788 N N . ARG A 1 637 ? -27.988 -4.680 1.920 1.00 85.94 637 ARG A N 1
ATOM 4789 C CA . ARG A 1 637 ? -27.838 -5.128 0.526 1.00 85.94 637 ARG A CA 1
ATOM 4790 C C . ARG A 1 637 ? -27.242 -4.040 -0.369 1.00 85.94 637 ARG A C 1
ATOM 4792 O O . ARG A 1 637 ? -26.336 -4.346 -1.135 1.00 85.94 637 ARG A O 1
ATOM 4799 N N . ALA A 1 638 ? -27.660 -2.782 -0.219 1.00 87.50 638 ALA A N 1
ATOM 4800 C CA . ALA A 1 638 ? -27.082 -1.658 -0.962 1.00 87.50 638 ALA A CA 1
ATOM 4801 C C . ALA A 1 638 ? -25.593 -1.423 -0.626 1.00 87.50 638 ALA A C 1
ATOM 4803 O O . ALA A 1 638 ? -24.799 -1.142 -1.521 1.00 87.50 638 ALA A O 1
ATOM 4804 N N . ILE A 1 639 ? -25.189 -1.592 0.640 1.00 87.44 639 ILE A N 1
ATOM 4805 C CA . ILE A 1 639 ? -23.779 -1.530 1.071 1.00 87.44 639 ILE A CA 1
ATOM 4806 C C . ILE A 1 639 ? -22.957 -2.642 0.405 1.00 87.44 639 ILE A C 1
ATOM 4808 O O . ILE A 1 639 ? -21.890 -2.371 -0.143 1.00 87.44 639 ILE A O 1
ATOM 4812 N N . ILE A 1 640 ? -23.467 -3.877 0.411 1.00 82.75 640 ILE A N 1
ATOM 4813 C CA . ILE A 1 640 ? -22.806 -5.032 -0.216 1.00 82.75 640 ILE A CA 1
ATOM 4814 C C . ILE A 1 640 ? -22.719 -4.856 -1.742 1.00 82.75 640 ILE A C 1
ATOM 4816 O O . ILE A 1 640 ? -21.676 -5.145 -2.323 1.00 82.75 640 ILE A O 1
ATOM 4820 N N . ALA A 1 641 ? -23.759 -4.320 -2.388 1.00 81.88 641 ALA A N 1
ATOM 4821 C CA . ALA A 1 641 ? -23.748 -4.012 -3.818 1.00 81.88 641 ALA A CA 1
ATOM 4822 C C . ALA A 1 641 ? -22.676 -2.966 -4.173 1.00 81.88 641 ALA A C 1
ATOM 4824 O O . ALA A 1 641 ? -21.836 -3.230 -5.031 1.00 81.88 641 ALA A O 1
ATOM 4825 N N . VAL A 1 642 ? -22.647 -1.823 -3.469 1.00 81.44 642 VAL A N 1
ATOM 4826 C CA . VAL A 1 642 ? -21.638 -0.761 -3.673 1.00 81.44 642 VAL A CA 1
ATOM 4827 C C . VAL A 1 642 ? -20.217 -1.281 -3.447 1.00 81.44 642 VAL A C 1
ATOM 4829 O O . VAL A 1 642 ? -19.313 -0.900 -4.181 1.00 81.44 642 VAL A O 1
ATOM 4832 N N . ARG A 1 643 ? -20.010 -2.171 -2.471 1.00 78.25 643 ARG A N 1
ATOM 4833 C CA . ARG A 1 643 ? -18.713 -2.820 -2.243 1.00 78.25 643 ARG A CA 1
ATOM 4834 C C . ARG A 1 643 ? -18.304 -3.765 -3.375 1.00 78.25 643 ARG A C 1
ATOM 4836 O O . ARG A 1 643 ? -17.128 -3.802 -3.713 1.00 78.25 643 ARG A O 1
ATOM 4843 N N . ASN A 1 644 ? -19.229 -4.578 -3.885 1.00 74.00 644 ASN A N 1
ATOM 4844 C CA . ASN A 1 644 ? -18.906 -5.604 -4.879 1.00 74.00 644 ASN A CA 1
ATOM 4845 C C . ASN A 1 644 ? -18.689 -4.997 -6.275 1.00 74.00 644 ASN A C 1
ATOM 4847 O O . ASN A 1 644 ? -17.847 -5.480 -7.023 1.00 74.00 644 ASN A O 1
ATOM 4851 N N . SER A 1 645 ? -19.436 -3.949 -6.635 1.00 73.50 645 SER A N 1
ATOM 4852 C CA . SER A 1 645 ? -19.216 -3.180 -7.863 1.00 73.50 645 SER A CA 1
ATOM 4853 C C . SER A 1 645 ? -19.875 -1.804 -7.757 1.00 73.50 645 SER A C 1
ATOM 4855 O O . SER A 1 645 ? -21.096 -1.669 -7.856 1.00 73.50 645 SER A O 1
ATOM 4857 N N . GLU A 1 646 ? -19.060 -0.759 -7.586 1.00 76.94 646 GLU A N 1
ATOM 4858 C CA . GLU A 1 646 ? -19.541 0.628 -7.566 1.00 76.94 646 GLU A CA 1
ATOM 4859 C C . GLU A 1 646 ? -20.294 1.016 -8.858 1.00 76.94 646 GLU A C 1
ATOM 4861 O O . GLU A 1 646 ? -21.378 1.593 -8.733 1.00 76.94 646 GLU A O 1
ATOM 4866 N N . PRO A 1 647 ? -19.827 0.659 -10.079 1.00 71.19 647 PRO A N 1
ATOM 4867 C CA . PRO A 1 647 ? -20.577 0.920 -11.308 1.00 71.19 647 PRO A CA 1
ATOM 4868 C C . PRO A 1 647 ? -21.940 0.217 -11.350 1.00 71.19 647 PRO A C 1
ATOM 4870 O O . PRO A 1 647 ? -22.937 0.865 -11.656 1.00 71.19 647 PRO A O 1
ATOM 4873 N N . ALA A 1 648 ? -22.011 -1.072 -10.991 1.00 72.50 648 ALA A N 1
ATOM 4874 C CA . ALA A 1 648 ? -23.269 -1.824 -11.032 1.00 72.50 648 ALA A CA 1
ATOM 4875 C C . ALA A 1 648 ? -24.269 -1.351 -9.963 1.00 72.50 648 ALA A C 1
ATOM 4877 O O . ALA A 1 648 ? -25.479 -1.341 -10.188 1.00 72.50 648 ALA A O 1
ATOM 4878 N N . ALA A 1 649 ? -23.782 -0.912 -8.799 1.00 79.88 649 ALA A N 1
ATOM 4879 C CA . ALA A 1 649 ? -24.628 -0.298 -7.784 1.00 79.88 649 ALA A CA 1
ATOM 4880 C C . ALA A 1 649 ? -25.178 1.064 -8.243 1.00 79.88 649 ALA A C 1
ATOM 4882 O O . ALA A 1 649 ? -26.348 1.359 -7.997 1.00 79.88 649 ALA A O 1
ATOM 4883 N N . ALA A 1 650 ? -24.371 1.869 -8.944 1.00 81.06 650 ALA A N 1
ATOM 4884 C CA . ALA A 1 650 ? -24.805 3.153 -9.490 1.00 81.06 650 ALA A CA 1
ATOM 4885 C C . ALA A 1 650 ? -25.859 2.996 -10.599 1.00 81.06 650 ALA A C 1
ATOM 4887 O O . ALA A 1 650 ? -26.866 3.703 -10.566 1.00 81.06 650 ALA A O 1
ATOM 4888 N N . THR A 1 651 ? -25.688 2.048 -11.530 1.00 83.25 651 THR A N 1
ATOM 4889 C CA . THR A 1 651 ? -26.714 1.740 -12.547 1.00 83.25 651 THR A CA 1
ATOM 4890 C C . THR A 1 651 ? -27.978 1.131 -11.932 1.00 83.25 651 THR A C 1
ATOM 4892 O O . THR A 1 651 ? -29.073 1.397 -12.416 1.00 83.25 651 THR A O 1
ATOM 4895 N N . SER A 1 652 ? -27.858 0.429 -10.800 1.00 86.00 652 SER A N 1
ATOM 4896 C CA . SER A 1 652 ? -28.992 -0.023 -9.970 1.00 86.00 652 SER A CA 1
ATOM 4897 C C . SER A 1 652 ? -29.643 1.096 -9.127 1.00 86.00 652 SER A C 1
ATOM 4899 O O . SER A 1 652 ? -30.438 0.817 -8.230 1.00 86.00 652 SER A O 1
ATOM 4901 N N . GLY A 1 653 ? -29.295 2.368 -9.356 1.00 87.56 653 GLY A N 1
ATOM 4902 C CA . GLY A 1 653 ? -29.884 3.526 -8.672 1.00 87.56 653 GLY A CA 1
ATOM 4903 C C . GLY A 1 653 ? -29.364 3.797 -7.252 1.00 87.56 653 GLY A C 1
ATOM 4904 O O . GLY A 1 653 ? -29.880 4.685 -6.568 1.00 87.56 653 GLY A O 1
ATOM 4905 N N . HIS A 1 654 ? -28.343 3.080 -6.769 1.00 87.94 654 HIS A N 1
ATOM 4906 C CA . HIS A 1 654 ? -27.767 3.316 -5.443 1.00 87.94 654 HIS A CA 1
ATOM 4907 C C . HIS A 1 654 ? -26.680 4.401 -5.465 1.00 87.94 654 HIS A C 1
ATOM 4909 O O . HIS A 1 654 ? -25.642 4.283 -6.114 1.00 87.94 654 HIS A O 1
ATOM 4915 N N . SER A 1 655 ? -26.876 5.459 -4.672 1.00 90.00 655 SER A N 1
ATOM 4916 C CA . SER A 1 655 ? -25.893 6.538 -4.521 1.00 90.00 655 SER A CA 1
ATOM 4917 C C . SER A 1 655 ? -24.672 6.079 -3.712 1.00 90.00 655 SER A C 1
ATOM 4919 O O . SER A 1 655 ? -24.702 6.086 -2.480 1.00 90.00 655 SER A O 1
ATOM 4921 N N . ILE A 1 656 ? -23.579 5.746 -4.411 1.00 85.56 656 ILE A N 1
ATOM 4922 C CA . ILE A 1 656 ? -22.274 5.352 -3.844 1.00 85.56 656 ILE A CA 1
ATOM 4923 C C . ILE A 1 656 ? -21.877 6.247 -2.659 1.00 85.56 656 ILE A C 1
ATOM 4925 O O . ILE A 1 656 ? -21.578 5.750 -1.573 1.00 85.56 656 ILE A O 1
ATOM 4929 N N . VAL A 1 657 ? -21.905 7.572 -2.854 1.00 87.50 657 VAL A N 1
ATOM 4930 C CA . VAL A 1 657 ? -21.452 8.555 -1.855 1.00 87.50 657 VAL A CA 1
ATOM 4931 C C . VAL A 1 657 ? -22.306 8.497 -0.590 1.00 87.50 657 VAL A C 1
ATOM 4933 O O . VAL A 1 657 ? -21.751 8.430 0.503 1.00 87.50 657 VAL A O 1
ATOM 4936 N N . ARG A 1 658 ? -23.644 8.464 -0.713 1.00 89.88 658 ARG A N 1
ATOM 4937 C CA . ARG A 1 658 ? -24.544 8.373 0.452 1.00 89.88 658 ARG A CA 1
ATOM 4938 C C . ARG A 1 658 ? -24.352 7.053 1.199 1.00 89.88 658 ARG A C 1
ATOM 4940 O O . ARG A 1 658 ? -24.253 7.064 2.422 1.00 89.88 658 ARG A O 1
ATOM 4947 N N . THR A 1 659 ? -24.248 5.939 0.472 1.00 90.38 659 THR A N 1
ATOM 4948 C CA . THR A 1 659 ? -24.049 4.602 1.052 1.00 90.38 659 THR A CA 1
ATOM 4949 C C . THR A 1 659 ? -22.733 4.518 1.823 1.00 90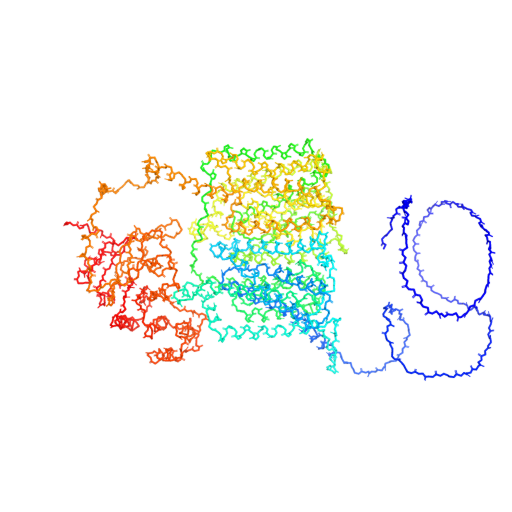.38 659 THR A C 1
ATOM 4951 O O . THR A 1 659 ? -22.736 4.142 2.995 1.00 90.38 659 THR A O 1
ATOM 4954 N N . LYS A 1 660 ? -21.611 4.925 1.214 1.00 88.81 660 LYS A N 1
ATOM 4955 C CA . LYS A 1 660 ? -20.302 4.912 1.882 1.00 88.81 660 LYS A CA 1
ATOM 4956 C C . LYS A 1 660 ? -20.251 5.875 3.077 1.00 88.81 660 LYS A C 1
ATOM 4958 O O . LYS A 1 660 ? -19.732 5.498 4.125 1.00 88.81 660 LYS A O 1
ATOM 4963 N N . LEU A 1 661 ? -20.832 7.074 2.956 1.00 91.75 661 LEU A N 1
ATOM 4964 C CA . LEU A 1 661 ? -20.883 8.064 4.039 1.00 91.75 661 LEU A CA 1
ATOM 4965 C C . LEU A 1 661 ? -21.685 7.561 5.246 1.00 91.75 661 LEU A C 1
ATOM 4967 O O . LEU A 1 661 ? -21.231 7.711 6.378 1.00 91.75 661 LEU A O 1
ATOM 4971 N N . ALA A 1 662 ? -22.830 6.913 5.014 1.00 91.25 662 ALA A N 1
ATOM 4972 C CA . ALA A 1 662 ? -23.648 6.331 6.076 1.00 91.25 662 ALA A CA 1
ATOM 4973 C C . ALA A 1 662 ? -22.917 5.204 6.828 1.00 91.25 662 ALA A C 1
ATOM 4975 O O . ALA A 1 662 ? -22.957 5.165 8.056 1.00 91.25 662 ALA A O 1
ATOM 4976 N N . VAL A 1 663 ? -22.202 4.322 6.114 1.00 91.38 663 VAL A N 1
ATOM 4977 C CA . VAL A 1 663 ? -21.371 3.272 6.737 1.00 91.38 663 VAL A CA 1
ATOM 4978 C C . VAL A 1 663 ? -20.245 3.881 7.568 1.00 91.38 663 VAL A C 1
ATOM 4980 O O . VAL A 1 663 ? -20.012 3.444 8.694 1.00 91.38 663 VAL A O 1
ATOM 4983 N N . PHE A 1 664 ? -19.561 4.897 7.037 1.00 91.50 664 PHE A N 1
ATOM 4984 C CA . PHE A 1 664 ? -18.449 5.544 7.727 1.00 91.50 664 PHE A CA 1
ATOM 4985 C C . PHE A 1 664 ? -18.920 6.244 9.010 1.00 91.50 664 PHE A C 1
ATOM 4987 O O . PHE A 1 664 ? -18.385 5.963 10.084 1.00 91.50 664 PHE A O 1
ATOM 4994 N N . ALA A 1 665 ? -19.977 7.058 8.928 1.00 94.25 665 ALA A N 1
ATOM 4995 C CA . ALA A 1 665 ? -20.582 7.727 10.078 1.00 94.25 665 ALA A CA 1
ATOM 4996 C C . ALA A 1 665 ? -21.055 6.727 11.147 1.00 94.25 665 ALA A C 1
ATOM 4998 O O . ALA A 1 665 ? -20.710 6.871 12.317 1.00 94.25 665 ALA A O 1
ATOM 4999 N N . LEU A 1 666 ? -21.773 5.668 10.752 1.00 94.50 666 LEU A N 1
ATOM 5000 C CA . LEU A 1 666 ? -22.253 4.645 11.686 1.00 94.50 666 LEU A CA 1
ATOM 5001 C C . LEU A 1 666 ? -21.108 3.842 12.327 1.00 94.50 666 LEU A C 1
ATOM 5003 O O . LEU A 1 666 ? -21.217 3.450 13.488 1.00 94.50 666 LEU A O 1
ATOM 5007 N N . SER A 1 667 ? -19.988 3.647 11.624 1.00 95.31 667 SER A N 1
ATOM 5008 C CA . SER A 1 667 ? -18.793 3.040 12.222 1.00 95.31 667 SER A CA 1
ATOM 5009 C C . SER A 1 667 ? -18.123 3.955 13.251 1.00 95.31 667 SER A C 1
ATOM 5011 O O . SER A 1 667 ? -17.746 3.472 14.314 1.00 95.31 667 SER A O 1
ATOM 5013 N N . ALA A 1 668 ? -18.052 5.266 12.990 1.00 96.50 668 ALA A N 1
ATOM 5014 C CA . ALA A 1 668 ? -17.470 6.243 13.907 1.00 96.50 668 ALA A CA 1
ATOM 5015 C C . ALA A 1 668 ? -18.335 6.447 15.165 1.00 96.50 668 ALA A C 1
ATOM 5017 O O . ALA A 1 668 ? -17.794 6.520 16.267 1.00 96.50 668 ALA A O 1
ATOM 5018 N N . LEU A 1 669 ? -19.670 6.433 15.022 1.00 97.00 669 LEU A N 1
ATOM 5019 C CA . LEU A 1 669 ? -20.612 6.379 16.150 1.00 97.00 669 LEU A CA 1
ATOM 5020 C C . LEU A 1 669 ? -20.342 5.151 17.042 1.00 97.00 669 LEU A C 1
ATOM 5022 O O . LEU A 1 669 ? -20.270 5.273 18.262 1.00 97.00 669 LEU A O 1
ATOM 5026 N N . LEU A 1 670 ? -20.161 3.969 16.440 1.00 96.06 670 LEU A N 1
ATOM 5027 C CA . LEU A 1 670 ? -19.958 2.713 17.170 1.00 96.06 670 LEU A CA 1
ATOM 5028 C C . LEU A 1 670 ? -18.565 2.612 17.822 1.00 96.06 670 LEU A C 1
ATOM 5030 O O . LEU A 1 670 ? -18.454 2.140 18.953 1.00 96.06 670 LEU A O 1
ATOM 5034 N N . ALA A 1 671 ? -17.521 3.109 17.151 1.00 96.56 671 ALA A N 1
ATOM 5035 C CA . ALA A 1 671 ? -16.181 3.239 17.723 1.00 96.56 671 ALA A CA 1
ATOM 5036 C C . ALA A 1 671 ? -16.168 4.216 18.907 1.00 96.56 671 ALA A C 1
ATOM 5038 O O . ALA A 1 671 ? -15.658 3.879 19.973 1.00 96.56 671 ALA A O 1
ATOM 5039 N N . GLY A 1 672 ? -16.791 5.390 18.750 1.00 96.62 672 GLY A N 1
ATOM 5040 C CA . GLY A 1 672 ? -16.933 6.370 19.824 1.00 96.62 672 GLY A CA 1
ATOM 5041 C C . GLY A 1 672 ? -17.709 5.824 21.025 1.00 96.62 672 GLY A C 1
ATOM 5042 O O . GLY A 1 672 ? -17.301 6.034 22.164 1.00 96.62 672 GLY A O 1
ATOM 5043 N N . PHE A 1 673 ? -18.773 5.050 20.784 1.00 96.44 673 PHE A N 1
ATOM 5044 C CA . PHE A 1 673 ? -19.567 4.415 21.841 1.00 96.44 673 PHE A CA 1
ATOM 5045 C C . PHE A 1 673 ? -18.731 3.440 22.679 1.00 96.44 673 PHE A C 1
ATOM 5047 O O . PHE A 1 673 ? -18.702 3.560 23.901 1.00 96.44 673 PHE A O 1
ATOM 5054 N N . GLY A 1 674 ? -17.989 2.527 22.038 1.00 94.56 674 GLY A N 1
ATOM 5055 C CA . GLY A 1 674 ? -17.046 1.655 22.749 1.00 94.56 674 GLY A CA 1
ATOM 5056 C C . GLY A 1 674 ? -15.922 2.432 23.449 1.00 94.56 674 GLY A C 1
ATOM 5057 O O . GLY A 1 674 ? -15.504 2.061 24.543 1.00 94.56 674 GLY A O 1
ATOM 5058 N N . GLY A 1 675 ? -15.477 3.542 22.851 1.00 93.88 675 GLY A N 1
ATOM 5059 C CA . GLY A 1 675 ? -14.417 4.398 23.380 1.00 93.88 675 GLY A CA 1
ATOM 5060 C C . GLY A 1 675 ? -14.760 5.102 24.693 1.00 93.88 675 GLY A C 1
ATOM 5061 O O . GLY A 1 675 ? -13.915 5.146 25.585 1.00 93.88 675 GLY A O 1
ATOM 5062 N N . VAL A 1 676 ? -15.994 5.597 24.856 1.00 94.44 676 VAL A N 1
ATOM 5063 C CA . VAL A 1 676 ? -16.430 6.198 26.131 1.00 94.44 676 VAL A CA 1
ATOM 5064 C C . VAL A 1 676 ? -16.406 5.153 27.250 1.00 94.44 676 VAL A C 1
ATOM 5066 O O . VAL A 1 676 ? -15.829 5.420 28.296 1.00 94.44 676 VAL A O 1
ATOM 5069 N N . PHE A 1 677 ? -16.930 3.942 27.017 1.00 92.69 677 PHE A N 1
ATOM 5070 C CA . PHE A 1 677 ? -16.892 2.867 28.019 1.00 92.69 677 PHE A CA 1
ATOM 5071 C C . PHE A 1 677 ? -15.471 2.382 28.344 1.00 92.69 677 PHE A C 1
ATOM 5073 O O . PHE A 1 677 ? -15.176 2.102 29.504 1.00 92.69 677 PHE A O 1
ATOM 5080 N N . PHE A 1 678 ? -14.576 2.321 27.353 1.00 91.31 678 PHE A N 1
ATOM 5081 C CA . PHE A 1 678 ? -13.156 2.027 27.577 1.00 91.31 678 PHE A CA 1
ATOM 5082 C C . PHE A 1 678 ? -12.503 3.069 28.503 1.00 91.31 678 PHE A C 1
ATOM 5084 O O . PHE A 1 678 ? -11.819 2.705 29.458 1.00 91.31 678 PHE A O 1
ATOM 5091 N N . ALA A 1 679 ? -12.783 4.358 28.292 1.00 90.94 679 ALA A N 1
ATOM 5092 C CA . ALA A 1 679 ? -12.291 5.418 29.168 1.00 90.94 679 ALA A CA 1
ATOM 5093 C C . ALA A 1 679 ? -12.955 5.420 30.563 1.00 90.94 679 ALA A C 1
ATOM 5095 O O . ALA A 1 679 ? -12.288 5.730 31.545 1.00 90.94 679 ALA A O 1
ATOM 5096 N N . THR A 1 680 ? -14.223 5.007 30.688 1.00 89.31 680 THR A N 1
ATOM 5097 C CA . THR A 1 680 ? -14.889 4.800 31.993 1.00 89.31 680 THR A CA 1
ATOM 5098 C C . THR A 1 680 ? -14.242 3.679 32.817 1.00 89.31 680 THR A C 1
ATOM 5100 O O . THR A 1 680 ? -14.245 3.748 34.044 1.00 89.31 680 THR A O 1
ATOM 5103 N N . PHE A 1 681 ? -13.655 2.660 32.177 1.00 85.94 681 PHE A N 1
ATOM 5104 C CA . PHE A 1 681 ? -12.877 1.644 32.893 1.00 85.94 681 PHE A CA 1
ATOM 5105 C C . PHE A 1 681 ? -11.543 2.198 33.419 1.00 85.94 681 PHE A C 1
ATOM 5107 O O . PHE A 1 681 ? -11.222 1.974 34.586 1.00 85.94 681 PHE A O 1
ATOM 5114 N N . ILE A 1 682 ? -10.814 2.953 32.582 1.00 85.62 682 ILE A N 1
ATOM 5115 C CA . ILE A 1 682 ? -9.540 3.615 32.935 1.00 85.62 682 ILE A CA 1
ATOM 5116 C C . ILE A 1 682 ? -9.741 4.697 34.012 1.00 85.62 682 ILE A C 1
ATOM 5118 O O . ILE A 1 682 ? -8.839 4.963 34.802 1.00 85.62 682 ILE A O 1
ATOM 5122 N N . GLY A 1 683 ? -10.911 5.340 34.039 1.00 87.06 683 GLY A N 1
ATOM 5123 C CA . GLY A 1 683 ? -11.244 6.439 34.949 1.00 87.06 683 GLY A CA 1
ATOM 5124 C C . GLY A 1 683 ? -10.766 7.815 34.472 1.00 87.06 683 GLY A C 1
ATOM 5125 O O . GLY A 1 683 ? -11.223 8.828 34.996 1.00 87.06 683 GLY A O 1
ATOM 5126 N N . ASN A 1 684 ? -9.907 7.888 33.449 1.00 88.00 684 ASN A N 1
ATOM 5127 C CA . ASN A 1 684 ? -9.562 9.134 32.764 1.00 88.00 684 ASN A CA 1
ATOM 5128 C C . ASN A 1 684 ? -9.350 8.943 31.253 1.00 88.00 684 ASN A C 1
ATOM 5130 O O . ASN A 1 684 ? -9.265 7.827 30.735 1.00 88.00 684 ASN A O 1
ATOM 5134 N N . VAL A 1 685 ? -9.268 10.063 30.534 1.00 90.31 685 VAL A N 1
ATOM 5135 C CA . VAL A 1 685 ? -8.914 10.106 29.114 1.00 90.31 685 VAL A CA 1
ATOM 5136 C C . VAL A 1 685 ? -7.927 11.231 28.818 1.00 90.31 685 VAL A C 1
ATOM 5138 O O . VAL A 1 685 ? -8.084 12.373 29.248 1.00 90.31 685 VAL A O 1
ATOM 5141 N N . THR A 1 686 ? -6.916 10.908 28.019 1.00 90.00 686 THR A N 1
ATOM 5142 C CA . THR A 1 686 ? -5.897 11.826 27.505 1.00 90.00 686 THR A CA 1
ATOM 5143 C C . THR A 1 686 ? -5.873 11.773 25.970 1.00 90.00 686 THR A C 1
ATOM 5145 O O . THR A 1 686 ? -6.368 10.801 25.391 1.00 90.00 686 THR A O 1
ATOM 5148 N N . PRO A 1 687 ? -5.225 12.737 25.288 1.00 87.56 687 PRO A N 1
ATOM 5149 C CA . PRO A 1 687 ? -4.960 12.666 23.844 1.00 87.56 687 PRO A CA 1
ATOM 5150 C C . PRO A 1 687 ? -4.263 11.376 23.375 1.00 87.56 687 PRO A C 1
ATOM 5152 O O . PRO A 1 687 ? -4.351 11.023 22.201 1.00 87.56 687 PRO A O 1
ATOM 5155 N N . PHE A 1 688 ? -3.595 10.661 24.288 1.00 84.56 688 PHE A N 1
ATOM 5156 C CA . PHE A 1 688 ? -2.818 9.452 24.010 1.00 84.56 688 PHE A CA 1
ATOM 5157 C C . PHE A 1 688 ? -3.530 8.148 24.418 1.00 84.56 688 PHE A C 1
ATOM 5159 O O . PHE A 1 688 ? -2.999 7.071 24.161 1.00 84.56 688 PHE A O 1
ATOM 5166 N N . THR A 1 689 ? -4.736 8.211 25.004 1.00 86.25 689 THR A N 1
ATOM 5167 C CA . THR A 1 689 ? -5.486 7.025 25.478 1.00 86.25 689 THR A CA 1
ATOM 5168 C C . THR A 1 689 ? -5.833 6.042 24.350 1.00 86.25 689 THR A C 1
ATOM 5170 O O . THR A 1 689 ? -5.856 4.834 24.576 1.00 86.25 689 THR A O 1
ATOM 5173 N N . ALA A 1 690 ? -6.041 6.528 23.123 1.00 89.12 690 ALA A N 1
ATOM 5174 C CA . ALA A 1 690 ? -6.033 5.699 21.919 1.00 89.12 690 ALA A CA 1
ATOM 5175 C C . ALA A 1 690 ? -5.238 6.401 20.809 1.00 89.12 690 ALA A C 1
ATOM 5177 O O . ALA A 1 690 ? -5.775 7.218 20.058 1.00 89.12 690 ALA A O 1
ATOM 5178 N N . THR A 1 691 ? -3.940 6.093 20.719 1.00 90.31 691 THR A N 1
ATOM 5179 C CA . THR A 1 691 ? -3.062 6.628 19.667 1.00 90.31 691 THR A CA 1
ATOM 5180 C C . THR A 1 691 ? -3.401 6.045 18.296 1.00 90.31 691 THR A C 1
ATOM 5182 O O . THR A 1 691 ? -3.917 4.930 18.163 1.00 90.31 691 THR A O 1
ATOM 5185 N N . THR A 1 692 ? -3.031 6.769 17.241 1.00 92.00 692 THR A N 1
ATOM 5186 C CA . THR A 1 692 ? -3.185 6.312 15.853 1.00 92.00 692 THR A CA 1
ATOM 5187 C C . THR A 1 692 ? -2.454 4.985 15.615 1.00 92.00 692 THR A C 1
ATOM 5189 O O . THR A 1 692 ? -2.955 4.114 14.905 1.00 92.00 692 THR A O 1
ATOM 5192 N N . GLN A 1 693 ? -1.300 4.789 16.263 1.00 88.00 693 GLN A N 1
ATOM 5193 C CA . GLN A 1 693 ? -0.503 3.561 16.175 1.00 88.00 693 GLN A CA 1
ATOM 5194 C C . GLN A 1 693 ? -1.172 2.371 16.882 1.00 88.00 693 GLN A C 1
ATOM 5196 O O . GLN A 1 693 ? -1.226 1.285 16.302 1.00 88.00 693 GLN A O 1
ATOM 5201 N N . ALA A 1 694 ? -1.772 2.574 18.062 1.00 85.06 694 ALA A N 1
ATOM 5202 C CA . ALA A 1 694 ? -2.589 1.548 18.715 1.00 85.06 694 ALA A CA 1
ATOM 5203 C C . ALA A 1 694 ? -3.775 1.125 17.828 1.00 85.06 694 ALA A C 1
ATOM 5205 O O . ALA A 1 694 ? -4.072 -0.062 17.712 1.00 85.06 694 ALA A O 1
ATOM 5206 N N . GLY A 1 695 ? -4.380 2.071 17.098 1.00 88.94 695 GLY A N 1
ATOM 5207 C CA . GLY A 1 695 ? -5.410 1.785 16.093 1.00 88.94 695 GLY A CA 1
ATOM 5208 C C . GLY A 1 695 ? -4.957 0.857 14.954 1.00 88.94 695 GLY A C 1
ATOM 5209 O O . GLY A 1 695 ? -5.758 0.057 14.470 1.00 88.94 695 GLY A O 1
ATOM 5210 N N . LEU A 1 696 ? -3.684 0.909 14.543 1.00 87.19 696 LEU A N 1
ATOM 5211 C CA . LEU A 1 696 ? -3.124 -0.003 13.534 1.00 87.19 696 LEU A CA 1
ATOM 5212 C C . LEU A 1 696 ? -2.907 -1.414 14.094 1.00 87.19 696 LEU A C 1
ATOM 5214 O O . LEU A 1 696 ? -3.229 -2.396 13.424 1.00 87.19 696 LEU A O 1
ATOM 5218 N N . PHE A 1 697 ? -2.417 -1.509 15.333 1.00 82.88 697 PHE A N 1
ATOM 5219 C CA . PHE A 1 697 ? -2.302 -2.772 16.061 1.00 82.88 697 PHE A CA 1
ATOM 5220 C C . PHE A 1 697 ? -3.680 -3.428 16.240 1.00 82.88 697 PHE A C 1
ATOM 5222 O O . PHE A 1 697 ? -3.879 -4.559 15.802 1.00 82.88 697 PHE A O 1
ATOM 5229 N N . TRP A 1 698 ? -4.667 -2.699 16.770 1.00 86.94 698 TRP A N 1
ATOM 5230 C CA . TRP A 1 698 ? -6.042 -3.186 16.931 1.00 86.94 698 TRP A CA 1
ATOM 5231 C C . TRP A 1 698 ? -6.661 -3.664 15.615 1.00 86.94 698 TRP A C 1
ATOM 5233 O O . TRP A 1 698 ? -7.308 -4.710 15.590 1.00 86.94 698 TRP A O 1
ATOM 5243 N N . LEU A 1 699 ? -6.427 -2.953 14.506 1.00 85.56 699 LEU A N 1
ATOM 5244 C CA . LEU A 1 699 ? -6.871 -3.401 13.188 1.00 85.56 699 LEU A CA 1
ATOM 5245 C C . LEU A 1 699 ? -6.249 -4.760 12.826 1.00 85.56 699 LEU A C 1
ATOM 5247 O O . LEU A 1 699 ? -6.984 -5.660 12.425 1.00 85.56 699 LEU A O 1
ATOM 5251 N N . ALA A 1 700 ? -4.938 -4.951 13.021 1.00 76.94 700 ALA A N 1
ATOM 5252 C CA . ALA A 1 700 ? -4.280 -6.244 12.799 1.00 76.94 700 ALA A CA 1
ATOM 5253 C C . ALA A 1 700 ? -4.887 -7.374 13.659 1.00 76.94 700 ALA A C 1
ATOM 5255 O O . ALA A 1 700 ? -5.094 -8.479 13.152 1.00 76.94 700 ALA A O 1
ATOM 5256 N N . VAL A 1 701 ? -5.266 -7.092 14.913 1.00 75.88 701 VAL A N 1
ATOM 5257 C CA . VAL A 1 701 ? -5.959 -8.056 15.792 1.00 75.88 701 VAL A CA 1
ATOM 5258 C C . VAL A 1 701 ? -7.361 -8.412 15.278 1.00 75.88 701 VAL A C 1
ATOM 5260 O O . VAL A 1 701 ? -7.716 -9.587 15.178 1.00 75.88 701 VAL A O 1
ATOM 5263 N N . VAL A 1 702 ? -8.164 -7.419 14.888 1.00 80.25 702 VAL A N 1
ATOM 5264 C CA . VAL A 1 702 ? -9.514 -7.648 14.335 1.00 80.25 702 VAL A CA 1
ATOM 5265 C C . VAL A 1 702 ? -9.459 -8.398 13.005 1.00 80.25 702 VAL A C 1
ATOM 5267 O O . VAL A 1 702 ? -10.334 -9.219 12.712 1.00 80.25 702 VAL A O 1
ATOM 5270 N N . ILE A 1 703 ? -8.407 -8.168 12.217 1.00 72.12 703 ILE A N 1
ATOM 5271 C CA . ILE A 1 703 ? -8.109 -8.963 11.029 1.00 72.12 703 ILE A CA 1
ATOM 5272 C C . ILE A 1 703 ? -7.828 -10.408 11.442 1.00 72.12 703 ILE A C 1
ATOM 5274 O O . ILE A 1 703 ? -8.582 -11.262 10.985 1.00 72.12 703 ILE A O 1
ATOM 5278 N N . LEU A 1 704 ? -6.857 -10.683 12.336 1.00 68.81 704 LEU A N 1
ATOM 5279 C CA . LEU A 1 704 ? -6.492 -12.041 12.795 1.00 68.81 704 LEU A CA 1
ATOM 5280 C C . LEU A 1 704 ? -7.718 -12.914 13.116 1.00 68.81 704 LEU A C 1
ATOM 5282 O O . LEU A 1 704 ? -7.786 -14.079 12.718 1.00 68.81 704 LEU A O 1
ATOM 5286 N N . VAL A 1 705 ? -8.677 -12.361 13.860 1.00 69.62 705 VAL A N 1
ATOM 5287 C CA . VAL A 1 705 ? -9.834 -13.123 14.349 1.00 69.62 705 VAL A CA 1
ATOM 5288 C C . VAL A 1 705 ? -10.957 -13.212 13.299 1.00 69.62 705 VAL A C 1
ATOM 5290 O O . VAL A 1 705 ? -11.667 -14.219 13.238 1.00 69.62 705 VAL A O 1
ATOM 5293 N N . GLY A 1 706 ? -11.088 -12.213 12.418 1.00 71.44 706 GLY A N 1
ATOM 5294 C CA . GLY A 1 706 ? -11.917 -12.277 11.208 1.00 71.44 706 GLY A CA 1
ATOM 5295 C C . GLY A 1 706 ? -12.882 -11.101 11.049 1.00 71.44 706 GLY A C 1
ATOM 5296 O O . GLY A 1 706 ? -14.043 -11.169 11.458 1.00 71.44 706 GLY A O 1
ATOM 5297 N N . ILE A 1 707 ? -12.435 -10.061 10.343 1.00 76.38 707 ILE A N 1
ATOM 5298 C CA . ILE A 1 707 ? -13.092 -8.745 10.210 1.00 76.38 707 ILE A CA 1
ATOM 5299 C C . ILE A 1 707 ? -14.525 -8.740 9.635 1.00 76.38 707 ILE A C 1
ATOM 5301 O O . ILE A 1 707 ? -15.183 -7.710 9.645 1.00 76.38 707 ILE A O 1
ATOM 5305 N N . ARG A 1 708 ? -15.055 -9.861 9.133 1.00 74.50 708 ARG A N 1
ATOM 5306 C CA . ARG A 1 708 ? -16.408 -9.953 8.544 1.00 74.50 708 ARG A CA 1
ATOM 5307 C C . ARG A 1 708 ? -17.508 -10.414 9.514 1.00 74.50 708 ARG A C 1
ATOM 5309 O O . ARG A 1 708 ? -18.669 -10.494 9.114 1.00 74.50 708 ARG A O 1
ATOM 5316 N N . ARG A 1 709 ? -17.188 -10.758 10.771 1.00 76.25 709 ARG A N 1
ATOM 5317 C CA . ARG A 1 709 ? -18.142 -11.386 11.714 1.00 76.25 709 ARG A CA 1
ATOM 5318 C C . ARG A 1 709 ? -18.261 -10.605 13.034 1.00 76.25 709 ARG A C 1
ATOM 5320 O O . ARG A 1 709 ? -17.250 -10.452 13.708 1.00 76.25 709 ARG A O 1
ATOM 5327 N N . PRO A 1 710 ? -19.472 -10.216 13.489 1.00 81.94 710 PRO A N 1
ATOM 5328 C CA . PRO A 1 710 ? -19.654 -9.501 14.760 1.00 81.94 710 PRO A CA 1
ATOM 5329 C C . PRO A 1 710 ? -19.008 -10.191 15.973 1.00 81.94 710 PRO A C 1
ATOM 5331 O O . PRO A 1 710 ? -18.290 -9.561 16.739 1.00 81.94 710 PRO A O 1
ATOM 5334 N N . GLY A 1 711 ? -19.171 -11.511 16.116 1.00 76.69 711 GLY A N 1
ATOM 5335 C CA . GLY A 1 711 ? -18.560 -12.263 17.221 1.00 76.69 711 GLY A CA 1
ATOM 5336 C C . GLY A 1 711 ? -17.024 -12.321 17.192 1.00 76.69 711 GLY A C 1
ATOM 5337 O O . GLY A 1 711 ? -16.408 -12.552 18.229 1.00 76.69 711 GLY A O 1
ATOM 5338 N N . ALA A 1 712 ? -16.394 -12.074 16.037 1.00 76.06 712 ALA A N 1
ATOM 5339 C CA . ALA A 1 712 ? -14.939 -11.993 15.929 1.00 76.06 712 ALA A CA 1
ATOM 5340 C C . ALA A 1 712 ? -14.388 -10.674 16.493 1.00 76.06 712 ALA A C 1
ATOM 5342 O O . ALA A 1 712 ? -13.301 -10.686 17.057 1.00 76.06 712 ALA A O 1
ATOM 5343 N N . ALA A 1 713 ? -15.144 -9.569 16.428 1.00 85.38 713 ALA A N 1
ATOM 5344 C CA . ALA A 1 713 ? -14.770 -8.315 17.090 1.00 85.38 713 ALA A CA 1
ATOM 5345 C C . ALA A 1 713 ? -14.710 -8.471 18.618 1.00 85.38 713 ALA A C 1
ATOM 5347 O O . ALA A 1 713 ? -13.755 -8.022 19.242 1.00 85.38 713 ALA A O 1
ATOM 5348 N N . VAL A 1 714 ? -15.686 -9.170 19.209 1.00 84.81 714 VAL A N 1
ATOM 5349 C CA . VAL A 1 714 ? -15.715 -9.449 20.657 1.00 84.81 714 VAL A CA 1
ATOM 5350 C C . VAL A 1 714 ? -14.520 -10.304 21.073 1.00 84.81 714 VAL A C 1
ATOM 5352 O O . VAL A 1 714 ? -13.807 -9.960 22.008 1.00 84.81 714 VAL A O 1
ATOM 5355 N N . MET A 1 715 ? -14.262 -11.388 20.336 1.00 77.12 715 MET A N 1
ATOM 5356 C CA . MET A 1 715 ? -13.121 -12.273 20.583 1.00 77.12 715 MET A CA 1
ATOM 5357 C C . MET A 1 715 ? -11.776 -11.550 20.388 1.00 77.12 715 MET A C 1
ATOM 5359 O O . MET A 1 715 ? -10.871 -11.734 21.193 1.00 77.12 715 MET A O 1
ATOM 5363 N N . ALA A 1 716 ? -11.656 -10.675 19.385 1.00 77.56 716 ALA A N 1
ATOM 5364 C CA . ALA A 1 716 ? -10.495 -9.804 19.202 1.00 77.56 716 ALA A CA 1
ATOM 5365 C C . ALA A 1 716 ? -10.300 -8.836 20.383 1.00 77.56 716 ALA A C 1
ATOM 5367 O O . ALA A 1 716 ? -9.174 -8.666 20.839 1.00 77.56 716 ALA A O 1
ATOM 5368 N N . GLY A 1 717 ? -11.376 -8.245 20.914 1.00 85.00 717 GLY A N 1
ATOM 5369 C CA . GLY A 1 717 ? -11.315 -7.359 22.081 1.00 85.00 717 GLY A CA 1
ATOM 5370 C C . GLY A 1 717 ? -10.835 -8.079 23.340 1.00 85.00 717 GLY A C 1
ATOM 5371 O O . GLY A 1 717 ? -9.884 -7.634 23.980 1.00 85.00 717 GLY A O 1
ATOM 5372 N N . ILE A 1 718 ? -11.425 -9.242 23.637 1.00 80.00 718 ILE A N 1
ATOM 5373 C CA . ILE A 1 718 ? -10.993 -10.131 24.729 1.00 80.00 718 ILE A CA 1
ATOM 5374 C C . ILE A 1 718 ? -9.524 -10.538 24.548 1.00 80.00 718 ILE A C 1
ATOM 5376 O O . ILE A 1 718 ? -8.769 -10.521 25.514 1.00 80.00 718 ILE A O 1
ATOM 5380 N N . MET A 1 719 ? -9.096 -10.857 23.322 1.00 73.38 719 MET A N 1
ATOM 5381 C CA . MET A 1 719 ? -7.715 -11.253 23.045 1.00 73.38 719 MET A CA 1
ATOM 5382 C C . MET A 1 719 ? -6.722 -10.096 23.243 1.00 73.38 719 MET A C 1
ATOM 5384 O O . MET A 1 719 ? -5.654 -10.335 23.796 1.00 73.38 719 MET A O 1
ATOM 5388 N N . VAL A 1 720 ? -7.070 -8.851 22.879 1.00 75.00 720 VAL A N 1
ATOM 5389 C CA . VAL A 1 720 ? -6.256 -7.664 23.218 1.00 75.00 720 VAL A CA 1
ATOM 5390 C C . VAL A 1 720 ? -6.134 -7.515 24.733 1.00 75.00 720 VAL A C 1
ATOM 5392 O O . VAL A 1 720 ? -5.014 -7.450 25.233 1.00 75.00 720 VAL A O 1
ATOM 5395 N N . ALA A 1 721 ? -7.255 -7.525 25.461 1.00 78.69 721 ALA A N 1
ATOM 5396 C CA . ALA A 1 721 ? -7.254 -7.350 26.913 1.00 78.69 721 ALA A CA 1
ATOM 5397 C C . ALA A 1 721 ? -6.443 -8.440 27.635 1.00 78.69 721 ALA A C 1
ATOM 5399 O O . ALA A 1 721 ? -5.548 -8.127 28.413 1.00 78.69 721 ALA A O 1
ATOM 5400 N N . ALA A 1 722 ? -6.705 -9.715 27.333 1.00 67.75 722 ALA A N 1
ATOM 5401 C CA . ALA A 1 722 ? -6.029 -10.841 27.970 1.00 67.75 722 ALA A CA 1
ATOM 5402 C C . ALA A 1 722 ? -4.527 -10.900 27.643 1.00 67.75 722 ALA A C 1
ATOM 5404 O O . ALA A 1 722 ? -3.737 -11.234 28.522 1.00 67.75 722 ALA A O 1
ATOM 5405 N N . SER A 1 723 ? -4.122 -10.555 26.412 1.00 61.38 723 SER A N 1
ATOM 5406 C CA . SER A 1 723 ? -2.737 -10.734 25.945 1.00 61.38 723 SER A CA 1
ATOM 5407 C C . SER A 1 723 ? -1.686 -10.001 26.784 1.00 61.38 723 SER A C 1
ATOM 5409 O O . SER A 1 723 ? -0.629 -10.565 27.055 1.00 61.38 723 SER A O 1
ATOM 5411 N N . GLY A 1 724 ? -1.998 -8.794 27.270 1.00 55.44 724 GLY A N 1
ATOM 5412 C CA . GLY A 1 724 ? -1.095 -8.030 28.137 1.00 55.44 724 GLY A CA 1
ATOM 5413 C C . GLY A 1 724 ? -0.824 -8.694 29.491 1.00 55.44 724 GLY A C 1
ATOM 5414 O O . GLY A 1 724 ? 0.180 -8.383 30.118 1.00 55.44 724 GLY A O 1
ATOM 5415 N N . HIS A 1 725 ? -1.680 -9.628 29.924 1.00 54.72 725 HIS A N 1
ATOM 5416 C CA . HIS A 1 725 ? -1.502 -10.391 31.158 1.00 54.72 725 HIS A CA 1
ATOM 5417 C C . HIS A 1 725 ? -1.060 -11.840 30.920 1.00 54.72 725 HIS A C 1
ATOM 5419 O O . HIS A 1 725 ? -0.151 -12.300 31.592 1.00 54.72 725 HIS A O 1
ATOM 5425 N N . THR A 1 726 ? -1.634 -12.568 29.953 1.00 52.66 726 THR A N 1
ATOM 5426 C CA . THR A 1 726 ? -1.365 -14.016 29.772 1.00 52.66 726 THR A CA 1
ATOM 5427 C C . THR A 1 726 ? 0.079 -14.359 29.413 1.00 52.66 726 THR A C 1
ATOM 5429 O O . THR A 1 726 ? 0.467 -15.521 29.504 1.00 52.66 726 THR A O 1
ATOM 5432 N N . PHE A 1 727 ? 0.849 -13.367 28.967 1.00 49.97 727 PHE A N 1
ATOM 5433 C CA . PHE A 1 727 ? 2.299 -13.462 28.832 1.00 49.97 727 PHE A CA 1
ATOM 5434 C C . PHE A 1 727 ? 3.037 -12.555 29.845 1.00 49.97 727 PHE A C 1
ATOM 5436 O O . PHE A 1 727 ? 4.185 -12.836 30.169 1.00 49.97 727 PHE A O 1
ATOM 5443 N N . GLY A 1 728 ? 2.379 -11.499 30.353 1.00 40.81 728 GLY A N 1
ATOM 5444 C CA . GLY A 1 728 ? 2.943 -10.367 31.115 1.00 40.81 728 GLY A CA 1
ATOM 5445 C C . GLY A 1 728 ? 3.460 -10.669 32.523 1.00 40.81 728 GLY A C 1
ATOM 5446 O O . GLY A 1 728 ? 3.793 -9.753 33.266 1.00 40.81 728 GLY A O 1
ATOM 5447 N N . THR A 1 729 ? 3.465 -11.939 32.912 1.00 42.31 729 THR A N 1
ATOM 5448 C CA . THR A 1 729 ? 3.672 -12.422 34.287 1.00 42.31 729 THR A CA 1
ATOM 5449 C C . THR A 1 729 ? 4.585 -13.650 34.365 1.00 42.31 729 THR A C 1
ATOM 5451 O O . THR A 1 729 ? 4.712 -14.260 35.424 1.00 42.31 729 THR A O 1
ATOM 5454 N N . GLY A 1 730 ? 5.184 -14.061 33.241 1.00 42.53 730 GLY A N 1
ATOM 5455 C CA . GLY A 1 730 ? 5.921 -15.323 33.135 1.00 42.53 730 GLY A CA 1
ATOM 5456 C C . GLY A 1 730 ? 5.027 -16.574 33.165 1.00 42.53 730 GLY A C 1
ATOM 5457 O O . GLY A 1 730 ? 3.833 -16.519 33.463 1.00 42.53 730 GLY A O 1
ATOM 5458 N N . TRP A 1 731 ? 5.612 -17.726 32.827 1.00 42.69 731 TRP A N 1
ATOM 5459 C CA . TRP A 1 731 ? 4.967 -19.048 32.892 1.00 42.69 731 TRP A CA 1
ATOM 5460 C C . TRP A 1 731 ? 5.435 -19.810 34.142 1.00 42.69 731 TRP A C 1
ATOM 5462 O O . TRP A 1 731 ? 6.183 -20.784 34.065 1.00 42.69 731 TRP A O 1
ATOM 5472 N N . HIS A 1 732 ? 4.995 -19.347 35.311 1.00 41.91 732 HIS A N 1
ATOM 5473 C CA . HIS A 1 732 ? 5.285 -19.994 36.597 1.00 41.91 732 HIS A CA 1
ATOM 5474 C C . HIS A 1 732 ? 4.440 -21.257 36.786 1.00 41.91 732 HIS A C 1
ATOM 5476 O O . HIS A 1 732 ? 3.267 -21.268 36.425 1.00 41.91 732 HIS A O 1
ATOM 5482 N N . TRP A 1 733 ? 4.984 -22.325 37.379 1.00 39.97 733 TRP A N 1
ATOM 5483 C CA . TRP A 1 733 ? 4.219 -23.574 37.570 1.00 39.97 733 TRP A CA 1
ATOM 5484 C C . TRP A 1 733 ? 3.026 -23.423 38.526 1.00 39.97 733 TRP A C 1
ATOM 5486 O O . TRP A 1 733 ? 2.029 -24.129 38.367 1.00 39.97 733 TRP A O 1
ATOM 5496 N N . ASP A 1 734 ? 3.064 -22.433 39.418 1.00 44.19 734 ASP A N 1
ATOM 5497 C CA . ASP A 1 734 ? 1.953 -22.023 40.289 1.00 44.19 734 ASP A CA 1
ATOM 5498 C C . ASP A 1 734 ? 0.696 -21.614 39.486 1.00 44.19 734 ASP A C 1
ATOM 5500 O O . ASP A 1 734 ? -0.429 -21.671 39.987 1.00 44.19 734 ASP A O 1
ATOM 5504 N N . TRP A 1 735 ? 0.849 -21.292 38.192 1.00 40.56 735 TRP A N 1
ATOM 5505 C CA . TRP A 1 735 ? -0.263 -21.057 37.261 1.00 40.56 735 TRP A CA 1
ATOM 5506 C C . TRP A 1 735 ? -1.126 -22.300 36.988 1.00 40.56 735 TRP A C 1
ATOM 5508 O O . TRP A 1 735 ? -2.205 -22.193 36.403 1.00 40.56 735 TRP A O 1
ATOM 5518 N N . MET A 1 736 ? -0.689 -23.489 37.418 1.00 39.19 736 MET A N 1
ATOM 5519 C CA . MET A 1 736 ? -1.523 -24.692 37.412 1.00 39.19 736 MET A CA 1
ATOM 5520 C C . MET A 1 736 ? -2.400 -24.850 38.663 1.00 39.19 736 MET A C 1
ATOM 5522 O O . MET A 1 736 ? -3.364 -25.614 38.598 1.00 39.19 736 MET A O 1
ATOM 5526 N N . GLU A 1 737 ? -2.148 -24.116 39.754 1.00 39.56 737 GLU A N 1
ATOM 5527 C CA . GLU A 1 737 ? -3.107 -24.009 40.866 1.00 39.56 737 GLU A CA 1
ATOM 5528 C C . GLU A 1 737 ? -4.180 -22.946 40.573 1.00 39.56 737 GLU A C 1
ATOM 5530 O O . GLU A 1 737 ? -5.369 -23.158 40.841 1.00 39.56 737 GLU A O 1
ATOM 5535 N N . SER A 1 738 ? -3.807 -21.836 39.922 1.00 44.59 738 SER A N 1
ATOM 5536 C CA . SER A 1 738 ? -4.752 -20.819 39.439 1.00 44.59 738 SER A CA 1
ATOM 5537 C C . SER A 1 738 ? -5.452 -21.260 38.142 1.00 44.59 738 SER A C 1
ATOM 5539 O O . SER A 1 738 ? -5.212 -20.766 37.040 1.00 44.59 738 SER A O 1
ATOM 5541 N N . TRP A 1 739 ? -6.404 -22.184 38.310 1.00 48.31 739 TRP A N 1
ATOM 5542 C CA . TRP A 1 739 ? -7.256 -22.811 37.285 1.00 48.31 739 TRP A CA 1
ATOM 5543 C C . TRP A 1 739 ? -7.761 -21.891 36.160 1.00 48.31 739 TRP A C 1
ATOM 5545 O O . TRP A 1 739 ? -7.994 -22.383 35.060 1.00 48.31 739 TRP A O 1
ATOM 5555 N N . HIS A 1 740 ? -7.898 -20.582 36.384 1.00 42.84 740 HIS A N 1
ATOM 5556 C CA . HIS A 1 740 ? -8.210 -19.566 35.372 1.00 42.84 740 HIS A CA 1
ATOM 5557 C C . HIS A 1 740 ? -7.253 -19.573 34.165 1.00 42.84 740 HIS A C 1
ATOM 5559 O O . HIS A 1 740 ? -7.710 -19.454 33.029 1.00 42.84 740 HIS A O 1
ATOM 5565 N N . VAL A 1 741 ? -5.942 -19.750 34.371 1.00 41.41 741 VAL A N 1
ATOM 5566 C CA . VAL A 1 741 ? -4.944 -19.778 33.282 1.00 41.41 741 VAL A CA 1
ATOM 5567 C C . VAL A 1 741 ? -5.132 -21.033 32.436 1.00 41.41 741 VAL A C 1
ATOM 5569 O O . VAL A 1 741 ? -5.268 -20.961 31.210 1.00 41.41 741 VAL A O 1
ATOM 5572 N N . VAL A 1 742 ? -5.238 -22.182 33.111 1.00 43.06 742 VAL A N 1
ATOM 5573 C CA . VAL A 1 742 ? -5.619 -23.460 32.500 1.00 43.06 742 VAL A CA 1
ATOM 5574 C C . VAL A 1 742 ? -6.956 -23.314 31.768 1.00 43.06 742 VAL A C 1
ATOM 5576 O O . VAL A 1 742 ? -7.123 -23.894 30.697 1.00 43.06 742 VAL A O 1
ATOM 5579 N N . LEU A 1 743 ? -7.883 -22.490 32.269 1.00 45.56 743 LEU A N 1
ATOM 5580 C CA . LEU A 1 743 ? -9.163 -22.196 31.631 1.00 45.56 743 LEU A CA 1
ATOM 5581 C C . LEU A 1 743 ? -9.021 -21.345 30.364 1.00 45.56 743 LEU A C 1
ATOM 5583 O O . LEU A 1 743 ? -9.646 -21.683 29.367 1.00 45.56 743 LEU A O 1
ATOM 5587 N N . VAL A 1 744 ? -8.198 -20.293 30.346 1.00 42.06 744 VAL A N 1
ATOM 5588 C CA . VAL A 1 744 ? -7.951 -19.479 29.138 1.00 42.06 744 VAL A CA 1
ATOM 5589 C C . VAL A 1 744 ? -7.260 -20.320 28.063 1.00 42.06 744 VAL A C 1
ATOM 5591 O O . VAL A 1 744 ? -7.723 -20.362 26.919 1.00 42.06 744 VAL A O 1
ATOM 5594 N N . ALA A 1 745 ? -6.233 -21.089 28.436 1.00 41.72 745 ALA A N 1
ATOM 5595 C CA . ALA A 1 745 ? -5.621 -22.085 27.557 1.00 41.72 745 ALA A CA 1
ATOM 5596 C C . ALA A 1 745 ? -6.646 -23.138 27.088 1.00 41.72 745 ALA A C 1
ATOM 5598 O O . ALA A 1 745 ? -6.640 -23.529 25.921 1.00 41.72 745 ALA A O 1
ATOM 5599 N N . SER A 1 746 ? -7.592 -23.530 27.949 1.00 42.38 746 SER A N 1
ATOM 5600 C CA . SER A 1 746 ? -8.716 -24.409 27.599 1.00 42.38 746 SER A CA 1
ATOM 5601 C C . SER A 1 746 ? -9.807 -23.724 26.778 1.00 42.38 746 SER A C 1
ATOM 5603 O O . SER A 1 746 ? -10.553 -24.431 26.121 1.00 42.38 746 SER A O 1
ATOM 5605 N N . VAL A 1 747 ? -9.917 -22.394 26.732 1.00 41.62 747 VAL A N 1
ATOM 5606 C CA . VAL A 1 747 ? -10.847 -21.675 25.840 1.00 41.62 747 VAL A CA 1
ATOM 5607 C C . VAL A 1 747 ? -10.274 -21.621 24.427 1.00 41.62 747 VAL A C 1
ATOM 5609 O O . VAL A 1 747 ? -10.983 -21.950 23.476 1.00 41.62 747 VAL A O 1
ATOM 5612 N N . PHE A 1 748 ? -8.982 -21.316 24.272 1.00 43.53 748 PHE A N 1
ATOM 5613 C CA . PHE A 1 748 ? -8.294 -21.453 22.982 1.00 43.53 748 PHE A CA 1
ATOM 5614 C C . PHE A 1 748 ? -8.241 -22.925 22.534 1.00 43.53 748 PHE A C 1
ATOM 5616 O O . PHE A 1 748 ? -8.591 -23.249 21.396 1.00 43.53 748 PHE A O 1
ATOM 5623 N N . GLY A 1 749 ? -7.900 -23.830 23.455 1.00 39.38 749 GLY A N 1
ATOM 5624 C CA . GLY A 1 749 ? -7.883 -25.277 23.250 1.00 39.38 749 GLY A CA 1
ATOM 5625 C C . GLY A 1 749 ? -9.259 -25.849 22.914 1.00 39.38 749 GLY A C 1
ATOM 5626 O O . GLY A 1 749 ? -9.370 -26.635 21.978 1.00 39.38 749 GLY A O 1
ATOM 5627 N N . ALA A 1 750 ? -10.329 -25.415 23.585 1.00 39.81 750 ALA A N 1
ATOM 5628 C CA . ALA A 1 750 ? -11.697 -25.814 23.267 1.00 39.81 750 ALA A CA 1
ATOM 5629 C C . ALA A 1 750 ? -12.194 -25.173 21.972 1.00 39.81 750 ALA A C 1
ATOM 5631 O O . ALA A 1 750 ? -12.905 -25.840 21.238 1.00 39.81 750 ALA A O 1
ATOM 5632 N N . ALA A 1 751 ? -11.809 -23.945 21.615 1.00 42.97 751 ALA A N 1
ATOM 5633 C CA . ALA A 1 751 ? -12.144 -23.382 20.306 1.00 42.97 751 ALA A CA 1
ATOM 5634 C C . ALA A 1 751 ? -11.497 -24.191 19.162 1.00 42.97 751 ALA A C 1
ATOM 5636 O O . ALA A 1 751 ? -12.164 -24.513 18.171 1.00 42.97 751 ALA A O 1
ATOM 5637 N N . ALA A 1 752 ? -10.232 -24.597 19.320 1.00 39.41 752 ALA A N 1
ATOM 5638 C CA . ALA A 1 752 ? -9.526 -25.480 18.388 1.00 39.41 752 ALA A CA 1
ATOM 5639 C C . ALA A 1 752 ? -10.112 -26.910 18.367 1.00 39.41 752 ALA A C 1
ATOM 5641 O O . ALA A 1 752 ? -10.381 -27.469 17.303 1.00 39.41 752 ALA A O 1
ATOM 5642 N N . LEU A 1 753 ? -10.389 -27.495 19.534 1.00 36.31 753 LEU A N 1
ATOM 5643 C CA . LEU A 1 753 ? -10.966 -28.835 19.663 1.00 36.31 753 LEU A CA 1
ATOM 5644 C C . LEU A 1 753 ? -12.415 -28.881 19.158 1.00 36.31 753 LEU A C 1
ATOM 5646 O O . LEU A 1 753 ? -12.794 -29.819 18.468 1.00 36.31 753 LEU A O 1
ATOM 5650 N N . PHE A 1 754 ? -13.223 -27.860 19.437 1.00 43.41 754 PHE A N 1
ATOM 5651 C CA . PHE A 1 754 ? -14.612 -27.753 18.987 1.00 43.41 754 PHE A CA 1
ATOM 5652 C C . PHE A 1 754 ? -14.691 -27.495 17.478 1.00 43.41 754 PHE A C 1
ATOM 5654 O O . PHE A 1 754 ? -15.601 -28.002 16.823 1.00 43.41 754 PHE A O 1
ATOM 5661 N N . THR A 1 755 ? -13.728 -26.781 16.884 1.00 42.06 755 THR A N 1
ATOM 5662 C CA . THR A 1 755 ? -13.621 -26.697 15.416 1.00 42.06 755 THR A CA 1
ATOM 5663 C C . THR A 1 755 ? -13.160 -28.019 14.794 1.00 42.06 755 THR A C 1
ATOM 5665 O O . THR A 1 755 ? -13.738 -28.426 13.789 1.00 42.06 755 THR A O 1
ATOM 5668 N N . ALA A 1 756 ? -12.259 -28.773 15.432 1.00 37.91 756 ALA A N 1
ATOM 5669 C CA . ALA A 1 756 ? -11.933 -30.143 15.016 1.00 37.91 756 ALA A CA 1
ATOM 5670 C C . ALA A 1 756 ? -13.111 -31.136 15.188 1.00 37.91 756 ALA A C 1
ATOM 5672 O O . ALA A 1 756 ? -13.301 -32.025 14.360 1.00 37.91 756 ALA A O 1
ATOM 5673 N N . ILE A 1 757 ? -13.945 -30.976 16.222 1.00 38.50 757 ILE A N 1
ATOM 5674 C CA . ILE A 1 757 ? -15.171 -31.767 16.444 1.00 38.50 757 ILE A CA 1
ATOM 5675 C C . ILE A 1 757 ? -16.270 -31.376 15.445 1.00 38.50 757 ILE A C 1
ATOM 5677 O O . ILE A 1 757 ? -16.979 -32.250 14.950 1.00 38.50 757 ILE A O 1
ATOM 5681 N N . ARG A 1 758 ? -16.385 -30.094 15.076 1.00 41.47 758 ARG A N 1
ATOM 5682 C CA . ARG A 1 758 ? -17.280 -29.613 14.006 1.00 41.47 758 ARG A CA 1
ATOM 5683 C C . ARG A 1 758 ? -16.971 -30.265 12.650 1.00 41.47 758 ARG A C 1
ATOM 5685 O O . ARG A 1 758 ? -17.898 -30.453 11.864 1.00 41.47 758 ARG A O 1
ATOM 5692 N N . ASP A 1 759 ? -15.715 -30.648 12.422 1.00 44.22 759 ASP A N 1
ATOM 5693 C CA . ASP A 1 759 ? -15.246 -31.372 11.233 1.00 44.22 759 ASP A CA 1
ATOM 5694 C C . ASP A 1 759 ? -15.285 -32.913 11.364 1.00 44.22 759 ASP A C 1
ATOM 5696 O O . ASP A 1 759 ? -14.950 -33.606 10.401 1.00 44.22 759 ASP A O 1
ATOM 5700 N N . ARG A 1 760 ? -15.738 -33.498 12.490 1.00 36.34 760 ARG A N 1
ATOM 5701 C CA . ARG A 1 760 ? -15.831 -34.968 12.647 1.00 36.34 760 ARG A CA 1
ATOM 5702 C C . ARG A 1 760 ? -16.935 -35.602 11.785 1.00 36.34 760 ARG A C 1
ATOM 5704 O O . ARG A 1 760 ? -17.998 -35.979 12.274 1.00 36.34 760 ARG A O 1
ATOM 5711 N N . GLN A 1 761 ? -16.608 -35.861 10.522 1.00 39.75 761 GLN A N 1
ATOM 5712 C CA . GLN A 1 761 ? -17.040 -37.065 9.810 1.00 39.75 761 GLN A CA 1
ATOM 5713 C C . GLN A 1 761 ? -15.876 -37.627 8.976 1.00 39.75 761 GLN A C 1
ATOM 5715 O O . GLN A 1 761 ? -15.460 -36.996 8.011 1.00 39.75 761 GLN A O 1
ATOM 5720 N N . VAL A 1 762 ? -15.463 -38.858 9.322 1.00 32.72 762 VAL A N 1
ATOM 5721 C CA . VAL A 1 762 ? -14.462 -39.733 8.661 1.00 32.72 762 VAL A CA 1
ATOM 5722 C C . VAL A 1 762 ? -12.972 -39.474 8.996 1.00 32.72 762 VAL A C 1
ATOM 5724 O O . VAL A 1 762 ? -12.346 -38.566 8.467 1.00 32.72 762 VAL A O 1
ATOM 5727 N N . GLY A 1 763 ? -12.370 -40.389 9.777 1.00 35.62 763 GLY A N 1
ATOM 5728 C CA . GLY A 1 763 ? -11.333 -41.256 9.184 1.00 35.62 763 GLY A CA 1
ATOM 5729 C C . GLY A 1 763 ? -9.825 -41.043 9.412 1.00 35.62 763 GLY A C 1
ATOM 5730 O O . GLY A 1 763 ? -9.092 -41.369 8.491 1.00 35.62 763 GLY A O 1
ATOM 5731 N N . LEU A 1 764 ? -9.358 -40.654 10.612 1.00 31.86 764 LEU A N 1
ATOM 5732 C CA . LEU A 1 764 ? -7.951 -40.796 11.088 1.00 31.86 764 LEU A CA 1
ATOM 5733 C C . LEU A 1 764 ? -6.827 -40.018 10.330 1.00 31.86 764 LEU A C 1
ATOM 5735 O O . LEU A 1 764 ? -6.990 -39.607 9.187 1.00 31.86 764 LEU A O 1
ATOM 5739 N N . PRO A 1 765 ? -5.620 -39.858 10.920 1.00 36.69 765 PRO A N 1
ATOM 5740 C CA . PRO A 1 765 ? -5.327 -39.674 12.344 1.00 36.69 765 PRO A CA 1
ATOM 5741 C C . PRO A 1 765 ? -4.782 -38.267 12.683 1.00 36.69 765 PRO A C 1
ATOM 5743 O O . PRO A 1 765 ? -4.959 -37.824 13.814 1.00 36.69 765 PRO A O 1
ATOM 5746 N N . PHE A 1 766 ? -4.174 -37.538 11.734 1.00 37.94 766 PHE A N 1
ATOM 5747 C CA . PHE A 1 766 ? -3.525 -36.240 11.979 1.00 37.94 766 PHE A CA 1
ATOM 5748 C C . PHE A 1 766 ? -3.865 -35.203 10.895 1.00 37.94 766 PHE A C 1
ATOM 5750 O O . PHE A 1 766 ? -3.582 -35.391 9.714 1.00 37.94 766 PHE A O 1
ATOM 5757 N N . SER A 1 767 ? -4.449 -34.077 11.307 1.00 41.00 767 SER A N 1
ATOM 5758 C CA . SER A 1 767 ? -4.726 -32.900 10.470 1.00 41.00 767 SER A CA 1
ATOM 5759 C C . SER A 1 767 ? -3.858 -31.706 10.906 1.00 41.00 767 SER A C 1
ATOM 5761 O O . SER A 1 767 ? -3.353 -31.720 12.025 1.00 41.00 767 SER A O 1
ATOM 5763 N N . PRO A 1 768 ? -3.690 -30.640 10.096 1.00 41.06 768 PRO A N 1
ATOM 5764 C CA . PRO A 1 768 ? -2.911 -29.461 10.492 1.00 41.06 768 PRO A CA 1
ATOM 5765 C C . PRO A 1 768 ? -3.294 -28.819 11.844 1.00 41.06 768 PRO A C 1
ATOM 5767 O O . PRO A 1 768 ? -2.377 -28.504 12.597 1.00 41.06 768 PRO A O 1
ATOM 5770 N N . PRO A 1 769 ? -4.579 -28.662 12.237 1.00 41.97 769 PRO A N 1
ATOM 5771 C CA . PRO A 1 769 ? -4.912 -28.190 13.584 1.00 41.97 769 PRO A CA 1
ATOM 5772 C C . PRO A 1 769 ? -4.657 -29.240 14.675 1.00 41.97 769 PRO A C 1
ATOM 5774 O O . PRO A 1 769 ? -4.343 -28.856 15.794 1.00 41.97 769 PRO A O 1
ATOM 5777 N N . ILE A 1 770 ? -4.711 -30.546 14.373 1.00 38.31 770 ILE A N 1
ATOM 5778 C CA . ILE A 1 770 ? -4.230 -31.580 15.307 1.00 38.31 770 ILE A CA 1
ATOM 5779 C C . ILE A 1 770 ? -2.705 -31.494 15.444 1.00 38.31 770 ILE A C 1
ATOM 5781 O O . ILE A 1 770 ? -2.212 -31.645 16.546 1.00 38.31 770 ILE A O 1
ATOM 5785 N N . LEU A 1 771 ? -1.961 -31.169 14.383 1.00 38.88 771 LEU A N 1
ATOM 5786 C CA . LEU A 1 771 ? -0.529 -30.852 14.448 1.00 38.88 771 LEU A CA 1
ATOM 5787 C C . LEU A 1 771 ? -0.245 -29.546 15.201 1.00 38.88 771 LEU A C 1
ATOM 5789 O O . LEU A 1 771 ? 0.778 -29.467 15.857 1.00 38.88 771 LEU A O 1
ATOM 5793 N N . GLY A 1 772 ? -1.140 -28.555 15.173 1.00 43.31 772 GLY A N 1
ATOM 5794 C CA . GLY A 1 772 ? -1.045 -27.358 16.018 1.00 43.31 772 GLY A CA 1
ATOM 5795 C C . GLY A 1 772 ? -1.297 -27.667 17.497 1.00 43.31 772 GLY A C 1
ATOM 5796 O O . GLY A 1 772 ? -0.499 -27.299 18.351 1.00 43.31 772 GLY A O 1
ATOM 5797 N N . VAL A 1 773 ? -2.358 -28.419 17.801 1.00 41.38 773 VAL A N 1
ATOM 5798 C CA . VAL A 1 773 ? -2.664 -28.893 19.162 1.00 41.38 773 VAL A CA 1
ATOM 5799 C C . VAL A 1 773 ? -1.586 -29.853 19.670 1.00 41.38 773 VAL A C 1
ATOM 5801 O O . VAL A 1 773 ? -1.216 -29.770 20.832 1.00 41.38 773 VAL A O 1
ATOM 5804 N N . LEU A 1 774 ? -1.023 -30.711 18.817 1.00 39.66 774 LEU A N 1
ATOM 5805 C CA . LEU A 1 774 ? 0.116 -31.568 19.150 1.00 39.66 774 LEU A CA 1
ATOM 5806 C C . LEU A 1 774 ? 1.442 -30.817 19.157 1.00 39.66 774 LEU A C 1
ATOM 5808 O O . LEU A 1 774 ? 2.327 -31.266 19.857 1.00 39.66 774 LEU A O 1
ATOM 5812 N N . ALA A 1 775 ? 1.606 -29.689 18.466 1.00 44.25 775 ALA A N 1
ATOM 5813 C CA . ALA A 1 775 ? 2.775 -28.830 18.643 1.00 44.25 775 ALA A CA 1
ATOM 5814 C C . ALA A 1 775 ? 2.703 -28.113 19.994 1.00 44.25 775 ALA A C 1
ATOM 5816 O O . ALA A 1 775 ? 3.700 -28.076 20.695 1.00 44.25 775 ALA A O 1
ATOM 5817 N N . VAL A 1 776 ? 1.524 -27.639 20.413 1.00 44.09 776 VAL A N 1
ATOM 5818 C CA . VAL A 1 776 ? 1.310 -27.077 21.758 1.00 44.09 776 VAL A CA 1
ATOM 5819 C C . VAL A 1 776 ? 1.449 -28.156 22.838 1.00 44.09 776 VAL A C 1
ATOM 5821 O O . VAL A 1 776 ? 2.174 -27.954 23.803 1.00 44.09 776 VAL A O 1
ATOM 5824 N N . LEU A 1 777 ? 0.840 -29.335 22.673 1.00 43.19 777 LEU A N 1
ATOM 5825 C CA . LEU A 1 777 ? 0.972 -30.441 23.630 1.00 43.19 777 LEU A CA 1
ATOM 5826 C C . LEU A 1 777 ? 2.375 -31.062 23.625 1.00 43.19 777 LEU A C 1
ATOM 5828 O O . LEU A 1 777 ? 2.856 -31.432 24.688 1.00 43.19 777 LEU A O 1
ATOM 5832 N N . ALA A 1 778 ? 3.063 -31.144 22.483 1.00 40.44 778 ALA A N 1
ATOM 5833 C CA . ALA A 1 778 ? 4.460 -31.571 22.429 1.00 40.44 778 ALA A CA 1
ATOM 5834 C C . ALA A 1 778 ? 5.411 -30.481 22.922 1.00 40.44 778 ALA A C 1
ATOM 5836 O O . ALA A 1 778 ? 6.453 -30.836 23.441 1.00 40.44 778 ALA A O 1
ATOM 5837 N N . PHE A 1 779 ? 5.066 -29.193 22.840 1.00 41.34 779 PHE A N 1
ATOM 5838 C CA . PHE A 1 779 ? 5.801 -28.109 23.497 1.00 41.34 779 PHE A CA 1
ATOM 5839 C C . PHE A 1 779 ? 5.618 -28.175 25.019 1.00 41.34 779 PHE A C 1
ATOM 5841 O O . PHE A 1 779 ? 6.599 -28.108 25.745 1.00 41.34 779 PHE A O 1
ATOM 5848 N N . ILE A 1 780 ? 4.401 -28.443 25.508 1.00 42.62 780 ILE A N 1
ATOM 5849 C CA . ILE A 1 780 ? 4.121 -28.721 26.929 1.00 42.62 780 ILE A CA 1
ATOM 5850 C C . ILE A 1 780 ? 4.856 -29.992 27.396 1.00 42.62 780 ILE A C 1
ATOM 5852 O O . ILE A 1 780 ? 5.462 -30.000 28.465 1.00 42.62 780 ILE A O 1
ATOM 5856 N N . CYS A 1 781 ? 4.869 -31.065 26.599 1.00 36.31 781 CYS A N 1
ATOM 5857 C CA . CYS A 1 781 ? 5.631 -32.277 26.910 1.00 36.31 781 CYS A CA 1
ATOM 5858 C C . CYS A 1 781 ? 7.148 -32.087 26.769 1.00 36.31 781 CYS A C 1
ATOM 5860 O O . CYS A 1 781 ? 7.880 -32.678 27.552 1.00 36.31 781 CYS A O 1
ATOM 5862 N N . LEU A 1 782 ? 7.630 -31.259 25.838 1.00 37.25 782 LEU A N 1
ATOM 5863 C CA . LEU A 1 782 ? 9.044 -30.899 25.718 1.00 37.25 782 LEU A CA 1
ATOM 5864 C C . LEU A 1 782 ? 9.469 -30.051 26.910 1.00 37.25 782 LEU A C 1
ATOM 5866 O O . LEU A 1 782 ? 10.461 -30.400 27.524 1.00 37.25 782 LEU A O 1
ATOM 5870 N N . ALA A 1 783 ? 8.700 -29.044 27.327 1.00 39.50 783 ALA A N 1
ATOM 5871 C CA . ALA A 1 783 ? 8.939 -28.310 28.571 1.00 39.50 783 ALA A CA 1
ATOM 5872 C C . ALA A 1 783 ? 8.980 -29.256 29.790 1.00 39.50 783 ALA A C 1
ATOM 5874 O O . ALA A 1 783 ? 9.845 -29.129 30.653 1.00 39.50 783 ALA A O 1
ATOM 5875 N N . ARG A 1 784 ? 8.120 -30.284 29.812 1.00 35.88 784 ARG A N 1
ATOM 5876 C CA . ARG A 1 784 ? 8.098 -31.345 30.838 1.00 35.88 784 ARG A CA 1
ATOM 5877 C C . ARG A 1 784 ? 9.219 -32.398 30.712 1.00 35.88 784 ARG A C 1
ATOM 5879 O O . ARG A 1 784 ? 9.392 -33.203 31.620 1.00 35.88 784 ARG A O 1
ATOM 5886 N N . VAL A 1 785 ? 9.972 -32.410 29.612 1.00 37.34 785 VAL A N 1
ATOM 5887 C CA . VAL A 1 785 ? 11.208 -33.201 29.430 1.00 37.34 785 VAL A CA 1
ATOM 5888 C C . VAL A 1 785 ? 12.441 -32.335 29.715 1.00 37.34 785 VAL A C 1
ATOM 5890 O O . VAL A 1 785 ? 13.390 -32.794 30.343 1.00 37.34 785 VAL A O 1
ATOM 5893 N N . TYR A 1 786 ? 12.398 -31.058 29.334 1.00 40.31 786 TYR A N 1
ATOM 5894 C CA . TYR A 1 786 ? 13.400 -30.041 29.640 1.00 40.31 786 TYR A CA 1
ATOM 5895 C C . TYR A 1 786 ? 13.405 -29.617 31.112 1.00 40.31 786 TYR A C 1
ATOM 5897 O O . TYR A 1 786 ? 14.385 -29.021 31.537 1.00 40.31 786 TYR A O 1
ATOM 5905 N N . SER A 1 787 ? 12.421 -30.012 31.929 1.00 39.88 787 SER A N 1
ATOM 5906 C CA . SER A 1 787 ? 12.467 -29.851 33.393 1.00 39.88 787 SER A CA 1
ATOM 5907 C C . SER A 1 787 ? 13.554 -30.695 34.088 1.00 39.88 787 SER A C 1
ATOM 5909 O O . SER A 1 787 ? 13.633 -30.700 35.313 1.00 39.88 787 SER A O 1
ATOM 5911 N N . TRP A 1 788 ? 14.373 -31.436 33.330 1.00 39.91 788 TRP A N 1
ATOM 5912 C CA . TRP A 1 788 ? 15.652 -32.002 33.784 1.00 39.91 788 TRP A CA 1
ATOM 5913 C C . TRP A 1 788 ? 16.833 -31.020 33.681 1.00 39.91 788 TRP A C 1
ATOM 5915 O O . TRP A 1 788 ? 17.898 -31.298 34.229 1.00 39.91 788 TRP A O 1
ATOM 5925 N N . TYR A 1 789 ? 16.659 -29.881 33.007 1.00 35.41 789 TYR A N 1
ATOM 5926 C CA . TYR A 1 789 ? 17.602 -28.766 32.997 1.00 35.41 789 TYR A CA 1
ATOM 5927 C C . TYR A 1 789 ? 17.046 -27.611 33.844 1.00 35.41 789 TYR A C 1
ATOM 5929 O O . TYR A 1 789 ? 15.947 -27.131 33.555 1.00 35.41 789 TYR A O 1
ATOM 5937 N N . PRO A 1 790 ? 17.781 -27.125 34.861 1.00 35.16 790 PRO A N 1
ATOM 5938 C CA . PRO A 1 790 ? 17.411 -25.911 35.573 1.00 35.16 790 PRO A CA 1
ATOM 5939 C C . PRO A 1 790 ? 17.692 -24.699 34.676 1.00 35.16 790 PRO A C 1
ATOM 5941 O O . PRO A 1 790 ? 18.818 -24.213 34.597 1.00 35.16 790 PRO A O 1
ATOM 5944 N N . ILE A 1 791 ? 16.660 -24.243 33.969 1.00 42.19 791 ILE A N 1
ATOM 5945 C CA . ILE A 1 791 ? 16.600 -22.895 33.397 1.00 42.19 791 ILE A CA 1
ATOM 5946 C C . ILE A 1 791 ? 15.981 -22.004 34.472 1.00 42.19 791 ILE A C 1
ATOM 5948 O O . ILE A 1 791 ? 14.939 -22.356 35.026 1.00 42.19 791 ILE A O 1
ATOM 5952 N N . ASP A 1 792 ? 16.640 -20.894 34.780 1.00 38.78 792 ASP A N 1
ATOM 5953 C CA . ASP A 1 792 ? 16.222 -19.966 35.827 1.00 38.78 792 ASP A CA 1
ATOM 5954 C C . ASP A 1 792 ? 15.208 -18.962 35.251 1.00 38.78 792 ASP A C 1
ATOM 5956 O O . ASP A 1 792 ? 15.550 -18.127 34.413 1.00 38.78 792 ASP A O 1
ATOM 5960 N N . TRP A 1 793 ? 13.930 -19.103 35.619 1.00 44.59 793 TRP A N 1
ATOM 5961 C CA . TRP A 1 793 ? 12.829 -18.320 35.033 1.00 44.59 793 TRP A CA 1
ATOM 5962 C C . TRP A 1 793 ? 12.587 -16.980 35.742 1.00 44.59 793 TRP A C 1
ATOM 5964 O O . TRP A 1 793 ? 11.849 -16.143 35.217 1.00 44.59 793 TRP A O 1
ATOM 5974 N N . ASP A 1 794 ? 13.248 -16.735 36.876 1.00 39.03 794 ASP A N 1
ATOM 5975 C CA . ASP A 1 794 ? 13.108 -15.502 37.663 1.00 39.03 794 ASP A CA 1
ATOM 5976 C C . ASP A 1 794 ? 13.716 -14.267 36.959 1.00 39.03 794 ASP A C 1
ATOM 5978 O O . ASP A 1 794 ? 13.452 -13.133 37.355 1.00 39.03 794 ASP A O 1
ATOM 5982 N N . GLY A 1 795 ? 14.498 -14.471 35.888 1.00 39.28 795 GLY A N 1
ATOM 5983 C CA . GLY A 1 795 ? 15.122 -13.417 35.075 1.00 39.28 795 GLY A CA 1
ATOM 5984 C C . GLY A 1 795 ? 14.292 -12.876 33.899 1.00 39.28 795 GLY A C 1
ATOM 5985 O O . GLY A 1 795 ? 14.785 -12.020 33.165 1.00 39.28 795 GLY A O 1
ATOM 5986 N N . PHE A 1 796 ? 13.064 -13.359 33.676 1.00 41.28 796 PHE A N 1
ATOM 5987 C CA . PHE A 1 796 ? 12.179 -12.807 32.639 1.00 41.28 796 PHE A CA 1
ATOM 5988 C C . PHE A 1 796 ? 11.619 -11.448 33.072 1.00 41.28 796 PHE A C 1
ATOM 5990 O O . PHE A 1 796 ? 10.951 -11.363 34.102 1.00 41.28 796 PHE A O 1
ATOM 5997 N N . ASP A 1 797 ? 11.818 -10.401 32.264 1.00 45.66 797 ASP A N 1
ATOM 5998 C CA . ASP A 1 797 ? 11.271 -9.067 32.554 1.00 45.66 797 ASP A CA 1
ATOM 5999 C C . ASP A 1 797 ? 9.869 -8.952 31.934 1.00 45.66 797 ASP A C 1
ATOM 6001 O O . ASP A 1 797 ? 9.685 -8.712 30.736 1.00 45.66 797 ASP A O 1
ATOM 6005 N N . GLN A 1 798 ? 8.875 -9.303 32.750 1.00 49.91 798 GLN A N 1
ATOM 6006 C CA . GLN A 1 798 ? 7.734 -10.108 32.300 1.00 49.91 798 GLN A CA 1
ATOM 6007 C C . GLN A 1 798 ? 6.786 -9.395 31.315 1.00 49.91 798 GLN A C 1
ATOM 6009 O O . GLN A 1 798 ? 6.119 -10.065 30.529 1.00 49.91 798 GLN A O 1
ATOM 6014 N N . TYR A 1 799 ? 6.722 -8.058 31.318 1.00 48.56 799 TYR A N 1
ATOM 6015 C CA . TYR A 1 799 ? 5.703 -7.283 30.589 1.00 48.56 799 TYR A CA 1
ATOM 6016 C C . TYR A 1 799 ? 6.045 -6.922 29.132 1.00 48.56 799 TYR A C 1
ATOM 6018 O O . TYR A 1 799 ? 5.131 -6.748 28.317 1.00 48.56 799 TYR A O 1
ATOM 6026 N N . ASP A 1 800 ? 7.323 -6.805 28.771 1.00 52.19 800 ASP A N 1
ATOM 6027 C CA . ASP A 1 800 ? 7.718 -6.297 27.451 1.00 52.19 800 ASP A CA 1
ATOM 6028 C C . ASP A 1 800 ? 7.813 -7.420 26.407 1.00 52.19 800 ASP A C 1
ATOM 6030 O O . ASP A 1 800 ? 7.173 -7.342 25.353 1.00 52.19 800 ASP A O 1
ATOM 6034 N N . GLU A 1 801 ? 8.471 -8.530 26.744 1.00 55.81 801 GLU A N 1
ATOM 6035 C CA . GLU A 1 801 ? 8.507 -9.756 25.926 1.00 55.81 801 GLU A CA 1
ATOM 6036 C C . GLU A 1 801 ? 7.096 -10.280 25.625 1.00 55.81 801 GLU A C 1
ATOM 6038 O O . GLU A 1 801 ? 6.783 -10.701 24.509 1.00 55.81 801 GLU A O 1
ATOM 6043 N N . ALA A 1 802 ? 6.206 -10.171 26.611 1.00 53.16 802 ALA A N 1
ATOM 6044 C CA . ALA A 1 802 ? 4.792 -10.499 26.517 1.00 53.16 802 ALA A CA 1
ATOM 6045 C C . ALA A 1 802 ? 4.064 -9.751 25.395 1.00 53.16 802 ALA A C 1
ATOM 6047 O O . ALA A 1 802 ? 3.351 -10.349 24.578 1.00 53.16 802 ALA A O 1
ATOM 6048 N N . ARG A 1 803 ? 4.273 -8.433 25.333 1.00 60.69 803 ARG A N 1
ATOM 6049 C CA . ARG A 1 803 ? 3.754 -7.557 24.279 1.00 60.69 803 ARG A CA 1
ATOM 6050 C C . ARG A 1 803 ? 4.381 -7.899 22.924 1.00 60.69 803 ARG A C 1
ATOM 6052 O O . ARG A 1 803 ? 3.681 -7.866 21.909 1.00 60.69 803 ARG A O 1
ATOM 6059 N N . ASN A 1 804 ? 5.657 -8.276 22.910 1.00 64.06 804 ASN A N 1
ATOM 6060 C CA . ASN A 1 804 ? 6.418 -8.593 21.702 1.00 64.06 804 ASN A CA 1
ATOM 6061 C C . ASN A 1 804 ? 5.962 -9.932 21.069 1.00 64.06 804 ASN A C 1
ATOM 6063 O O . ASN A 1 804 ? 5.581 -9.959 19.896 1.00 64.06 804 ASN A O 1
ATOM 6067 N N . ILE A 1 805 ? 5.839 -11.019 21.846 1.00 60.41 805 ILE A N 1
ATOM 6068 C CA . ILE A 1 805 ? 5.242 -12.301 21.399 1.00 60.41 805 ILE A CA 1
ATOM 6069 C C . ILE A 1 805 ? 3.836 -12.069 20.829 1.00 60.41 805 ILE A C 1
ATOM 6071 O O . ILE A 1 805 ? 3.507 -12.506 19.722 1.00 60.41 805 ILE A O 1
ATOM 6075 N N . THR A 1 806 ? 3.020 -11.329 21.580 1.00 59.94 806 THR A N 1
ATOM 6076 C CA . THR A 1 806 ? 1.646 -10.965 21.228 1.00 59.94 806 THR A CA 1
ATOM 6077 C C . THR A 1 806 ? 1.571 -10.257 19.870 1.00 59.94 806 THR A C 1
ATOM 6079 O O . THR A 1 806 ? 0.861 -10.705 18.965 1.00 59.94 806 THR A O 1
ATOM 6082 N N . ALA A 1 807 ? 2.328 -9.172 19.690 1.00 62.66 807 ALA A N 1
ATOM 6083 C CA . ALA A 1 807 ? 2.338 -8.389 18.456 1.00 62.66 807 ALA A CA 1
ATOM 6084 C C . ALA A 1 807 ? 2.897 -9.173 17.257 1.00 62.66 807 ALA A C 1
ATOM 6086 O O . ALA A 1 807 ? 2.353 -9.069 16.151 1.00 62.66 807 ALA A O 1
ATOM 6087 N N . PHE A 1 808 ? 3.904 -10.026 17.471 1.00 67.44 808 PHE A N 1
ATOM 6088 C CA . PHE A 1 808 ? 4.408 -10.930 16.441 1.00 67.44 808 PHE A CA 1
ATOM 6089 C C . PHE A 1 808 ? 3.326 -11.906 15.955 1.00 67.44 808 PHE A C 1
ATOM 6091 O O . PHE A 1 808 ? 3.052 -11.972 14.752 1.00 67.44 808 PHE A O 1
ATOM 6098 N N . MET A 1 809 ? 2.640 -12.607 16.867 1.00 63.44 809 MET A N 1
ATOM 6099 C CA . MET A 1 809 ? 1.568 -13.543 16.501 1.00 63.44 809 MET A CA 1
ATOM 6100 C C . MET A 1 809 ? 0.394 -12.849 15.792 1.00 63.44 809 MET A C 1
ATOM 6102 O O . MET A 1 809 ? -0.129 -13.381 14.806 1.00 63.44 809 MET A O 1
ATOM 6106 N N . PHE A 1 810 ? 0.010 -11.647 16.238 1.00 63.91 810 PHE A N 1
ATOM 6107 C CA . PHE A 1 810 ? -1.032 -10.855 15.582 1.00 63.91 810 PHE A CA 1
ATOM 6108 C C . PHE A 1 810 ? -0.662 -10.483 14.144 1.00 63.91 810 PHE A C 1
ATOM 6110 O O . PHE A 1 810 ? -1.444 -10.741 13.224 1.00 63.91 810 PHE A O 1
ATOM 6117 N N . GLY A 1 811 ? 0.531 -9.928 13.921 1.00 60.50 811 GLY A N 1
ATOM 6118 C CA . GLY A 1 811 ? 0.961 -9.542 12.580 1.00 60.50 811 GLY A CA 1
ATOM 6119 C C . GLY A 1 811 ? 1.201 -10.738 11.646 1.00 60.50 811 GLY A C 1
ATOM 6120 O O . GLY A 1 811 ? 0.829 -10.664 10.471 1.00 60.50 811 GLY A O 1
ATOM 6121 N N . LEU A 1 812 ? 1.710 -11.872 12.159 1.00 63.22 812 LEU A N 1
ATOM 6122 C CA . LEU A 1 812 ? 1.815 -13.134 11.407 1.00 63.22 812 LEU A CA 1
ATOM 6123 C C . LEU A 1 812 ? 0.468 -13.572 10.832 1.00 63.22 812 LEU A C 1
ATOM 6125 O O . LEU A 1 812 ? 0.335 -13.812 9.629 1.00 63.22 812 LEU A O 1
ATOM 6129 N N . GLY A 1 813 ? -0.542 -13.699 11.691 1.00 59.19 813 GLY A N 1
ATOM 6130 C CA . GLY A 1 813 ? -1.838 -14.181 11.243 1.00 59.19 813 GLY A CA 1
ATOM 6131 C C . GLY A 1 813 ? -2.607 -13.138 10.434 1.00 59.19 813 GLY A C 1
ATOM 6132 O O . GLY A 1 813 ? -3.303 -13.529 9.502 1.00 59.19 813 GLY A O 1
ATOM 6133 N N . ALA A 1 814 ? -2.409 -11.834 10.669 1.00 59.84 814 ALA A N 1
ATOM 6134 C CA . ALA A 1 814 ? -2.940 -10.774 9.805 1.00 59.84 814 ALA A CA 1
ATOM 6135 C C . ALA A 1 814 ? -2.393 -10.859 8.363 1.00 59.84 814 ALA A C 1
ATOM 6137 O O . ALA A 1 814 ? -3.165 -10.737 7.408 1.00 59.84 814 ALA A O 1
ATOM 6138 N N . MET A 1 815 ? -1.097 -11.157 8.181 1.00 61.78 815 MET A N 1
ATOM 6139 C CA . MET A 1 815 ? -0.523 -11.442 6.854 1.00 61.78 815 MET A CA 1
ATOM 6140 C C . MET A 1 815 ? -1.163 -12.663 6.186 1.00 61.78 815 MET A C 1
ATOM 6142 O O . MET A 1 815 ? -1.452 -12.634 4.989 1.00 61.78 815 MET A O 1
ATOM 6146 N N . GLN A 1 816 ? -1.392 -13.740 6.943 1.00 55.78 816 GLN A N 1
ATOM 6147 C CA . GLN A 1 816 ? -2.024 -14.949 6.411 1.00 55.78 816 GLN A CA 1
ATOM 6148 C C . GLN A 1 816 ? -3.495 -14.695 6.033 1.00 55.78 816 GLN A C 1
ATOM 6150 O O . GLN A 1 816 ? -3.967 -15.204 5.019 1.00 55.78 816 GLN A O 1
ATOM 6155 N N . LEU A 1 817 ? -4.206 -13.857 6.792 1.00 55.12 817 LEU A N 1
ATOM 6156 C CA . LEU A 1 817 ? -5.617 -13.524 6.570 1.00 55.12 817 LEU A CA 1
ATOM 6157 C C . LEU A 1 817 ? -5.867 -12.558 5.416 1.00 55.12 817 LEU A C 1
ATOM 6159 O O . LEU A 1 817 ? -6.949 -12.564 4.838 1.00 55.12 817 LEU A O 1
ATOM 6163 N N . ALA A 1 818 ? -4.866 -11.777 5.014 1.00 53.53 818 ALA A N 1
ATOM 6164 C CA . ALA A 1 818 ? -4.937 -11.012 3.774 1.00 53.53 818 ALA A CA 1
ATOM 6165 C C . ALA A 1 818 ? -5.118 -11.914 2.529 1.00 53.53 818 ALA A C 1
ATOM 6167 O O . ALA A 1 818 ? -5.518 -11.435 1.473 1.00 53.53 818 ALA A O 1
ATOM 6168 N N . ARG A 1 819 ? -4.880 -13.230 2.645 1.00 54.19 819 ARG A N 1
ATOM 6169 C CA . ARG A 1 819 ? -5.207 -14.216 1.600 1.00 54.19 819 ARG A CA 1
ATOM 6170 C C . ARG A 1 819 ? -6.672 -14.656 1.638 1.00 54.19 819 ARG A C 1
ATOM 6172 O O . ARG A 1 819 ? -7.245 -14.895 0.583 1.00 54.19 819 ARG A O 1
ATOM 6179 N N . GLU A 1 820 ? -7.278 -14.728 2.825 1.00 54.91 820 GLU A N 1
ATOM 6180 C CA . GLU A 1 820 ? -8.684 -15.107 3.026 1.00 54.91 820 GLU A CA 1
ATOM 6181 C C . GLU A 1 820 ? -9.358 -14.257 4.131 1.00 54.91 820 GLU A C 1
ATOM 6183 O O . GLU A 1 820 ? -9.323 -14.617 5.313 1.00 54.91 820 GLU A O 1
ATOM 6188 N N . PRO A 1 821 ? -10.023 -13.137 3.770 1.00 51.56 821 PRO A N 1
ATOM 6189 C CA . PRO A 1 821 ? -10.594 -12.160 4.714 1.00 51.56 821 PRO A CA 1
ATOM 6190 C C . PRO A 1 821 ? -11.783 -12.646 5.577 1.00 51.56 821 PRO A C 1
ATOM 6192 O O . PRO A 1 821 ? -12.383 -11.848 6.299 1.00 51.56 821 PRO A O 1
ATOM 6195 N N . ASP A 1 822 ? -12.145 -13.931 5.520 1.00 52.91 822 ASP A N 1
ATOM 6196 C CA . ASP A 1 822 ? -13.193 -14.565 6.340 1.00 52.91 822 ASP A CA 1
ATOM 6197 C C . ASP A 1 822 ? -12.663 -15.233 7.626 1.00 52.91 822 ASP A C 1
ATOM 6199 O O . ASP A 1 822 ? -13.454 -15.704 8.455 1.00 52.91 822 ASP A O 1
ATOM 6203 N N . GLY A 1 823 ? -11.339 -15.259 7.811 1.00 52.69 823 GLY A N 1
ATOM 6204 C CA . GLY A 1 823 ? -10.659 -15.713 9.027 1.00 52.69 823 GLY A CA 1
ATOM 6205 C C . GLY A 1 823 ? -9.860 -17.008 8.854 1.00 52.69 823 GLY A C 1
ATOM 6206 O O . GLY A 1 823 ? -10.203 -17.843 8.019 1.00 52.69 823 GLY A O 1
ATOM 6207 N N . ILE A 1 824 ? -8.867 -17.260 9.721 1.00 48.81 824 ILE A N 1
ATOM 6208 C CA . ILE A 1 824 ? -8.177 -18.573 9.809 1.00 48.81 824 ILE A CA 1
ATOM 6209 C C . ILE A 1 824 ? -9.194 -19.720 10.000 1.00 48.81 824 ILE A C 1
ATOM 6211 O O . ILE A 1 824 ? -9.054 -20.804 9.429 1.00 48.81 824 ILE A O 1
ATOM 6215 N N . LEU A 1 825 ? -10.275 -19.450 10.741 1.00 47.44 825 LEU A N 1
ATOM 6216 C CA . LEU A 1 825 ? -11.405 -20.360 10.982 1.00 47.44 825 LEU A CA 1
ATOM 6217 C C . LEU A 1 825 ? -12.331 -20.569 9.762 1.00 47.44 825 LEU A C 1
ATOM 6219 O O . LEU A 1 825 ? -13.241 -21.395 9.822 1.00 47.44 825 LEU A O 1
ATOM 6223 N N . ALA A 1 826 ? -12.154 -19.801 8.683 1.00 48.12 826 ALA A N 1
ATOM 6224 C CA . ALA A 1 826 ? -12.804 -20.020 7.389 1.00 48.12 826 ALA A CA 1
ATOM 6225 C C . ALA A 1 826 ? -11.856 -20.740 6.418 1.00 48.12 826 ALA A C 1
ATOM 6227 O O . ALA A 1 826 ? -12.246 -21.766 5.866 1.00 48.12 826 ALA A O 1
ATOM 6228 N N . PHE A 1 827 ? -10.604 -20.278 6.319 1.00 47.78 827 PHE A N 1
ATOM 6229 C CA . PHE A 1 827 ? -9.525 -20.887 5.527 1.00 47.78 827 PHE A CA 1
ATOM 6230 C C . PHE A 1 827 ? -9.376 -22.388 5.798 1.00 47.78 827 PHE A C 1
ATOM 6232 O O . PHE A 1 827 ? -9.356 -23.212 4.885 1.00 47.78 827 PHE A O 1
ATOM 6239 N N . THR A 1 828 ? -9.334 -22.770 7.077 1.00 47.59 828 THR A N 1
ATOM 6240 C CA . THR A 1 828 ? -9.232 -24.179 7.492 1.00 47.59 828 THR A CA 1
ATOM 6241 C C . THR A 1 828 ? -10.429 -25.014 7.028 1.00 47.59 828 THR A C 1
ATOM 6243 O O . THR A 1 828 ? -10.236 -26.105 6.495 1.00 47.59 828 THR A O 1
ATOM 6246 N N . ALA A 1 829 ? -11.654 -24.489 7.129 1.00 48.88 829 ALA A N 1
ATOM 6247 C CA . ALA A 1 829 ? -12.863 -25.159 6.644 1.00 48.88 829 ALA A CA 1
ATOM 6248 C C . ALA A 1 829 ? -12.931 -25.234 5.102 1.00 48.88 829 ALA A C 1
ATOM 6250 O O . ALA A 1 829 ? -13.395 -26.235 4.552 1.00 48.88 829 ALA A O 1
ATOM 6251 N N . ALA A 1 830 ? -12.439 -24.211 4.395 1.00 49.12 830 ALA A N 1
ATOM 6252 C CA . ALA A 1 830 ? -12.370 -24.176 2.935 1.00 49.12 830 ALA A CA 1
ATOM 6253 C C . ALA A 1 830 ? -11.346 -25.186 2.389 1.00 49.12 830 ALA A C 1
ATOM 6255 O O . ALA A 1 830 ? -11.688 -26.014 1.540 1.00 49.12 830 ALA A O 1
ATOM 6256 N N . GLN A 1 831 ? -10.124 -25.210 2.937 1.00 50.62 831 GLN A N 1
ATOM 6257 C CA . GLN A 1 831 ? -9.124 -26.225 2.590 1.00 50.62 831 GLN A CA 1
ATOM 6258 C C . GLN A 1 831 ? -9.594 -27.643 2.930 1.00 50.62 831 GLN A C 1
ATOM 6260 O O . GLN A 1 831 ? -9.360 -28.569 2.147 1.00 50.62 831 GLN A O 1
ATOM 6265 N N . ASN A 1 832 ? -10.294 -27.824 4.055 1.00 50.56 832 ASN A N 1
ATOM 6266 C CA . ASN A 1 832 ? -10.869 -29.117 4.411 1.00 50.56 832 ASN A CA 1
ATOM 6267 C C . ASN A 1 832 ? -12.005 -29.529 3.458 1.00 50.56 832 ASN A C 1
ATOM 6269 O O . ASN A 1 832 ? -12.079 -30.717 3.154 1.00 50.56 832 ASN A O 1
ATOM 6273 N N . ARG A 1 833 ? -12.805 -28.607 2.886 1.00 50.06 833 ARG A N 1
ATOM 6274 C CA . ARG A 1 833 ? -13.700 -28.928 1.748 1.00 50.06 833 ARG A CA 1
ATOM 6275 C C . ARG A 1 833 ? -12.914 -29.371 0.519 1.00 50.06 833 ARG A C 1
ATOM 6277 O O . ARG A 1 833 ? -13.126 -30.487 0.071 1.00 50.06 833 ARG A O 1
ATOM 6284 N N . VAL A 1 834 ? -11.944 -28.592 0.027 1.00 53.41 834 VAL A N 1
ATOM 6285 C CA . VAL A 1 834 ? -11.160 -28.972 -1.173 1.00 53.41 834 VAL A CA 1
ATOM 6286 C C . VAL A 1 834 ? -10.523 -30.359 -1.014 1.00 53.41 834 VAL A C 1
ATOM 6288 O O . VAL A 1 834 ? -10.591 -31.183 -1.927 1.00 53.41 834 VAL A O 1
ATOM 6291 N N . ARG A 1 835 ? -9.977 -30.665 0.172 1.00 52.66 835 ARG A N 1
ATOM 6292 C CA . ARG A 1 835 ? -9.466 -32.002 0.509 1.00 52.66 835 ARG A CA 1
ATOM 6293 C C . ARG A 1 835 ? -10.576 -33.054 0.573 1.00 52.66 835 ARG A C 1
ATOM 6295 O O . ARG A 1 835 ? -10.423 -34.100 -0.047 1.00 52.66 835 ARG A O 1
ATOM 6302 N N . ARG A 1 836 ? -11.690 -32.792 1.267 1.00 51.19 836 ARG A N 1
ATOM 6303 C CA . ARG A 1 836 ? -12.837 -33.710 1.408 1.00 51.19 836 ARG A CA 1
ATOM 6304 C C . ARG A 1 836 ? -13.521 -34.009 0.079 1.00 51.19 836 ARG A C 1
ATOM 6306 O O . ARG A 1 836 ? -13.922 -35.144 -0.130 1.00 51.19 836 ARG A O 1
ATOM 6313 N N . ASP A 1 837 ? -13.616 -33.042 -0.821 1.00 55.47 837 ASP A N 1
ATOM 6314 C CA . ASP A 1 837 ? -14.289 -33.174 -2.112 1.00 55.47 837 ASP A CA 1
ATOM 6315 C C . ASP A 1 837 ? -13.348 -33.754 -3.182 1.00 55.47 837 ASP A C 1
ATOM 6317 O O . ASP A 1 837 ? -13.800 -34.418 -4.114 1.00 55.47 837 ASP A O 1
ATOM 6321 N N . ALA A 1 838 ? -12.026 -33.616 -3.022 1.00 55.91 838 ALA A N 1
ATOM 6322 C CA . ALA A 1 838 ? -11.052 -34.464 -3.713 1.00 55.91 838 ALA A CA 1
ATOM 6323 C C . ALA A 1 838 ? -11.067 -35.912 -3.179 1.00 55.91 838 ALA A C 1
ATOM 6325 O O . ALA A 1 838 ? -10.964 -36.854 -3.961 1.00 55.91 838 ALA A O 1
ATOM 6326 N N . TRP A 1 839 ? -11.236 -36.116 -1.866 1.00 54.59 839 TRP A N 1
ATOM 6327 C CA . TRP A 1 839 ? -11.318 -37.454 -1.261 1.00 54.59 839 TRP A CA 1
ATOM 6328 C C . TRP A 1 839 ? -12.642 -38.159 -1.580 1.00 54.59 839 TRP A C 1
ATOM 6330 O O . TRP A 1 839 ? -12.642 -39.352 -1.851 1.00 54.59 839 TRP A O 1
ATOM 6340 N N . ARG A 1 840 ? -13.757 -37.421 -1.651 1.00 58.41 840 ARG A N 1
ATOM 6341 C CA . ARG A 1 840 ? -15.058 -37.906 -2.134 1.00 58.41 840 ARG A CA 1
ATOM 6342 C C . ARG A 1 840 ? -15.021 -38.262 -3.610 1.00 58.41 840 ARG A C 1
ATOM 6344 O O . ARG A 1 840 ? -15.458 -39.351 -3.941 1.00 58.41 840 ARG A O 1
ATOM 6351 N N . ARG A 1 841 ? -14.448 -37.417 -4.478 1.00 56.91 841 ARG A N 1
ATOM 6352 C CA . ARG A 1 841 ? -14.252 -37.771 -5.898 1.00 56.91 841 ARG A CA 1
ATOM 6353 C C . ARG A 1 841 ? -13.359 -39.002 -6.063 1.00 56.91 841 ARG A C 1
ATOM 6355 O O . ARG A 1 841 ? -13.664 -39.855 -6.885 1.00 56.91 841 ARG A O 1
ATOM 6362 N N . ARG A 1 842 ? -12.319 -39.152 -5.232 1.00 60.22 842 ARG A N 1
ATOM 6363 C CA . ARG A 1 842 ? -11.512 -40.383 -5.175 1.00 60.22 842 ARG A CA 1
ATOM 6364 C C . ARG A 1 842 ? -12.317 -41.592 -4.697 1.00 60.22 842 ARG A C 1
ATOM 6366 O O . ARG A 1 842 ? -12.233 -42.616 -5.351 1.00 60.22 842 ARG A O 1
ATOM 6373 N N . LEU A 1 843 ? -13.112 -41.487 -3.628 1.00 56.28 843 LEU A N 1
ATOM 6374 C CA . LEU A 1 843 ? -13.988 -42.574 -3.162 1.00 56.28 843 LEU A CA 1
ATOM 6375 C C . LEU A 1 843 ? -15.043 -42.968 -4.202 1.00 56.28 843 LEU A C 1
ATOM 6377 O O . LEU A 1 843 ? -15.249 -44.154 -4.411 1.00 56.28 843 LEU A O 1
ATOM 6381 N N . ALA A 1 844 ? -15.688 -41.993 -4.842 1.00 54.94 844 ALA A N 1
ATOM 6382 C CA . ALA A 1 844 ? -16.675 -42.204 -5.897 1.00 54.94 844 ALA A CA 1
ATOM 6383 C C . ALA A 1 844 ? -16.053 -42.977 -7.070 1.00 54.94 844 ALA A C 1
ATOM 6385 O O . ALA A 1 844 ? -16.543 -44.042 -7.438 1.00 54.94 844 ALA A O 1
ATOM 6386 N N . ALA A 1 845 ? -14.893 -42.523 -7.560 1.00 53.94 845 ALA A N 1
ATOM 6387 C CA . ALA A 1 845 ? -14.114 -43.240 -8.569 1.00 53.94 845 ALA A CA 1
ATOM 6388 C C . ALA A 1 845 ? -13.670 -44.644 -8.103 1.00 53.94 845 ALA A C 1
ATOM 6390 O O . ALA A 1 845 ? -13.665 -45.575 -8.899 1.00 53.94 845 ALA A O 1
ATOM 6391 N N . TRP A 1 846 ? -13.355 -44.829 -6.814 1.00 57.16 846 TRP A N 1
ATOM 6392 C CA . TRP A 1 846 ? -12.986 -46.133 -6.235 1.00 57.16 846 TRP A CA 1
ATOM 6393 C C . TRP A 1 846 ? -14.177 -47.081 -6.012 1.00 57.16 846 TRP A C 1
ATOM 6395 O O . TRP A 1 846 ? -13.976 -48.251 -5.698 1.00 57.16 846 TRP A O 1
ATOM 6405 N N . ARG A 1 847 ? -15.412 -46.586 -6.148 1.00 56.31 847 ARG A N 1
ATOM 6406 C CA . ARG A 1 847 ? -16.658 -47.358 -6.018 1.00 56.31 847 ARG A CA 1
ATOM 6407 C C . ARG A 1 847 ? -17.421 -47.530 -7.334 1.00 56.31 847 ARG A C 1
ATOM 6409 O O . ARG A 1 847 ? -18.404 -48.257 -7.356 1.00 56.31 847 ARG A O 1
ATOM 6416 N N . GLY A 1 848 ? -17.009 -46.840 -8.399 1.00 41.56 848 GLY A N 1
ATOM 6417 C CA . GLY A 1 848 ? -17.780 -46.725 -9.644 1.00 41.56 848 GLY A CA 1
ATOM 6418 C C . GLY A 1 848 ? -18.988 -45.776 -9.557 1.00 41.56 848 GLY A C 1
ATOM 6419 O O . GLY A 1 848 ? -19.723 -45.635 -10.528 1.00 41.56 848 GLY A O 1
ATOM 6420 N N . GLU A 1 849 ? -19.191 -45.094 -8.425 1.00 45.81 849 GLU A N 1
ATOM 6421 C CA . GLU A 1 849 ? -20.336 -44.211 -8.152 1.00 45.81 849 GLU A CA 1
ATOM 6422 C C . GLU A 1 849 ? -20.125 -42.807 -8.768 1.00 45.81 849 GLU A C 1
ATOM 6424 O O . GLU A 1 849 ? -20.007 -41.812 -8.050 1.00 45.81 849 GLU A O 1
ATOM 6429 N N . VAL A 1 850 ? -20.052 -42.697 -10.102 1.00 36.66 850 VAL A N 1
ATOM 6430 C CA . VAL A 1 850 ? -20.005 -41.393 -10.805 1.00 36.66 850 VAL A CA 1
ATOM 6431 C C . VAL A 1 850 ? -21.420 -40.813 -10.932 1.00 36.66 850 VAL A C 1
ATOM 6433 O O . VAL A 1 850 ? -22.032 -40.806 -11.996 1.00 36.66 850 VAL A O 1
ATOM 6436 N N . GLU A 1 851 ? -21.963 -40.342 -9.811 1.00 36.12 851 GLU A N 1
ATOM 6437 C CA . GLU A 1 851 ? -23.289 -39.719 -9.754 1.00 36.12 851 GLU A CA 1
ATOM 6438 C C . GLU A 1 851 ? -23.241 -38.263 -10.262 1.00 36.12 851 GLU A C 1
ATOM 6440 O O . GLU A 1 851 ? -22.538 -37.410 -9.710 1.00 36.12 851 GLU A O 1
ATOM 6445 N N . ILE A 1 852 ? -23.982 -37.968 -11.336 1.00 39.31 852 ILE A N 1
ATOM 6446 C CA . ILE A 1 852 ? -23.990 -36.648 -11.986 1.00 39.31 852 ILE A CA 1
ATOM 6447 C C . ILE A 1 852 ? -24.917 -35.690 -11.221 1.00 39.31 852 ILE A C 1
ATOM 6449 O O . ILE A 1 852 ? -26.121 -35.621 -11.465 1.00 39.31 852 ILE A O 1
ATOM 6453 N N . ALA A 1 853 ? -24.334 -34.899 -10.319 1.00 30.02 853 ALA A N 1
ATOM 6454 C CA . ALA A 1 853 ? -24.992 -33.772 -9.656 1.00 30.02 853 ALA A CA 1
ATOM 6455 C C . ALA A 1 853 ? -24.033 -32.558 -9.566 1.00 30.02 853 ALA A C 1
ATOM 6457 O O . ALA A 1 853 ? -22.905 -32.703 -9.103 1.00 30.02 853 ALA A O 1
ATOM 6458 N N . SER A 1 854 ? -24.413 -31.332 -9.950 1.00 32.00 854 SER A N 1
ATOM 6459 C CA . SER A 1 854 ? -25.727 -30.876 -10.430 1.00 32.00 854 SER A CA 1
ATOM 6460 C C . SER A 1 854 ? -25.646 -29.659 -11.370 1.00 32.00 854 SER A C 1
ATOM 6462 O O . SER A 1 854 ? -24.975 -28.671 -11.085 1.00 32.00 854 SER A O 1
ATOM 6464 N N . SER A 1 855 ? -26.407 -29.710 -12.468 1.00 26.98 855 SER A N 1
ATOM 6465 C CA . SER A 1 855 ? -26.669 -28.590 -13.400 1.00 26.98 855 SER A CA 1
ATOM 6466 C C . SER A 1 855 ? -28.155 -28.476 -13.803 1.00 26.98 855 SER A C 1
ATOM 6468 O O . SER A 1 855 ? -28.547 -27.590 -14.563 1.00 26.98 855 SER A O 1
ATOM 6470 N N . SER A 1 856 ? -29.011 -29.347 -13.258 1.00 28.69 856 SER A N 1
ATOM 6471 C CA . SER A 1 856 ? -30.406 -29.603 -13.649 1.00 28.69 856 SER A CA 1
ATOM 6472 C C . SER A 1 856 ? -31.423 -28.534 -13.202 1.00 28.69 856 SER A C 1
ATOM 6474 O O . SER A 1 856 ? -32.466 -28.850 -12.634 1.00 28.69 856 SER A O 1
ATOM 6476 N N . ARG A 1 857 ? -31.122 -27.249 -13.442 1.00 30.97 857 ARG A N 1
ATOM 6477 C CA . ARG A 1 857 ? -32.077 -26.122 -13.317 1.00 30.97 857 ARG A CA 1
ATOM 6478 C C . ARG A 1 857 ? -31.980 -25.057 -14.422 1.00 30.97 857 ARG A C 1
ATOM 6480 O O . ARG A 1 857 ? -32.608 -24.012 -14.295 1.00 30.97 857 ARG A O 1
ATOM 6487 N N . ILE A 1 858 ? -31.186 -25.296 -15.468 1.00 30.55 858 ILE A N 1
ATOM 6488 C CA . ILE A 1 858 ? -31.097 -24.418 -16.656 1.00 30.55 858 ILE A CA 1
ATOM 6489 C C . ILE A 1 858 ? -31.283 -25.216 -17.968 1.00 30.55 858 ILE A C 1
ATOM 6491 O O . ILE A 1 858 ? -31.665 -24.653 -18.986 1.00 30.55 858 ILE A O 1
ATOM 6495 N N . ALA A 1 859 ? -31.084 -26.539 -17.947 1.00 27.66 859 ALA A N 1
ATOM 6496 C CA . ALA A 1 859 ? -31.171 -27.414 -19.118 1.00 27.66 859 ALA A CA 1
ATOM 6497 C C . ALA A 1 859 ? -32.615 -27.859 -19.451 1.00 27.66 859 ALA A C 1
ATOM 6499 O O . ALA A 1 859 ? -32.918 -29.048 -19.421 1.00 27.66 859 ALA A O 1
ATOM 6500 N N . GLU A 1 860 ? -33.506 -26.911 -19.757 1.00 27.53 860 GLU A N 1
ATOM 6501 C CA . GLU A 1 860 ? -34.896 -27.194 -20.163 1.00 27.53 860 GLU A CA 1
ATOM 6502 C C . GLU A 1 860 ? -35.274 -26.425 -21.449 1.00 27.53 860 GLU A C 1
ATOM 6504 O O . GLU A 1 860 ? -36.245 -25.674 -21.496 1.00 27.53 860 GLU A O 1
ATOM 6509 N N . SER A 1 861 ? -34.452 -26.584 -22.499 1.00 30.03 861 SER A N 1
ATOM 6510 C CA . SER A 1 861 ? -34.720 -26.053 -23.856 1.00 30.03 861 SER A CA 1
ATOM 6511 C C . SER A 1 861 ? -33.857 -26.623 -25.000 1.00 30.03 861 SER A C 1
ATOM 6513 O O . SER A 1 861 ? -34.208 -26.418 -26.159 1.00 30.03 861 SER A O 1
ATOM 6515 N N . VAL A 1 862 ? -32.751 -27.330 -24.726 1.00 28.28 862 VAL A N 1
ATOM 6516 C CA . VAL A 1 862 ? -31.819 -27.830 -25.763 1.00 28.28 862 VAL A CA 1
ATOM 6517 C C . VAL A 1 862 ? -32.057 -29.325 -26.047 1.00 28.28 862 VAL A C 1
ATOM 6519 O O . VAL A 1 862 ? -32.081 -30.105 -25.091 1.00 28.28 862 VAL A O 1
ATOM 6522 N N . PRO A 1 863 ? -32.212 -29.760 -27.317 1.00 28.67 863 PRO A N 1
ATOM 6523 C CA . PRO A 1 863 ? -32.300 -31.178 -27.675 1.00 28.67 863 PRO A CA 1
ATOM 6524 C C . PRO A 1 863 ? -31.038 -31.966 -27.292 1.00 28.67 863 PRO A C 1
ATOM 6526 O O . PRO A 1 863 ? -29.922 -31.456 -27.374 1.00 28.67 863 PRO A O 1
ATOM 6529 N N . ALA A 1 864 ? -31.204 -33.225 -26.885 1.00 25.67 864 ALA A N 1
ATOM 6530 C CA . ALA A 1 864 ? -30.088 -34.054 -26.437 1.00 25.67 864 ALA A CA 1
ATOM 6531 C C . ALA A 1 864 ? -29.251 -34.591 -27.612 1.00 25.67 864 ALA A C 1
ATOM 6533 O O . ALA A 1 864 ? -29.756 -35.341 -28.447 1.00 25.67 864 ALA A O 1
ATOM 6534 N N . ALA A 1 865 ? -27.954 -34.274 -27.621 1.00 26.94 865 ALA A N 1
ATOM 6535 C CA . ALA A 1 865 ? -26.963 -35.006 -28.407 1.00 26.94 865 ALA A CA 1
ATOM 6536 C C . ALA A 1 865 ? -26.781 -36.439 -27.846 1.00 26.94 865 ALA A C 1
ATOM 6538 O O . ALA A 1 865 ? -26.943 -36.641 -26.636 1.00 26.94 865 ALA A O 1
ATOM 6539 N N . PRO A 1 866 ? -26.460 -37.443 -28.686 1.00 29.66 866 PRO A N 1
ATOM 6540 C CA . PRO A 1 866 ? -26.336 -38.834 -28.252 1.00 29.66 866 PRO A CA 1
ATOM 6541 C C . PRO A 1 866 ? -25.151 -39.056 -27.299 1.00 29.66 866 PRO A C 1
ATOM 6543 O O . PRO A 1 866 ? -24.141 -38.354 -27.340 1.00 29.66 866 PRO A O 1
ATOM 6546 N N . ALA A 1 867 ? -25.278 -40.053 -26.422 1.00 26.16 867 ALA A N 1
ATOM 6547 C CA . ALA A 1 867 ? -24.286 -40.340 -25.391 1.00 26.16 867 ALA A CA 1
ATOM 6548 C C . ALA A 1 867 ? -23.040 -41.042 -25.958 1.00 26.16 867 ALA A C 1
ATOM 6550 O O . ALA A 1 867 ? -23.145 -42.070 -26.625 1.00 26.16 867 ALA A O 1
ATOM 6551 N N . ALA A 1 868 ? -21.854 -40.532 -25.621 1.00 30.25 868 ALA A N 1
ATOM 6552 C CA . ALA A 1 868 ? -20.589 -41.194 -25.921 1.00 30.25 868 ALA A CA 1
ATOM 6553 C C . ALA A 1 868 ? -20.354 -42.370 -24.956 1.00 30.25 868 ALA A C 1
ATOM 6555 O O . ALA A 1 868 ? -20.019 -42.165 -23.787 1.00 30.25 868 ALA A O 1
ATOM 6556 N N . SER A 1 869 ? -20.524 -43.604 -25.439 1.00 29.30 869 SER A N 1
ATOM 6557 C CA . SER A 1 869 ? -20.257 -44.821 -24.662 1.00 29.30 869 SER A CA 1
ATOM 6558 C C . SER A 1 869 ? -19.617 -45.939 -25.491 1.00 29.30 869 SER A C 1
ATOM 6560 O O . SER A 1 869 ? -20.142 -47.045 -25.545 1.00 29.30 869 SER A O 1
ATOM 6562 N N . GLU A 1 870 ? -18.467 -45.659 -26.102 1.00 27.52 870 GLU A N 1
ATOM 6563 C CA . GLU A 1 870 ? -17.516 -46.676 -26.569 1.00 27.52 870 GLU A CA 1
ATOM 6564 C C . GLU A 1 870 ? -16.111 -46.060 -26.688 1.00 27.52 870 GLU A C 1
ATOM 6566 O O . GLU A 1 870 ? -15.967 -44.838 -26.749 1.00 27.52 870 GLU A O 1
ATOM 6571 N N . THR A 1 871 ? -15.064 -46.891 -26.680 1.00 41.12 871 THR A N 1
ATOM 6572 C CA . THR A 1 871 ? -13.670 -46.464 -26.909 1.00 41.12 871 THR A CA 1
ATOM 6573 C C . THR A 1 871 ? -13.157 -46.976 -28.252 1.00 41.12 871 THR A C 1
ATOM 6575 O O . THR A 1 871 ? -12.850 -48.166 -28.348 1.00 41.12 871 THR A O 1
ATOM 6578 N N . PRO A 1 872 ? -12.963 -46.091 -29.241 1.00 30.75 872 PRO A N 1
ATOM 6579 C CA . PRO A 1 872 ? -12.133 -46.339 -30.413 1.00 30.75 872 PRO A CA 1
ATOM 6580 C C . PRO A 1 872 ? -10.823 -45.520 -30.311 1.00 30.75 872 PRO A C 1
ATOM 6582 O O . PRO A 1 872 ? -10.808 -44.380 -29.858 1.00 30.75 872 PRO A O 1
ATOM 6585 N N . ALA A 1 873 ? -9.643 -46.054 -30.623 1.00 27.78 873 ALA A N 1
ATOM 6586 C CA . ALA A 1 873 ? -9.216 -46.518 -31.950 1.00 27.78 873 ALA A CA 1
ATOM 6587 C C . ALA A 1 873 ? -9.134 -45.416 -33.038 1.00 27.78 873 ALA A C 1
ATOM 6589 O O . ALA A 1 873 ? -8.614 -45.680 -34.109 1.00 27.78 873 ALA A O 1
ATOM 6590 N N . VAL A 1 874 ? -9.536 -44.167 -32.750 1.00 30.31 874 VAL A N 1
ATOM 6591 C CA . VAL A 1 874 ? -9.533 -43.043 -33.724 1.00 30.31 874 VAL A CA 1
ATOM 6592 C C . VAL A 1 874 ? -8.212 -42.247 -33.725 1.00 30.31 874 VAL A C 1
ATOM 6594 O O . VAL A 1 874 ? -7.993 -41.377 -34.563 1.00 30.31 874 VAL A O 1
ATOM 6597 N N . ALA A 1 875 ? -7.279 -42.567 -32.822 1.00 30.78 875 ALA A N 1
ATOM 6598 C CA . ALA A 1 875 ? -5.972 -41.902 -32.733 1.00 30.78 875 ALA A CA 1
ATOM 6599 C C . ALA A 1 875 ? -5.063 -42.111 -33.967 1.00 30.78 875 ALA A C 1
ATOM 6601 O O . ALA A 1 875 ? -4.021 -41.467 -34.052 1.00 30.78 875 ALA A O 1
ATOM 6602 N N . GLU A 1 876 ? -5.455 -42.980 -34.906 1.00 29.09 876 GLU A N 1
ATOM 6603 C CA . GLU A 1 876 ? -4.791 -43.194 -36.201 1.00 29.09 876 GLU A CA 1
ATOM 6604 C C . GLU A 1 876 ? -5.670 -42.789 -37.411 1.00 29.09 876 GLU A C 1
ATOM 6606 O O . GLU A 1 876 ? -5.207 -42.891 -38.541 1.00 29.09 876 GLU A O 1
ATOM 6611 N N . GLU A 1 877 ? -6.900 -42.283 -37.204 1.00 28.36 877 GLU A N 1
ATOM 6612 C CA . GLU A 1 877 ? -7.828 -41.899 -38.294 1.00 28.36 877 GLU A CA 1
ATOM 6613 C C . GLU A 1 877 ? -8.154 -40.391 -38.370 1.00 28.36 877 GLU A C 1
ATOM 6615 O O . GLU A 1 877 ? -8.592 -39.920 -39.416 1.00 28.36 877 GLU A O 1
ATOM 6620 N N . MET A 1 878 ? -7.856 -39.577 -37.345 1.00 32.31 878 MET A N 1
ATOM 6621 C CA . MET A 1 878 ? -7.880 -38.099 -37.462 1.00 32.31 878 MET A CA 1
ATOM 6622 C C . MET A 1 878 ? -6.611 -37.537 -38.137 1.00 32.31 878 MET A C 1
ATOM 6624 O O . MET A 1 878 ? -5.992 -36.596 -37.642 1.00 32.31 878 MET A O 1
ATOM 6628 N N . GLY A 1 879 ? -6.187 -38.149 -39.246 1.00 30.47 879 GLY A N 1
ATOM 6629 C CA . GLY A 1 879 ? -4.932 -37.816 -39.928 1.00 30.47 879 GLY A CA 1
ATOM 6630 C C . GLY A 1 879 ? -5.015 -36.692 -40.967 1.00 30.47 879 GLY A C 1
ATOM 6631 O O . GLY A 1 879 ? -3.988 -36.088 -41.258 1.00 30.47 879 GLY A O 1
ATOM 6632 N N . ASP A 1 880 ? -6.204 -36.420 -41.525 1.00 33.03 880 ASP A N 1
ATOM 6633 C CA . ASP A 1 880 ? -6.315 -35.856 -42.886 1.00 33.03 880 ASP A CA 1
ATOM 6634 C C . ASP A 1 880 ? -7.389 -34.748 -43.041 1.00 33.03 880 ASP A C 1
ATOM 6636 O O . ASP A 1 880 ? -8.067 -34.637 -44.060 1.00 33.03 880 ASP A O 1
ATOM 6640 N N . GLN A 1 881 ? -7.562 -33.904 -42.015 1.00 38.38 881 GLN A N 1
ATOM 6641 C CA . GLN A 1 881 ? -8.317 -32.638 -42.115 1.00 38.38 881 GLN A CA 1
ATOM 6642 C C . GLN A 1 881 ? -7.478 -31.437 -41.652 1.00 38.38 881 GLN A C 1
ATOM 6644 O O . GLN A 1 881 ? -7.874 -30.660 -40.783 1.00 38.38 881 GLN A O 1
ATOM 6649 N N . TYR A 1 882 ? -6.306 -31.274 -42.269 1.00 42.06 882 TYR A N 1
ATOM 6650 C CA . TYR A 1 882 ? -5.585 -30.004 -42.239 1.00 42.06 882 TYR A CA 1
ATOM 6651 C C . TYR A 1 882 ? -6.152 -29.050 -43.293 1.00 42.06 882 TYR A C 1
ATOM 6653 O O . TYR A 1 882 ? -5.965 -29.245 -44.491 1.00 42.06 882 TYR A O 1
ATOM 6661 N N . ILE A 1 883 ? -6.840 -28.001 -42.836 1.00 47.09 883 ILE A N 1
ATOM 6662 C CA . ILE A 1 883 ? -7.221 -26.860 -43.677 1.00 47.09 883 ILE A CA 1
ATOM 6663 C C . ILE A 1 883 ? -6.035 -25.885 -43.680 1.00 47.09 883 ILE A C 1
ATOM 6665 O O . ILE A 1 883 ? -5.945 -25.008 -42.823 1.00 47.09 883 ILE A O 1
ATOM 6669 N N . GLY A 1 884 ? -5.102 -26.114 -44.604 1.00 48.16 884 GLY A N 1
ATOM 6670 C CA . GLY A 1 884 ? -3.878 -25.332 -44.801 1.00 48.16 884 GLY A CA 1
ATOM 6671 C C . GLY A 1 884 ? -2.752 -26.199 -45.373 1.00 48.16 884 GLY A C 1
ATOM 6672 O O . GLY A 1 884 ? -2.598 -27.354 -44.977 1.00 48.16 884 GLY A O 1
ATOM 6673 N N . ASP A 1 885 ? -1.942 -25.651 -46.283 1.00 52.56 885 ASP A N 1
ATOM 6674 C CA . ASP A 1 885 ? -0.799 -26.365 -46.894 1.00 52.56 885 ASP A CA 1
ATOM 6675 C C . ASP A 1 885 ? 0.378 -26.543 -45.907 1.00 52.56 885 ASP A C 1
ATOM 6677 O O . ASP A 1 885 ? 1.400 -27.166 -46.224 1.00 52.56 885 ASP A O 1
ATOM 6681 N N . HIS A 1 886 ? 0.288 -25.943 -44.714 1.00 62.72 886 HIS A N 1
ATOM 6682 C CA . HIS A 1 886 ? 1.384 -25.793 -43.759 1.00 62.72 886 HIS A CA 1
ATOM 6683 C C . HIS A 1 886 ? 0.984 -26.209 -42.329 1.00 62.72 886 HIS A C 1
ATOM 6685 O O . HIS A 1 886 ? -0.150 -25.987 -41.904 1.00 62.72 886 HIS A O 1
ATOM 6691 N N . PRO A 1 887 ? 1.910 -26.791 -41.537 1.00 76.12 887 PRO A N 1
ATOM 6692 C CA . PRO A 1 887 ? 1.615 -27.217 -40.171 1.00 76.12 887 PRO A CA 1
ATOM 6693 C C . PRO A 1 887 ? 1.288 -26.027 -39.243 1.00 76.12 887 PRO A C 1
ATOM 6695 O O . PRO A 1 887 ? 1.799 -24.916 -39.447 1.00 76.12 887 PRO A O 1
ATOM 6698 N N . PRO A 1 888 ? 0.474 -26.245 -38.193 1.00 83.50 888 PRO A N 1
ATOM 6699 C CA . PRO A 1 888 ? -0.016 -25.188 -37.320 1.00 83.50 888 PRO A CA 1
ATOM 6700 C C . PRO A 1 888 ? 1.094 -24.671 -36.402 1.00 83.50 888 PRO A C 1
ATOM 6702 O O . PRO A 1 888 ? 1.672 -25.413 -35.607 1.00 83.50 888 PRO A O 1
ATOM 6705 N N . ALA A 1 889 ? 1.356 -23.366 -36.469 1.00 92.06 889 ALA A N 1
ATOM 6706 C CA . ALA A 1 889 ? 2.245 -22.695 -35.525 1.00 92.06 889 ALA A CA 1
ATOM 6707 C C . ALA A 1 889 ? 1.597 -22.594 -34.139 1.00 92.06 889 ALA A C 1
ATOM 6709 O O . ALA A 1 889 ? 2.273 -22.718 -33.120 1.00 92.06 889 ALA A O 1
ATOM 6710 N N . LEU A 1 890 ? 0.279 -22.368 -34.103 1.00 95.94 890 LEU A N 1
ATOM 6711 C CA . LEU A 1 890 ? -0.533 -22.261 -32.894 1.00 95.94 890 LEU A CA 1
ATOM 6712 C C . LEU A 1 890 ? -1.789 -23.127 -33.033 1.00 95.94 890 LEU A C 1
ATOM 6714 O O . LEU A 1 890 ? -2.489 -23.052 -34.040 1.00 95.94 890 LEU A O 1
ATOM 6718 N N . GLU A 1 891 ? -2.111 -23.874 -31.981 1.00 96.00 891 GLU A N 1
ATOM 6719 C CA . GLU A 1 891 ? -3.385 -24.581 -31.842 1.00 96.00 891 GLU A CA 1
ATOM 6720 C C . GLU A 1 891 ? -4.058 -24.205 -30.521 1.00 96.00 891 GLU A C 1
ATOM 6722 O O . GLU A 1 891 ? -3.410 -24.113 -29.473 1.00 96.00 891 GLU A O 1
ATOM 6727 N N . LEU A 1 892 ? -5.377 -24.061 -30.552 1.00 96.06 892 LEU A N 1
ATOM 6728 C CA . LEU A 1 892 ? -6.261 -24.100 -29.396 1.00 96.06 892 LEU A CA 1
ATOM 6729 C C . LEU A 1 892 ? -7.139 -25.344 -29.556 1.00 96.06 892 LEU A C 1
ATOM 6731 O O . LEU A 1 892 ? -7.738 -25.519 -30.610 1.00 96.06 892 LEU A O 1
ATOM 6735 N N . VAL A 1 893 ? -7.207 -26.191 -28.527 1.00 95.06 893 VAL A N 1
ATOM 6736 C CA . VAL A 1 893 ? -7.985 -27.441 -28.526 1.00 95.06 893 VAL A CA 1
ATOM 6737 C C . VAL A 1 893 ? -8.895 -27.488 -27.297 1.00 95.06 893 VAL A C 1
ATOM 6739 O O . VAL A 1 893 ? -8.411 -27.487 -26.158 1.00 95.06 893 VAL A O 1
ATOM 6742 N N . GLY A 1 894 ? -10.212 -27.513 -27.507 1.00 91.94 894 GLY A N 1
ATOM 6743 C CA . GLY A 1 894 ? -11.250 -27.540 -26.474 1.00 91.94 894 GLY A CA 1
ATOM 6744 C C . GLY A 1 894 ? -11.167 -26.394 -25.457 1.00 91.94 894 GLY A C 1
ATOM 6745 O O . GLY A 1 894 ? -11.522 -26.575 -24.287 1.00 91.94 894 GLY A O 1
ATOM 6746 N N . VAL A 1 895 ? -10.637 -25.231 -25.851 1.00 93.12 895 VAL A N 1
ATOM 6747 C CA . VAL A 1 895 ? -10.214 -24.177 -24.916 1.00 93.12 895 VAL A CA 1
ATOM 6748 C C . VAL A 1 895 ? -11.405 -23.478 -24.266 1.00 93.12 895 VAL A C 1
ATOM 6750 O O . VAL A 1 895 ? -12.272 -22.907 -24.929 1.00 93.12 895 VAL A O 1
ATOM 6753 N N . ARG A 1 896 ? -11.411 -23.480 -22.931 1.00 92.38 896 ARG A N 1
ATOM 6754 C CA . ARG A 1 896 ? -12.381 -22.777 -22.083 1.00 92.38 896 ARG A CA 1
ATOM 6755 C C . ARG A 1 896 ? -11.698 -21.696 -21.264 1.00 92.38 896 ARG A C 1
ATOM 6757 O O . ARG A 1 896 ? -10.554 -21.863 -20.842 1.00 92.38 896 ARG A O 1
ATOM 6764 N N . ALA A 1 897 ? -12.395 -20.596 -21.004 1.00 84.75 897 ALA A N 1
ATOM 6765 C CA . ALA A 1 897 ? -11.864 -19.485 -20.215 1.00 84.75 897 ALA A CA 1
ATOM 6766 C C . ALA A 1 897 ? -12.970 -18.734 -19.472 1.00 84.75 897 ALA A C 1
ATOM 6768 O O . ALA A 1 897 ? -14.129 -18.735 -19.887 1.00 84.75 897 ALA A O 1
ATOM 6769 N N . SER A 1 898 ? -12.629 -18.099 -18.348 1.00 75.06 898 SER A N 1
ATOM 6770 C CA . SER A 1 898 ? -13.626 -17.474 -17.471 1.00 75.06 898 SER A CA 1
ATOM 6771 C C . SER A 1 898 ? -13.090 -16.237 -16.750 1.00 75.06 898 SER A C 1
ATOM 6773 O O . SER A 1 898 ? -11.989 -16.251 -16.196 1.00 75.06 898 SER A O 1
ATOM 6775 N N . TYR A 1 899 ? -13.909 -15.188 -16.680 1.00 68.75 899 TYR A N 1
ATOM 6776 C CA . TYR A 1 899 ? -13.672 -14.006 -15.854 1.00 68.75 899 TYR A CA 1
ATOM 6777 C C . TYR A 1 899 ? -14.391 -14.176 -14.509 1.00 68.75 899 TYR A C 1
ATOM 6779 O O . TYR A 1 899 ? -15.569 -13.854 -14.339 1.00 68.75 899 TYR A O 1
ATOM 6787 N N . GLY A 1 900 ? -13.675 -14.733 -13.529 1.00 62.25 900 GLY A N 1
ATOM 6788 C CA . GLY A 1 900 ? -14.225 -15.027 -12.204 1.00 62.25 900 GLY A CA 1
ATOM 6789 C C . GLY A 1 900 ? -15.218 -16.191 -12.246 1.00 62.25 900 GLY A C 1
ATOM 6790 O O . GLY A 1 900 ? -14.798 -17.341 -12.303 1.00 62.25 900 GLY A O 1
ATOM 6791 N N . LEU A 1 901 ? -16.519 -15.887 -12.189 1.00 51.44 901 LEU A N 1
ATOM 6792 C CA . LEU A 1 901 ? -17.608 -16.875 -12.262 1.00 51.44 901 LEU A CA 1
ATOM 6793 C C . LEU A 1 901 ? -18.307 -16.924 -13.632 1.00 51.44 901 LEU A C 1
ATOM 6795 O O . LEU A 1 901 ? -19.179 -17.765 -13.827 1.00 51.44 901 LEU A O 1
ATOM 6799 N N . VAL A 1 902 ? -17.958 -16.030 -14.563 1.00 66.25 902 VAL A N 1
ATOM 6800 C CA . VAL A 1 902 ? -18.549 -15.982 -15.908 1.00 66.25 902 VAL A CA 1
ATOM 6801 C C . VAL A 1 902 ? -17.607 -16.689 -16.879 1.00 66.25 902 VAL A C 1
ATOM 6803 O O . VAL A 1 902 ? -16.497 -16.209 -17.109 1.00 66.25 902 VAL A O 1
ATOM 6806 N N . GLU A 1 903 ? -18.021 -17.834 -17.423 1.00 77.12 903 GLU A N 1
ATOM 6807 C CA . GLU A 1 903 ? -17.344 -18.460 -18.566 1.00 77.12 903 GLU A CA 1
ATOM 6808 C C . GLU A 1 903 ? -17.591 -17.604 -19.824 1.00 77.12 903 GLU A C 1
ATOM 6810 O O . GLU A 1 903 ? -18.680 -17.061 -19.990 1.00 77.12 903 GLU A O 1
ATOM 6815 N N . ALA A 1 904 ? -16.551 -17.412 -20.638 1.00 83.56 904 ALA A N 1
ATOM 6816 C CA . ALA A 1 904 ? -16.539 -16.503 -21.793 1.00 83.56 904 ALA A CA 1
ATOM 6817 C C . ALA A 1 904 ? -15.980 -17.150 -23.076 1.00 83.56 904 ALA A C 1
ATOM 6819 O O . ALA A 1 904 ? -16.106 -16.580 -24.154 1.00 83.56 904 ALA A O 1
ATOM 6820 N N . LEU A 1 905 ? -15.361 -18.330 -22.952 1.00 90.50 905 LEU A N 1
ATOM 6821 C CA . LEU A 1 905 ? -15.067 -19.262 -24.041 1.00 90.50 905 LEU A CA 1
ATOM 6822 C C . LEU A 1 905 ? -15.509 -20.644 -23.557 1.00 90.50 905 LEU A C 1
ATOM 6824 O O . LEU A 1 905 ? -15.120 -21.043 -22.455 1.00 90.50 905 LEU A O 1
ATOM 6828 N N . HIS A 1 906 ? -16.300 -21.359 -24.353 1.00 90.56 906 HIS A N 1
ATOM 6829 C CA . HIS A 1 906 ? -17.031 -22.561 -23.933 1.00 90.56 906 HIS A CA 1
ATOM 6830 C C . HIS A 1 906 ? -16.521 -23.849 -24.605 1.00 90.56 906 HIS A C 1
ATOM 6832 O O . HIS A 1 906 ? -17.248 -24.837 -24.706 1.00 90.56 906 HIS A O 1
ATOM 6838 N N . GLY A 1 907 ? -15.250 -23.864 -25.012 1.00 88.69 907 GLY A N 1
ATOM 6839 C CA . GLY A 1 907 ? -14.642 -24.931 -25.804 1.00 88.69 907 GLY A CA 1
ATOM 6840 C C . GLY A 1 907 ? -14.505 -24.458 -27.241 1.00 88.69 907 GLY A C 1
ATOM 6841 O O . GLY A 1 907 ? -15.414 -24.660 -28.039 1.00 88.69 907 GLY A O 1
ATOM 6842 N N . ILE A 1 908 ? -13.402 -23.762 -27.521 1.00 93.12 908 ILE A N 1
ATOM 6843 C CA . ILE A 1 908 ? -13.024 -23.348 -28.872 1.00 93.12 908 ILE A CA 1
ATOM 6844 C C . ILE A 1 908 ? -11.853 -24.187 -29.380 1.00 93.12 908 ILE A C 1
ATOM 6846 O O . ILE A 1 908 ? -10.908 -24.470 -28.633 1.00 93.12 908 ILE A O 1
ATOM 6850 N N . ASP A 1 909 ? -11.916 -24.514 -30.664 1.00 93.00 909 ASP A N 1
ATOM 6851 C CA . ASP A 1 909 ? -10.926 -25.286 -31.401 1.00 93.00 909 ASP A CA 1
ATOM 6852 C C . ASP A 1 909 ? -10.504 -24.452 -32.620 1.00 93.00 909 ASP A C 1
ATOM 6854 O O . ASP A 1 909 ? -11.349 -24.051 -33.418 1.00 93.00 909 ASP A O 1
ATOM 6858 N N . LEU A 1 910 ? -9.220 -24.085 -32.701 1.00 94.75 910 LEU A N 1
ATOM 6859 C CA . LEU A 1 910 ? -8.701 -23.125 -33.686 1.00 94.75 910 LEU A CA 1
ATOM 6860 C C . LEU A 1 910 ? -7.227 -23.399 -34.002 1.00 94.75 910 LEU A C 1
ATOM 6862 O O . LEU A 1 910 ? -6.394 -23.448 -33.096 1.00 94.75 910 LEU A O 1
ATOM 6866 N N . SER A 1 911 ? -6.902 -23.505 -35.287 1.00 93.75 911 SER A N 1
ATOM 6867 C CA . SER A 1 911 ? -5.548 -23.672 -35.825 1.00 93.75 911 SER A CA 1
ATOM 6868 C C . SER A 1 911 ? -5.079 -22.399 -36.532 1.00 93.75 911 SER A C 1
ATOM 6870 O O . SER A 1 911 ? -5.876 -21.755 -37.206 1.00 93.75 911 SER A O 1
ATOM 6872 N N . VAL A 1 912 ? -3.791 -22.063 -36.426 1.00 95.12 912 VAL A N 1
ATOM 6873 C CA . VAL A 1 912 ? -3.166 -20.951 -37.168 1.00 95.12 912 VAL A CA 1
ATOM 6874 C C . VAL A 1 912 ? -1.909 -21.475 -37.886 1.00 95.12 912 VAL A C 1
ATOM 6876 O O . VAL A 1 912 ? -0.894 -21.714 -37.214 1.00 95.12 912 VAL A O 1
ATOM 6879 N N . PRO A 1 913 ? -1.956 -21.720 -39.210 1.00 93.12 913 PRO A N 1
ATOM 6880 C CA . PRO A 1 913 ? -0.831 -22.261 -39.981 1.00 93.12 913 PRO A CA 1
ATOM 6881 C C . PRO A 1 913 ? 0.387 -21.328 -40.068 1.00 93.12 913 PRO A C 1
ATOM 6883 O O . PRO A 1 913 ? 0.274 -20.101 -40.013 1.00 93.12 913 PRO A O 1
ATOM 6886 N N . ARG A 1 914 ? 1.584 -21.914 -40.212 1.00 92.38 914 ARG A N 1
ATOM 6887 C CA . ARG A 1 914 ? 2.831 -21.167 -40.470 1.00 92.38 914 ARG A CA 1
ATOM 6888 C C . ARG A 1 914 ? 2.758 -20.469 -41.834 1.00 92.38 914 ARG A C 1
ATOM 6890 O O . ARG A 1 914 ? 2.683 -21.152 -42.844 1.00 92.38 914 ARG A O 1
ATOM 6897 N N . GLY A 1 915 ? 2.845 -19.136 -41.869 1.00 91.75 915 GLY A N 1
ATOM 6898 C CA . GLY A 1 915 ? 2.835 -18.353 -43.117 1.00 91.75 915 GLY A CA 1
ATOM 6899 C C . GLY A 1 915 ? 1.449 -18.033 -43.695 1.00 91.75 915 GLY A C 1
ATOM 6900 O O . GLY A 1 915 ? 1.369 -17.588 -44.837 1.00 91.75 915 GLY A O 1
ATOM 6901 N N . GLU A 1 916 ? 0.374 -18.222 -42.925 1.00 93.94 916 GLU A N 1
ATOM 6902 C CA . GLU A 1 916 ? -1.002 -17.868 -43.309 1.00 93.94 916 GLU A CA 1
ATOM 6903 C C . GLU A 1 916 ? -1.602 -16.794 -42.383 1.00 93.94 916 GLU A C 1
ATOM 6905 O O . GLU A 1 916 ? -1.151 -16.596 -41.249 1.00 93.94 916 GLU A O 1
ATOM 6910 N N . ILE A 1 917 ? -2.643 -16.106 -42.866 1.00 95.31 917 ILE A N 1
ATOM 6911 C CA . ILE A 1 917 ? -3.479 -15.180 -42.094 1.00 95.31 917 ILE A CA 1
ATOM 6912 C C . ILE A 1 917 ? -4.839 -15.838 -41.818 1.00 95.31 917 ILE A C 1
ATOM 6914 O O . ILE A 1 917 ? -5.697 -15.912 -42.698 1.00 95.31 917 ILE A O 1
ATOM 6918 N N . THR A 1 918 ? -5.058 -16.253 -40.571 1.00 95.69 918 THR A N 1
ATOM 6919 C CA . THR A 1 918 ? -6.351 -16.724 -40.060 1.00 95.69 918 THR A CA 1
ATOM 6920 C C . THR A 1 918 ? -7.125 -15.552 -39.454 1.00 95.69 918 THR A C 1
ATOM 6922 O O . THR A 1 918 ? -6.685 -14.943 -38.474 1.00 95.69 918 THR A O 1
ATOM 6925 N N . ALA A 1 919 ? -8.290 -15.229 -40.014 1.00 94.56 919 ALA A N 1
ATOM 6926 C CA . ALA A 1 919 ? -9.151 -14.150 -39.539 1.00 94.56 919 ALA A CA 1
ATOM 6927 C C . ALA A 1 919 ? -10.189 -14.644 -38.517 1.00 94.56 919 ALA A C 1
ATOM 6929 O O . ALA A 1 919 ? -10.975 -15.533 -38.832 1.00 94.56 919 ALA A O 1
ATOM 6930 N N . LEU A 1 920 ? -10.253 -14.047 -37.323 1.00 94.12 920 LEU A N 1
ATOM 6931 C CA . LEU A 1 920 ? -11.289 -14.339 -36.320 1.00 94.12 920 LEU A CA 1
ATOM 6932 C C . LEU A 1 920 ? -12.323 -13.206 -36.278 1.00 94.12 920 LEU A C 1
ATOM 6934 O O . LEU A 1 920 ? -12.040 -12.106 -35.797 1.00 94.12 920 LEU A O 1
ATOM 6938 N N . LEU A 1 921 ? -13.527 -13.491 -36.767 1.00 90.81 921 LEU A N 1
ATOM 6939 C CA . LEU A 1 921 ? -14.600 -12.520 -36.980 1.00 90.81 921 LEU A CA 1
ATOM 6940 C C . LEU A 1 921 ? -15.810 -12.812 -36.084 1.00 90.81 921 LEU A C 1
ATOM 6942 O O . LEU A 1 921 ? -16.059 -13.956 -35.704 1.00 90.81 921 LEU A O 1
ATOM 6946 N N . GLY A 1 922 ? -16.576 -11.775 -35.747 1.00 87.44 922 GLY A N 1
ATOM 6947 C CA . GLY A 1 922 ? -17.801 -11.913 -34.954 1.00 87.44 922 GLY A CA 1
ATOM 6948 C C . GLY A 1 922 ? -18.184 -10.662 -34.153 1.00 87.44 922 GLY A C 1
ATOM 6949 O O . GLY A 1 922 ? -17.393 -9.714 -34.042 1.00 87.44 922 GLY A O 1
ATOM 6950 N N . PRO A 1 923 ? -19.398 -10.646 -33.571 1.00 82.44 923 PRO A N 1
ATOM 6951 C CA . PRO A 1 923 ? -19.947 -9.475 -32.896 1.00 82.44 923 PRO A CA 1
ATOM 6952 C C . PRO A 1 923 ? -19.228 -9.127 -31.581 1.00 82.44 923 PRO A C 1
ATOM 6954 O O . PRO A 1 923 ? -18.480 -9.910 -30.987 1.00 82.44 923 PRO A O 1
ATOM 6957 N N . ASN A 1 924 ? -19.464 -7.912 -31.088 1.00 82.25 924 ASN A N 1
ATOM 6958 C CA . ASN A 1 924 ? -18.807 -7.424 -29.877 1.00 82.25 924 ASN A CA 1
ATOM 6959 C C . ASN A 1 924 ? -19.301 -8.163 -28.630 1.00 82.25 924 ASN A C 1
ATOM 6961 O O . ASN A 1 924 ? -20.498 -8.308 -28.397 1.00 82.25 924 ASN A O 1
ATOM 6965 N N . GLY A 1 925 ? -18.352 -8.639 -27.821 1.00 79.12 925 GLY A N 1
ATOM 6966 C CA . GLY A 1 925 ? -18.623 -9.530 -26.691 1.00 79.12 925 GLY A CA 1
ATOM 6967 C C . GLY A 1 925 ? -18.673 -11.025 -27.039 1.00 79.12 925 GLY A C 1
ATOM 6968 O O . GLY A 1 925 ? -18.765 -11.830 -26.119 1.00 79.12 925 GLY A O 1
ATOM 6969 N N . ALA A 1 926 ? -18.532 -11.426 -28.310 1.00 84.62 926 ALA A N 1
ATOM 6970 C CA . ALA A 1 926 ? -18.582 -12.835 -28.730 1.00 84.62 926 ALA A CA 1
ATOM 6971 C C . ALA A 1 926 ? -17.426 -13.725 -28.232 1.00 84.62 926 ALA A C 1
ATOM 6973 O O . ALA A 1 926 ? -17.478 -14.938 -28.408 1.00 84.62 926 ALA A O 1
ATOM 6974 N N . GLY A 1 927 ? -16.377 -13.144 -27.642 1.00 87.25 927 GLY A N 1
ATOM 6975 C CA . GLY A 1 927 ? -15.192 -13.864 -27.161 1.00 87.25 927 GLY A CA 1
ATOM 6976 C C . GLY A 1 927 ? -13.886 -13.492 -27.871 1.00 87.25 927 GLY A C 1
ATOM 6977 O O . GLY A 1 927 ? -12.833 -13.792 -27.321 1.00 87.25 927 GLY A O 1
ATOM 6978 N N . LYS A 1 928 ? -13.934 -12.770 -29.007 1.00 90.75 928 LYS A N 1
ATOM 6979 C CA . LYS A 1 928 ? -12.785 -12.318 -29.833 1.00 90.75 928 LYS A CA 1
ATOM 6980 C C . LYS A 1 928 ? -11.489 -12.045 -29.040 1.00 90.75 928 LYS A C 1
ATOM 6982 O O . LYS A 1 928 ? -10.591 -12.884 -28.996 1.00 90.75 928 LYS A O 1
ATOM 6987 N N . SER A 1 929 ? -11.428 -10.935 -28.305 1.00 88.31 929 SER A N 1
ATOM 6988 C CA . SER A 1 929 ? -10.245 -10.541 -27.518 1.00 88.31 929 SER A CA 1
ATOM 6989 C C . SER A 1 929 ? -9.984 -11.428 -26.289 1.00 88.31 929 SER A C 1
ATOM 6991 O O . SER A 1 929 ? -8.889 -11.418 -25.726 1.00 88.31 929 SER A O 1
ATOM 6993 N N . THR A 1 930 ? -10.956 -12.253 -25.876 1.00 89.44 930 THR A N 1
ATOM 6994 C CA . THR A 1 930 ? -10.737 -13.301 -24.860 1.00 89.44 930 THR A CA 1
ATOM 6995 C C . THR A 1 930 ? -9.901 -14.437 -25.449 1.00 89.44 930 THR A C 1
ATOM 6997 O O . THR A 1 930 ? -8.953 -14.877 -24.800 1.00 89.44 930 THR A O 1
ATOM 7000 N N . THR A 1 931 ? -10.159 -14.848 -26.696 1.00 93.88 931 THR A N 1
ATOM 7001 C CA . THR A 1 931 ? -9.300 -15.780 -27.448 1.00 93.88 931 THR A CA 1
ATOM 7002 C C . THR A 1 931 ? -7.881 -15.223 -27.563 1.00 93.88 931 THR A C 1
ATOM 7004 O O . THR A 1 931 ? -6.931 -15.904 -27.173 1.00 93.88 931 THR A O 1
ATOM 7007 N N . CYS A 1 932 ? -7.723 -13.948 -27.949 1.00 93.38 932 CYS A N 1
ATOM 7008 C CA . CYS A 1 932 ? -6.427 -13.253 -27.978 1.00 93.38 932 CYS A CA 1
ATOM 7009 C C . CYS A 1 932 ? -5.711 -13.286 -26.615 1.00 93.38 932 CYS A C 1
ATOM 7011 O O . CYS A 1 932 ? -4.523 -13.613 -26.524 1.00 93.38 932 CYS A O 1
ATOM 7013 N N . ALA A 1 933 ? -6.426 -12.986 -25.526 1.00 89.81 933 ALA A N 1
ATOM 7014 C CA . ALA A 1 933 ? -5.881 -12.992 -24.169 1.00 89.81 933 ALA A CA 1
ATOM 7015 C C . ALA A 1 933 ? -5.476 -14.397 -23.687 1.00 89.81 933 ALA A C 1
ATOM 7017 O O . ALA A 1 933 ? -4.503 -14.528 -22.940 1.00 89.81 933 ALA A O 1
ATOM 7018 N N . VAL A 1 934 ? -6.187 -15.447 -24.104 1.00 91.88 934 VAL A N 1
ATOM 7019 C CA . VAL A 1 934 ? -5.909 -16.843 -23.726 1.00 91.88 934 VAL A CA 1
ATOM 7020 C C . VAL A 1 934 ? -4.764 -17.430 -24.552 1.00 91.88 934 VAL A C 1
ATOM 7022 O O . VAL A 1 934 ? -3.847 -18.018 -23.977 1.00 91.88 934 VAL A O 1
ATOM 7025 N N . ALA A 1 935 ? -4.743 -17.200 -25.867 1.00 93.62 935 ALA A N 1
ATOM 7026 C CA . ALA A 1 935 ? -3.662 -17.599 -26.771 1.00 93.62 935 ALA A CA 1
ATOM 7027 C C . ALA A 1 935 ? -2.327 -16.905 -26.429 1.00 93.62 935 ALA A C 1
ATOM 7029 O O . ALA A 1 935 ? -1.277 -17.548 -26.356 1.00 93.62 935 ALA A O 1
ATOM 7030 N N . SER A 1 936 ? -2.362 -15.617 -26.075 1.00 91.94 936 SER A N 1
ATOM 7031 C CA . SER A 1 936 ? -1.184 -14.874 -25.595 1.00 91.94 936 SER A CA 1
ATOM 7032 C C . SER A 1 936 ? -0.795 -15.160 -24.136 1.00 91.94 936 SER A C 1
ATOM 7034 O O . SER A 1 936 ? 0.274 -14.740 -23.691 1.00 91.94 936 SER A O 1
ATOM 7036 N N . GLY A 1 937 ? -1.616 -15.885 -23.367 1.00 88.88 937 GLY A N 1
ATOM 7037 C CA . GLY A 1 937 ? -1.335 -16.232 -21.968 1.00 88.88 937 GLY A CA 1
ATOM 7038 C C . GLY A 1 937 ? -1.393 -15.049 -20.992 1.00 88.88 937 GLY A C 1
ATOM 7039 O O . GLY A 1 937 ? -0.657 -15.041 -19.995 1.00 88.88 937 GLY A O 1
ATOM 7040 N N . LEU A 1 938 ? -2.229 -14.046 -21.287 1.00 82.88 938 LEU A N 1
ATOM 7041 C CA . LEU A 1 938 ? -2.681 -13.021 -20.338 1.00 82.88 938 LEU A CA 1
ATOM 7042 C C . LEU A 1 938 ? -3.803 -13.561 -19.443 1.00 82.88 938 LEU A C 1
ATOM 7044 O O . LEU A 1 938 ? -3.721 -13.467 -18.216 1.00 82.88 938 LEU A O 1
ATOM 7048 N N . LEU A 1 939 ? -4.815 -14.179 -20.056 1.00 84.19 939 LEU A N 1
ATOM 7049 C CA . LEU A 1 939 ? -5.831 -14.968 -19.369 1.00 84.19 939 LEU A CA 1
ATOM 7050 C C . LEU A 1 939 ? -5.387 -16.437 -19.340 1.00 84.19 939 LEU A C 1
ATOM 7052 O O . LEU A 1 939 ? -4.765 -16.934 -20.277 1.00 84.19 939 LEU A O 1
ATOM 7056 N N . ALA A 1 940 ? -5.678 -17.133 -18.243 1.00 83.25 940 ALA A N 1
ATOM 7057 C CA . ALA A 1 940 ? -5.446 -18.570 -18.151 1.00 83.25 940 ALA A CA 1
ATOM 7058 C C . ALA A 1 940 ? -6.681 -19.319 -18.662 1.00 83.25 940 ALA A C 1
ATOM 7060 O O . ALA A 1 940 ? -7.798 -19.001 -18.247 1.00 83.25 940 ALA A O 1
ATOM 7061 N N . ALA A 1 941 ? -6.471 -20.328 -19.507 1.00 85.62 941 ALA A N 1
ATOM 7062 C CA . ALA A 1 941 ? -7.511 -21.299 -19.820 1.00 85.62 941 ALA A CA 1
ATOM 7063 C C . ALA A 1 941 ? -7.952 -22.028 -18.535 1.00 85.62 941 ALA A C 1
ATOM 7065 O O . ALA A 1 941 ? -7.130 -22.312 -17.658 1.00 85.62 941 ALA A O 1
ATOM 7066 N N . THR A 1 942 ? -9.247 -22.312 -18.412 1.00 81.69 942 THR A N 1
ATOM 7067 C CA . THR A 1 942 ? -9.811 -23.128 -17.327 1.00 81.69 942 THR A CA 1
ATOM 7068 C C . THR A 1 942 ? -9.793 -24.613 -17.683 1.00 81.69 942 THR A C 1
ATOM 7070 O O . THR A 1 942 ? -9.535 -25.434 -16.806 1.00 81.69 942 THR A O 1
ATOM 7073 N N . HIS A 1 943 ? -10.002 -24.938 -18.963 1.00 86.56 943 HIS A N 1
ATOM 7074 C CA . HIS A 1 943 ? -9.854 -26.266 -19.566 1.00 86.56 943 HIS A CA 1
ATOM 7075 C C . HIS A 1 943 ? -9.377 -26.130 -21.026 1.00 86.56 943 HIS A C 1
ATOM 7077 O O . HIS A 1 943 ? -9.346 -25.021 -21.565 1.00 86.56 943 HIS A O 1
ATOM 7083 N N . GLY A 1 944 ? -9.039 -27.256 -21.657 1.00 90.19 944 GLY A N 1
ATOM 7084 C CA . GLY A 1 944 ? -8.450 -27.310 -22.998 1.00 90.19 944 GLY A CA 1
ATOM 7085 C C . GLY A 1 944 ? -6.927 -27.165 -22.991 1.00 90.19 944 GLY A C 1
ATOM 7086 O O . GLY A 1 944 ? -6.309 -27.000 -21.936 1.00 90.19 944 GLY A O 1
ATOM 7087 N N . ILE A 1 945 ? -6.330 -27.267 -24.177 1.00 91.69 945 ILE A N 1
ATOM 7088 C CA . ILE A 1 945 ? -4.882 -27.236 -24.414 1.00 91.69 945 ILE A CA 1
ATOM 7089 C C . ILE A 1 945 ? -4.577 -26.156 -25.456 1.00 91.69 945 ILE A C 1
ATOM 7091 O O . ILE A 1 945 ? -5.346 -25.943 -26.387 1.00 91.69 945 ILE A O 1
ATOM 7095 N N . ILE A 1 946 ? -3.446 -25.475 -25.298 1.00 95.44 946 ILE A N 1
ATOM 7096 C CA . ILE A 1 946 ? -2.900 -24.523 -26.265 1.00 95.44 946 ILE A CA 1
ATOM 7097 C C . ILE A 1 946 ? -1.519 -25.036 -26.664 1.00 95.44 946 ILE A C 1
ATOM 7099 O O . ILE A 1 946 ? -0.631 -25.094 -25.806 1.00 95.44 946 ILE A O 1
ATOM 7103 N N . ARG A 1 947 ? -1.332 -25.405 -27.934 1.00 95.56 947 ARG A N 1
ATOM 7104 C CA . ARG A 1 947 ? -0.033 -25.847 -28.460 1.00 95.56 947 ARG A CA 1
ATOM 7105 C C . ARG A 1 947 ? 0.640 -24.740 -29.264 1.00 95.56 947 ARG A C 1
ATOM 7107 O O . ARG A 1 947 ? -0.033 -23.910 -29.869 1.00 95.56 947 ARG A O 1
ATOM 7114 N N . PHE A 1 948 ? 1.966 -24.742 -29.264 1.00 94.88 948 PHE A N 1
ATOM 7115 C CA . PHE A 1 948 ? 2.803 -23.935 -30.147 1.00 94.88 948 PHE A CA 1
ATOM 7116 C C . PHE A 1 948 ? 3.925 -24.827 -30.680 1.00 94.88 948 PHE A C 1
ATOM 7118 O O . PHE A 1 948 ? 4.646 -25.418 -29.874 1.00 94.88 948 PHE A O 1
ATOM 7125 N N . ASP A 1 949 ? 3.998 -24.997 -32.003 1.00 89.88 949 ASP A N 1
ATOM 7126 C CA . ASP A 1 949 ? 4.794 -26.041 -32.678 1.00 89.88 949 ASP A CA 1
ATOM 7127 C C . ASP A 1 949 ? 4.651 -27.434 -32.025 1.00 89.88 949 ASP A C 1
ATOM 7129 O O . ASP A 1 949 ? 5.623 -28.136 -31.745 1.00 89.88 949 ASP A O 1
ATOM 7133 N N . GLY A 1 950 ? 3.414 -27.814 -31.689 1.00 87.06 950 GLY A N 1
ATOM 7134 C CA . GLY A 1 950 ? 3.097 -29.071 -31.002 1.00 87.06 950 GLY A CA 1
ATOM 7135 C C . GLY A 1 950 ? 3.458 -29.134 -29.505 1.00 87.06 950 GLY A C 1
ATOM 7136 O O . GLY A 1 950 ? 2.951 -30.010 -28.804 1.00 87.06 950 GLY A O 1
ATOM 7137 N N . GLU A 1 951 ? 4.257 -28.209 -28.959 1.00 92.00 951 GLU A N 1
ATOM 7138 C CA . GLU A 1 951 ? 4.504 -28.136 -27.512 1.00 92.00 951 GLU A CA 1
ATOM 7139 C C . GLU A 1 951 ? 3.314 -27.515 -26.757 1.00 92.00 951 GLU A C 1
ATOM 7141 O O . GLU A 1 951 ? 2.858 -26.422 -27.089 1.00 92.00 951 GLU A O 1
ATOM 7146 N N . ASP A 1 952 ? 2.868 -28.146 -25.664 1.00 93.12 952 ASP A N 1
ATOM 7147 C CA . ASP A 1 952 ? 1.875 -27.562 -24.748 1.00 93.12 952 ASP A CA 1
ATOM 7148 C C . ASP A 1 952 ? 2.429 -26.306 -24.042 1.00 93.12 952 ASP A C 1
ATOM 7150 O O . ASP A 1 952 ? 3.313 -26.366 -23.179 1.00 93.12 952 ASP A O 1
ATOM 7154 N N . ILE A 1 953 ? 1.859 -25.147 -24.380 1.00 93.62 953 ILE A N 1
ATOM 7155 C CA . ILE A 1 953 ? 2.168 -23.847 -23.778 1.00 93.62 953 ILE A CA 1
ATOM 7156 C C . ILE A 1 953 ? 1.071 -23.343 -22.828 1.00 93.62 953 ILE A C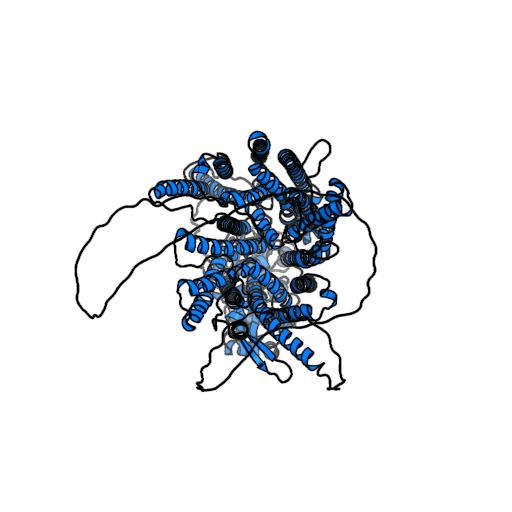 1
ATOM 7158 O O . ILE A 1 953 ? 1.185 -22.229 -22.301 1.00 93.62 953 ILE A O 1
ATOM 7162 N N . THR A 1 954 ? 0.039 -24.142 -22.540 1.00 88.44 954 THR A N 1
ATOM 7163 C CA . THR A 1 954 ? -1.126 -23.766 -21.715 1.00 88.44 954 THR A CA 1
ATOM 7164 C C . THR A 1 954 ? -0.697 -23.195 -20.362 1.00 88.44 954 THR A C 1
ATOM 7166 O O . THR A 1 954 ? -1.132 -22.112 -19.968 1.00 88.44 954 THR A O 1
ATOM 7169 N N . ALA A 1 955 ? 0.251 -23.853 -19.686 1.00 86.12 955 ALA A N 1
ATOM 7170 C CA . ALA A 1 955 ? 0.786 -23.423 -18.391 1.00 86.12 955 ALA A CA 1
ATOM 7171 C C . ALA A 1 955 ? 1.806 -22.258 -18.459 1.00 86.12 955 ALA A C 1
ATOM 7173 O O . ALA A 1 955 ? 2.217 -21.726 -17.418 1.00 86.12 955 ALA A O 1
ATOM 7174 N N . LEU A 1 956 ? 2.247 -21.840 -19.653 1.00 87.69 956 LEU A N 1
ATOM 7175 C CA . LEU A 1 956 ? 3.186 -20.728 -19.820 1.00 87.69 956 LEU A CA 1
ATOM 7176 C C . LEU A 1 956 ? 2.467 -19.375 -19.746 1.00 87.69 956 LEU A C 1
ATOM 7178 O O . LEU A 1 956 ? 1.498 -19.124 -20.454 1.00 87.69 956 LEU A O 1
ATOM 7182 N N . ARG A 1 957 ? 3.005 -18.461 -18.929 1.00 86.31 957 ARG A N 1
ATOM 7183 C CA . ARG A 1 957 ? 2.578 -17.050 -18.876 1.00 86.31 957 ARG A CA 1
ATOM 7184 C C . ARG A 1 957 ? 3.021 -16.286 -20.127 1.00 86.31 957 ARG A C 1
ATOM 7186 O O . ARG A 1 957 ? 4.076 -16.602 -20.676 1.00 86.31 957 ARG A O 1
ATOM 7193 N N . SER A 1 958 ? 2.316 -15.205 -20.460 1.00 89.06 958 SER A N 1
ATOM 7194 C CA . SER A 1 958 ? 2.624 -14.275 -21.563 1.00 89.06 958 SER A CA 1
ATOM 7195 C C . SER A 1 958 ? 4.111 -13.996 -21.803 1.00 89.06 958 SER A C 1
ATOM 7197 O O . SER A 1 958 ? 4.610 -14.275 -22.887 1.00 89.06 958 SER A O 1
ATOM 7199 N N . HIS A 1 959 ? 4.873 -13.574 -20.789 1.00 89.62 959 HIS A N 1
ATOM 7200 C CA . HIS A 1 959 ? 6.308 -13.271 -20.946 1.00 89.62 959 HIS A CA 1
ATOM 7201 C C . HIS A 1 959 ? 7.205 -14.465 -21.328 1.00 89.62 959 HIS A C 1
ATOM 7203 O O . HIS A 1 959 ? 8.387 -14.266 -21.604 1.00 89.62 959 HIS A O 1
ATOM 7209 N N . ARG A 1 960 ? 6.692 -15.702 -21.296 1.00 90.75 960 ARG A N 1
ATOM 7210 C CA . ARG A 1 960 ? 7.361 -16.898 -21.834 1.00 90.75 960 ARG A CA 1
ATOM 7211 C C . ARG A 1 960 ? 6.876 -17.249 -23.239 1.00 90.75 960 ARG A C 1
ATOM 7213 O O . ARG A 1 960 ? 7.709 -17.652 -24.037 1.00 90.75 960 ARG A O 1
ATOM 7220 N N . ARG A 1 961 ? 5.585 -17.057 -23.535 1.00 93.62 961 ARG A N 1
ATOM 7221 C CA . ARG A 1 961 ? 5.004 -17.222 -24.882 1.00 93.62 961 ARG A CA 1
ATOM 7222 C C . ARG A 1 961 ? 5.591 -16.192 -25.860 1.00 93.62 961 ARG A C 1
ATOM 7224 O O . ARG A 1 961 ? 6.181 -16.570 -26.860 1.00 93.62 961 ARG A O 1
ATOM 7231 N N . SER A 1 962 ? 5.621 -14.923 -25.449 1.00 91.81 962 SER A N 1
ATOM 7232 C CA . SER A 1 962 ? 6.312 -13.807 -26.119 1.00 91.81 962 SER A CA 1
ATOM 7233 C C . SER A 1 962 ? 7.780 -14.118 -26.444 1.00 91.81 962 SER A C 1
ATOM 7235 O O . SER A 1 962 ? 8.217 -13.976 -27.580 1.00 91.81 962 SER A O 1
ATOM 7237 N N . ARG A 1 963 ? 8.540 -14.647 -25.472 1.00 90.12 963 ARG A N 1
ATOM 7238 C CA . ARG A 1 963 ? 9.949 -15.057 -25.661 1.00 90.12 963 ARG A CA 1
ATOM 7239 C C . ARG A 1 963 ? 10.146 -16.329 -26.495 1.00 90.12 963 ARG A C 1
ATOM 7241 O O . ARG A 1 963 ? 11.290 -16.668 -26.771 1.00 90.12 963 ARG A O 1
ATOM 7248 N N . ARG A 1 964 ? 9.067 -17.040 -26.823 1.00 90.94 964 ARG A N 1
ATOM 7249 C CA . ARG A 1 964 ? 9.034 -18.189 -27.735 1.00 90.94 964 ARG A CA 1
ATOM 7250 C C . ARG A 1 964 ? 8.523 -17.819 -29.130 1.00 90.94 964 ARG A C 1
ATOM 7252 O O . ARG A 1 964 ? 8.384 -18.706 -29.945 1.00 90.94 964 ARG A O 1
ATOM 7259 N N . GLY A 1 965 ? 8.226 -16.545 -29.394 1.00 91.19 965 GLY A N 1
ATOM 7260 C CA . GLY A 1 965 ? 7.718 -16.103 -30.693 1.00 91.19 965 GLY A CA 1
ATOM 7261 C C . GLY A 1 965 ? 6.198 -15.951 -30.781 1.00 91.19 965 GLY A C 1
ATOM 7262 O O . GLY A 1 965 ? 5.736 -15.500 -31.817 1.00 91.19 965 GLY A O 1
ATOM 7263 N N . VAL A 1 966 ? 5.421 -16.232 -29.724 1.00 94.69 966 VAL A N 1
ATOM 7264 C CA . VAL A 1 966 ? 3.962 -15.980 -29.696 1.00 94.69 966 VAL A CA 1
ATOM 7265 C C . VAL A 1 966 ? 3.678 -14.591 -29.124 1.00 94.69 966 VAL A C 1
ATOM 7267 O O . VAL A 1 966 ? 3.714 -14.381 -27.906 1.00 94.69 966 VAL A O 1
ATOM 7270 N N . VAL A 1 967 ? 3.401 -13.630 -30.002 1.00 93.56 967 VAL A N 1
ATOM 7271 C CA . VAL A 1 967 ? 3.268 -12.201 -29.685 1.00 93.56 967 VAL A CA 1
ATOM 7272 C C . VAL A 1 967 ? 1.833 -11.726 -29.902 1.00 93.56 967 VAL A C 1
ATOM 7274 O O . VAL A 1 967 ? 1.192 -12.109 -30.869 1.00 93.56 967 VAL A O 1
ATOM 7277 N N . LEU A 1 968 ? 1.340 -10.853 -29.017 1.00 92.81 968 LEU A N 1
ATOM 7278 C CA . LEU A 1 968 ? 0.069 -10.142 -29.188 1.00 92.81 968 LEU A CA 1
ATOM 7279 C C . LEU A 1 968 ? 0.321 -8.644 -29.398 1.00 92.81 968 LEU A C 1
ATOM 7281 O O . LEU A 1 968 ? 0.965 -7.997 -28.565 1.00 92.81 968 LEU A O 1
ATOM 7285 N N . ALA A 1 969 ? -0.233 -8.102 -30.480 1.00 90.88 969 ALA A N 1
ATOM 7286 C CA . ALA A 1 969 ? -0.524 -6.687 -30.666 1.00 90.88 969 ALA A CA 1
ATOM 7287 C C . ALA A 1 969 ? -1.985 -6.441 -30.220 1.00 90.88 969 ALA A C 1
ATOM 7289 O O . ALA A 1 969 ? -2.900 -6.816 -30.949 1.00 90.88 969 ALA A O 1
ATOM 7290 N N . PRO A 1 970 ? -2.220 -5.905 -29.004 1.00 84.88 970 PRO A N 1
ATOM 7291 C CA . PRO A 1 970 ? -3.559 -5.820 -28.417 1.00 84.88 970 PRO A CA 1
ATOM 7292 C C . PRO A 1 970 ? -4.383 -4.649 -28.970 1.00 84.88 970 PRO A C 1
ATOM 7294 O O . PRO A 1 970 ? -3.802 -3.646 -29.405 1.00 84.88 970 PRO A O 1
ATOM 7297 N N . GLU A 1 971 ? -5.709 -4.733 -28.807 1.00 74.19 971 GLU A N 1
ATOM 7298 C CA . GLU A 1 971 ? -6.651 -3.640 -29.082 1.00 74.19 971 GLU A CA 1
ATOM 7299 C C . GLU A 1 971 ? -6.179 -2.339 -28.412 1.00 74.19 971 GLU A C 1
ATOM 7301 O O . GLU A 1 971 ? -5.809 -2.311 -27.232 1.00 74.19 971 GLU A O 1
ATOM 7306 N N . ALA A 1 972 ? -6.170 -1.262 -29.200 1.00 59.47 972 ALA A N 1
ATOM 7307 C CA . ALA A 1 972 ? -5.888 0.115 -28.809 1.00 59.47 972 ALA A CA 1
ATOM 7308 C C . ALA A 1 972 ? -4.683 0.338 -27.855 1.00 59.47 972 ALA A C 1
ATOM 7310 O O . ALA A 1 972 ? -4.745 0.222 -26.621 1.00 59.47 972 ALA A O 1
ATOM 7311 N N . ARG A 1 973 ? -3.618 0.932 -28.420 1.00 64.69 973 ARG A N 1
ATOM 7312 C CA . ARG A 1 973 ? -2.457 1.489 -27.690 1.00 64.69 973 ARG A CA 1
ATOM 7313 C C . ARG A 1 973 ? -1.532 0.396 -27.131 1.00 64.69 973 ARG A C 1
ATOM 7315 O O . ARG A 1 973 ? -1.235 0.385 -25.933 1.00 64.69 973 ARG A O 1
ATOM 7322 N N . GLY A 1 974 ? -0.992 -0.473 -27.987 1.00 78.62 974 GLY A N 1
ATOM 7323 C CA . GLY A 1 974 ? 0.062 -1.453 -27.650 1.00 78.62 974 GLY A CA 1
ATOM 7324 C C . GLY A 1 974 ? 1.428 -0.857 -27.238 1.00 78.62 974 GLY A C 1
ATOM 7325 O O . GLY A 1 974 ? 2.462 -1.527 -27.339 1.00 78.62 974 GLY A O 1
ATOM 7326 N N . ILE A 1 975 ? 1.436 0.387 -26.752 1.00 89.00 975 ILE A N 1
ATOM 7327 C CA . ILE A 1 975 ? 2.584 1.190 -26.325 1.00 89.00 975 ILE A CA 1
ATOM 7328 C C . ILE A 1 975 ? 2.565 1.459 -24.812 1.00 89.00 975 ILE A C 1
ATOM 7330 O O . ILE A 1 975 ? 1.520 1.427 -24.158 1.00 89.00 975 ILE A O 1
ATOM 7334 N N . PHE A 1 976 ? 3.728 1.809 -24.268 1.00 89.75 976 PHE A N 1
ATOM 7335 C CA . PHE A 1 976 ? 3.875 2.372 -22.929 1.00 89.75 976 PHE A CA 1
ATOM 7336 C C . PHE A 1 976 ? 3.789 3.898 -23.012 1.00 89.75 976 PHE A C 1
ATOM 7338 O O . PHE A 1 976 ? 4.676 4.557 -23.561 1.00 89.75 976 PHE A O 1
ATOM 7345 N N . SER A 1 977 ? 2.710 4.459 -22.471 1.00 86.56 977 SER A N 1
ATOM 7346 C CA . SER A 1 977 ? 2.335 5.866 -22.634 1.00 86.56 977 SER A CA 1
ATOM 7347 C C . SER A 1 977 ? 3.286 6.833 -21.918 1.00 86.56 977 SER A C 1
ATOM 7349 O O . SER A 1 977 ? 3.621 7.883 -22.468 1.00 86.56 977 SER A O 1
ATOM 7351 N N . GLY A 1 978 ? 3.759 6.454 -20.726 1.00 83.81 978 GLY A N 1
ATOM 7352 C CA . GLY A 1 978 ? 4.746 7.178 -19.923 1.00 83.81 978 GLY A CA 1
ATOM 7353 C C . GLY A 1 978 ? 6.212 6.916 -20.292 1.00 83.81 978 GLY A C 1
ATOM 7354 O O . GLY A 1 978 ? 7.098 7.351 -19.556 1.00 83.81 978 GLY A O 1
ATOM 7355 N N . LEU A 1 979 ? 6.483 6.211 -21.395 1.00 90.00 979 LEU A N 1
ATOM 7356 C CA . LEU A 1 979 ? 7.823 6.049 -21.966 1.00 90.00 979 LEU A CA 1
ATOM 7357 C C . LEU A 1 979 ? 7.956 6.840 -23.271 1.00 90.00 979 LEU A C 1
ATOM 7359 O O . LEU A 1 979 ? 6.973 7.097 -23.969 1.00 90.00 979 LEU A O 1
ATOM 7363 N N . THR A 1 980 ? 9.183 7.215 -23.624 1.00 94.12 980 THR A N 1
ATOM 7364 C CA . THR A 1 980 ? 9.464 7.836 -24.927 1.00 94.12 980 THR A CA 1
ATOM 7365 C C . THR A 1 980 ? 9.355 6.839 -26.084 1.00 94.12 980 THR A C 1
ATOM 7367 O O . THR A 1 980 ? 9.371 5.623 -25.875 1.00 94.12 980 THR A O 1
ATOM 7370 N N . VAL A 1 981 ? 9.262 7.333 -27.322 1.00 94.38 981 VAL A N 1
ATOM 7371 C CA . VAL A 1 981 ? 9.277 6.493 -28.536 1.00 94.38 981 VAL A CA 1
ATOM 7372 C C . VAL A 1 981 ? 10.534 5.615 -28.575 1.00 94.38 981 VAL A C 1
ATOM 7374 O O . VAL A 1 981 ? 10.424 4.399 -28.730 1.00 94.38 981 VAL A O 1
ATOM 7377 N N . ARG A 1 982 ? 11.722 6.183 -28.309 1.00 94.31 982 ARG A N 1
ATOM 7378 C CA . ARG A 1 982 ? 12.978 5.414 -28.233 1.00 94.31 982 ARG A CA 1
ATOM 7379 C C . ARG A 1 982 ? 12.940 4.334 -27.152 1.00 94.31 982 ARG A C 1
ATOM 7381 O O . ARG A 1 982 ? 13.438 3.239 -27.379 1.00 94.31 982 ARG A O 1
ATOM 7388 N N . GLU A 1 983 ? 12.360 4.621 -25.990 1.00 93.88 983 GLU A N 1
ATOM 7389 C CA . GLU A 1 983 ? 12.258 3.663 -24.879 1.00 93.88 983 GLU A CA 1
ATOM 7390 C C . GLU A 1 983 ? 11.258 2.530 -25.158 1.00 93.88 983 GLU A C 1
ATOM 7392 O O . GLU A 1 983 ? 11.503 1.396 -24.751 1.00 93.88 983 GLU A O 1
ATOM 7397 N N . ASN A 1 984 ? 10.178 2.808 -25.898 1.00 93.56 984 ASN A N 1
ATOM 7398 C CA . ASN A 1 984 ? 9.266 1.782 -26.412 1.00 93.56 984 ASN A CA 1
ATOM 7399 C C . ASN A 1 984 ? 9.991 0.839 -27.385 1.00 93.56 984 ASN A C 1
ATOM 7401 O O . ASN A 1 984 ? 9.935 -0.378 -27.205 1.00 93.56 984 ASN A O 1
ATOM 7405 N N . LEU A 1 985 ? 10.738 1.389 -28.353 1.00 93.06 985 LEU A N 1
ATOM 7406 C CA . LEU A 1 985 ? 11.573 0.595 -29.262 1.00 93.06 985 LEU A CA 1
ATOM 7407 C C . LEU A 1 985 ? 12.643 -0.202 -28.492 1.00 93.06 985 LEU A C 1
ATOM 7409 O O . LEU A 1 985 ? 12.814 -1.391 -28.727 1.00 93.06 985 LEU A O 1
ATOM 7413 N N . GLN A 1 986 ? 13.328 0.412 -27.521 1.00 92.81 986 GLN A N 1
ATOM 7414 C CA . GLN A 1 986 ? 14.427 -0.198 -26.755 1.00 92.81 986 GLN A CA 1
ATOM 7415 C C . GLN A 1 986 ? 14.009 -1.388 -25.870 1.00 92.81 986 GLN A C 1
ATOM 7417 O O . GLN A 1 986 ? 14.862 -2.205 -25.514 1.00 92.81 986 GLN A O 1
ATOM 7422 N N . LEU A 1 987 ? 12.724 -1.514 -25.519 1.00 89.62 987 LEU A N 1
ATOM 7423 C CA . LEU A 1 987 ? 12.199 -2.701 -24.832 1.00 89.62 987 LEU A CA 1
ATOM 7424 C C . LEU A 1 987 ? 12.195 -3.946 -25.730 1.00 89.62 987 LEU A C 1
ATOM 7426 O O . LEU A 1 987 ? 12.461 -5.037 -25.231 1.00 89.62 987 LEU A O 1
ATOM 7430 N N . TRP A 1 988 ? 11.927 -3.769 -27.027 1.00 86.44 988 TRP A N 1
ATOM 7431 C CA . TRP A 1 988 ? 11.923 -4.834 -28.037 1.00 86.44 988 TRP A CA 1
ATOM 7432 C C . TRP A 1 988 ? 13.275 -5.046 -28.701 1.00 86.44 988 TRP A C 1
ATOM 7434 O O . TRP A 1 988 ? 13.654 -6.177 -28.981 1.00 86.44 988 TRP A O 1
ATOM 7444 N N . LEU A 1 989 ? 13.984 -3.948 -28.944 1.00 90.19 989 LEU A N 1
ATOM 7445 C CA . LEU A 1 989 ? 15.150 -3.851 -29.810 1.00 90.19 989 LEU A CA 1
ATOM 7446 C C . LEU A 1 989 ? 16.324 -3.320 -28.977 1.00 90.19 989 LEU A C 1
ATOM 7448 O O . LEU A 1 989 ? 16.540 -2.103 -28.887 1.00 90.19 989 LEU A O 1
ATOM 7452 N N . PRO A 1 990 ? 17.074 -4.191 -28.274 1.00 86.12 990 PRO A N 1
ATOM 7453 C CA . PRO A 1 990 ? 18.072 -3.732 -27.318 1.00 86.12 990 PRO A CA 1
ATOM 7454 C C . PRO A 1 990 ? 19.320 -3.166 -28.007 1.00 86.12 990 PRO A C 1
ATOM 7456 O O . PRO A 1 990 ? 19.985 -2.301 -27.426 1.00 86.12 990 PRO A O 1
ATOM 7459 N N . LYS A 1 991 ? 19.630 -3.621 -29.231 1.00 89.44 991 LYS A N 1
ATOM 7460 C CA . LYS A 1 991 ? 20.708 -3.076 -30.069 1.00 89.44 991 LYS A CA 1
ATOM 7461 C C . LYS A 1 991 ? 20.320 -1.714 -30.669 1.00 89.44 991 LYS A C 1
ATOM 7463 O O . LYS A 1 991 ? 19.130 -1.477 -30.865 1.00 89.44 991 LYS A O 1
ATOM 7468 N N . PRO A 1 992 ? 21.282 -0.816 -30.954 1.00 88.69 992 PRO A N 1
ATOM 7469 C CA . PRO A 1 992 ? 21.039 0.381 -31.763 1.00 88.69 992 PRO A CA 1
ATOM 7470 C C . PRO A 1 992 ? 20.595 0.036 -33.183 1.00 88.69 992 PRO A C 1
ATOM 7472 O O . PRO A 1 992 ? 19.484 0.404 -33.538 1.00 88.69 992 PRO A O 1
ATOM 7475 N N . GLU A 1 993 ? 21.384 -0.776 -33.898 1.00 90.31 993 GLU A N 1
ATOM 7476 C CA . GLU A 1 993 ? 21.159 -1.176 -35.299 1.00 90.31 993 GLU A CA 1
ATOM 7477 C C . GLU A 1 993 ? 19.692 -1.537 -35.593 1.00 90.31 993 GLU A C 1
ATOM 7479 O O . GLU A 1 993 ? 19.056 -0.924 -36.446 1.00 90.31 993 GLU A O 1
ATOM 7484 N N . ASP A 1 994 ? 19.128 -2.472 -34.820 1.00 90.56 994 ASP A N 1
ATOM 7485 C CA . ASP A 1 994 ? 17.741 -2.928 -34.950 1.00 90.56 994 ASP A CA 1
ATOM 7486 C C . ASP A 1 994 ? 16.713 -1.772 -34.848 1.00 90.56 994 ASP A C 1
ATOM 7488 O O . ASP A 1 994 ? 15.699 -1.775 -35.543 1.00 90.56 994 ASP A O 1
ATOM 7492 N N . ARG A 1 995 ? 16.951 -0.772 -33.981 1.00 91.81 995 ARG A N 1
ATOM 7493 C CA . ARG A 1 995 ? 16.069 0.403 -33.811 1.00 91.81 995 ARG A CA 1
ATOM 7494 C C . ARG A 1 995 ? 16.240 1.426 -34.915 1.00 91.81 995 ARG A C 1
ATOM 7496 O O . ARG A 1 995 ? 15.262 2.081 -35.270 1.00 91.81 995 ARG A O 1
ATOM 7503 N N . ASP A 1 996 ? 17.467 1.595 -35.384 1.00 89.69 996 ASP A N 1
ATOM 7504 C CA . ASP A 1 996 ? 17.801 2.571 -36.409 1.00 89.69 996 ASP A CA 1
ATOM 7505 C C . ASP A 1 996 ? 17.161 2.119 -37.739 1.00 89.69 996 ASP A C 1
ATOM 7507 O O . ASP A 1 996 ? 16.407 2.889 -38.325 1.00 89.69 996 ASP A O 1
ATOM 7511 N N . LEU A 1 997 ? 17.221 0.817 -38.068 1.00 88.19 997 LEU A N 1
ATOM 7512 C CA . LEU A 1 997 ? 16.442 0.192 -39.154 1.00 88.19 997 LEU A CA 1
ATOM 7513 C C . LEU A 1 997 ? 14.921 0.445 -39.050 1.00 88.19 997 LEU A C 1
ATOM 7515 O O . LEU A 1 997 ? 14.267 0.756 -40.048 1.00 88.19 997 LEU A O 1
ATOM 7519 N N . CYS A 1 998 ? 14.332 0.348 -37.851 1.00 89.19 998 CYS A N 1
ATOM 7520 C CA . CYS A 1 998 ? 12.917 0.687 -37.645 1.00 89.19 998 CYS A CA 1
ATOM 7521 C C . CYS A 1 998 ? 12.622 2.189 -37.814 1.00 89.19 998 CYS A C 1
ATOM 7523 O O . CYS A 1 998 ? 11.508 2.544 -38.197 1.00 89.19 998 CYS A O 1
ATOM 7525 N N . CYS A 1 999 ? 13.584 3.072 -37.527 1.00 89.44 999 CYS A N 1
ATOM 7526 C CA . CYS A 1 999 ? 13.449 4.511 -37.764 1.00 89.44 999 CYS A CA 1
ATOM 7527 C C . CYS A 1 999 ? 13.606 4.855 -39.252 1.00 89.44 999 CYS A C 1
ATOM 7529 O O . CYS A 1 999 ? 12.904 5.739 -39.729 1.00 89.44 999 CYS A O 1
ATOM 7531 N N . ASP A 1 1000 ? 14.447 4.130 -39.991 1.00 90.00 1000 ASP A N 1
ATOM 7532 C CA . ASP A 1 1000 ? 14.615 4.298 -41.439 1.00 90.00 1000 ASP A CA 1
ATOM 7533 C C . ASP A 1 1000 ? 13.362 3.837 -42.208 1.00 90.00 1000 ASP A C 1
ATOM 7535 O O . ASP A 1 1000 ? 12.897 4.528 -43.115 1.00 90.00 1000 ASP A O 1
ATOM 7539 N N . ARG A 1 1001 ? 12.746 2.710 -41.804 1.00 88.06 1001 ARG A N 1
ATOM 7540 C CA . ARG A 1 1001 ? 11.456 2.233 -42.356 1.00 88.06 1001 ARG A CA 1
ATOM 7541 C C . ARG A 1 1001 ? 10.280 3.145 -41.979 1.00 88.06 1001 ARG A C 1
ATOM 7543 O O . ARG A 1 1001 ? 9.343 3.265 -42.765 1.00 88.06 1001 ARG A O 1
ATOM 7550 N N . PHE A 1 1002 ? 10.327 3.798 -40.813 1.00 90.94 1002 PHE A N 1
ATOM 7551 C CA . PHE A 1 1002 ? 9.291 4.722 -40.333 1.00 90.94 1002 PHE A CA 1
ATOM 7552 C C . PHE A 1 1002 ? 9.897 6.036 -39.792 1.00 90.94 1002 PHE A C 1
ATOM 7554 O O . PHE A 1 1002 ? 9.988 6.208 -38.569 1.00 90.94 1002 PHE A O 1
ATOM 7561 N N . PRO A 1 1003 ? 10.247 7.006 -40.666 1.00 90.62 1003 PRO A N 1
ATOM 7562 C CA . PRO A 1 1003 ? 10.940 8.245 -40.281 1.00 90.62 1003 PRO A CA 1
ATOM 7563 C C . PRO A 1 1003 ? 10.285 9.024 -39.133 1.00 90.62 1003 PRO A C 1
ATOM 7565 O O . PRO A 1 1003 ? 10.974 9.586 -38.283 1.00 90.62 1003 PRO A O 1
ATOM 7568 N N . ILE A 1 1004 ? 8.953 8.967 -39.032 1.00 89.56 1004 ILE A N 1
ATOM 7569 C CA . ILE A 1 1004 ? 8.164 9.600 -37.965 1.00 89.56 1004 ILE A CA 1
ATOM 7570 C C . ILE A 1 1004 ? 8.525 9.109 -36.549 1.00 89.56 1004 ILE A C 1
ATOM 7572 O O . ILE A 1 1004 ? 8.407 9.861 -35.577 1.00 89.56 1004 ILE A O 1
ATOM 7576 N N . LEU A 1 1005 ? 9.003 7.865 -36.413 1.00 91.69 1005 LEU A N 1
ATOM 7577 C CA . LEU A 1 1005 ? 9.512 7.321 -35.150 1.00 91.69 1005 LEU A CA 1
ATOM 7578 C C . LEU A 1 1005 ? 10.926 7.840 -34.845 1.00 91.69 1005 LEU A C 1
ATOM 7580 O O . LEU A 1 1005 ? 11.248 8.074 -33.678 1.00 91.69 1005 LEU A O 1
ATOM 7584 N N . GLY A 1 1006 ? 11.735 8.065 -35.887 1.00 91.69 1006 GLY A N 1
ATOM 7585 C CA . GLY A 1 1006 ? 13.058 8.690 -35.824 1.00 91.69 1006 GLY A CA 1
ATOM 7586 C C . GLY A 1 1006 ? 12.990 10.146 -35.356 1.00 91.69 1006 GLY A C 1
ATOM 7587 O O . GLY A 1 1006 ? 13.581 10.503 -34.334 1.00 91.69 1006 GLY A O 1
ATOM 7588 N N . GLU A 1 1007 ? 12.191 10.966 -36.041 1.00 93.12 1007 GLU A N 1
ATOM 7589 C CA . GLU A 1 1007 ? 11.950 12.378 -35.703 1.00 93.12 1007 GLU A CA 1
ATOM 7590 C C . GLU A 1 1007 ? 11.489 12.559 -34.250 1.00 93.12 1007 GLU A C 1
ATOM 7592 O O . GLU A 1 1007 ? 11.934 13.464 -33.539 1.00 93.12 1007 GLU A O 1
ATOM 7597 N N . ARG A 1 1008 ? 10.602 11.671 -33.783 1.00 94.25 1008 ARG A N 1
ATOM 7598 C CA . ARG A 1 1008 ? 9.939 11.785 -32.478 1.00 94.25 1008 ARG A CA 1
ATOM 7599 C C . ARG A 1 1008 ? 10.534 10.887 -31.394 1.00 94.25 1008 ARG A C 1
ATOM 7601 O O . ARG A 1 1008 ? 9.926 10.751 -30.334 1.00 94.25 1008 ARG A O 1
ATOM 7608 N N . GLN A 1 1009 ? 11.741 10.338 -31.578 1.00 92.62 1009 GLN A N 1
ATOM 7609 C CA . GLN A 1 1009 ? 12.394 9.429 -30.616 1.00 92.62 1009 GLN A CA 1
ATOM 7610 C C . GLN A 1 1009 ? 12.367 9.910 -29.147 1.00 92.62 1009 GLN A C 1
ATOM 7612 O O . GLN A 1 1009 ? 12.260 9.090 -28.234 1.00 92.62 1009 GLN A O 1
ATOM 7617 N N . ASN A 1 1010 ? 12.486 11.223 -28.906 1.00 92.38 1010 ASN A N 1
ATOM 7618 C CA . ASN A 1 1010 ? 12.508 11.831 -27.565 1.00 92.38 1010 ASN A CA 1
ATOM 7619 C C . ASN A 1 1010 ? 11.111 12.160 -26.990 1.00 92.38 1010 ASN A C 1
ATOM 7621 O O . ASN A 1 1010 ? 11.009 12.519 -25.818 1.00 92.38 1010 ASN A O 1
ATOM 7625 N N . GLN A 1 1011 ? 10.046 12.081 -27.790 1.00 92.50 1011 GLN A N 1
ATOM 7626 C CA . GLN A 1 1011 ? 8.674 12.393 -27.380 1.00 92.50 1011 GLN A CA 1
ATOM 7627 C C . GLN A 1 1011 ? 8.075 11.234 -26.572 1.00 92.50 1011 GLN A C 1
ATOM 7629 O O . GLN A 1 1011 ? 8.369 10.071 -26.844 1.00 92.50 1011 GLN A O 1
ATOM 7634 N N . LEU A 1 1012 ? 7.213 11.533 -25.592 1.00 90.25 1012 LEU A N 1
ATOM 7635 C CA . LEU A 1 1012 ? 6.402 10.516 -24.908 1.00 90.25 1012 LEU A CA 1
ATOM 7636 C C . LEU A 1 1012 ? 5.454 9.848 -25.909 1.00 90.25 1012 LEU A C 1
ATOM 7638 O O . LEU A 1 1012 ? 4.713 10.540 -26.606 1.00 90.25 1012 LEU A O 1
ATOM 7642 N N . ALA A 1 1013 ? 5.442 8.516 -25.957 1.00 89.12 1013 ALA A N 1
ATOM 7643 C CA . ALA A 1 1013 ? 4.660 7.770 -26.941 1.00 89.12 1013 ALA A CA 1
ATOM 7644 C C . ALA A 1 1013 ? 3.144 8.007 -26.789 1.00 89.12 1013 ALA A C 1
ATOM 7646 O O . ALA A 1 1013 ? 2.423 8.022 -27.783 1.00 89.12 1013 ALA A O 1
ATOM 7647 N N . GLY A 1 1014 ? 2.665 8.301 -25.573 1.00 86.25 1014 GLY A N 1
ATOM 7648 C CA . GLY A 1 1014 ? 1.274 8.707 -25.330 1.00 86.25 1014 GLY A CA 1
ATOM 7649 C C . GLY A 1 1014 ? 0.853 10.036 -25.983 1.00 86.25 1014 GLY A C 1
ATOM 7650 O O . GLY A 1 1014 ? -0.342 10.313 -26.037 1.00 86.25 1014 GLY A O 1
ATOM 7651 N N . ASN A 1 1015 ? 1.800 10.833 -26.496 1.00 87.38 1015 ASN A N 1
ATOM 7652 C CA . ASN A 1 1015 ? 1.540 12.072 -27.241 1.00 87.38 1015 ASN A CA 1
ATOM 7653 C C . ASN A 1 1015 ? 1.575 11.870 -28.772 1.00 87.38 1015 ASN A C 1
ATOM 7655 O O . ASN A 1 1015 ? 1.532 12.854 -29.507 1.00 87.38 1015 ASN A O 1
ATOM 7659 N N . LEU A 1 1016 ? 1.723 10.637 -29.265 1.00 88.12 1016 LEU A N 1
ATOM 7660 C CA . LEU A 1 1016 ? 1.553 10.313 -30.685 1.00 88.12 1016 LEU A CA 1
ATOM 7661 C C . LEU A 1 1016 ? 0.061 10.202 -31.042 1.00 88.12 1016 LEU A C 1
ATOM 7663 O O . LEU A 1 1016 ? -0.764 9.895 -30.178 1.00 88.12 1016 LEU A O 1
ATOM 7667 N N . SER A 1 1017 ? -0.293 10.401 -32.312 1.00 88.50 1017 SER A N 1
ATOM 7668 C CA . SER A 1 1017 ? -1.637 10.094 -32.825 1.00 88.50 1017 SER A CA 1
ATOM 7669 C C . SER A 1 1017 ? -1.915 8.582 -32.818 1.00 88.50 1017 SER A C 1
ATOM 7671 O O . SER A 1 1017 ? -0.987 7.777 -32.762 1.00 88.50 1017 SER A O 1
ATOM 7673 N N . GLY A 1 1018 ? -3.188 8.173 -32.890 1.00 84.25 1018 GLY A N 1
ATOM 7674 C CA . GLY A 1 1018 ? -3.574 6.754 -32.815 1.00 84.25 1018 GLY A CA 1
ATOM 7675 C C . GLY A 1 1018 ? -2.855 5.863 -33.837 1.00 84.25 1018 GLY A C 1
ATOM 7676 O O . GLY A 1 1018 ? -2.332 4.815 -33.469 1.00 84.25 1018 GLY A O 1
ATOM 7677 N N . GLY A 1 1019 ? -2.734 6.327 -35.085 1.00 86.94 1019 GLY A N 1
ATOM 7678 C CA . GLY A 1 1019 ? -2.014 5.600 -36.133 1.00 86.94 1019 GLY A CA 1
ATOM 7679 C C . GLY A 1 1019 ? -0.514 5.479 -35.866 1.00 86.94 1019 GLY A C 1
ATOM 7680 O O . GLY A 1 1019 ? 0.046 4.393 -35.957 1.00 86.94 1019 GLY A O 1
ATOM 7681 N N . GLU A 1 1020 ? 0.133 6.561 -35.431 1.00 89.69 1020 GLU A N 1
ATOM 7682 C CA . GLU A 1 1020 ? 1.553 6.548 -35.049 1.00 89.69 1020 GLU A CA 1
ATOM 7683 C C . GLU A 1 1020 ? 1.821 5.634 -33.832 1.00 89.69 1020 GLU A C 1
ATOM 7685 O O . GLU A 1 1020 ? 2.875 5.002 -33.761 1.00 89.69 1020 GLU A O 1
ATOM 7690 N N . GLN A 1 1021 ? 0.871 5.509 -32.892 1.00 90.31 1021 GLN A N 1
ATOM 7691 C CA . GLN A 1 1021 ? 0.953 4.542 -31.783 1.00 90.31 1021 GLN A CA 1
ATOM 7692 C C . GLN A 1 1021 ? 0.820 3.087 -32.261 1.00 90.31 1021 GLN A C 1
ATOM 7694 O O . GLN A 1 1021 ? 1.464 2.200 -31.696 1.00 90.31 1021 GLN A O 1
ATOM 7699 N N . GLN A 1 1022 ? 0.014 2.832 -33.295 1.00 89.44 1022 GLN A N 1
ATOM 7700 C CA . GLN A 1 1022 ? -0.154 1.495 -33.866 1.00 89.44 1022 GLN A CA 1
ATOM 7701 C C . GLN A 1 1022 ? 1.061 1.088 -34.714 1.00 89.44 1022 GLN A C 1
ATOM 7703 O O . GLN A 1 1022 ? 1.592 -0.008 -34.539 1.00 89.44 1022 GLN A O 1
ATOM 7708 N N . ILE A 1 1023 ? 1.613 2.016 -35.502 1.00 90.31 1023 ILE A N 1
ATOM 7709 C CA . ILE A 1 1023 ? 2.905 1.847 -36.186 1.00 90.31 1023 ILE A CA 1
ATOM 7710 C C . ILE A 1 1023 ? 4.013 1.555 -35.160 1.00 90.31 1023 ILE A C 1
ATOM 7712 O O . ILE A 1 1023 ? 4.718 0.563 -35.297 1.00 90.31 1023 ILE A O 1
ATOM 7716 N N . LEU A 1 1024 ? 4.119 2.321 -34.064 1.00 91.94 1024 LEU A N 1
ATOM 7717 C CA . LEU A 1 1024 ? 5.075 2.041 -32.976 1.00 91.94 1024 LEU A CA 1
ATOM 7718 C C . LEU A 1 1024 ? 4.827 0.690 -32.267 1.00 91.94 1024 LEU A C 1
ATOM 7720 O O . LEU A 1 1024 ? 5.745 0.129 -31.666 1.00 91.94 1024 LEU A O 1
ATOM 7724 N N . THR A 1 1025 ? 3.606 0.151 -32.327 1.00 91.38 1025 THR A N 1
ATOM 7725 C CA . THR A 1 1025 ? 3.258 -1.152 -31.738 1.00 91.38 1025 THR A CA 1
ATOM 7726 C C . THR A 1 1025 ? 3.775 -2.321 -32.580 1.00 91.38 1025 THR A C 1
ATOM 7728 O O . THR A 1 1025 ? 4.237 -3.303 -31.983 1.00 91.38 1025 THR A O 1
ATOM 7731 N N . LEU A 1 1026 ? 3.710 -2.195 -33.914 1.00 90.62 1026 LEU A N 1
ATOM 7732 C CA . LEU A 1 1026 ? 4.033 -3.229 -34.910 1.00 90.62 1026 LEU A CA 1
ATOM 7733 C C . LEU A 1 1026 ? 5.459 -3.122 -35.478 1.00 90.62 1026 LEU A C 1
ATOM 7735 O O . LEU A 1 1026 ? 6.105 -4.145 -35.681 1.00 90.62 1026 LEU A O 1
ATOM 7739 N N . ALA A 1 1027 ? 5.988 -1.911 -35.683 1.00 90.00 1027 ALA A N 1
ATOM 7740 C CA . ALA A 1 1027 ? 7.294 -1.668 -36.307 1.00 90.00 1027 ALA A CA 1
ATOM 7741 C C . ALA A 1 1027 ? 8.473 -2.479 -35.723 1.00 90.00 1027 ALA A C 1
ATOM 7743 O O . ALA A 1 1027 ? 9.301 -2.931 -36.515 1.00 90.00 1027 ALA A O 1
ATOM 7744 N N . PRO A 1 1028 ? 8.573 -2.733 -34.396 1.00 90.19 1028 PRO A N 1
ATOM 7745 C CA . PRO A 1 1028 ? 9.647 -3.566 -33.849 1.00 90.19 1028 PRO A CA 1
ATOM 7746 C C . PRO A 1 1028 ? 9.654 -5.011 -34.356 1.00 90.19 1028 PRO A C 1
ATOM 7748 O O . PRO A 1 1028 ? 10.704 -5.649 -34.380 1.00 90.19 1028 PRO A O 1
ATOM 7751 N N . LEU A 1 1029 ? 8.496 -5.525 -34.771 1.00 90.12 1029 LEU A N 1
ATOM 7752 C CA . LEU A 1 1029 ? 8.343 -6.893 -35.256 1.00 90.12 1029 LEU A CA 1
ATOM 7753 C C . LEU A 1 1029 ? 8.954 -7.068 -36.658 1.00 90.12 1029 LEU A C 1
ATOM 7755 O O . LEU A 1 1029 ? 9.338 -8.172 -37.013 1.00 90.12 1029 LEU A O 1
ATOM 7759 N N . LEU A 1 1030 ? 9.131 -5.998 -37.447 1.00 85.50 1030 LEU A N 1
ATOM 7760 C CA . LEU A 1 1030 ? 9.828 -6.088 -38.743 1.00 85.50 1030 LEU A CA 1
ATOM 7761 C C . LEU A 1 1030 ? 11.333 -6.364 -38.598 1.00 85.50 1030 LEU A C 1
ATOM 7763 O O . LEU A 1 1030 ? 11.936 -6.937 -39.508 1.00 85.50 1030 LEU A O 1
ATOM 7767 N N . ALA A 1 1031 ? 11.941 -5.945 -37.483 1.00 86.44 1031 ALA A N 1
ATOM 7768 C CA . ALA A 1 1031 ? 13.354 -6.188 -37.193 1.00 86.44 1031 ALA A CA 1
ATOM 7769 C C . ALA A 1 1031 ? 13.593 -7.593 -36.613 1.00 86.44 1031 ALA A C 1
ATOM 7771 O O . ALA A 1 1031 ? 14.618 -8.203 -36.902 1.00 86.44 1031 ALA A O 1
ATOM 7772 N N . HIS A 1 1032 ? 12.638 -8.115 -35.834 1.00 86.44 1032 HIS A N 1
ATOM 7773 C CA . HIS A 1 1032 ? 12.631 -9.495 -35.331 1.00 86.44 1032 HIS A CA 1
ATOM 7774 C C . HIS A 1 1032 ? 11.221 -10.089 -35.482 1.00 86.44 1032 HIS A C 1
ATOM 7776 O O . HIS A 1 1032 ? 10.407 -9.934 -34.565 1.00 86.44 1032 HIS 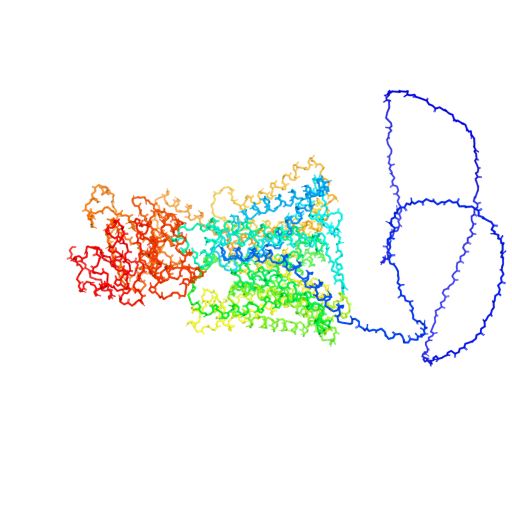A O 1
ATOM 7782 N N . PRO A 1 1033 ? 10.915 -10.731 -36.628 1.00 89.62 1033 PRO A N 1
ATOM 7783 C CA . PRO A 1 1033 ? 9.611 -11.342 -36.865 1.00 89.62 1033 PRO A CA 1
ATOM 7784 C C . PRO A 1 1033 ? 9.269 -12.396 -35.799 1.00 89.62 1033 PRO A C 1
ATOM 7786 O O . PRO A 1 1033 ? 10.121 -13.227 -35.475 1.00 89.62 1033 PRO A O 1
ATOM 7789 N N . PRO A 1 1034 ? 8.053 -12.365 -35.224 1.00 93.25 1034 PRO A N 1
ATOM 7790 C CA . PRO A 1 1034 ? 7.568 -13.419 -34.341 1.00 93.25 1034 PRO A CA 1
ATOM 7791 C C . PRO A 1 1034 ? 7.221 -14.676 -35.148 1.00 93.25 1034 PRO A C 1
ATOM 7793 O O . PRO A 1 1034 ? 6.957 -14.593 -36.340 1.00 93.25 1034 PRO A O 1
ATOM 7796 N N . GLU A 1 1035 ? 7.155 -15.836 -34.500 1.00 94.69 1035 GLU A N 1
ATOM 7797 C CA . GLU A 1 1035 ? 6.689 -17.066 -35.159 1.00 94.69 1035 GLU A CA 1
ATOM 7798 C C . GLU A 1 1035 ? 5.153 -17.100 -35.249 1.00 94.69 1035 GLU A C 1
ATOM 7800 O O . GLU A 1 1035 ? 4.599 -17.586 -36.232 1.00 94.69 1035 GLU A O 1
ATOM 7805 N N . VAL A 1 1036 ? 4.467 -16.495 -34.268 1.00 96.25 1036 VAL A N 1
ATOM 7806 C CA . VAL A 1 1036 ? 3.016 -16.253 -34.263 1.00 96.25 1036 VAL A CA 1
ATOM 7807 C C . VAL A 1 1036 ? 2.733 -14.801 -33.868 1.00 96.25 1036 VAL A C 1
ATOM 7809 O O . VAL A 1 1036 ? 3.095 -14.369 -32.768 1.00 96.25 1036 VAL A O 1
ATOM 7812 N N . LEU A 1 1037 ? 2.024 -14.061 -34.722 1.00 96.12 1037 LEU A N 1
ATOM 7813 C CA . LEU A 1 1037 ? 1.496 -12.730 -34.430 1.00 96.12 1037 LEU A CA 1
ATOM 7814 C C . LEU A 1 1037 ? -0.029 -12.769 -34.291 1.00 96.12 1037 LEU A C 1
ATOM 7816 O O . LEU A 1 1037 ? -0.759 -12.926 -35.262 1.00 96.12 1037 LEU A O 1
ATOM 7820 N N . ILE A 1 1038 ? -0.512 -12.555 -33.072 1.00 95.75 1038 ILE A N 1
ATOM 7821 C CA . ILE A 1 1038 ? -1.922 -12.285 -32.793 1.00 95.75 1038 ILE A CA 1
ATOM 7822 C C . ILE A 1 1038 ? -2.126 -10.768 -32.874 1.00 95.75 1038 ILE A C 1
ATOM 7824 O O . ILE A 1 1038 ? -1.409 -10.017 -32.206 1.00 95.75 1038 ILE A O 1
ATOM 7828 N N . ALA A 1 1039 ? -3.097 -10.307 -33.656 1.00 93.50 1039 ALA A N 1
ATOM 7829 C CA . ALA A 1 1039 ? -3.469 -8.900 -33.776 1.00 93.50 1039 ALA A CA 1
ATOM 7830 C C . ALA A 1 1039 ? -4.951 -8.723 -33.422 1.00 93.50 1039 ALA A C 1
ATOM 7832 O O . ALA A 1 1039 ? -5.813 -9.350 -34.025 1.00 93.50 1039 ALA A O 1
ATOM 7833 N N . ASP A 1 1040 ? -5.232 -7.887 -32.426 1.00 91.50 1040 ASP A N 1
ATOM 7834 C CA . ASP A 1 1040 ? -6.549 -7.709 -31.803 1.00 91.50 1040 ASP A CA 1
ATOM 7835 C C . ASP A 1 1040 ? -7.071 -6.303 -32.153 1.00 91.50 1040 ASP A C 1
ATOM 7837 O O . ASP A 1 1040 ? -6.490 -5.301 -31.739 1.00 91.50 1040 ASP A O 1
ATOM 7841 N N . GLU A 1 1041 ? -8.083 -6.256 -33.022 1.00 88.31 1041 GLU A N 1
ATOM 7842 C CA . GLU A 1 1041 ? -8.727 -5.085 -33.654 1.00 88.31 1041 GLU A CA 1
ATOM 7843 C C . GLU A 1 1041 ? -7.753 -3.945 -34.061 1.00 88.31 1041 GLU A C 1
ATOM 7845 O O . GLU A 1 1041 ? -7.894 -2.789 -33.637 1.00 88.31 1041 GLU A O 1
ATOM 7850 N N . PRO A 1 1042 ? -6.711 -4.240 -34.872 1.00 86.19 1042 PRO A N 1
ATOM 7851 C CA . PRO A 1 1042 ? -5.630 -3.300 -35.167 1.00 86.19 1042 PRO A CA 1
ATOM 7852 C C . PRO A 1 1042 ? -6.021 -2.086 -36.026 1.00 86.19 1042 PRO A C 1
ATOM 7854 O O . PRO A 1 1042 ? -5.264 -1.112 -36.031 1.00 86.19 1042 PRO A O 1
ATOM 7857 N N . SER A 1 1043 ? -7.148 -2.118 -36.746 1.00 84.19 1043 SER A N 1
ATOM 7858 C CA . SER A 1 1043 ? -7.652 -1.007 -37.573 1.00 84.19 1043 SER A CA 1
ATOM 7859 C C . SER A 1 1043 ? -8.567 -0.030 -36.815 1.00 84.19 1043 SER A C 1
ATOM 7861 O O . SER A 1 1043 ? -8.903 1.042 -37.339 1.00 84.19 1043 SER A O 1
ATOM 7863 N N . LEU A 1 1044 ? -8.986 -0.381 -35.592 1.00 81.06 1044 LEU A N 1
ATOM 7864 C CA . LEU A 1 1044 ? -10.104 0.254 -34.897 1.00 81.06 1044 LEU A CA 1
ATOM 7865 C C . LEU A 1 1044 ? -9.900 1.766 -34.689 1.00 81.06 1044 LEU A C 1
ATOM 7867 O O . LEU A 1 1044 ? -8.978 2.227 -34.014 1.00 81.06 1044 LEU A O 1
ATOM 7871 N N . GLY A 1 1045 ? -10.808 2.560 -35.265 1.00 77.69 1045 GLY A N 1
ATOM 7872 C CA . GLY A 1 1045 ? -10.810 4.023 -35.148 1.00 77.69 1045 GLY A CA 1
ATOM 7873 C C . GLY A 1 1045 ? -9.680 4.752 -35.893 1.00 77.69 1045 GLY A C 1
ATOM 7874 O O . GLY A 1 1045 ? -9.470 5.941 -35.643 1.00 77.69 1045 GLY A O 1
ATOM 7875 N N . LEU A 1 1046 ? -8.947 4.078 -36.787 1.00 85.06 1046 LEU A N 1
ATOM 7876 C CA . LEU A 1 1046 ? -7.869 4.680 -37.578 1.00 85.06 1046 LEU A CA 1
ATOM 7877 C C . LEU A 1 1046 ? -8.368 5.296 -38.899 1.00 85.06 1046 LEU A C 1
ATOM 7879 O O . LEU A 1 1046 ? -9.454 4.995 -39.393 1.00 85.06 1046 LEU A O 1
ATOM 7883 N N . ALA A 1 1047 ? -7.558 6.186 -39.480 1.00 85.94 1047 ALA A N 1
ATOM 7884 C CA . ALA A 1 1047 ? -7.816 6.753 -40.804 1.00 85.94 1047 ALA A CA 1
ATOM 7885 C C . ALA A 1 1047 ? -7.445 5.739 -41.910 1.00 85.94 1047 ALA A C 1
ATOM 7887 O O . ALA A 1 1047 ? -6.423 5.069 -41.753 1.00 85.94 1047 ALA A O 1
ATOM 7888 N N . PRO A 1 1048 ? -8.176 5.663 -43.045 1.00 85.38 1048 PRO A N 1
ATOM 7889 C CA . PRO A 1 1048 ? -7.977 4.621 -44.064 1.00 85.38 1048 PRO A CA 1
ATOM 7890 C C . PRO A 1 1048 ? -6.535 4.466 -44.565 1.00 85.38 1048 PRO A C 1
ATOM 7892 O O . PRO A 1 1048 ? -6.047 3.351 -44.676 1.00 85.38 1048 PRO A O 1
ATOM 7895 N N . LEU A 1 1049 ? -5.804 5.571 -44.759 1.00 86.19 1049 LEU A N 1
ATOM 7896 C CA . LEU A 1 1049 ? -4.389 5.541 -45.161 1.00 86.19 1049 LEU A CA 1
ATOM 7897 C C . LEU A 1 1049 ? -3.501 4.729 -44.194 1.00 86.19 1049 LEU A C 1
ATOM 7899 O O . LEU A 1 1049 ? -2.569 4.061 -44.626 1.00 86.19 1049 LEU A O 1
ATOM 7903 N N . ILE A 1 1050 ? -3.799 4.779 -42.892 1.00 85.81 1050 ILE A N 1
ATOM 7904 C CA . ILE A 1 1050 ? -3.079 4.014 -41.867 1.00 85.81 1050 ILE A CA 1
ATOM 7905 C C . ILE A 1 1050 ? -3.556 2.558 -41.833 1.00 85.81 1050 ILE A C 1
ATOM 7907 O O . ILE A 1 1050 ? -2.749 1.673 -41.578 1.00 85.81 1050 ILE A O 1
ATOM 7911 N N . VAL A 1 1051 ? -4.841 2.298 -42.105 1.00 87.81 1051 VAL A N 1
ATOM 7912 C CA . VAL A 1 1051 ? -5.370 0.926 -42.205 1.00 87.81 1051 VAL A CA 1
ATOM 7913 C C . VAL A 1 1051 ? -4.668 0.187 -43.344 1.00 87.81 1051 VAL A C 1
ATOM 7915 O O . VAL A 1 1051 ? -4.079 -0.858 -43.093 1.00 87.81 1051 VAL A O 1
ATOM 7918 N N . ASN A 1 1052 ? -4.600 0.776 -44.542 1.00 88.19 1052 ASN A N 1
ATOM 7919 C CA . ASN A 1 1052 ? -3.868 0.204 -45.677 1.00 88.19 1052 ASN A CA 1
ATOM 7920 C C . ASN A 1 1052 ? -2.396 -0.071 -45.323 1.00 88.19 1052 ASN A C 1
ATOM 7922 O O . ASN A 1 1052 ? -1.915 -1.180 -45.531 1.00 88.19 1052 ASN A O 1
ATOM 7926 N N . GLN A 1 1053 ? -1.709 0.890 -44.691 1.00 88.38 1053 GLN A N 1
ATOM 7927 C CA . GLN A 1 1053 ? -0.321 0.719 -44.246 1.00 88.38 1053 GLN A CA 1
ATOM 7928 C C . GLN A 1 1053 ? -0.149 -0.400 -43.195 1.00 88.38 1053 GLN A C 1
ATOM 7930 O O . GLN A 1 1053 ? 0.928 -0.976 -43.084 1.00 88.38 1053 GLN A O 1
ATOM 7935 N N . ILE A 1 1054 ? -1.181 -0.722 -42.410 1.00 89.25 1054 ILE A N 1
ATOM 7936 C CA . ILE A 1 1054 ? -1.168 -1.844 -41.459 1.00 89.25 1054 ILE A CA 1
ATOM 7937 C C . ILE A 1 1054 ? -1.434 -3.179 -42.173 1.00 89.25 1054 ILE A C 1
ATOM 7939 O O . ILE A 1 1054 ? -0.769 -4.165 -41.862 1.00 89.25 1054 ILE A O 1
ATOM 7943 N N . LEU A 1 1055 ? -2.345 -3.213 -43.151 1.00 89.56 1055 LEU A N 1
ATOM 7944 C CA . LEU A 1 1055 ? -2.616 -4.402 -43.969 1.00 89.56 1055 LEU A CA 1
ATOM 7945 C C . LEU A 1 1055 ? -1.383 -4.795 -44.807 1.00 89.56 1055 LEU A C 1
ATOM 7947 O O . LEU A 1 1055 ? -0.995 -5.961 -44.803 1.00 89.56 1055 LEU A O 1
ATOM 7951 N N . GLU A 1 1056 ? -0.696 -3.819 -45.414 1.00 90.75 1056 GLU A N 1
ATOM 7952 C CA . GLU A 1 1056 ? 0.604 -4.006 -46.087 1.00 90.75 1056 GLU A CA 1
ATOM 7953 C C . GLU A 1 1056 ? 1.643 -4.678 -45.172 1.00 90.75 1056 GLU A C 1
ATOM 7955 O O . GLU A 1 1056 ? 2.390 -5.552 -45.610 1.00 90.75 1056 GLU A O 1
ATOM 7960 N N . LEU A 1 1057 ? 1.673 -4.320 -43.882 1.00 90.81 1057 LEU A N 1
ATOM 7961 C CA . LEU A 1 1057 ? 2.586 -4.928 -42.912 1.00 90.81 1057 LEU A CA 1
ATOM 7962 C C . LEU A 1 1057 ? 2.194 -6.361 -42.543 1.00 90.81 1057 LEU A C 1
ATOM 7964 O O . LEU A 1 1057 ? 3.082 -7.180 -42.326 1.00 90.81 1057 LEU A O 1
ATOM 7968 N N . PHE A 1 1058 ? 0.902 -6.696 -42.483 1.00 93.25 1058 PHE A N 1
ATOM 7969 C CA . PHE A 1 1058 ? 0.472 -8.082 -42.267 1.00 93.25 1058 PHE A CA 1
ATOM 7970 C C . PHE A 1 1058 ? 0.807 -8.981 -43.463 1.00 93.25 1058 PHE A C 1
ATOM 7972 O O . PHE A 1 1058 ? 1.244 -10.111 -43.247 1.00 93.25 1058 PHE A O 1
ATOM 7979 N N . ILE A 1 1059 ? 0.722 -8.463 -44.693 1.00 93.25 1059 ILE A N 1
ATOM 7980 C CA . ILE A 1 1059 ? 1.238 -9.147 -45.889 1.00 93.25 1059 ILE A CA 1
ATOM 7981 C C . ILE A 1 1059 ? 2.764 -9.326 -45.780 1.00 93.25 1059 ILE A C 1
ATOM 7983 O O . ILE A 1 1059 ? 3.251 -10.445 -45.920 1.00 93.25 1059 ILE A O 1
ATOM 7987 N N . GLU A 1 1060 ? 3.520 -8.279 -45.420 1.00 92.88 1060 GLU A N 1
ATOM 7988 C CA . GLU A 1 1060 ? 4.981 -8.374 -45.236 1.00 92.88 1060 GLU A CA 1
ATOM 7989 C C . GLU A 1 1060 ? 5.375 -9.386 -44.134 1.00 92.88 1060 GLU A C 1
ATOM 7991 O O . GLU A 1 1060 ? 6.401 -10.056 -44.246 1.00 92.88 1060 GLU A O 1
ATOM 7996 N N . PHE A 1 1061 ? 4.572 -9.549 -43.074 1.00 93.81 1061 PHE A N 1
ATOM 7997 C CA . PHE A 1 1061 ? 4.778 -10.605 -42.074 1.00 93.81 1061 PHE A CA 1
ATOM 7998 C C . PHE A 1 1061 ? 4.470 -12.002 -42.629 1.00 93.81 1061 PHE A C 1
ATOM 8000 O O . PHE A 1 1061 ? 5.269 -12.919 -42.426 1.00 93.81 1061 PHE A O 1
ATOM 8007 N N . LYS A 1 1062 ? 3.364 -12.165 -43.359 1.00 93.50 1062 LYS A N 1
ATOM 8008 C CA . LYS A 1 1062 ? 2.982 -13.431 -44.000 1.00 93.50 1062 LYS A CA 1
ATOM 8009 C C . LYS A 1 1062 ? 4.066 -13.923 -44.967 1.00 93.50 1062 LYS A C 1
ATOM 8011 O O . LYS A 1 1062 ? 4.522 -15.057 -44.849 1.00 93.50 1062 LYS A O 1
ATOM 8016 N N . GLU A 1 1063 ? 4.566 -13.047 -45.842 1.00 92.69 1063 GLU A N 1
ATOM 8017 C CA . GLU A 1 1063 ? 5.664 -13.336 -46.785 1.00 92.69 1063 GLU A CA 1
ATOM 8018 C C . GLU A 1 1063 ? 6.970 -13.768 -46.091 1.00 92.69 1063 GLU A C 1
ATOM 8020 O O . GLU A 1 1063 ? 7.789 -14.479 -46.673 1.00 92.69 1063 GLU A O 1
ATOM 8025 N N . ARG A 1 1064 ? 7.167 -13.369 -44.827 1.00 91.81 1064 ARG A N 1
ATOM 8026 C CA . ARG A 1 1064 ? 8.303 -13.775 -43.981 1.00 91.81 1064 ARG A CA 1
ATOM 8027 C C . ARG A 1 1064 ? 8.055 -15.082 -43.207 1.00 91.81 1064 ARG A C 1
ATOM 8029 O O . ARG A 1 1064 ? 8.899 -15.461 -42.396 1.00 91.81 1064 ARG A O 1
ATOM 8036 N N . GLY A 1 1065 ? 6.930 -15.765 -43.437 1.00 92.06 1065 GLY A N 1
ATOM 8037 C CA . GLY A 1 1065 ? 6.571 -17.041 -42.806 1.00 92.06 1065 GLY A CA 1
ATOM 8038 C C . GLY A 1 1065 ? 5.942 -16.927 -41.411 1.00 92.06 1065 GLY A C 1
ATOM 8039 O O . GLY A 1 1065 ? 5.864 -17.929 -40.699 1.00 92.06 1065 GLY A O 1
ATOM 8040 N N . VAL A 1 1066 ? 5.506 -15.732 -40.999 1.00 94.75 1066 VAL A N 1
ATOM 8041 C CA . VAL A 1 1066 ? 4.817 -15.521 -39.714 1.00 94.75 1066 VAL A CA 1
ATOM 8042 C C . VAL A 1 1066 ? 3.408 -16.116 -39.780 1.00 94.75 1066 VAL A C 1
ATOM 8044 O O . VAL A 1 1066 ? 2.679 -15.855 -40.732 1.00 94.75 1066 VAL A O 1
ATOM 8047 N N . ALA A 1 1067 ? 2.996 -16.872 -38.761 1.00 96.25 1067 ALA A N 1
ATOM 8048 C CA . ALA A 1 1067 ? 1.597 -17.266 -38.585 1.00 96.25 1067 ALA A CA 1
ATOM 8049 C C . ALA A 1 1067 ? 0.789 -16.105 -37.988 1.00 96.25 1067 ALA A C 1
ATOM 8051 O O . ALA A 1 1067 ? 1.153 -15.589 -36.925 1.00 96.25 1067 ALA A O 1
ATOM 8052 N N . LEU A 1 1068 ? -0.298 -15.680 -38.630 1.00 96.00 1068 LEU A N 1
ATOM 8053 C CA . LEU A 1 1068 ? -1.079 -14.516 -38.202 1.00 96.00 1068 LEU A CA 1
ATOM 8054 C C . LEU A 1 1068 ? -2.495 -14.900 -37.766 1.00 96.00 1068 LEU A C 1
ATOM 8056 O O . LEU A 1 1068 ? -3.270 -15.434 -38.550 1.00 96.00 1068 LEU A O 1
ATOM 8060 N N . LEU A 1 1069 ? -2.855 -14.547 -36.530 1.00 96.50 1069 LEU A N 1
ATOM 8061 C CA . LEU A 1 1069 ? -4.237 -14.568 -36.044 1.00 96.50 1069 LEU A CA 1
ATOM 8062 C C . LEU A 1 1069 ? -4.754 -13.129 -35.987 1.00 96.50 1069 LEU A C 1
ATOM 8064 O O . LEU A 1 1069 ? -4.446 -12.395 -35.045 1.00 96.50 1069 LEU A O 1
ATOM 8068 N N . LEU A 1 1070 ? -5.508 -12.723 -37.006 1.00 94.69 1070 LEU A N 1
ATOM 8069 C CA . LEU A 1 1070 ? -6.006 -11.360 -37.174 1.00 94.69 1070 LEU A CA 1
ATOM 8070 C C . LEU A 1 1070 ? -7.476 -11.281 -36.753 1.00 94.69 1070 LEU A C 1
ATOM 8072 O O . LEU A 1 1070 ? -8.349 -11.902 -37.348 1.00 94.69 1070 LEU A O 1
ATOM 8076 N N . VAL A 1 1071 ? -7.755 -10.528 -35.698 1.00 92.19 1071 VAL A N 1
ATOM 8077 C CA . VAL A 1 1071 ? -9.070 -10.459 -35.058 1.00 92.19 1071 VAL A CA 1
ATOM 8078 C C . VAL A 1 1071 ? -9.637 -9.065 -35.271 1.00 92.19 1071 VAL A C 1
ATOM 8080 O O . VAL A 1 1071 ? -8.996 -8.091 -34.889 1.00 92.19 1071 VAL A O 1
ATOM 8083 N N . GLU A 1 1072 ? -10.811 -8.946 -35.889 1.00 86.50 1072 GLU A N 1
ATOM 8084 C CA . GLU A 1 1072 ? -11.363 -7.646 -36.302 1.00 86.50 1072 GLU A CA 1
ATOM 8085 C C . GLU A 1 1072 ? -12.881 -7.539 -36.116 1.00 86.50 1072 GLU A C 1
ATOM 8087 O O . GLU A 1 1072 ? -13.612 -8.531 -36.152 1.00 86.50 1072 GLU A O 1
ATOM 8092 N N . GLU A 1 1073 ? -13.366 -6.310 -35.921 1.00 78.94 1073 GLU A N 1
ATOM 8093 C CA . GLU A 1 1073 ? -14.802 -6.005 -35.961 1.00 78.94 1073 GLU A CA 1
ATOM 8094 C C . GLU A 1 1073 ? -15.280 -5.924 -37.417 1.00 78.94 1073 GLU A C 1
ATOM 8096 O O . GLU A 1 1073 ? -16.350 -6.435 -37.757 1.00 78.94 1073 GLU A O 1
ATOM 8101 N N . LYS A 1 1074 ? -14.468 -5.330 -38.299 1.00 75.88 1074 LYS A N 1
ATOM 8102 C CA . LYS A 1 1074 ? -14.795 -5.133 -39.713 1.00 75.88 1074 LYS A CA 1
ATOM 8103 C C . LYS A 1 1074 ? -14.248 -6.259 -40.582 1.00 75.88 1074 LYS A C 1
ATOM 8105 O O . LYS A 1 1074 ? -13.105 -6.220 -41.027 1.00 75.88 1074 LYS A O 1
ATOM 8110 N N . ALA A 1 1075 ? -15.107 -7.208 -40.925 1.00 76.44 1075 ALA A N 1
ATOM 8111 C CA . ALA A 1 1075 ? -14.743 -8.302 -41.817 1.00 76.44 1075 ALA A CA 1
ATOM 8112 C C . ALA A 1 1075 ? -14.166 -7.848 -43.174 1.00 76.44 1075 ALA A C 1
ATOM 8114 O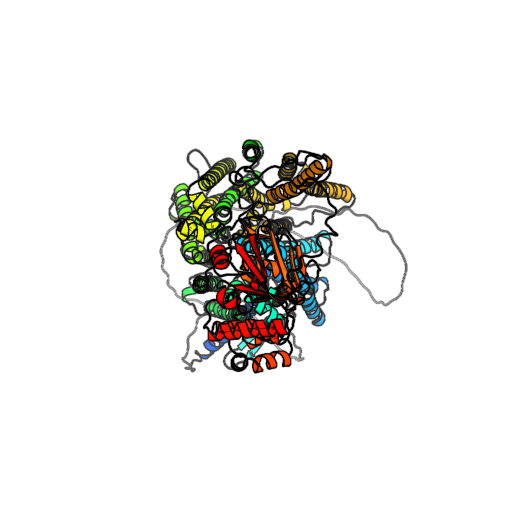 O . ALA A 1 1075 ? -13.166 -8.399 -43.620 1.00 76.44 1075 ALA A O 1
ATOM 8115 N N . ARG A 1 1076 ? -14.767 -6.838 -43.826 1.00 78.19 1076 ARG A N 1
ATOM 8116 C CA . ARG A 1 1076 ? -14.418 -6.430 -45.205 1.00 78.19 1076 ARG A CA 1
ATOM 8117 C C . ARG A 1 1076 ? -12.927 -6.130 -45.379 1.00 78.19 1076 ARG A C 1
ATOM 8119 O O . ARG A 1 1076 ? -12.305 -6.708 -46.259 1.00 78.19 1076 ARG A O 1
ATOM 8126 N N . ASP A 1 1077 ? -12.373 -5.307 -44.492 1.00 76.19 1077 ASP A N 1
ATOM 8127 C CA . ASP A 1 1077 ? -10.988 -4.822 -44.547 1.00 76.19 1077 ASP A CA 1
ATOM 8128 C C . ASP A 1 1077 ? -9.951 -5.960 -44.330 1.00 76.19 1077 ASP A C 1
ATOM 8130 O O . ASP A 1 1077 ? -8.779 -5.800 -44.659 1.00 76.19 1077 ASP A O 1
ATOM 8134 N N . VAL A 1 1078 ? -10.370 -7.117 -43.788 1.00 83.94 1078 VAL A N 1
ATOM 8135 C CA . VAL A 1 1078 ? -9.521 -8.300 -43.515 1.00 83.94 1078 VAL A CA 1
ATOM 8136 C C . VAL A 1 1078 ? -9.740 -9.437 -44.514 1.00 83.94 1078 VAL A C 1
ATOM 8138 O O . VAL A 1 1078 ? -8.798 -10.150 -44.858 1.00 83.94 1078 VAL A O 1
ATOM 8141 N N . LEU A 1 1079 ? -10.963 -9.596 -45.023 1.00 86.44 1079 LEU A N 1
ATOM 8142 C CA . LEU A 1 1079 ? -11.325 -10.608 -46.021 1.00 86.44 1079 LEU A CA 1
ATOM 8143 C C . LEU A 1 1079 ? -10.614 -10.413 -47.377 1.00 86.44 1079 LEU A C 1
ATOM 8145 O O . LEU A 1 1079 ? -10.734 -11.281 -48.240 1.00 86.44 1079 LEU A O 1
ATOM 8149 N N . GLU A 1 1080 ? -9.885 -9.312 -47.576 1.00 85.19 1080 GLU A N 1
ATOM 8150 C CA . GLU A 1 1080 ? -8.993 -9.098 -48.726 1.00 85.19 1080 GLU A CA 1
ATOM 8151 C C . GLU A 1 1080 ? -7.596 -9.731 -48.549 1.00 85.19 1080 GLU A C 1
ATOM 8153 O O . GLU A 1 1080 ? -6.915 -9.958 -49.547 1.00 85.19 1080 GLU A O 1
ATOM 8158 N N . ILE A 1 1081 ? -7.165 -10.034 -47.313 1.00 89.69 1081 ILE A N 1
ATOM 8159 C CA . ILE A 1 1081 ? -5.811 -10.551 -47.009 1.00 89.69 1081 ILE A CA 1
ATOM 8160 C C . ILE A 1 1081 ? -5.780 -11.906 -46.281 1.00 89.69 1081 ILE A C 1
ATOM 8162 O O . ILE A 1 1081 ? -4.709 -12.498 -46.162 1.00 89.69 1081 ILE A O 1
ATOM 8166 N N . ALA A 1 1082 ? -6.917 -12.388 -45.776 1.00 92.00 1082 ALA A N 1
ATOM 8167 C CA . ALA A 1 1082 ? -7.013 -13.644 -45.031 1.00 92.00 1082 ALA A CA 1
ATOM 8168 C C . ALA A 1 1082 ? -6.993 -14.893 -45.933 1.00 92.00 1082 ALA A C 1
ATOM 8170 O O . ALA A 1 1082 ? -7.627 -14.913 -46.986 1.00 92.00 1082 ALA A O 1
ATOM 8171 N N . ASP A 1 1083 ? -6.329 -15.954 -45.471 1.00 93.38 1083 ASP A N 1
ATOM 8172 C CA . ASP A 1 1083 ? -6.299 -17.286 -46.096 1.00 93.38 1083 ASP A CA 1
ATOM 8173 C C . ASP A 1 1083 ? -7.393 -18.196 -45.533 1.00 93.38 1083 ASP A C 1
ATOM 8175 O O . ASP A 1 1083 ? -8.083 -18.897 -46.272 1.00 93.38 1083 ASP A O 1
ATOM 8179 N N . SER A 1 1084 ? -7.585 -18.136 -44.215 1.00 92.12 1084 SER A N 1
ATOM 8180 C CA . SER A 1 1084 ? -8.583 -18.886 -43.451 1.00 92.12 1084 SER A CA 1
ATOM 8181 C C . SER A 1 1084 ? -9.424 -17.932 -42.601 1.00 92.12 1084 SER A C 1
ATOM 8183 O O . SER A 1 1084 ? -8.982 -16.845 -42.225 1.00 92.12 1084 SER A O 1
ATOM 8185 N N . VAL A 1 1085 ? -10.671 -18.306 -42.318 1.00 92.56 1085 VAL A N 1
ATOM 8186 C CA . VAL A 1 1085 ? -11.631 -17.482 -41.572 1.00 92.56 1085 VAL A CA 1
ATOM 8187 C C . VAL A 1 1085 ? -12.340 -18.348 -40.531 1.00 92.56 1085 VAL A C 1
ATOM 8189 O O . VAL A 1 1085 ? -12.776 -19.456 -40.827 1.00 92.56 1085 VAL A O 1
ATOM 8192 N N . ALA A 1 1086 ? -12.472 -17.833 -39.311 1.00 92.31 1086 ALA A N 1
ATOM 8193 C CA . ALA A 1 1086 ? -13.222 -18.424 -38.209 1.00 92.31 1086 ALA A CA 1
ATOM 8194 C C . ALA A 1 1086 ? -14.278 -17.432 -37.707 1.00 92.31 1086 ALA A C 1
ATOM 8196 O O . ALA A 1 1086 ? -13.963 -16.279 -37.397 1.00 92.31 1086 ALA A O 1
ATOM 8197 N N . PHE A 1 1087 ? -15.520 -17.888 -37.563 1.00 90.69 1087 PHE A N 1
ATOM 8198 C CA . PHE A 1 1087 ? -16.601 -17.110 -36.961 1.00 90.69 1087 PHE A CA 1
ATOM 8199 C C . PHE A 1 1087 ? -16.801 -17.523 -35.503 1.00 90.69 1087 PHE A C 1
ATOM 8201 O O . PHE A 1 1087 ? -16.968 -18.706 -35.206 1.00 90.69 1087 PHE A O 1
ATOM 8208 N N . ILE A 1 1088 ? -16.780 -16.552 -34.585 1.00 90.06 1088 ILE A N 1
ATOM 8209 C CA . ILE A 1 1088 ? -17.022 -16.763 -33.152 1.00 90.06 1088 ILE A CA 1
ATOM 8210 C C . ILE A 1 1088 ? -18.291 -16.032 -32.703 1.00 90.06 1088 ILE A C 1
ATOM 8212 O O . ILE A 1 1088 ? -18.454 -14.834 -32.931 1.00 90.06 1088 ILE A O 1
ATOM 8216 N N . SER A 1 1089 ? -19.179 -16.751 -32.016 1.00 87.69 1089 SER A N 1
ATOM 8217 C CA . SER A 1 1089 ? -20.402 -16.217 -31.418 1.00 87.69 1089 SER A CA 1
ATOM 8218 C C . SER A 1 1089 ? -20.611 -16.813 -30.028 1.00 87.69 1089 SER A C 1
ATOM 8220 O O . SER A 1 1089 ? -20.425 -18.011 -29.823 1.00 87.69 1089 SER A O 1
ATOM 8222 N N . LEU A 1 1090 ? -20.965 -15.968 -29.052 1.00 85.19 1090 LEU A N 1
ATOM 8223 C CA . LEU A 1 1090 ? -21.240 -16.355 -27.658 1.00 85.19 1090 LEU A CA 1
ATOM 8224 C C . LEU A 1 1090 ? -20.208 -17.335 -27.050 1.00 85.19 1090 LEU A C 1
ATOM 8226 O O . LEU A 1 1090 ? -20.577 -18.272 -26.351 1.00 85.19 1090 LEU A O 1
ATOM 8230 N N . GLY A 1 1091 ? -18.912 -17.135 -27.315 1.00 87.06 1091 GLY A N 1
ATOM 8231 C CA . GLY A 1 1091 ? -17.818 -17.951 -26.777 1.00 87.06 1091 GLY A CA 1
ATOM 8232 C C . GLY A 1 1091 ? -17.622 -19.325 -27.437 1.00 87.06 1091 GLY A C 1
ATOM 8233 O O . GLY A 1 1091 ? -16.837 -20.122 -26.917 1.00 87.06 1091 GLY A O 1
ATOM 8234 N N . HIS A 1 1092 ? -18.295 -19.595 -28.558 1.00 89.06 1092 HIS A N 1
ATOM 8235 C CA . HIS A 1 1092 ? -18.130 -20.776 -29.410 1.00 89.06 1092 HIS A CA 1
ATOM 8236 C C . HIS A 1 1092 ? -17.672 -20.370 -30.816 1.00 89.06 1092 HIS A C 1
ATOM 8238 O O . HIS A 1 1092 ? -18.118 -19.349 -31.338 1.00 89.06 1092 HIS A O 1
ATOM 8244 N N . ILE A 1 1093 ? -16.825 -21.182 -31.453 1.00 90.19 1093 ILE A N 1
ATOM 8245 C CA . ILE A 1 1093 ? -16.587 -21.075 -32.899 1.00 90.19 1093 ILE A CA 1
ATOM 8246 C C . ILE A 1 1093 ? -17.752 -21.773 -33.607 1.00 90.19 1093 ILE A C 1
ATOM 8248 O O . ILE A 1 1093 ? -18.063 -22.920 -33.294 1.00 90.19 1093 ILE A O 1
ATOM 8252 N N . THR A 1 1094 ? -18.428 -21.056 -34.503 1.00 87.50 1094 THR A N 1
ATOM 8253 C CA . THR A 1 1094 ? -19.626 -21.529 -35.216 1.00 87.50 1094 THR A CA 1
ATOM 8254 C C . THR A 1 1094 ? -19.307 -22.075 -36.603 1.00 87.50 1094 THR A C 1
ATOM 8256 O O . THR A 1 1094 ? -20.040 -22.922 -37.100 1.00 87.50 1094 THR A O 1
ATOM 8259 N N . TRP A 1 1095 ? -18.223 -21.601 -37.221 1.00 87.44 1095 TRP A N 1
ATOM 8260 C CA . TRP A 1 1095 ? -17.723 -22.055 -38.520 1.00 87.44 1095 TRP A CA 1
ATOM 8261 C C . TRP A 1 1095 ? -16.230 -21.721 -38.647 1.00 87.44 1095 TRP A C 1
ATOM 8263 O O . TRP A 1 1095 ? -15.777 -20.711 -38.098 1.00 87.44 1095 TRP A O 1
ATOM 8273 N N . HIS A 1 1096 ? -15.476 -22.554 -39.363 1.00 88.31 1096 HIS A N 1
ATOM 8274 C CA . HIS A 1 1096 ? -14.065 -22.341 -39.691 1.00 88.31 1096 HIS A CA 1
ATOM 8275 C C . HIS A 1 1096 ? -13.743 -23.012 -41.031 1.00 88.31 1096 HIS A C 1
ATOM 8277 O O . HIS A 1 1096 ? -14.108 -24.171 -41.226 1.00 88.31 1096 HIS A O 1
ATOM 8283 N N . GLY A 1 1097 ? -13.055 -22.305 -41.927 1.00 87.44 1097 GLY A N 1
ATOM 8284 C CA . GLY A 1 1097 ? -12.719 -22.801 -43.262 1.00 87.44 1097 GLY A CA 1
ATOM 8285 C C . GLY A 1 1097 ? -11.846 -21.827 -44.064 1.00 87.44 1097 GLY A C 1
ATOM 8286 O O . GLY A 1 1097 ? -11.468 -20.764 -43.556 1.00 87.44 1097 GLY A O 1
ATOM 8287 N N . PRO A 1 1098 ? -11.492 -22.170 -45.315 1.00 88.38 1098 PRO A N 1
ATOM 8288 C CA . PRO A 1 1098 ? -10.699 -21.305 -46.180 1.00 88.38 1098 PRO A CA 1
ATOM 8289 C C . PRO A 1 1098 ? -11.505 -20.075 -46.620 1.00 88.38 1098 PRO A C 1
ATOM 8291 O O . PRO A 1 1098 ? -12.720 -20.124 -46.821 1.00 88.38 1098 PRO A O 1
ATOM 8294 N N . ARG A 1 1099 ? -10.817 -18.950 -46.840 1.00 86.56 1099 ARG A N 1
ATOM 8295 C CA . ARG A 1 1099 ? -11.421 -17.676 -47.259 1.00 86.56 1099 ARG A CA 1
ATOM 8296 C C . ARG A 1 1099 ? -12.283 -17.816 -48.517 1.00 86.56 1099 ARG A C 1
ATOM 8298 O O . ARG A 1 1099 ? -13.277 -17.103 -48.636 1.00 86.56 1099 ARG A O 1
ATOM 8305 N N . SER A 1 1100 ? -11.931 -18.715 -49.434 1.00 85.69 1100 SER A N 1
ATOM 8306 C CA . SER A 1 1100 ? -12.656 -18.969 -50.687 1.00 85.69 1100 SER A CA 1
ATOM 8307 C C . SER A 1 1100 ? -14.105 -19.436 -50.513 1.00 85.69 1100 SER A C 1
ATOM 8309 O O . SER A 1 1100 ? -14.879 -19.306 -51.456 1.00 85.69 1100 SER A O 1
ATOM 8311 N N . GLU A 1 1101 ? -14.479 -19.962 -49.345 1.00 84.94 1101 GLU A N 1
ATOM 8312 C CA . GLU A 1 1101 ? -15.832 -20.474 -49.069 1.00 84.94 1101 GLU A CA 1
ATOM 8313 C C . GLU A 1 1101 ? -16.766 -19.431 -48.429 1.00 84.94 1101 GLU A C 1
ATOM 8315 O O . GLU A 1 1101 ? -17.975 -19.652 -48.363 1.00 84.94 1101 GLU A O 1
ATOM 8320 N N . VAL A 1 1102 ? -16.226 -18.283 -47.994 1.00 83.06 1102 VAL A N 1
ATOM 8321 C CA . VAL A 1 1102 ? -16.985 -17.229 -47.300 1.00 83.06 1102 VAL A CA 1
ATOM 8322 C C . VAL A 1 1102 ? -17.649 -16.271 -48.292 1.00 83.06 1102 VAL A C 1
ATOM 8324 O O . VAL A 1 1102 ? -16.989 -15.401 -48.874 1.00 83.06 1102 VAL A O 1
ATOM 8327 N N . ASP A 1 1103 ? -18.969 -16.386 -48.427 1.00 79.75 1103 ASP A N 1
ATOM 8328 C CA . ASP A 1 1103 ? -19.819 -15.454 -49.184 1.00 79.75 1103 ASP A CA 1
ATOM 8329 C C . ASP A 1 1103 ? -20.511 -14.419 -48.266 1.00 79.75 1103 ASP A C 1
ATOM 8331 O O . ASP A 1 1103 ? -20.512 -14.537 -47.037 1.00 79.75 1103 ASP A O 1
ATOM 8335 N N . HIS A 1 1104 ? -21.107 -13.385 -48.860 1.00 71.44 1104 HIS A N 1
ATOM 8336 C CA . HIS A 1 1104 ? -21.790 -12.298 -48.157 1.00 71.44 1104 HIS A CA 1
ATOM 8337 C C . HIS A 1 1104 ? -22.946 -12.774 -47.266 1.00 71.44 1104 HIS A C 1
ATOM 8339 O O . HIS A 1 1104 ? -23.060 -12.297 -46.139 1.00 71.44 1104 HIS A O 1
ATOM 8345 N N . ASP A 1 1105 ? -23.748 -13.741 -47.716 1.00 70.38 1105 ASP A N 1
ATOM 8346 C CA . ASP A 1 1105 ? -24.890 -14.243 -46.941 1.00 70.38 1105 ASP A CA 1
ATOM 8347 C C . ASP A 1 1105 ? -24.437 -14.996 -45.673 1.00 70.38 1105 ASP A C 1
ATOM 8349 O O . ASP A 1 1105 ? -25.027 -14.827 -44.605 1.00 70.38 1105 ASP A O 1
ATOM 8353 N N . GLN A 1 1106 ? -23.340 -15.765 -45.749 1.00 68.12 1106 GLN A N 1
ATOM 8354 C CA . GLN A 1 1106 ? -22.729 -16.398 -44.568 1.00 68.12 1106 GLN A CA 1
ATOM 8355 C C . GLN A 1 1106 ? -22.179 -15.352 -43.592 1.00 68.12 1106 GLN A C 1
ATOM 8357 O O . GLN A 1 1106 ? -22.304 -15.504 -42.375 1.00 68.12 1106 GLN A O 1
ATOM 8362 N N . LEU A 1 1107 ? -21.565 -14.291 -44.124 1.00 70.44 1107 LEU A N 1
ATOM 8363 C CA . LEU A 1 1107 ? -20.994 -13.218 -43.322 1.00 70.44 1107 LEU A CA 1
ATOM 8364 C C . LEU A 1 1107 ? -22.078 -12.476 -42.530 1.00 70.44 1107 LEU A C 1
ATOM 8366 O O . LEU A 1 1107 ? -21.933 -12.283 -41.321 1.00 70.44 1107 LEU A O 1
ATOM 8370 N N . ASP A 1 1108 ? -23.169 -12.094 -43.193 1.00 70.81 1108 ASP A N 1
ATOM 8371 C CA . ASP A 1 1108 ? -24.276 -11.395 -42.546 1.00 70.81 1108 ASP A CA 1
ATOM 8372 C C . ASP A 1 1108 ? -24.988 -12.320 -41.536 1.00 70.81 1108 ASP A C 1
ATOM 8374 O O . ASP A 1 1108 ? -25.235 -11.894 -40.406 1.00 70.81 1108 ASP A O 1
ATOM 8378 N N . ALA A 1 1109 ? -25.202 -13.606 -41.852 1.00 68.25 1109 ALA A N 1
ATOM 8379 C CA . ALA A 1 1109 ? -25.742 -14.590 -40.902 1.00 68.25 1109 ALA A CA 1
ATOM 8380 C C . ALA A 1 1109 ? -24.873 -14.737 -39.634 1.00 68.25 1109 ALA A C 1
ATOM 8382 O O . ALA A 1 1109 ? -25.393 -14.696 -38.513 1.00 68.25 1109 ALA A O 1
ATOM 8383 N N . ALA A 1 1110 ? -23.546 -14.827 -39.786 1.00 64.94 1110 ALA A N 1
ATOM 8384 C CA . ALA A 1 1110 ? -22.606 -14.952 -38.669 1.00 64.94 1110 ALA A CA 1
ATOM 8385 C C . ALA A 1 1110 ? -22.576 -13.710 -37.755 1.00 64.94 1110 ALA A C 1
ATOM 8387 O O . ALA A 1 1110 ? -22.420 -13.843 -36.538 1.00 64.94 1110 ALA A O 1
ATOM 8388 N N . TYR A 1 1111 ? -22.758 -12.507 -38.310 1.00 64.75 1111 TYR A N 1
ATOM 8389 C CA . TYR A 1 1111 ? -22.840 -11.263 -37.531 1.00 64.75 1111 TYR A CA 1
ATOM 8390 C C . TYR A 1 1111 ? -24.231 -11.013 -36.922 1.00 64.75 1111 TYR A C 1
ATOM 8392 O O . TYR A 1 1111 ? -24.319 -10.401 -35.854 1.00 64.75 1111 TYR A O 1
ATOM 8400 N N . LEU A 1 1112 ? -25.305 -11.499 -37.554 1.00 59.19 1112 LEU A N 1
ATOM 8401 C CA . LEU A 1 1112 ? -26.674 -11.455 -37.022 1.00 59.19 1112 LEU A CA 1
ATOM 8402 C C . LEU A 1 1112 ? -26.941 -12.541 -35.963 1.00 59.19 1112 LEU A C 1
ATOM 8404 O O . LEU A 1 1112 ? -27.847 -12.388 -35.144 1.00 59.19 1112 LEU A O 1
ATOM 8408 N N . GLY A 1 1113 ? -26.131 -13.604 -35.939 1.00 52.28 1113 GLY A N 1
ATOM 8409 C CA . GLY A 1 1113 ? -26.276 -14.732 -35.019 1.00 52.28 1113 GLY A CA 1
ATOM 8410 C C . GLY A 1 1113 ? -27.299 -15.775 -35.476 1.00 52.28 1113 GLY A C 1
ATOM 8411 O O . GLY A 1 1113 ? -27.797 -16.541 -34.648 1.00 52.28 1113 GLY A O 1
ATOM 8412 N N . GLU A 1 1114 ? -27.621 -15.815 -36.771 1.00 50.00 1114 GLU A N 1
ATOM 8413 C CA . GLU A 1 1114 ? -28.482 -16.851 -37.337 1.00 50.00 1114 GLU A CA 1
ATOM 8414 C C . GLU A 1 1114 ? -27.692 -18.158 -37.462 1.00 50.00 1114 GLU A C 1
ATOM 8416 O O . GLU A 1 1114 ? -26.788 -18.293 -38.285 1.00 50.00 1114 GLU A O 1
ATOM 8421 N N . VAL A 1 1115 ? -28.019 -19.134 -36.611 1.00 41.22 1115 VAL A N 1
ATOM 8422 C CA . VAL A 1 1115 ? -27.412 -20.469 -36.663 1.00 41.22 1115 VAL A CA 1
ATOM 8423 C C . VAL A 1 1115 ? -27.976 -21.214 -37.870 1.00 41.22 1115 VAL A C 1
ATOM 8425 O O . VAL A 1 1115 ? -29.022 -21.861 -37.783 1.00 41.22 1115 VAL A O 1
ATOM 8428 N N . THR A 1 1116 ? -27.270 -21.142 -38.997 1.00 39.34 1116 THR A N 1
ATOM 8429 C CA . THR A 1 1116 ? -27.486 -22.031 -40.139 1.00 39.34 1116 THR A CA 1
ATOM 8430 C C . THR A 1 1116 ? -27.174 -23.461 -39.709 1.00 39.34 1116 THR A C 1
ATOM 8432 O O . THR A 1 1116 ? -26.014 -23.855 -39.591 1.00 39.34 1116 THR A O 1
ATOM 8435 N N . ALA A 1 1117 ? -28.217 -24.240 -39.426 1.00 32.97 1117 ALA A N 1
ATOM 8436 C CA . ALA A 1 1117 ? -28.074 -25.662 -39.164 1.00 32.97 1117 ALA A CA 1
ATOM 8437 C C . ALA A 1 1117 ? -27.634 -26.360 -40.458 1.00 32.97 1117 ALA A C 1
ATOM 8439 O O . ALA A 1 1117 ? -28.426 -26.453 -41.396 1.00 32.97 1117 ALA A O 1
ATOM 8440 N N . ASN A 1 1118 ? -26.387 -26.841 -40.503 1.00 32.22 1118 ASN A N 1
ATOM 8441 C CA . ASN A 1 1118 ? -25.919 -27.677 -41.607 1.00 32.22 1118 ASN A CA 1
ATOM 8442 C C . ASN A 1 1118 ? -26.839 -28.893 -41.751 1.00 32.22 1118 ASN A C 1
ATOM 8444 O O . ASN A 1 1118 ? -27.058 -29.637 -40.793 1.00 32.22 1118 ASN A O 1
ATOM 8448 N N . SER A 1 1119 ? -27.361 -29.075 -42.959 1.00 30.36 1119 SER A N 1
ATOM 8449 C CA . SER A 1 1119 ? -28.110 -30.254 -43.369 1.00 30.36 1119 SER A CA 1
ATOM 8450 C C . SER A 1 1119 ? -27.302 -31.041 -44.399 1.00 30.36 1119 SER A C 1
ATOM 8452 O O . SER A 1 1119 ? -27.574 -30.924 -45.591 1.00 30.36 1119 SER A O 1
ATOM 8454 N N . ASP A 1 1120 ? -26.325 -31.805 -43.913 1.00 28.17 1120 ASP A N 1
ATOM 8455 C CA . ASP A 1 1120 ? -25.697 -32.972 -44.551 1.00 28.17 1120 ASP A CA 1
ATOM 8456 C C . ASP A 1 1120 ? -25.098 -33.857 -43.435 1.00 28.17 1120 ASP A C 1
ATOM 8458 O O . ASP A 1 1120 ? -24.538 -33.277 -42.472 1.00 28.17 1120 ASP A O 1
#

Foldseek 3Di:
DDDDDDDDDDDDDDDDDDDDDDDDDDDDDDDDDDDDDDDDDDDDDDYDDDDDDDDDDDDDDDDDDDDDDDDDDDDDDDDDDDDDDDDDDDDDDDDDDDDDDDDDDDDDDDPDDDDLVPLVVVQLLVLLLLQLLLLLLLLLLLLLLQLLLCLLQVFRQLQLLLLLLLLQLQLQQQCQLVVDQDLVSLVVSLCCSLVPVLLVVLLCCCVVFRVLLSLFALLLSNLLSLLNLQQRNLVSLLVQQCCVQPPNSSGDHPPWQLAGDASHDPVKDWDWDCPVRGTRIDISLSVLSVVVSVVVLVVLCCCLPPDPLNLLSLLCSQPVLLSLLLLRDSVVNNSVSSSSSSSSSNSSSNSCCNVRSTSDSVVSSLSSLLSLLLSLCVVSHHSNSSSVSSSVSSSVLSCCVPPVPVCVLFFLVSVLSSLVSLLVSLLVSLVVVVVDDDDAFRFPAPDFPCVPPDVCLVCVVVVVVLVVLVCCLPPNDDPVVLLLLLQLLLLLLLLVLLLLQCQQLVDAALQLLLLLQQLQLQLLCCCPPPVDANVVSNVVSLVRLLVVLLVLQPSLVSDPRPSSRSSNLSVNVVSLRGVQRNPVSADDDDFDFRFQEQGADDPQGRVDSSSSSVVSSVVLVVSQVVSVVCCVDPLVVLSNQCNRPVVVSVVVVRDNSVSSSVSSSVSSSSSSSSSNSSCNSVRGHGSVSRHSSNSSLLSLLLQQQFSNHSVSSSVSSSLVSCLQPLQQPFDDPCVVVVCVNVVVVVVVVVVLVVLVVSVPDDDDDDDVSNVVVVVVVVVVVVVVVCVVPDRPRVSNNGRSSSSSVSSSVSSVSSSVSSSPNGHPSSVSVVVVCVVVVVVVVVVCVVVVNPDDDDDPPPPDPDDDDDDDDDDDDCPVVVPDPDQDPAAFQKWWFQWWFADNPRTQARTETDTFGFLFEEEEEEDPSLCQVVCVCQQLQVTQTPDTFMDGVNDTCNPPHNSVCSVQQAREPEPFQSFSQQDFLLSLLCSLPVDPVLVVVLCVVPVVSVVRRGPRLNPDDRLSSLSSNCSSCLSPPGQEYEYYASCPPDDVVSLVVVLVVVNVSSVVRHGYYYYHHDPVSCLVRGQKYWQGGSNYTLDIHGSVVDDPVNVVCSHVVPRPDDDD

Secondary structure (DSSP, 8-state):
----------------------------------------------------------------------------------------------------------------PPP-TTHHHHHHHHHHHHHHHHHHHHHHHHHHHHHHHHHHHS---TTHHHHHHHHHHHHHHHHHHHT---HHHHHHHHHHIIIIIHHHHHHHHIIIIIHHHTTS-HHHHHHHHHHHHHHHHHHHHHHHHHHHHTT--SPPPSTT---PPPSS-SS--EEEEE-SSSEEEEEHHHHHHHHHHHHHHHHHHHHHHHSHHHHHHHHHHH-HHHHHHTT--HHHHHHHHHHHHHHHHHHHHHHHHHHHT---HHHHHHHHHHHHHHHHHTTTT-HHHHHHHHHHHHHHHHHHHHH-HHHHTSTTHHHHHHHHHHHHHHHHHHHHHTT----PPPPPPPP-TTTTS-HHHHHHHHHHHHHHHHHIIIII--HHHHHHHHHHHHHHHHHHHHHHHTTTT----S-HHHHHHHHHHHHHHHHHHH---HHHHHHHHHHHHHHHHHHHHHHHTTS-SHHHHHHHHHHHHHIIIIITT-TTTS-SSSS--EE-PPP-BTTB-SSSHHHHHHHHHHHHHHHHHHHHHHHHSHHHHHHHHHHH-HHHHHHTT--HHHHHHHHHHHHHHHHHHHHHHHHHHHSEE-TTTT-HHHHHHHHHHHHHH-TT-HHHHHHHHHHHHHHHHHSTT---GGGGTSHHHHHHHHHHHHHHHHHHHHT-SS--S--HHHHHHHHHHHHHHHHHHHTTS---GGG--HHHHHHHHHHHHHHHHHHHHTS-TT-HHHHHHHHHHHHHHHHHHHHHHHHT-----S-TTT-SSSPPPPP------GGGT--S--SSSS-EEEEEEEEEEEETTEEEEEEEEEEEETT-EEEEE--TTSSHHHHHHHHTTSSPEEEEEEEETTEE-TT--HHHHGGGTEEEE-SS--S-TTSBHHHHHHHH--SHHHHHHHHHH-HHHHHTTTSBGGGS-HHHHHHHHHHHHHHS--SEEEEESTTTT--HHHHHHHHHHHHHHHHTT-EEEEEES-HHHHTTT-SEEEEEETTEEEEEEEGGG--HHHHHHHHHT-------

pLDDT: mean 72.44, std 23.89, range [19.78, 97.5]

Solvent-accessible surface area (backbone atoms only — not comparable to full-atom values): 60976 Å² total; per-residue (Å²): 128,88,86,89,80,91,84,86,87,80,90,80,88,84,86,85,81,86,90,82,90,83,91,85,80,90,87,86,88,87,86,80,91,79,90,82,85,89,82,90,84,88,81,89,87,82,91,85,87,91,80,88,83,91,84,89,79,88,82,86,82,85,86,89,82,87,79,91,88,83,88,85,90,89,89,86,84,91,88,90,86,92,86,89,87,88,87,86,89,81,90,86,88,86,81,86,82,89,82,87,92,85,87,87,86,85,90,82,82,92,76,90,69,85,79,68,75,64,44,54,55,55,36,51,53,50,49,31,42,51,53,10,34,41,57,4,33,41,22,11,32,35,4,26,17,41,17,41,29,21,34,52,55,76,39,57,57,58,26,44,10,17,46,7,33,41,35,25,50,52,45,52,39,58,42,59,47,67,67,49,90,46,56,67,51,38,47,48,43,50,46,44,42,36,70,47,48,21,34,52,51,20,43,46,46,36,69,76,51,47,64,76,37,60,84,39,54,56,51,28,35,46,47,23,19,47,2,42,30,45,13,46,33,20,46,46,52,38,52,43,51,44,30,38,69,75,63,64,64,57,48,67,78,82,74,82,48,55,79,48,76,32,64,70,36,76,76,69,51,70,51,72,46,77,68,94,55,41,72,45,77,50,37,37,28,50,51,48,37,47,53,51,41,52,54,47,52,52,50,52,50,46,38,49,73,75,33,72,64,26,48,54,41,54,38,33,50,62,37,51,67,58,26,18,41,63,41,39,56,64,71,56,52,33,47,53,28,34,18,52,20,30,20,29,14,18,45,28,21,46,45,37,29,38,67,68,38,47,72,51,55,70,54,34,39,51,48,40,56,42,8,47,18,11,14,39,64,12,68,46,66,38,43,70,43,2,28,52,28,8,26,49,48,22,24,49,39,44,44,41,65,72,69,40,65,83,44,70,80,35,48,44,41,50,81,21,46,45,30,53,49,28,39,53,34,49,59,55,57,36,72,61,55,80,76,63,82,88,76,81,77,64,70,77,77,77,79,65,80,63,77,87,44,61,68,60,78,73,43,49,64,57,51,53,50,52,52,47,53,50,49,37,61,74,76,68,48,54,73,69,55,32,52,34,50,37,46,3,38,21,38,14,34,28,38,38,17,45,25,46,23,38,38,47,45,55,44,55,68,42,29,57,19,39,17,16,35,46,4,24,42,43,20,14,49,34,37,66,78,66,67,49,57,63,68,62,21,48,52,51,9,16,50,51,9,19,50,49,28,42,62,55,35,68,68,30,70,65,36,74,61,59,57,23,25,54,33,31,37,21,51,16,45,34,35,50,31,31,60,39,51,27,80,90,70,35,47,77,77,82,84,50,41,32,60,26,74,54,57,70,61,81,94,43,55,33,74,44,55,60,51,40,32,53,50,39,54,53,49,44,52,51,51,44,49,51,54,56,49,42,59,71,35,73,66,28,47,53,32,44,38,36,51,58,33,54,70,63,22,44,77,71,72,43,58,59,69,62,49,53,42,52,41,42,20,54,18,18,28,36,11,3,49,15,22,34,54,44,26,37,72,72,36,39,33,42,61,67,74,37,32,49,68,57,31,51,52,52,46,22,35,28,39,36,53,10,32,57,37,58,71,22,14,36,53,26,14,34,48,58,39,43,40,60,52,80,37,27,68,56,91,54,78,70,45,70,74,47,52,65,54,56,43,53,55,43,50,57,47,43,53,54,49,50,54,55,56,76,61,71,73,86,85,85,91,79,51,74,69,52,50,49,53,46,47,52,49,46,46,54,50,43,53,67,57,48,68,81,53,94,74,79,71,88,70,61,71,32,53,59,54,19,48,17,54,50,34,22,55,31,11,52,42,10,40,58,23,31,77,39,67,69,8,63,84,36,52,56,56,50,53,48,44,58,52,49,55,53,48,45,53,49,50,24,67,75,67,72,56,82,74,92,78,87,70,92,86,73,82,81,84,75,84,83,78,85,83,92,82,81,90,74,90,48,94,79,66,82,76,83,82,73,94,57,101,42,69,50,38,34,39,34,42,51,27,18,29,53,69,80,89,44,73,47,28,77,41,28,72,50,74,28,30,46,36,35,32,29,32,43,34,37,48,92,87,13,26,68,69,56,52,53,29,38,75,34,23,76,39,65,62,77,42,58,46,31,30,44,71,79,42,80,44,59,89,42,47,14,30,54,37,24,71,70,22,38,34,58,46,51,57,79,66,61,59,47,44,89,33,27,38,46,56,54,46,42,66,77,30,79,52,65,68,54,42,50,56,44,19,70,79,36,52,72,53,49,79,38,28,86,39,46,36,60,76,49,56,74,54,58,30,49,48,66,46,51,48,63,38,77,70,56,70,44,54,28,41,36,34,29,36,81,55,72,95,53,57,68,75,52,39,52,58,49,52,55,48,53,51,57,38,26,79,72,47,18,10,26,43,42,30,37,79,60,56,72,85,45,68,79,70,36,52,27,39,32,38,32,49,83,15,31,65,78,49,72,49,52,42,90,76,68,47,70,70,60,52,52,30,55,59,72,65,56,82,78,75,82,88,128

Nearest PDB structures (foldseek):
  1ji0-assembly1_A  TM=8.760E-01  e=2.720E-17  Thermotoga maritima
  4wbs-assembly2_B  TM=7.531E-01  e=1.300E-13  Paraburkholderia phymatum STM815
  8k1o-assembly1_B  TM=8.581E-01  e=5.261E-13  Mycobacterium tuberculosis H37Rv
  7x0q-assembly1_B  TM=8.666E-01  e=2.821E-11  Acetivibrio thermocellus
  4hzi-assembly1_B  TM=7.967E-01  e=2.704E-11  Leptospira interrogans serovar Copenhageni str. Fiocruz L1-130

Mean predicted aligned error: 16.07 Å

Sequence (1120 aa):
MPQNWPSEQTASCPALRWDRPAEGGRASGRWGRTLGRCGRSTPAGPRPRSHLSGGSGGPASTPATATASSTILEAAGLPGRPIPCVRQRGRLTALHPWDECTDQSGPLEWRRSNSPGGNCRVGEFIQLLVSGAIAGSIYSLIAAGLTLSYTSTGIFNLAYGGIAYTSAMLYFQLINALGIESLGMRLLSFFLVVLVFCPLLGQLLNVAVFRPLARANDAAKVMATIGILVALPALTDLIVDLGTKTWDWGLQSTDYVFLTPGVWKVPSETWTYDLGSFDLRISSNQWAVLVVAVVVAVGLWALMRHTRMGLQMRAVVDRPDLAGLRGVSEKFTSSAAWIIGTMLAGMAGVVGAPVFNSLESNQYNVFMFIATAAAVVGGLRSIPLAFAGGVALGVVTSWVGRYATFAQDIRGFESSVPFVVLLVGLLFMARERTRRSGVVADAPPATVYTDDLPAWRVRLPWFLGAAFIVLQVFVFADQFWLGLWVTGLAFGLVFMSWVLLTGLGGMVSLAQAAFVTMAAMTAGLILDKTGLPFIPALIVGVIVAGVLGVVVALPALRLGGLPLALATLALAFMSERVLFEWSWFKNGQGSKGWDIPRPQLGPFDLEDEKSLAVLLVILVLAAGWLVRNLQRSVTGRAIIAVRNSEPAAATSGHSIVRTKLAVFALSALLAGFGGVFFATFIGNVTPFTATTQAGLFWLAVVILVGIRRPGAAVMAGIMVAASGHTFGTGWHWDWMESWHVVLVASVFGAAALFTAIRDRQVGLPFSPPILGVLAVLAFICLARVYSWYPIDWDGFDQYDEARNITAFMFGLGAMQLAREPDGILAFTAAQNRVRRDAWRRRLAAWRGEVEIASSSRIAESVPAAPAASETPAVAEEMGDQYIGDHPPALELVGVRASYGLVEALHGIDLSVPRGEITALLGPNGAGKSTTCAVASGLLAATHGIIRFDGEDITALRSHRRSRRGVVLAPEARGIFSGLTVRENLQLWLPKPEDRDLCCDRFPILGERQNQLAGNLSGGEQQILTLAPLLAHPPEVLIADEPSLGLAPLIVNQILELFIEFKERGVALLLVEEKARDVLEIADSVAFISLGHITWHGPRSEVDHDQLDAAYLGEVTANSD

Radius of gyration: 38.25 Å; Cα contacts (8 Å, |Δi|>4): 1683; chains: 1; bounding box: 99×103×125 Å